Protein 8D8P (pdb70)

Structure (mmCIF, N/CA/C/O backbone):
data_8D8P
#
_entry.id   8D8P
#
_cell.length_a   57.545
_cell.length_b   203.380
_cell.length_c   316.351
_cell.angle_alpha   90.000
_cell.angle_beta   90.000
_cell.angle_gamma   90.000
#
_symmetry.space_group_name_H-M   'F 2 2 2'
#
loop_
_entity.id
_entity.type
_entity.pdbx_description
1 polymer Decarboxylase
2 non-polymer 'PROTOPORPHYRIN IX CONTAINING FE'
3 non-polymer 'PALMITIC ACID'
4 non-polymer 'SULFATE ION'
5 water water
#
loop_
_atom_site.group_PDB
_atom_site.id
_atom_site.type_symbol
_atom_site.label_atom_id
_atom_site.label_alt_id
_atom_site.label_comp_id
_atom_site.label_asym_id
_atom_site.label_entity_id
_atom_site.label_seq_id
_atom_site.pdbx_PDB_ins_code
_atom_site.Cartn_x
_atom_site.Cartn_y
_atom_site.Cartn_z
_atom_site.occupancy
_atom_site.B_iso_or_equiv
_atom_site.auth_seq_id
_atom_site.auth_comp_id
_atom_site.auth_asym_id
_atom_site.auth_atom_id
_atom_site.pdbx_PDB_model_num
ATOM 1 N N . LEU A 1 10 ? 22.49617 -5.25612 -0.96179 1.000 94.44230 10 LEU A N 1
ATOM 2 C CA . LEU A 1 10 ? 21.62398 -6.02976 -1.83728 1.000 93.02526 10 LEU A CA 1
ATOM 3 C C . LEU A 1 10 ? 20.76907 -7.00598 -1.03335 1.000 93.75866 10 LEU A C 1
ATOM 4 O O . LEU A 1 10 ? 21.15673 -8.15423 -0.81604 1.000 94.10506 10 LEU A O 1
ATOM 9 N N . ASN A 1 11 ? 19.60446 -6.53622 -0.59204 1.000 92.59470 11 ASN A N 1
ATOM 10 C CA . ASN A 1 11 ? 18.69928 -7.35209 0.20298 1.000 86.57457 11 ASN A CA 1
ATOM 11 C C . ASN A 1 11 ? 17.99960 -8.38001 -0.68429 1.000 81.77379 11 ASN A C 1
ATOM 12 O O . ASN A 1 11 ? 18.20880 -8.44430 -1.89947 1.000 82.70163 11 ASN A O 1
ATOM 17 N N . ASP A 1 12 ? 17.15656 -9.20093 -0.06240 1.000 77.67414 12 ASP A N 1
ATOM 18 C CA . ASP A 1 12 ? 16.37967 -10.17315 -0.81727 1.000 75.72161 12 ASP A CA 1
ATOM 19 C C . ASP A 1 12 ? 15.38409 -9.44902 -1.71398 1.000 75.15715 12 ASP A C 1
ATOM 20 O O . ASP A 1 12 ? 14.76003 -8.46472 -1.30857 1.000 75.93799 12 ASP A O 1
ATOM 25 N N . GLN A 1 13 ? 15.23778 -9.94031 -2.94216 1.000 75.66520 13 GLN A N 1
ATOM 26 C CA . GLN A 1 13 ? 14.44508 -9.26375 -3.95876 1.000 75.06566 13 GLN A CA 1
ATOM 27 C C . GLN A 1 13 ? 13.01732 -9.78606 -4.05968 1.000 72.14118 13 GLN A C 1
ATOM 28 O O . GLN A 1 13 ? 12.32573 -9.47133 -5.03346 1.000 70.68861 13 GLN A O 1
ATOM 34 N N . LEU A 1 14 ? 12.55981 -10.57593 -3.08773 1.000 71.60949 14 LEU A N 1
ATOM 35 C CA . LEU A 1 14 ? 11.15268 -10.97278 -3.07580 1.000 69.77714 14 LEU A CA 1
ATOM 36 C C . LEU A 1 14 ? 10.20849 -9.78298 -2.95252 1.000 67.54484 14 LEU A C 1
ATOM 37 O O . LEU A 1 14 ? 9.21098 -9.74055 -3.69388 1.000 65.39485 14 LEU A O 1
ATOM 42 N N . PRO A 1 15 ? 10.43360 -8.80429 -2.06311 1.000 67.65510 15 PRO A N 1
ATOM 43 C CA . PRO A 1 15 ? 9.54725 -7.62721 -2.06668 1.000 65.70379 15 PRO A CA 1
ATOM 44 C C . PRO A 1 15 ? 9.52762 -6.90034 -3.39820 1.000 67.39915 15 PRO A C 1
ATOM 45 O O . PRO A 1 15 ? 8.47957 -6.37985 -3.80030 1.000 69.24671 15 PRO A O 1
ATOM 49 N N . ASN A 1 16 ? 10.66225 -6.85437 -4.09973 1.000 68.84990 16 ASN A N 1
ATOM 50 C CA . ASN A 1 16 ? 10.70452 -6.15935 -5.38123 1.000 68.23826 16 ASN A CA 1
ATOM 51 C C . ASN A 1 16 ? 9.87967 -6.88534 -6.43724 1.000 65.56767 16 ASN A C 1
ATOM 52 O O . ASN A 1 16 ? 9.25092 -6.24344 -7.28462 1.000 67.16829 16 ASN A O 1
ATOM 57 N N . PHE A 1 17 ? 9.85914 -8.22048 -6.40273 1.000 67.80760 17 PHE A N 1
ATOM 58 C CA . PHE A 1 17 ? 9.07137 -8.96011 -7.38530 1.000 67.40927 17 PHE A CA 1
ATOM 59 C C . PHE A 1 17 ? 7.58324 -8.68109 -7.22129 1.000 67.32843 17 PHE A C 1
ATOM 60 O O . PHE A 1 17 ? 6.87248 -8.46061 -8.20926 1.000 67.65002 17 PHE A O 1
ATOM 68 N N . ILE A 1 18 ? 7.09314 -8.69390 -5.97996 1.000 65.61004 18 ILE A N 1
ATOM 69 C CA . ILE A 1 18 ? 5.68877 -8.38466 -5.73023 1.000 63.75079 18 ILE A CA 1
ATOM 70 C C . ILE A 1 18 ? 5.38170 -6.95293 -6.14806 1.000 64.63550 18 ILE A C 1
ATOM 71 O O . ILE A 1 18 ? 4.29693 -6.65725 -6.66428 1.000 65.72668 18 ILE A O 1
ATOM 76 N N . LYS A 1 19 ? 6.33670 -6.04439 -5.93982 1.000 65.08633 19 LYS A N 1
ATOM 77 C CA . LYS A 1 19 ? 6.11930 -4.63984 -6.27001 1.000 66.13999 19 LYS A CA 1
ATOM 78 C C . LYS A 1 19 ? 6.18232 -4.39999 -7.77553 1.000 67.42560 19 LYS A C 1
ATOM 79 O O . LYS A 1 19 ? 5.34411 -3.67795 -8.32861 1.000 66.85454 19 LYS A O 1
ATOM 85 N N . GLN A 1 20 ? 7.16310 -4.99704 -8.45646 1.000 65.86731 20 GLN A N 1
ATOM 86 C CA . GLN A 1 20 ? 7.40692 -4.69224 -9.86239 1.000 65.89085 20 GLN A CA 1
ATOM 87 C C . GLN A 1 20 ? 6.58446 -5.54077 -10.82231 1.000 66.62949 20 GLN A C 1
ATOM 88 O O . GLN A 1 20 ? 6.20676 -5.05274 -11.89370 1.000 67.14709 20 GLN A O 1
ATOM 94 N N . GLY A 1 21 ? 6.30585 -6.79233 -10.47741 1.000 67.01399 21 GLY A N 1
ATOM 95 C CA . GLY A 1 21 ? 5.55459 -7.64512 -11.38773 1.000 65.62063 21 GLY A CA 1
ATOM 96 C C . GLY A 1 21 ? 6.36379 -7.96776 -12.63009 1.000 62.87152 21 GLY A C 1
ATOM 97 O O . GLY A 1 21 ? 7.48776 -8.47343 -12.54870 1.000 62.60069 21 GLY A O 1
ATOM 98 N N . TYR A 1 22 ? 5.79314 -7.67433 -13.80141 1.000 64.68659 22 TYR A N 1
ATOM 99 C CA . TYR A 1 22 ? 6.47672 -7.94205 -15.06287 1.000 64.81867 22 TYR A CA 1
ATOM 100 C C . TYR A 1 22 ? 7.61543 -6.96948 -15.34830 1.000 64.70783 22 TYR A C 1
ATOM 101 O O . TYR A 1 22 ? 8.39346 -7.21406 -16.27682 1.000 61.92409 22 TYR A O 1
ATOM 110 N N . LEU A 1 23 ? 7.72582 -5.87609 -14.59572 1.000 65.46715 23 LEU A N 1
ATOM 111 C CA . LEU A 1 23 ? 8.88021 -4.99067 -14.69548 1.000 68.45396 23 LEU A CA 1
ATOM 112 C C . LEU A 1 23 ? 10.05339 -5.46036 -13.84614 1.000 68.30344 23 LEU A C 1
ATOM 113 O O . LEU A 1 23 ? 11.09401 -4.79312 -13.83203 1.000 67.26623 23 LEU A O 1
ATOM 118 N N . PHE A 1 24 ? 9.90487 -6.58386 -13.13952 1.000 66.64494 24 PHE A N 1
ATOM 119 C CA . PHE A 1 24 ? 10.95086 -7.04697 -12.23305 1.000 67.30525 24 PHE A CA 1
ATOM 120 C C . PHE A 1 24 ? 12.22083 -7.41216 -12.99056 1.000 67.49527 24 PHE A C 1
ATOM 121 O O . PHE A 1 24 ? 13.33215 -7.12613 -12.52801 1.000 68.95198 24 PHE A O 1
ATOM 129 N N . MET A 1 25 ? 12.07654 -8.04578 -14.15654 1.000 66.63155 25 MET A N 1
ATOM 130 C CA . MET A 1 25 ? 13.24435 -8.43688 -14.94021 1.000 68.76261 25 MET A CA 1
ATOM 131 C C . MET A 1 25 ? 14.04627 -7.21549 -15.36722 1.000 69.74366 25 MET A C 1
ATOM 132 O O . MET A 1 25 ? 15.27035 -7.16925 -15.19661 1.000 70.59194 25 MET A O 1
ATOM 137 N N . SER A 1 26 ? 13.36932 -6.21513 -15.93616 1.000 70.16052 26 SER A N 1
ATOM 138 C CA . SER A 1 26 ? 14.05325 -4.97568 -16.28232 1.000 70.34581 26 SER A CA 1
ATOM 139 C C . SER A 1 26 ? 14.58823 -4.27637 -15.04137 1.000 68.72021 26 SER A C 1
ATOM 140 O O . SER A 1 26 ? 15.65191 -3.65062 -15.09391 1.000 69.83785 26 SER A O 1
ATOM 143 N N . HIS A 1 27 ? 13.87049 -4.37346 -13.91944 1.000 69.71606 27 HIS A N 1
ATOM 144 C CA . HIS A 1 27 ? 14.32098 -3.72860 -12.69019 1.000 70.60158 27 HIS A CA 1
ATOM 145 C C . HIS A 1 27 ? 15.62795 -4.34019 -12.19908 1.000 69.70516 27 HIS A C 1
ATOM 146 O O . HIS A 1 27 ? 16.58356 -3.62147 -11.88634 1.000 72.03107 27 HIS A O 1
ATOM 153 N N . GLN A 1 28 ? 15.68586 -5.67254 -12.11855 1.000 67.08793 28 GLN A N 1
ATOM 154 C CA . GLN A 1 28 ? 16.92909 -6.33416 -11.73360 1.000 68.55919 28 GLN A CA 1
ATOM 155 C C . GLN A 1 28 ? 18.02159 -6.08841 -12.76465 1.000 68.35320 28 GLN A C 1
ATOM 156 O O . GLN A 1 28 ? 19.19823 -5.93990 -12.41388 1.000 66.34273 28 GLN A O 1
ATOM 162 N N . ARG A 1 29 ? 17.65066 -6.05935 -14.04510 1.000 69.19770 29 ARG A N 1
ATOM 163 C CA . ARG A 1 29 ? 18.59609 -5.68269 -15.08926 1.000 67.27855 29 ARG A CA 1
ATOM 164 C C . ARG A 1 29 ? 19.09441 -4.25802 -14.88046 1.000 68.94407 29 ARG A C 1
ATOM 165 O O . ARG A 1 29 ? 20.29815 -3.98708 -14.95987 1.000 66.65271 29 ARG A O 1
ATOM 173 N N . ARG A 1 30 ? 18.17298 -3.33383 -14.59856 1.000 70.09006 30 ARG A N 1
ATOM 174 C CA . ARG A 1 30 ? 18.53513 -1.92814 -14.45008 1.000 67.57766 30 ARG A CA 1
ATOM 175 C C . ARG A 1 30 ? 19.33500 -1.68638 -13.17592 1.000 72.27798 30 ARG A C 1
ATOM 176 O O . ARG A 1 30 ? 20.34426 -0.97213 -13.19700 1.000 75.37782 30 ARG A O 1
ATOM 184 N N . LYS A 1 31 ? 18.90385 -2.27263 -12.05767 1.000 74.32143 31 LYS A N 1
ATOM 185 C CA . LYS A 1 31 ? 19.57487 -2.06666 -10.77851 1.000 70.46659 31 LYS A CA 1
ATOM 186 C C . LYS A 1 31 ? 20.93012 -2.75284 -10.69892 1.000 68.83762 31 LYS A C 1
ATOM 187 O O . LYS A 1 31 ? 21.61801 -2.60292 -9.68333 1.000 70.32346 31 LYS A O 1
ATOM 193 N N . ALA A 1 32 ? 21.32887 -3.49550 -11.72795 1.000 70.76143 32 ALA A N 1
ATOM 194 C CA . ALA A 1 32 ? 22.62963 -4.14540 -11.76691 1.000 71.53219 32 ALA A CA 1
ATOM 195 C C . ALA A 1 32 ? 23.61634 -3.44304 -12.68807 1.000 72.09677 32 ALA A C 1
ATOM 196 O O . ALA A 1 32 ? 24.73647 -3.93360 -12.86054 1.000 74.55098 32 ALA A O 1
ATOM 198 N N . GLY A 1 33 ? 23.23185 -2.31651 -13.28575 1.000 71.93338 33 GLY A N 1
ATOM 199 C CA . GLY A 1 33 ? 24.09774 -1.61272 -14.20632 1.000 74.48197 33 GLY A CA 1
ATOM 200 C C . GLY A 1 33 ? 24.12441 -2.17094 -15.61101 1.000 72.96841 33 GLY A C 1
ATOM 201 O O . GLY A 1 33 ? 24.90517 -1.68395 -16.43863 1.000 74.78253 33 GLY A O 1
ATOM 202 N N . VAL A 1 34 ? 23.30916 -3.17480 -15.90384 1.000 71.21208 34 VAL A N 1
ATOM 203 C CA . VAL A 1 34 ? 23.29427 -3.78518 -17.23791 1.000 70.40327 34 VAL A CA 1
ATOM 204 C C . VAL A 1 34 ? 22.63039 -2.82781 -18.22043 1.000 71.12612 34 VAL A C 1
ATOM 205 O O . VAL A 1 34 ? 21.62940 -2.17875 -17.86436 1.000 70.97180 34 VAL A O 1
ATOM 209 N N . PRO A 1 35 ? 23.15551 -2.67828 -19.43742 1.000 71.25984 35 PRO A N 1
ATOM 210 C CA . PRO A 1 35 ? 22.49555 -1.82081 -20.42795 1.000 70.64486 35 PRO A CA 1
ATOM 211 C C . PRO A 1 35 ? 21.09505 -2.31738 -20.75695 1.000 75.60285 35 PRO A C 1
ATOM 212 O O . PRO A 1 35 ? 20.73294 -3.46830 -20.50226 1.000 80.06921 35 PRO A O 1
ATOM 216 N N . ALA A 1 36 ? 20.30054 -1.42285 -21.33625 1.000 72.10710 36 ALA A N 1
ATOM 217 C CA . ALA A 1 36 ? 18.95187 -1.78236 -21.74292 1.000 72.51747 36 ALA A CA 1
ATOM 218 C C . ALA A 1 36 ? 18.98715 -2.69056 -22.96711 1.000 75.04193 36 ALA A C 1
ATOM 219 O O . ALA A 1 36 ? 19.90661 -2.62733 -23.78852 1.000 74.19604 36 ALA A O 1
ATOM 221 N N . ASP A 1 37 ? 17.97492 -3.55818 -23.06715 1.000 76.62682 37 ASP A N 1
ATOM 222 C CA . ASP A 1 37 ? 17.82946 -4.52034 -24.15842 1.000 76.69311 37 ASP A CA 1
ATOM 223 C C . ASP A 1 37 ? 18.96081 -5.54350 -24.18179 1.000 76.62309 37 ASP A C 1
ATOM 224 O O . ASP A 1 37 ? 19.01479 -6.39216 -25.07839 1.000 73.76272 37 ASP A O 1
ATOM 229 N N . SER A 1 38 ? 19.86198 -5.47819 -23.20554 1.000 76.28429 38 SER A N 1
ATOM 230 C CA . SER A 1 38 ? 20.99282 -6.38901 -23.15699 1.000 78.34130 38 SER A CA 1
ATOM 231 C C . SER A 1 38 ? 20.57574 -7.74024 -22.58389 1.000 78.42625 38 SER A C 1
ATOM 232 O O . SER A 1 38 ? 19.53526 -7.88058 -21.93508 1.000 76.11169 38 SER A O 1
ATOM 235 N N . ASN A 1 39 ? 21.41698 -8.74298 -22.83081 1.000 76.16856 39 ASN A N 1
ATOM 236 C CA . ASN A 1 39 ? 21.16269 -10.11257 -22.40699 1.000 74.39547 39 ASN A CA 1
ATOM 237 C C . ASN A 1 39 ? 22.04603 -10.53869 -21.24180 1.000 76.31587 39 ASN A C 1
ATOM 238 O O . ASN A 1 39 ? 22.10967 -11.73314 -20.93091 1.000 77.04580 39 ASN A O 1
ATOM 243 N N . CYS A 1 40 ? 22.72158 -9.59912 -20.59108 1.000 79.21590 40 CYS A N 1
ATOM 244 C CA . CYS A 1 40 ? 23.69482 -9.95732 -19.56535 1.000 77.88929 40 CYS A CA 1
ATOM 245 C C . CYS A 1 40 ? 22.99321 -10.56795 -18.35674 1.000 75.20887 40 CYS A C 1
ATOM 246 O O . CYS A 1 40 ? 22.00969 -10.00118 -17.86435 1.000 75.88058 40 CYS A O 1
ATOM 249 N N . PRO A 1 41 ? 23.45706 -11.71394 -17.85778 1.000 74.12656 41 PRO A N 1
ATOM 250 C CA . PRO A 1 41 ? 22.84572 -12.29829 -16.65876 1.000 75.92457 41 PRO A CA 1
ATOM 251 C C . PRO A 1 41 ? 23.05259 -11.41233 -15.43933 1.000 75.16292 41 PRO A C 1
ATOM 252 O O . PRO A 1 41 ? 24.08210 -10.75068 -15.28928 1.000 76.25029 41 PRO A O 1
ATOM 256 N N . VAL A 1 42 ? 22.05528 -11.41115 -14.55802 1.000 73.80828 42 VAL A N 1
ATOM 257 C CA . VAL A 1 42 ? 22.07849 -10.61522 -13.33693 1.000 74.92236 42 VAL A CA 1
ATOM 258 C C . VAL A 1 42 ? 21.83099 -11.53890 -12.15300 1.000 72.59573 42 VAL A C 1
ATOM 259 O O . VAL A 1 42 ? 20.86526 -12.31032 -12.15184 1.000 73.21693 42 VAL A O 1
ATOM 263 N N . THR A 1 43 ? 22.70739 -11.46982 -11.15561 1.000 72.80074 43 THR A N 1
ATOM 264 C CA . THR A 1 43 ? 22.62001 -12.30773 -9.96743 1.000 74.23611 43 THR A CA 1
ATOM 265 C C . THR A 1 43 ? 22.12315 -11.47750 -8.79166 1.000 73.27340 43 THR A C 1
ATOM 266 O O . THR A 1 43 ? 22.62241 -10.37341 -8.54918 1.000 73.32199 43 THR A O 1
ATOM 270 N N . PHE A 1 44 ? 21.14214 -12.01168 -8.06637 1.000 71.13527 44 PHE A N 1
ATOM 271 C CA . PHE A 1 44 ? 20.53096 -11.30869 -6.94741 1.000 72.55707 44 PHE A CA 1
ATOM 272 C C . PHE A 1 44 ? 19.90700 -12.33729 -6.01981 1.000 73.66944 44 PHE A C 1
ATOM 273 O O . PHE A 1 44 ? 19.52972 -13.42345 -6.47422 1.000 72.77565 44 PHE A O 1
ATOM 281 N N . PRO A 1 45 ? 19.77887 -12.03377 -4.72927 1.000 71.93898 45 PRO A N 1
ATOM 282 C CA . PRO A 1 45 ? 19.09508 -12.96119 -3.82345 1.000 69.91978 45 PRO A CA 1
ATOM 283 C C . PRO A 1 45 ? 17.58675 -12.77163 -3.86270 1.000 73.92380 45 PRO A C 1
ATOM 284 O O . PRO A 1 45 ? 17.07780 -11.64773 -3.87260 1.000 75.51027 45 PRO A O 1
ATOM 288 N N . VAL A 1 46 ? 16.87214 -13.89319 -3.88736 1.000 73.46702 46 VAL A N 1
ATOM 289 C CA . VAL A 1 46 ? 15.41367 -13.89447 -3.83700 1.000 71.85816 46 VAL A CA 1
ATOM 290 C C . VAL A 1 46 ? 14.96543 -15.21754 -3.23237 1.000 69.71305 46 VAL A C 1
ATOM 291 O O . VAL A 1 46 ? 15.59075 -16.25935 -3.45374 1.000 70.83806 46 VAL A O 1
ATOM 295 N N . LEU A 1 47 ? 13.88861 -15.16377 -2.44501 1.000 68.26002 47 LEU A N 1
ATOM 296 C CA . LEU A 1 47 ? 13.39859 -16.31962 -1.69062 1.000 70.24710 47 LEU A CA 1
ATOM 297 C C . LEU A 1 47 ? 14.49421 -16.89487 -0.79591 1.000 74.41220 47 LEU A C 1
ATOM 298 O O . LEU A 1 47 ? 14.60364 -18.10967 -0.61872 1.000 77.92278 47 LEU A O 1
ATOM 303 N N . GLY A 1 48 ? 15.30960 -16.01323 -0.22568 1.000 74.61777 48 GLY A N 1
ATOM 304 C CA . GLY A 1 48 ? 16.37446 -16.44465 0.66690 1.000 72.48533 48 GLY A CA 1
ATOM 305 C C . GLY A 1 48 ? 17.41762 -17.31689 0.00374 1.000 75.22567 48 GLY A C 1
ATOM 306 O O . GLY A 1 48 ? 17.89473 -18.28233 0.61334 1.000 81.99772 48 GLY A O 1
ATOM 307 N N . GLY A 1 49 ? 17.78326 -17.00161 -1.23381 1.000 73.75696 49 GLY A N 1
ATOM 308 C CA . GLY A 1 49 ? 18.76815 -17.79381 -1.94309 1.000 72.93859 49 GLY A CA 1
ATOM 309 C C . GLY A 1 49 ? 19.27261 -17.07172 -3.17016 1.000 74.26674 49 GLY A C 1
ATOM 310 O O . GLY A 1 49 ? 18.64289 -16.13249 -3.66843 1.000 72.80836 49 GLY A O 1
ATOM 311 N N . ARG A 1 50 ? 20.42394 -17.53179 -3.65303 1.000 75.57139 50 ARG A N 1
ATOM 312 C CA . ARG A 1 50 ? 21.04099 -16.94841 -4.83598 1.000 72.88476 50 ARG A CA 1
ATOM 313 C C . ARG A 1 50 ? 20.22258 -17.26946 -6.08130 1.000 72.67840 50 ARG A C 1
ATOM 314 O O . ARG A 1 50 ? 19.72918 -18.38820 -6.24975 1.000 72.59756 50 ARG A O 1
ATOM 322 N N . ALA A 1 51 ? 20.07077 -16.27444 -6.95352 1.000 72.34644 51 ALA A N 1
ATOM 323 C CA . ALA A 1 51 ? 19.31406 -16.43585 -8.18535 1.000 71.42014 51 ALA A CA 1
ATOM 324 C C . ALA A 1 51 ? 19.95700 -15.61693 -9.29514 1.000 74.20689 51 ALA A C 1
ATOM 325 O O . ALA A 1 51 ? 20.52264 -14.54826 -9.05033 1.000 73.50957 51 ALA A O 1
ATOM 327 N N . THR A 1 52 ? 19.86451 -16.13023 -10.52206 1.000 70.13140 52 THR A N 1
ATOM 328 C CA . THR A 1 52 ? 20.44422 -15.48027 -11.69279 1.000 69.24695 52 THR A CA 1
ATOM 329 C C . THR A 1 52 ? 19.41381 -15.44604 -12.81089 1.000 70.03307 52 THR A C 1
ATOM 330 O O . THR A 1 52 ? 18.98072 -16.49793 -13.29307 1.000 69.06442 52 THR A O 1
ATOM 334 N N . LEU A 1 53 ? 19.03260 -14.23974 -13.22285 1.000 70.30378 53 LEU A N 1
ATOM 335 C CA . LEU A 1 53 ? 18.08152 -14.05536 -14.31060 1.000 68.82158 53 LEU A CA 1
ATOM 336 C C . LEU A 1 53 ? 18.80252 -14.09220 -15.65327 1.000 70.44684 53 LEU A C 1
ATOM 337 O O . LEU A 1 53 ? 19.76633 -13.35096 -15.87132 1.000 69.49855 53 LEU A O 1
ATOM 342 N N . ILE A 1 54 ? 18.33642 -14.95725 -16.55139 1.000 69.84320 54 ILE A N 1
ATOM 343 C CA . ILE A 1 54 ? 18.95844 -15.13824 -17.85596 1.000 68.52039 54 ILE A CA 1
ATOM 344 C C . ILE A 1 54 ? 17.96562 -14.74509 -18.94059 1.000 67.21715 54 ILE A C 1
ATOM 345 O O . ILE A 1 54 ? 16.74594 -14.80005 -18.74972 1.000 65.51916 54 ILE A O 1
ATOM 350 N N . ARG A 1 55 ? 18.50474 -14.35056 -20.09299 1.000 66.62985 55 ARG A N 1
ATOM 351 C CA . ARG A 1 55 ? 17.69785 -13.82646 -21.18776 1.000 65.97154 55 ARG A CA 1
ATOM 352 C C . ARG A 1 55 ? 18.50989 -13.92361 -22.4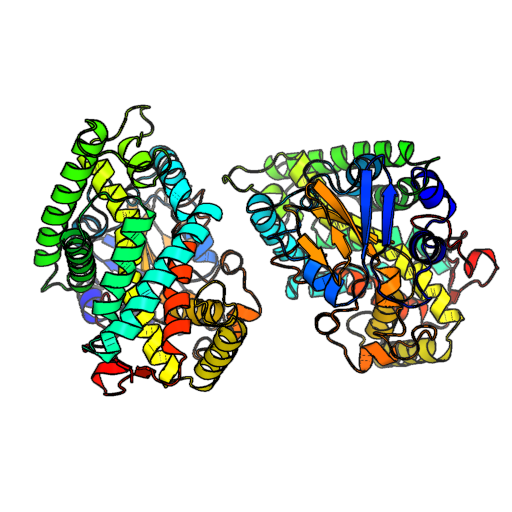6897 1.000 72.45060 55 ARG A C 1
ATOM 353 O O . ARG A 1 55 ? 19.65546 -13.47008 -22.51364 1.000 76.19253 55 ARG A O 1
ATOM 361 N N . GLY A 1 56 ? 17.92184 -14.52424 -23.49908 1.000 71.45406 56 GLY A N 1
ATOM 362 C CA . GLY A 1 56 ? 18.55509 -14.66893 -24.79303 1.000 73.94424 56 GLY A CA 1
ATOM 363 C C . GLY A 1 56 ? 18.52337 -16.10731 -25.27403 1.000 76.10974 56 GLY A C 1
ATOM 364 O O . GLY A 1 56 ? 18.19011 -17.03509 -24.54065 1.000 74.64309 56 GLY A O 1
ATOM 365 N N . GLU A 1 57 ? 18.90771 -16.27284 -26.54303 1.000 76.10599 57 GLU A N 1
ATOM 366 C CA . GLU A 1 57 ? 18.90353 -17.60380 -27.14589 1.000 75.17428 57 GLU A CA 1
ATOM 367 C C . GLU A 1 57 ? 19.88393 -18.53453 -26.44708 1.000 73.76943 57 GLU A C 1
ATOM 368 O O . GLU A 1 57 ? 19.58222 -19.71384 -26.22860 1.000 73.85562 57 GLU A O 1
ATOM 374 N N . GLU A 1 58 ? 21.06734 -18.02598 -26.09617 1.000 74.13502 58 GLU A N 1
ATOM 375 C CA . GLU A 1 58 ? 22.01315 -18.83063 -25.33185 1.000 76.52849 58 GLU A CA 1
ATOM 376 C C . GLU A 1 58 ? 21.42283 -19.25320 -23.99415 1.000 74.34982 58 GLU A C 1
ATOM 377 O O . GLU A 1 58 ? 21.75337 -20.32771 -23.47922 1.000 73.75831 58 GLU A O 1
ATOM 383 N N . ALA A 1 59 ? 20.54545 -18.42575 -23.42137 1.000 73.17599 59 ALA A N 1
ATOM 384 C CA . ALA A 1 59 ? 19.88660 -18.78930 -22.17316 1.000 70.85053 59 ALA A CA 1
ATOM 385 C C . ALA A 1 59 ? 18.82125 -19.85815 -22.38509 1.000 73.74684 59 ALA A C 1
ATOM 386 O O . ALA A 1 59 ? 18.61712 -20.70528 -21.50801 1.000 71.83085 59 ALA A O 1
ATOM 388 N N . VAL A 1 60 ? 18.13231 -19.83589 -23.53000 1.000 73.68920 60 VAL A N 1
ATOM 389 C CA . VAL A 1 60 ? 17.08958 -20.82689 -23.78836 1.000 71.68667 60 VAL A CA 1
ATOM 390 C C . VAL A 1 60 ? 17.70041 -22.21145 -23.96861 1.000 73.09584 60 VAL A C 1
ATOM 391 O O . VAL A 1 60 ? 17.20940 -23.19920 -23.40973 1.000 74.63307 60 VAL A O 1
ATOM 395 N N . ASP A 1 61 ? 18.77430 -22.30735 -24.75872 1.000 73.69687 61 ASP A N 1
ATOM 396 C CA . ASP A 1 61 ? 19.47287 -23.58208 -24.89915 1.000 71.16279 61 ASP A CA 1
ATOM 397 C C . ASP A 1 61 ? 19.99109 -24.06640 -23.55322 1.000 73.48449 61 ASP A C 1
ATOM 398 O O . ASP A 1 61 ? 19.94903 -25.26550 -23.25290 1.000 75.03231 61 ASP A O 1
ATOM 403 N N . PHE A 1 62 ? 20.48972 -23.14254 -22.73336 1.000 72.05542 62 PHE A N 1
ATOM 404 C CA . PHE A 1 62 ? 20.95404 -23.48836 -21.39618 1.000 73.34853 62 PHE A CA 1
ATOM 405 C C . PHE A 1 62 ? 19.80069 -23.96451 -20.52464 1.000 73.31373 62 PHE A C 1
ATOM 406 O O . PHE A 1 62 ? 19.82497 -25.08466 -20.00332 1.000 75.85356 62 PHE A O 1
ATOM 414 N N . PHE A 1 63 ? 18.75412 -23.13736 -20.40497 1.000 71.27882 63 PHE A N 1
ATOM 415 C CA . PHE A 1 63 ? 17.64090 -23.41899 -19.50051 1.000 71.89284 63 PHE A CA 1
ATOM 416 C C . PHE A 1 63 ? 17.05448 -24.80848 -19.70572 1.000 71.45154 63 PHE A C 1
ATOM 417 O O . PHE A 1 63 ? 16.50084 -25.39366 -18.76769 1.000 70.55408 63 PHE A O 1
ATOM 425 N N . TYR A 1 64 ? 17.16760 -25.35550 -20.91315 1.000 72.06959 64 TYR A N 1
ATOM 426 C CA . TYR A 1 64 ? 16.59380 -26.65429 -21.22999 1.000 73.43471 64 TYR A CA 1
ATOM 427 C C . TYR A 1 64 ? 17.65921 -27.72608 -21.39410 1.000 75.70528 64 TYR A C 1
ATOM 428 O O . TYR A 1 64 ? 17.34025 -28.85126 -21.79435 1.000 76.58799 64 TYR A O 1
ATOM 437 N N . ASP A 1 65 ? 18.91608 -27.40584 -21.08859 1.000 74.87008 65 ASP A N 1
ATOM 438 C CA . ASP A 1 65 ? 19.94856 -28.42801 -21.03672 1.000 76.40599 65 ASP A CA 1
ATOM 439 C C . ASP A 1 65 ? 19.71536 -29.21709 -19.75772 1.000 75.97194 65 ASP A C 1
ATOM 440 O O . ASP A 1 65 ? 20.21953 -28.85151 -18.69036 1.000 77.18926 65 ASP A O 1
ATOM 445 N N . GLU A 1 66 ? 18.95006 -30.30490 -19.86153 1.000 74.94608 66 GLU A N 1
ATOM 446 C CA . GLU A 1 66 ? 18.55731 -31.09135 -18.69875 1.000 75.19048 66 GLU A CA 1
ATOM 447 C C . GLU A 1 66 ? 19.73526 -31.77311 -18.01970 1.000 78.79396 66 GLU A C 1
ATOM 448 O O . GLU A 1 66 ? 19.54621 -32.40194 -16.97164 1.000 76.72150 66 GLU A O 1
ATOM 454 N N . SER A 1 67 ? 20.93737 -31.65719 -18.58401 1.000 76.65299 67 SER A N 1
ATOM 455 C CA . SER A 1 67 ? 22.14304 -32.14193 -17.93004 1.000 76.27130 67 SER A CA 1
ATOM 456 C C . SER A 1 67 ? 22.60662 -31.21994 -16.81168 1.000 75.73337 67 SER A C 1
ATOM 457 O O . SER A 1 67 ? 23.35751 -31.65934 -15.93473 1.000 78.06730 67 SER A O 1
ATOM 460 N N . LYS A 1 68 ? 22.17824 -29.95708 -16.82183 1.000 74.30849 68 LYS A N 1
ATOM 461 C CA . LYS A 1 68 ? 22.60326 -28.98806 -15.82664 1.000 75.28592 68 LYS A CA 1
ATOM 462 C C . LYS A 1 68 ? 21.45695 -28.36158 -15.04718 1.000 76.93986 68 LYS A C 1
ATOM 463 O O . LYS A 1 68 ? 21.71899 -27.62745 -14.08721 1.000 75.94970 68 LYS A O 1
ATOM 469 N N . ILE A 1 69 ? 20.20634 -28.61374 -15.42705 1.000 76.99138 69 ILE A N 1
ATOM 470 C CA . ILE A 1 69 ? 19.05425 -27.92918 -14.84968 1.000 73.89368 69 ILE A CA 1
ATOM 471 C C . ILE A 1 69 ? 17.97988 -28.94480 -14.48340 1.000 73.46912 69 ILE A C 1
ATOM 472 O O . ILE A 1 69 ? 17.41953 -29.61241 -15.36309 1.000 71.62755 69 ILE A O 1
ATOM 477 N N . SER A 1 70 ? 17.70993 -29.07456 -13.18801 1.000 73.47071 70 SER A N 1
ATOM 478 C CA . SER A 1 70 ? 16.53646 -29.76783 -12.67990 1.000 71.70246 70 SER A CA 1
ATOM 479 C C . SER A 1 70 ? 15.46067 -28.74080 -12.33506 1.000 70.04498 70 SER A C 1
ATOM 480 O O . SER A 1 70 ? 15.71911 -27.53753 -12.26573 1.000 72.12544 70 SER A O 1
ATOM 483 N N . ARG A 1 71 ? 14.23432 -29.22360 -12.11901 1.000 66.11271 71 ARG A N 1
ATOM 484 C CA . ARG A 1 71 ? 13.10891 -28.32171 -11.91526 1.000 63.93077 71 ARG A CA 1
ATOM 485 C C . ARG A 1 71 ? 12.32282 -28.52806 -10.62758 1.000 65.65339 71 ARG A C 1
ATOM 486 O O . ARG A 1 71 ? 11.66416 -27.58095 -10.18477 1.000 68.30789 71 ARG A O 1
ATOM 494 N N . ASN A 1 72 ? 12.34285 -29.71916 -10.03074 1.000 65.10077 72 ASN A N 1
ATOM 495 C CA . ASN A 1 72 ? 11.56791 -29.94942 -8.81516 1.000 67.28305 72 ASN A CA 1
ATOM 496 C C . ASN A 1 72 ? 11.98835 -28.98230 -7.71478 1.000 70.05769 72 ASN A C 1
ATOM 497 O O . ASN A 1 72 ? 13.17218 -28.87604 -7.38230 1.000 70.66516 72 ASN A O 1
ATOM 502 N N . GLY A 1 73 ? 11.00966 -28.27844 -7.14855 1.000 68.21330 73 GLY A N 1
ATOM 503 C CA . GLY A 1 73 ? 11.26456 -27.30394 -6.11051 1.000 68.53232 73 GLY A CA 1
ATOM 504 C C . GLY A 1 73 ? 11.59273 -25.91238 -6.60402 1.000 71.02332 73 GLY A C 1
ATOM 505 O O . GLY A 1 73 ? 11.76987 -25.00658 -5.77863 1.000 69.32228 73 GLY A O 1
ATOM 506 N N . ALA A 1 74 ? 11.68128 -25.71095 -7.92093 1.000 73.17713 74 ALA A N 1
ATOM 507 C CA . ALA A 1 74 ? 12.00256 -24.38908 -8.44731 1.000 72.60148 74 ALA A CA 1
ATOM 508 C C . ALA A 1 74 ? 10.81928 -23.44347 -8.31130 1.000 71.58467 74 ALA A C 1
ATOM 509 O O . ALA A 1 74 ? 10.99018 -22.27053 -7.95670 1.000 70.53285 74 ALA A O 1
ATOM 511 N N . MET A 1 75 ? 9.61918 -23.92932 -8.59968 1.000 71.60926 75 MET A N 1
ATOM 512 C CA . MET A 1 75 ? 8.42211 -23.13480 -8.38431 1.000 70.20011 75 MET A CA 1
ATOM 513 C C . MET A 1 75 ? 8.03881 -23.18760 -6.91323 1.000 69.10940 75 MET A C 1
ATOM 514 O O . MET A 1 75 ? 7.83504 -24.28331 -6.37773 1.000 70.80330 75 MET A O 1
ATOM 519 N N . PRO A 1 76 ? 7.95249 -22.05210 -6.22551 1.000 67.44709 76 PRO A N 1
ATOM 520 C CA . PRO A 1 76 ? 7.53407 -22.07681 -4.82116 1.000 66.57355 76 PRO A CA 1
ATOM 521 C C . PRO A 1 76 ? 6.16274 -22.71911 -4.67891 1.000 68.51553 76 PRO A C 1
ATOM 522 O O . PRO A 1 76 ? 5.29424 -22.56899 -5.54129 1.000 67.20522 76 PRO A O 1
ATOM 526 N N . THR A 1 77 ? 5.97901 -23.45130 -3.57751 1.000 70.18630 77 THR A N 1
ATOM 527 C CA . THR A 1 77 ? 4.73243 -24.17787 -3.36230 1.000 69.27820 77 THR A CA 1
ATOM 528 C C . THR A 1 77 ? 3.52290 -23.25179 -3.32356 1.000 69.21546 77 THR A C 1
ATOM 529 O O . THR A 1 77 ? 2.40526 -23.69722 -3.60716 1.000 68.42195 77 THR A O 1
ATOM 533 N N . ALA A 1 78 ? 3.72008 -21.97465 -2.98609 1.000 70.07667 78 ALA A N 1
ATOM 534 C CA . ALA A 1 78 ? 2.61807 -21.02015 -2.99521 1.000 67.73176 78 ALA A CA 1
ATOM 535 C C . ALA A 1 78 ? 2.02585 -20.82806 -4.38631 1.000 65.06430 78 ALA A C 1
ATOM 536 O O . ALA A 1 78 ? 0.87703 -20.38760 -4.50179 1.000 65.07061 78 ALA A O 1
ATOM 538 N N . ILE A 1 79 ? 2.77780 -21.13771 -5.43930 1.000 66.17535 79 ILE A N 1
ATOM 539 C CA . ILE A 1 79 ? 2.29654 -21.05317 -6.81335 1.000 67.68655 79 ILE A CA 1
ATOM 540 C C . ILE A 1 79 ? 2.04473 -22.43837 -7.40044 1.000 70.01357 79 ILE A C 1
ATOM 541 O O . ILE A 1 79 ? 0.95771 -22.71839 -7.90652 1.000 69.29010 79 ILE A O 1
ATOM 546 N N . GLN A 1 80 ? 3.04860 -23.31881 -7.34382 1.000 68.15018 80 GLN A N 1
ATOM 547 C CA . GLN A 1 80 ? 2.89804 -24.65713 -7.90790 1.000 65.87584 80 GLN A CA 1
ATOM 548 C C . GLN A 1 80 ? 1.77440 -25.42328 -7.22168 1.000 67.44307 80 GLN A C 1
ATOM 549 O O . GLN A 1 80 ? 1.03420 -26.17079 -7.87257 1.000 68.72844 80 GLN A O 1
ATOM 555 N N . GLY A 1 81 ? 1.63450 -25.24920 -5.90928 1.000 68.69670 81 GLY A N 1
ATOM 556 C CA . GLY A 1 81 ? 0.59912 -25.89974 -5.14164 1.000 67.10170 81 GLY A CA 1
ATOM 557 C C . GLY A 1 81 ? -0.79352 -25.68762 -5.70126 1.000 67.64541 81 GLY A C 1
ATOM 558 O O . GLY A 1 81 ? -1.45199 -26.63093 -6.14679 1.000 66.12299 81 GLY A O 1
ATOM 559 N N . PRO A 1 82 ? -1.27242 -24.43932 -5.69330 1.000 69.42624 82 PRO A N 1
ATOM 560 C CA . PRO A 1 82 ? -2.63891 -24.19083 -6.17759 1.000 67.23364 82 PRO A CA 1
ATOM 561 C C . PRO A 1 82 ? -2.76929 -24.25164 -7.68863 1.000 67.52784 82 PRO A C 1
ATOM 562 O O . PRO A 1 82 ? -3.82309 -24.66326 -8.18675 1.000 68.28210 82 PRO A O 1
ATOM 566 N N . LEU A 1 83 ? -1.73879 -23.85930 -8.43766 1.000 67.89610 83 LEU A N 1
ATOM 567 C CA . LEU A 1 83 ? -1.86871 -23.78897 -9.88965 1.000 69.96697 83 LEU A CA 1
ATOM 568 C C . LEU A 1 83 ? -1.74872 -25.16815 -10.53148 1.000 71.13735 83 LEU A C 1
ATOM 569 O O . LEU A 1 83 ? -2.69509 -25.65752 -11.15808 1.000 70.43945 83 LEU A O 1
ATOM 574 N N . PHE A 1 84 ? -0.59142 -25.81166 -10.38389 1.000 71.66815 84 PHE A N 1
ATOM 575 C CA . PHE A 1 84 ? -0.34403 -27.07565 -11.06439 1.000 73.26381 84 PHE A CA 1
ATOM 576 C C . PHE A 1 84 ? -0.84104 -28.28412 -10.28629 1.000 71.81600 84 PHE A C 1
ATOM 577 O O . PHE A 1 84 ? -1.08535 -29.33343 -10.89229 1.000 72.65581 84 PHE A O 1
ATOM 585 N N . GLY A 1 85 ? -1.00247 -28.16429 -8.97483 1.000 71.13556 85 GLY A N 1
ATOM 586 C CA . GLY A 1 85 ? -1.36452 -29.29361 -8.14721 1.000 70.09002 85 GLY A CA 1
ATOM 587 C C . GLY A 1 85 ? -0.14552 -30.05577 -7.65702 1.000 69.07337 85 GLY A C 1
ATOM 588 O O . GLY A 1 85 ? 0.95981 -29.93207 -8.18195 1.000 68.29948 85 GLY A O 1
ATOM 589 N N . ASP A 1 86 ? -0.36217 -30.86353 -6.62413 1.000 71.86932 86 ASP A N 1
ATOM 590 C CA . ASP A 1 86 ? 0.73005 -31.61384 -6.02305 1.000 75.16741 86 ASP A CA 1
ATOM 591 C C . ASP A 1 86 ? 1.08437 -32.82173 -6.88056 1.000 72.20381 86 ASP A C 1
ATOM 592 O O . ASP A 1 86 ? 0.20511 -33.50661 -7.41197 1.000 69.14018 86 ASP A O 1
ATOM 597 N N . GLY A 1 87 ? 2.38432 -33.07880 -7.01082 1.000 69.97502 87 GLY A N 1
ATOM 598 C CA . GLY A 1 87 ? 2.84934 -34.20718 -7.79210 1.000 74.73512 87 GLY A CA 1
ATOM 599 C C . GLY A 1 87 ? 2.57267 -34.11698 -9.27472 1.000 76.90524 87 GLY A C 1
ATOM 600 O O . GLY A 1 87 ? 2.55109 -35.14698 -9.95413 1.000 76.91049 87 GLY A O 1
ATOM 601 N N . ALA A 1 88 ? 2.36643 -32.91284 -9.80108 1.000 72.56399 88 ALA A N 1
ATOM 602 C CA . ALA A 1 88 ? 2.05192 -32.74701 -11.20916 1.000 71.75505 88 ALA A CA 1
ATOM 603 C C . ALA A 1 88 ? 3.30070 -32.94926 -12.06410 1.000 72.74971 88 ALA A C 1
ATOM 604 O O . ALA A 1 88 ? 4.42760 -33.01269 -11.56616 1.000 73.57316 88 ALA A O 1
ATOM 606 N N . VAL A 1 89 ? 3.08356 -33.04781 -13.37901 1.000 72.62813 89 VAL A N 1
ATOM 607 C CA . VAL A 1 89 ? 4.18066 -33.22874 -14.32332 1.000 70.98163 89 VAL A CA 1
ATOM 608 C C . VAL A 1 89 ? 5.17210 -32.07297 -14.25937 1.000 71.64333 89 VAL A C 1
ATOM 609 O O . VAL A 1 89 ? 6.34288 -32.23881 -14.61853 1.000 74.05016 89 VAL A O 1
ATOM 613 N N . HIS A 1 90 ? 4.73584 -30.90318 -13.78496 1.000 71.31500 90 HIS A N 1
ATOM 614 C CA . HIS A 1 90 ? 5.62540 -29.74943 -13.71086 1.000 71.46209 90 HIS A CA 1
ATOM 615 C C . HIS A 1 90 ? 6.74957 -29.96762 -12.70537 1.000 71.02942 90 HIS A C 1
ATOM 616 O O . HIS A 1 90 ? 7.85045 -29.43350 -12.88254 1.000 68.89872 90 HIS A O 1
ATOM 623 N N . THR A 1 91 ? 6.49455 -30.74272 -11.65117 1.000 68.95381 91 THR A N 1
ATOM 624 C CA . THR A 1 91 ? 7.45246 -30.96554 -10.57793 1.000 66.71030 91 THR A CA 1
ATOM 625 C C . THR A 1 91 ? 8.28263 -32.22742 -10.77604 1.000 69.32588 91 THR A C 1
ATOM 626 O O . THR A 1 91 ? 8.91233 -32.69815 -9.82184 1.000 72.95494 91 THR A O 1
ATOM 630 N N . LEU A 1 92 ? 8.30056 -32.78348 -11.98261 1.000 69.30714 92 LEU A N 1
ATOM 631 C CA . LEU A 1 92 ? 8.96090 -34.05217 -12.25028 1.000 69.10666 92 LEU A CA 1
ATOM 632 C C . LEU A 1 92 ? 10.23554 -33.82872 -13.05301 1.000 69.20700 92 LEU A C 1
ATOM 633 O O . LEU A 1 92 ? 10.26271 -33.01699 -13.98339 1.000 71.88851 92 LEU A O 1
ATOM 638 N N . ASP A 1 93 ? 11.28670 -34.55260 -12.68585 1.000 69.75326 93 ASP A N 1
ATOM 639 C CA . ASP A 1 93 ? 12.55086 -34.57368 -13.40897 1.000 70.21515 93 ASP A CA 1
ATOM 640 C C . ASP A 1 93 ? 12.88289 -36.00789 -13.81200 1.000 72.87294 93 ASP A C 1
ATOM 641 O O . ASP A 1 93 ? 12.18214 -36.95797 -13.45346 1.000 75.24613 93 ASP A O 1
ATOM 646 N N . GLY A 1 94 ? 13.97019 -36.15353 -14.56476 1.000 70.76558 94 GLY A N 1
ATOM 647 C CA . GLY A 1 94 ? 14.50466 -37.45479 -14.91293 1.000 72.32440 94 GLY A CA 1
ATOM 648 C C . GLY A 1 94 ? 13.52000 -38.31584 -15.68216 1.000 74.01590 94 GLY A C 1
ATOM 649 O O . GLY A 1 94 ? 12.71750 -37.83765 -16.49141 1.000 74.92905 94 GLY A O 1
ATOM 650 N N . GLN A 1 95 ? 13.59116 -39.62313 -15.42022 1.000 76.67617 95 GLN A N 1
ATOM 651 C CA . GLN A 1 95 ? 12.75785 -40.58116 -16.14036 1.000 75.74269 95 GLN A CA 1
ATOM 652 C C . GLN A 1 95 ? 11.27901 -40.35984 -15.84927 1.000 77.19014 95 GLN A C 1
ATOM 653 O O . GLN A 1 95 ? 10.44898 -40.36688 -16.76528 1.000 78.61237 95 GLN A O 1
ATOM 659 N N . ALA A 1 96 ? 10.93321 -40.16353 -14.57148 1.000 79.15827 96 ALA A N 1
ATOM 660 C CA . ALA A 1 96 ? 9.53386 -40.03722 -14.16988 1.000 78.68152 96 ALA A CA 1
ATOM 661 C C . ALA A 1 96 ? 8.80210 -38.95196 -14.94889 1.000 77.98173 96 ALA A C 1
ATOM 662 O O . ALA A 1 96 ? 7.59440 -39.06634 -15.18702 1.000 78.12642 96 ALA A O 1
ATOM 664 N N . HIS A 1 97 ? 9.50694 -37.89226 -15.34857 1.000 76.29031 97 HIS A N 1
ATOM 665 C CA . HIS A 1 97 ? 8.88576 -36.86789 -16.18102 1.000 73.25087 97 HIS A CA 1
ATOM 666 C C . HIS A 1 97 ? 8.63987 -37.38978 -17.59084 1.000 73.14593 97 HIS A C 1
ATOM 667 O O . HIS A 1 97 ? 7.53745 -37.24694 -18.13303 1.000 74.10429 97 HIS A O 1
ATOM 674 N N . LYS A 1 98 ? 9.66813 -37.98381 -18.20486 1.000 76.09566 98 LYS A N 1
ATOM 675 C CA . LYS A 1 98 ? 9.55059 -38.47778 -19.57395 1.000 77.74604 98 LYS A CA 1
ATOM 676 C C . LYS A 1 98 ? 8.38752 -39.45146 -19.72193 1.000 76.27993 98 LYS A C 1
ATOM 677 O O . LYS A 1 98 ? 7.69740 -39.45410 -20.74779 1.000 78.70830 98 LYS A O 1
ATOM 683 N N . VAL A 1 99 ? 8.15617 -40.29064 -18.70930 1.000 72.23002 99 VAL A N 1
ATOM 684 C CA . VAL A 1 99 ? 7.02508 -41.21016 -18.77033 1.000 76.15956 99 VAL A CA 1
ATOM 685 C C . VAL A 1 99 ? 5.70506 -40.45686 -18.66913 1.000 77.26704 99 VAL A C 1
ATOM 686 O O . VAL A 1 99 ? 4.70542 -40.86027 -19.27653 1.000 79.34370 99 VAL A O 1
ATOM 690 N N . ARG A 1 100 ? 5.67272 -39.35619 -17.91407 1.000 77.31872 100 ARG A N 1
ATOM 691 C CA . ARG A 1 100 ? 4.42812 -38.61491 -17.73627 1.000 74.48134 100 ARG A CA 1
ATOM 692 C C . ARG A 1 100 ? 4.12763 -37.69942 -18.91796 1.000 75.45353 100 ARG A C 1
ATOM 693 O O . ARG A 1 100 ? 2.98178 -37.63584 -19.37845 1.000 76.74552 100 ARG A O 1
ATOM 701 N N . LYS A 1 101 ? 5.13650 -36.97878 -19.41358 1.000 73.83833 101 LYS A N 1
ATOM 702 C CA . LYS A 1 101 ? 4.93373 -36.10831 -20.56890 1.000 72.94482 101 LYS A CA 1
ATOM 703 C C . LYS A 1 101 ? 4.45831 -36.89981 -21.78016 1.000 75.66118 101 LYS A C 1
ATOM 704 O O . LYS A 1 101 ? 3.53177 -36.47969 -22.48427 1.000 75.85406 101 LYS A O 1
ATOM 710 N N . SER A 1 102 ? 5.10841 -38.03479 -22.05439 1.000 76.19777 102 SER A N 1
ATOM 711 C CA . SER A 1 102 ? 4.70348 -38.89521 -23.16293 1.000 77.20142 102 SER A CA 1
ATOM 712 C C . SER A 1 102 ? 3.20239 -39.16047 -23.14240 1.000 77.09922 102 SER A C 1
ATOM 713 O O . SER A 1 102 ? 2.51767 -39.01391 -24.16105 1.000 77.28927 102 SER A O 1
ATOM 716 N N . ALA A 1 103 ? 2.67307 -39.55091 -21.98085 1.000 76.05509 103 ALA A N 1
ATOM 717 C CA . ALA A 1 103 ? 1.24970 -39.84458 -21.86754 1.000 76.97277 103 ALA A CA 1
ATOM 718 C C . ALA A 1 103 ? 0.38829 -38.59109 -21.93885 1.000 77.65114 103 ALA A C 1
ATOM 719 O O . ALA A 1 103 ? -0.79568 -38.68557 -22.28031 1.000 77.61411 103 ALA A O 1
ATOM 721 N N . MET A 1 104 ? 0.95096 -37.42609 -21.62563 1.000 77.33249 104 MET A N 1
ATOM 722 C CA . MET A 1 104 ? 0.20973 -36.17177 -21.61851 1.000 74.58145 104 MET A CA 1
ATOM 723 C C . MET A 1 104 ? 0.34162 -35.39266 -22.91765 1.000 73.21896 104 MET A C 1
ATOM 724 O O . MET A 1 104 ? -0.64682 -34.83046 -23.39907 1.000 73.46342 104 MET A O 1
ATOM 729 N N . ALA A 1 105 ? 1.54292 -35.34087 -23.49514 1.000 73.65335 105 ALA A N 1
ATOM 730 C CA . ALA A 1 105 ? 1.70184 -34.76477 -24.82331 1.000 75.80292 105 ALA A CA 1
ATOM 731 C C . ALA A 1 105 ? 0.99373 -35.58757 -25.89107 1.000 77.71971 105 ALA A C 1
ATOM 732 O O . ALA A 1 105 ? 0.72566 -35.06948 -26.97935 1.000 79.32382 105 ALA A O 1
ATOM 734 N N . ALA A 1 106 ? 0.67873 -36.85291 -25.60380 1.000 78.73434 106 ALA A N 1
ATOM 735 C CA . ALA A 1 106 ? -0.08717 -37.67480 -26.53275 1.000 78.32033 106 ALA A CA 1
ATOM 736 C C . ALA A 1 106 ? -1.51019 -37.17299 -26.72506 1.000 79.26558 106 ALA A C 1
ATOM 737 O O . ALA A 1 106 ? -2.18361 -37.61844 -27.66039 1.000 82.82827 106 ALA A O 1
ATOM 739 N N . MET A 1 107 ? -1.97747 -36.26256 -25.87501 1.000 77.47950 107 MET A N 1
ATOM 740 C CA . MET A 1 107 ? -3.32222 -35.70925 -25.96150 1.000 76.24629 107 MET A CA 1
ATOM 741 C C . MET A 1 107 ? -3.34478 -34.26415 -26.42924 1.000 79.57827 107 MET A C 1
ATOM 742 O O . MET A 1 107 ? -4.22608 -33.88637 -27.20380 1.000 79.54872 107 MET A O 1
ATOM 747 N N . ALA A 1 108 ? -2.39284 -33.44472 -25.98505 1.000 77.67309 108 ALA A N 1
ATOM 748 C CA . ALA A 1 108 ? -2.37196 -32.03638 -26.35700 1.000 76.24311 108 ALA A CA 1
ATOM 749 C C . ALA A 1 108 ? -1.51351 -31.75333 -27.58133 1.000 76.14141 108 ALA A C 1
ATOM 750 O O . ALA A 1 108 ? -1.75634 -30.76255 -28.28065 1.000 77.51868 108 ALA A O 1
ATOM 752 N N . TYR A 1 109 ? -0.51977 -32.59510 -27.86259 1.000 76.28403 109 TYR A N 1
ATOM 753 C CA . TYR A 1 109 ? 0.39683 -32.35600 -28.96867 1.000 76.12066 109 TYR A CA 1
ATOM 754 C C . TYR A 1 109 ? 0.08494 -33.18201 -30.21041 1.000 76.23078 109 TYR A C 1
ATOM 755 O O . TYR A 1 109 ? 0.75058 -32.99923 -31.23481 1.000 75.77715 109 TYR A O 1
ATOM 764 N N . ASP A 1 110 ? -0.88605 -34.08976 -30.14946 1.000 77.77774 110 ASP A N 1
ATOM 765 C CA . ASP A 1 110 ? -1.26877 -34.85999 -31.32664 1.000 79.61934 110 ASP A CA 1
ATOM 766 C C . ASP A 1 110 ? -2.10544 -33.98249 -32.25053 1.000 78.74081 110 ASP A C 1
ATOM 767 O O . ASP A 1 110 ? -3.14902 -33.46084 -31.84281 1.000 77.66425 110 ASP A O 1
ATOM 772 N N . ASP A 1 111 ? -1.64827 -33.82460 -33.49593 1.000 78.51727 111 ASP A N 1
ATOM 773 C CA . ASP A 1 111 ? -2.32367 -32.92862 -34.42995 1.000 77.42995 111 ASP A CA 1
ATOM 774 C C . ASP A 1 111 ? -3.76239 -33.35572 -34.69021 1.000 78.58493 111 ASP A C 1
ATOM 775 O O . ASP A 1 111 ? -4.62446 -32.50451 -34.93756 1.000 79.51054 111 ASP A O 1
ATOM 780 N N . GLU A 1 112 ? -4.04152 -34.66067 -34.64558 1.000 78.99913 112 GLU A N 1
ATOM 781 C CA . GLU A 1 112 ? -5.40619 -35.13332 -34.85929 1.000 77.19661 112 GLU A CA 1
ATOM 782 C C . GLU A 1 112 ? -6.32856 -34.66604 -33.74024 1.000 77.60838 112 GLU A C 1
ATOM 783 O O . GLU A 1 112 ? -7.42385 -34.15249 -33.99745 1.000 76.40158 112 GLU A O 1
ATOM 789 N N . ARG A 1 113 ? -5.90099 -34.84049 -32.48662 1.000 76.57316 113 ARG A N 1
ATOM 790 C CA . ARG A 1 113 ? -6.72646 -34.42690 -31.35723 1.000 73.53602 113 ARG A CA 1
ATOM 791 C C . ARG A 1 113 ? -6.85134 -32.91148 -31.27839 1.000 74.55507 113 ARG A C 1
ATOM 792 O O . ARG A 1 113 ? -7.86809 -32.40033 -30.79535 1.000 73.93931 113 ARG A O 1
ATOM 800 N N . VAL A 1 114 ? -5.83358 -32.17998 -31.73880 1.000 75.30950 114 VAL A N 1
ATOM 801 C CA . VAL A 1 114 ? -5.92828 -30.72342 -31.77940 1.000 74.40409 114 VAL A CA 1
ATOM 802 C C . VAL A 1 114 ? -7.01880 -30.29393 -32.75159 1.000 77.56696 114 VAL A C 1
ATOM 803 O O . VAL A 1 114 ? -7.82475 -29.40470 -32.45094 1.000 78.43766 114 VAL A O 1
ATOM 807 N N . GLU A 1 115 ? -7.06461 -30.92186 -33.93090 1.000 77.99704 115 GLU A N 1
ATOM 808 C CA . GLU A 1 115 ? -8.12158 -30.62301 -34.89190 1.000 77.11722 115 GLU A CA 1
ATOM 809 C C . GLU A 1 115 ? -9.49727 -30.96131 -34.33289 1.000 78.28506 115 GLU A C 1
ATOM 810 O O . GLU A 1 115 ? -10.47808 -30.27190 -34.63700 1.000 78.71261 115 GLU A O 1
ATOM 816 N N . ALA A 1 116 ? -9.59201 -32.01570 -33.51871 1.000 79.25154 116 ALA A N 1
ATOM 817 C CA . ALA A 1 116 ? -10.85675 -32.32195 -32.85976 1.000 76.75064 116 ALA A CA 1
ATOM 818 C C . ALA A 1 116 ? -11.24494 -31.21988 -31.88300 1.000 77.24679 116 ALA A C 1
ATOM 819 O O . ALA A 1 116 ? -12.40861 -30.80460 -31.83561 1.000 80.06209 116 ALA A O 1
ATOM 821 N N . PHE A 1 117 ? -10.28082 -30.72715 -31.09931 1.000 75.19538 117 PHE A N 1
ATOM 822 C CA . PHE A 1 117 ? -10.55621 -29.60063 -30.21330 1.000 76.55492 117 PHE A CA 1
ATOM 823 C C . PHE A 1 117 ? -10.90029 -28.34323 -30.99929 1.000 77.11861 117 PHE A C 1
ATOM 824 O O . PHE A 1 117 ? -11.69110 -27.51600 -30.53007 1.000 76.10681 117 PHE A O 1
ATOM 832 N N . ARG A 1 118 ? -10.30937 -28.17731 -32.18685 1.000 78.17944 118 ARG A N 1
ATOM 833 C CA . ARG A 1 118 ? -10.57847 -26.99149 -32.99456 1.000 75.49780 118 ARG A CA 1
ATOM 834 C C . ARG A 1 118 ? -12.05831 -26.88176 -33.33859 1.000 77.03541 118 ARG A C 1
ATOM 835 O O . ARG A 1 118 ? -12.61504 -25.77859 -33.37471 1.000 77.18265 118 ARG A O 1
ATOM 843 N N . GLY A 1 119 ? -12.71715 -28.01628 -33.57738 1.000 75.36988 119 GLY A N 1
ATOM 844 C CA . GLY A 1 119 ? -14.14413 -27.98162 -33.84713 1.000 74.91221 119 GLY A CA 1
ATOM 845 C C . GLY A 1 119 ? -14.96078 -27.65246 -32.61268 1.000 76.30148 119 GLY A C 1
ATOM 846 O O . GLY A 1 119 ? -15.97414 -26.95280 -32.69616 1.000 76.12585 119 GLY A O 1
ATOM 847 N N . PHE A 1 120 ? -14.53256 -28.15095 -31.45084 1.000 79.23667 120 PHE A N 1
ATOM 848 C CA . PHE A 1 120 ? -15.25027 -27.87342 -30.21060 1.000 76.13881 120 PHE A CA 1
ATOM 849 C C . PHE A 1 120 ? -15.14671 -26.40081 -29.83027 1.000 76.10626 120 PHE A C 1
ATOM 850 O O . PHE A 1 120 ? -16.14560 -25.77612 -29.45350 1.000 77.65862 120 PHE A O 1
ATOM 858 N N . VAL A 1 121 ? -13.94297 -25.82710 -29.91832 1.000 74.96674 121 VAL A N 1
ATOM 859 C CA . VAL A 1 121 ? -13.77514 -24.42727 -29.53753 1.000 75.92376 121 VAL A CA 1
ATOM 860 C C . VAL A 1 121 ? -14.47779 -23.50970 -30.53037 1.000 76.21041 121 VAL A C 1
ATOM 861 O O . VAL A 1 121 ? -14.95154 -22.42956 -30.15716 1.000 74.48778 121 VAL A O 1
ATOM 865 N N . GLU A 1 122 ? -14.56997 -23.91778 -31.79794 1.000 76.84910 122 GLU A N 1
ATOM 866 C CA . GLU A 1 122 ? -15.34133 -23.14526 -32.76367 1.000 76.06474 122 GLU A CA 1
ATOM 867 C C . GLU A 1 122 ? -16.81832 -23.16626 -32.39694 1.000 79.06832 122 GLU A C 1
ATOM 868 O O . GLU A 1 122 ? -17.47995 -22.12168 -32.37068 1.000 80.37763 122 GLU A O 1
ATOM 874 N N . GLU A 1 123 ? -17.35522 -24.36162 -32.13755 1.000 80.10423 123 GLU A N 1
ATOM 875 C CA . GLU A 1 123 ? -18.75882 -24.49307 -31.76522 1.000 80.39874 123 GLU A CA 1
ATOM 876 C C . GLU A 1 123 ? -19.06946 -23.70901 -30.49419 1.000 79.66122 123 GLU A C 1
ATOM 877 O O . GLU A 1 123 ? -20.09314 -23.01980 -30.41649 1.000 79.38819 123 GLU A O 1
ATOM 883 N N . GLU A 1 124 ? -18.20104 -23.80897 -29.48214 1.000 79.37087 124 GLU A N 1
ATOM 884 C CA . GLU A 1 124 ? -18.44445 -23.10775 -28.22486 1.000 79.26935 124 GLU A CA 1
ATOM 885 C C . GLU A 1 124 ? -18.33559 -21.59663 -28.39589 1.000 79.62590 124 GLU A C 1
ATOM 886 O O . GLU A 1 124 ? -19.12818 -20.84535 -27.81700 1.000 81.07421 124 GLU A O 1
ATOM 892 N N . MET A 1 125 ? -17.34788 -21.13056 -29.16607 1.000 79.73914 125 MET A N 1
ATOM 893 C CA . MET A 1 125 ? -17.21366 -19.69700 -29.40227 1.000 80.48955 125 MET A CA 1
ATOM 894 C C . MET A 1 125 ? -18.37782 -19.16031 -30.22851 1.000 81.32324 125 MET A C 1
ATOM 895 O O . MET A 1 125 ? -18.90344 -18.07990 -29.93717 1.000 80.11788 125 MET A O 1
ATOM 900 N N . LYS A 1 126 ? -18.75276 -19.87144 -31.29721 1.000 80.77084 126 LYS A N 1
ATOM 901 C CA . LYS A 1 126 ? -19.88244 -19.45674 -32.12638 1.000 81.85422 126 LYS A CA 1
ATOM 902 C C . LYS A 1 126 ? -21.15636 -19.25412 -31.30793 1.000 83.35861 126 LYS A C 1
ATOM 903 O O . LYS A 1 126 ? -22.01477 -18.45141 -31.68850 1.000 84.33547 126 LYS A O 1
ATOM 909 N N . ALA A 1 127 ? -21.32074 -19.99629 -30.21063 1.000 84.05105 127 ALA A N 1
ATOM 910 C CA . ALA A 1 127 ? -22.47838 -19.80581 -29.34207 1.000 84.26981 127 ALA A CA 1
ATOM 911 C C . ALA A 1 127 ? -22.37026 -18.51178 -28.54156 1.000 84.15546 127 ALA A C 1
ATOM 912 O O . ALA A 1 127 ? -23.33867 -17.74760 -28.45453 1.000 82.53890 127 ALA A O 1
ATOM 914 N N . LEU A 1 128 ? -21.20791 -18.27630 -27.92061 1.000 81.56719 128 LEU A N 1
ATOM 915 C CA . LEU A 1 128 ? -21.01894 -17.10645 -27.06726 1.000 80.29994 128 LEU A CA 1
ATOM 916 C C . LEU A 1 128 ? -21.38546 -15.81864 -27.79589 1.000 80.80793 128 LEU A C 1
ATOM 917 O O . LEU A 1 128 ? -22.11797 -14.98071 -27.25913 1.000 81.35023 128 LEU A O 1
ATOM 922 N N . ILE A 1 129 ? -20.84385 -15.62078 -29.00360 1.000 79.53201 129 ILE A N 1
ATOM 923 C CA . ILE A 1 129 ? -21.15159 -14.41578 -29.77360 1.000 80.69763 129 ILE A CA 1
ATOM 924 C C . ILE A 1 129 ? -22.65421 -14.25283 -29.95765 1.000 81.23523 129 ILE A C 1
ATOM 925 O O . ILE A 1 129 ? -23.14581 -13.13441 -30.13894 1.000 82.10509 129 ILE A O 1
ATOM 930 N N . GLU A 1 130 ? -23.41323 -15.34701 -29.87618 1.000 80.58939 130 GLU A N 1
ATOM 931 C CA . GLU A 1 130 ? -24.86057 -15.24722 -30.02985 1.000 80.45783 130 GLU A CA 1
ATOM 932 C C . GLU A 1 130 ? -25.51289 -14.95162 -28.68966 1.000 80.15892 130 GLU A C 1
ATOM 933 O O . GLU A 1 130 ? -26.48093 -14.18643 -28.61855 1.000 79.61093 130 GLU A O 1
ATOM 939 N N . ARG A 1 131 ? -24.99475 -15.56110 -27.62225 1.000 80.38144 131 ARG A N 1
ATOM 940 C CA . ARG A 1 131 ? -25.46448 -15.24122 -26.27994 1.000 80.15718 131 ARG A CA 1
ATOM 941 C C . ARG A 1 131 ? -25.18381 -13.78360 -25.94535 1.000 78.71839 131 ARG A C 1
ATOM 942 O O . ARG A 1 131 ? -26.02426 -13.10129 -25.34684 1.000 80.94452 131 ARG A O 1
ATOM 950 N N . TRP A 1 132 ? -23.99117 -13.29781 -26.30985 1.000 76.72935 132 TRP A N 1
ATOM 951 C CA . TRP A 1 132 ? -23.62276 -11.91708 -26.02072 1.000 75.43226 132 TRP A CA 1
ATOM 952 C C . TRP A 1 132 ? -24.65470 -10.95334 -26.59123 1.000 77.02223 132 TRP A C 1
ATOM 953 O O . TRP A 1 132 ? -24.88917 -9.88227 -26.02009 1.000 81.53332 132 TRP A O 1
ATOM 964 N N . LYS A 1 133 ? -25.23534 -11.29443 -27.74549 1.000 78.62105 133 LYS A N 1
ATOM 965 C CA . LYS A 1 133 ? -26.30062 -10.48477 -28.32772 1.000 82.14963 133 LYS A CA 1
ATOM 966 C C . LYS A 1 133 ? -27.43331 -10.25648 -27.33417 1.000 85.36042 133 LYS A C 1
ATOM 967 O O . LYS A 1 133 ? -28.00197 -9.16053 -27.26947 1.000 83.40690 133 LYS A O 1
ATOM 973 N N . THR A 1 134 ? -27.76371 -11.27533 -26.53876 1.000 86.70292 134 THR A N 1
ATOM 974 C CA . THR A 1 134 ? -28.85103 -11.17288 -25.57361 1.000 83.51843 134 THR A CA 1
ATOM 975 C C . THR A 1 134 ? -28.36152 -10.68869 -24.21272 1.000 82.47207 134 THR A C 1
ATOM 976 O O . THR A 1 134 ? -28.93708 -9.75924 -23.63951 1.000 87.80224 134 THR A O 1
ATOM 980 N N . ASN A 1 135 ? -27.31559 -11.31506 -23.67884 1.000 78.77635 135 ASN A N 1
ATOM 981 C CA . ASN A 1 135 ? -26.70147 -10.89653 -22.41960 1.000 76.63553 135 ASN A CA 1
ATOM 982 C C . ASN A 1 135 ? -25.20552 -10.69508 -22.62453 1.000 79.50747 135 ASN A C 1
ATOM 983 O O . ASN A 1 135 ? -24.43431 -11.66946 -22.58583 1.000 80.47727 135 ASN A O 1
ATOM 988 N N . PRO A 1 136 ? -24.76034 -9.46920 -22.87264 1.000 77.83597 136 PRO A N 1
ATOM 989 C CA . PRO A 1 136 ? -23.33008 -9.23146 -23.07503 1.000 76.00574 136 PRO A CA 1
ATOM 990 C C . PRO A 1 136 ? -22.56135 -9.26009 -21.76130 1.000 79.65916 136 PRO A C 1
ATOM 991 O O . PRO A 1 136 ? -23.11595 -9.09443 -20.67260 1.000 79.26232 136 PRO A O 1
ATOM 995 N N . GLY A 1 137 ? -21.25372 -9.47592 -21.88757 1.000 76.42348 137 GLY A N 1
ATOM 996 C CA . GLY A 1 137 ? -20.37558 -9.51384 -20.73484 1.000 72.61117 137 GLY A CA 1
ATOM 997 C C . GLY A 1 137 ? -18.96840 -9.05172 -21.05326 1.000 73.26253 137 GLY A C 1
ATOM 998 O O . GLY A 1 137 ? -18.78399 -8.00888 -21.68749 1.000 73.89181 137 GLY A O 1
ATOM 999 N N . ASN A 1 138 ? -17.96620 -9.81480 -20.62157 1.000 72.93275 138 ASN A N 1
ATOM 1000 C CA . ASN A 1 138 ? -16.57165 -9.47369 -20.85675 1.000 69.71838 138 ASN A CA 1
ATOM 1001 C C . ASN A 1 138 ? -15.84333 -10.66467 -21.46545 1.000 71.27973 138 ASN A C 1
ATOM 1002 O O . ASN A 1 138 ? -16.29852 -11.80894 -21.38312 1.000 67.65927 138 ASN A O 1
ATOM 1007 N N . ILE A 1 139 ? -14.69353 -10.37569 -22.08017 1.000 70.82755 139 ILE A N 1
ATOM 1008 C CA . ILE A 1 139 ? -13.93394 -11.41434 -22.77095 1.000 69.33685 139 ILE A CA 1
ATOM 1009 C C . ILE A 1 139 ? -13.34281 -12.40407 -21.77477 1.000 68.19810 139 ILE A C 1
ATOM 1010 O O . ILE A 1 139 ? -13.47487 -13.62091 -21.93820 1.000 69.41856 139 ILE A O 1
ATOM 1015 N N . TYR A 1 140 ? -12.68091 -11.90122 -20.72989 1.000 68.51649 140 TYR A N 1
ATOM 1016 C CA . TYR A 1 140 ? -11.94169 -12.78569 -19.83213 1.000 68.72479 140 TYR A CA 1
ATOM 1017 C C . TYR A 1 140 ? -12.84864 -13.84271 -19.21254 1.000 69.00477 140 TYR A C 1
ATOM 1018 O O . TYR A 1 140 ? -12.54565 -15.03937 -19.25889 1.000 69.89679 140 TYR A O 1
ATOM 1027 N N . ASP A 1 141 ? -13.97027 -13.42130 -18.63014 1.000 67.44094 141 ASP A N 1
ATOM 1028 C CA . ASP A 1 141 ? -14.81502 -14.36405 -17.90584 1.000 68.64949 141 ASP A CA 1
ATOM 1029 C C . ASP A 1 141 ? -15.60853 -15.25954 -18.85165 1.000 70.00444 141 ASP A C 1
ATOM 1030 O O . ASP A 1 141 ? -15.61594 -16.48420 -18.69211 1.000 70.68130 141 ASP A O 1
ATOM 1035 N N . ASP A 1 142 ? -16.27090 -14.67030 -19.85049 1.000 71.40731 142 ASP A N 1
ATOM 1036 C CA . ASP A 1 142 ? -17.17360 -15.44862 -20.69542 1.000 70.36882 142 ASP A CA 1
ATOM 1037 C C . ASP A 1 142 ? -16.41326 -16.38106 -21.63287 1.000 71.56827 142 ASP A C 1
ATOM 1038 O O . ASP A 1 142 ? -16.83737 -17.52122 -21.85708 1.000 71.07712 142 ASP A O 1
ATOM 1043 N N . VAL A 1 143 ? -15.29097 -15.92188 -22.19131 1.000 70.43210 143 VAL A N 1
ATOM 1044 C CA . VAL A 1 143 ? -14.51275 -16.78927 -23.07070 1.000 68.25662 143 VAL A CA 1
ATOM 1045 C C . VAL A 1 143 ? -13.82465 -17.88322 -22.26220 1.000 69.55964 143 VAL A C 1
ATOM 1046 O O . VAL A 1 143 ? -13.54593 -18.97066 -22.78340 1.000 71.25290 143 VAL A O 1
ATOM 1050 N N . ALA A 1 144 ? -13.55594 -17.62838 -20.97875 1.000 70.42791 144 ALA A N 1
ATOM 1051 C CA . ALA A 1 144 ? -13.01067 -18.67267 -20.11683 1.000 68.25766 144 ALA A CA 1
ATOM 1052 C C . ALA A 1 144 ? -13.97873 -19.84099 -19.98649 1.000 68.88758 144 ALA A C 1
ATOM 1053 O O . ALA A 1 144 ? -13.56608 -21.00591 -20.03410 1.000 71.16997 144 ALA A O 1
ATOM 1055 N N . VAL A 1 145 ? -15.27059 -19.55039 -19.81262 1.000 69.09296 145 VAL A N 1
ATOM 1056 C CA . VAL A 1 145 ? -16.27109 -20.61432 -19.77450 1.000 70.51389 145 VAL A CA 1
ATOM 1057 C C . VAL A 1 145 ? -16.32663 -21.33118 -21.11668 1.000 72.93611 145 VAL A C 1
ATOM 1058 O O . VAL A 1 145 ? -16.32291 -22.56582 -21.18201 1.000 74.04586 145 VAL A O 1
ATOM 1062 N N . ALA A 1 146 ? -16.37492 -20.56276 -22.20902 1.000 73.47489 146 ALA A N 1
ATOM 1063 C CA . ALA A 1 146 ? -16.38526 -21.16025 -23.54093 1.000 70.67616 146 ALA A CA 1
ATOM 1064 C C . ALA A 1 146 ? -15.15518 -22.03077 -23.76306 1.000 71.84146 146 ALA A C 1
ATOM 1065 O O . ALA A 1 146 ? -15.26077 -23.14571 -24.28787 1.000 74.40010 146 ALA A O 1
ATOM 1067 N N . TYR A 1 147 ? -13.97807 -21.53703 -23.36967 1.000 69.35684 147 TYR A N 1
ATOM 1068 C CA . TYR A 1 147 ? -12.76770 -22.34639 -23.46271 1.000 69.44515 147 TYR A CA 1
ATOM 1069 C C . TYR A 1 147 ? -12.87556 -23.59362 -22.59512 1.000 73.17072 147 TYR A C 1
ATOM 1070 O O . TYR A 1 147 ? -12.46536 -24.68488 -23.00824 1.000 73.77416 147 TYR A O 1
ATOM 1079 N N . GLY A 1 148 ? -13.41789 -23.44886 -21.38420 1.000 71.28071 148 GLY A N 1
ATOM 1080 C CA . GLY A 1 148 ? -13.59663 -24.60456 -20.52157 1.000 69.83708 148 GLY A CA 1
ATOM 1081 C C . GLY A 1 148 ? -14.60994 -25.59155 -21.06828 1.000 73.78983 148 GLY A C 1
ATOM 1082 O O . GLY A 1 148 ? -14.38385 -26.80436 -21.04052 1.000 75.90869 148 GLY A O 1
ATOM 1083 N N . ARG A 1 149 ? -15.74015 -25.08759 -21.57235 1.000 71.85138 149 ARG A N 1
ATOM 1084 C CA . ARG A 1 149 ? -16.73681 -25.96288 -22.18196 1.000 70.84908 149 ARG A CA 1
ATOM 1085 C C . ARG A 1 149 ? -16.14223 -26.75459 -23.33859 1.000 74.36799 149 ARG A C 1
ATOM 1086 O O . ARG A 1 149 ? -16.42508 -27.94813 -23.49639 1.000 76.49314 149 ARG A O 1
ATOM 1094 N N . ALA A 1 150 ? -15.31532 -26.10490 -24.15843 1.000 74.84117 150 ALA A N 1
ATOM 1095 C CA . ALA A 1 150 ? -14.68405 -26.79186 -25.27952 1.000 73.53200 150 ALA A CA 1
ATOM 1096 C C . ALA A 1 150 ? -13.67393 -27.82527 -24.79574 1.000 72.29679 150 ALA A C 1
ATOM 1097 O O . ALA A 1 150 ? -13.68095 -28.97525 -25.25006 1.000 72.19023 150 ALA A O 1
ATOM 1099 N N . ALA A 1 151 ? -12.79100 -27.42825 -23.87541 1.000 72.40449 151 ALA A N 1
ATOM 1100 C CA . ALA A 1 151 ? -11.74124 -28.32973 -23.40944 1.000 75.22086 151 ALA A CA 1
ATOM 1101 C C . ALA A 1 151 ? -12.31913 -29.54665 -22.69611 1.000 76.24336 151 ALA A C 1
ATOM 1102 O O . ALA A 1 151 ? -11.78393 -30.65542 -22.81430 1.000 76.60465 151 ALA A O 1
ATOM 1104 N N . PHE A 1 152 ? -13.41021 -29.36258 -21.95044 1.000 74.75700 152 PHE A N 1
ATOM 1105 C CA . PHE A 1 152 ? -14.00823 -30.48293 -21.23085 1.000 74.11718 152 PHE A CA 1
ATOM 1106 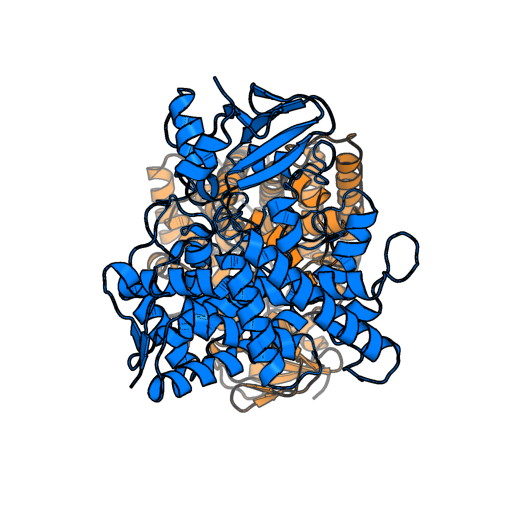C C . PHE A 1 152 ? -14.67261 -31.46344 -22.18920 1.000 73.65893 152 PHE A C 1
ATOM 1107 O O . PHE A 1 152 ? -14.49276 -32.68124 -22.07092 1.000 74.92075 152 PHE A O 1
ATOM 1115 N N . ARG A 1 153 ? -15.45152 -30.95066 -23.14386 1.000 71.66898 153 ARG A N 1
ATOM 1116 C CA . ARG A 1 153 ? -16.08111 -31.82530 -24.12753 1.000 73.93748 153 ARG A CA 1
ATOM 1117 C C . ARG A 1 153 ? -15.04250 -32.49740 -25.01754 1.000 74.02961 153 ARG A C 1
ATOM 1118 O O . ARG A 1 153 ? -15.21616 -33.65477 -25.41787 1.000 71.82818 153 ARG A O 1
ATOM 1126 N N . TRP A 1 154 ? -13.95749 -31.78823 -25.33892 1.000 76.09106 154 TRP A N 1
ATOM 1127 C CA . TRP A 1 154 ? -12.88208 -32.39530 -26.11678 1.000 74.01548 154 TRP A CA 1
ATOM 1128 C C . TRP A 1 154 ? -12.21498 -33.52705 -25.34563 1.000 75.10533 154 TRP A C 1
ATOM 1129 O O . TRP A 1 154 ? -11.80886 -34.53642 -25.93390 1.000 74.28269 154 TRP A O 1
ATOM 1140 N N . ALA A 1 155 ? -12.09621 -33.37834 -24.02653 1.000 75.29912 155 ALA A N 1
ATOM 1141 C CA . ALA A 1 155 ? -11.47922 -34.39840 -23.19045 1.000 76.17778 155 ALA A CA 1
ATOM 1142 C C . ALA A 1 155 ? -12.41067 -35.56415 -22.88971 1.000 78.56422 155 ALA A C 1
ATOM 1143 O O . ALA A 1 155 ? -11.94164 -36.60011 -22.40575 1.000 80.59460 155 ALA A O 1
ATOM 1145 N N . GLY A 1 156 ? -13.70570 -35.42538 -23.16012 1.000 76.96512 156 GLY A N 1
ATOM 1146 C CA . GLY A 1 156 ? -14.65204 -36.46409 -22.80804 1.000 79.50561 156 GLY A CA 1
ATOM 1147 C C . GLY A 1 156 ? -15.09391 -36.44042 -21.36443 1.000 81.47852 156 GLY A C 1
ATOM 1148 O O . GLY A 1 156 ? -15.39472 -37.49634 -20.79874 1.000 85.10721 156 GLY A O 1
ATOM 1149 N N . VAL A 1 157 ? -15.13937 -35.26287 -20.74901 1.000 80.72792 157 VAL A N 1
ATOM 1150 C CA . VAL A 1 157 ? -15.55570 -35.11633 -19.35696 1.000 82.37460 157 VAL A CA 1
ATOM 1151 C C . VAL A 1 157 ? -17.04889 -35.40281 -19.25187 1.000 85.64615 157 VAL A C 1
ATOM 1152 O O . VAL A 1 157 ? -17.86013 -34.69976 -19.87256 1.000 83.64613 157 VAL A O 1
ATOM 1156 N N . PRO A 1 158 ? -17.45840 -36.42058 -18.49243 1.000 89.48416 158 PRO A N 1
ATOM 1157 C CA . PRO A 1 158 ? -18.89320 -36.74709 -18.36421 1.000 91.48129 158 PRO A CA 1
ATOM 1158 C C . PRO A 1 158 ? -19.57462 -35.97365 -17.23480 1.000 94.22498 158 PRO A C 1
ATOM 1159 O O . PRO A 1 158 ? -19.86031 -36.48294 -16.14799 1.000 99.48437 158 PRO A O 1
ATOM 1163 N N . ALA A 1 159 ? -19.84504 -34.69640 -17.49229 1.000 89.99028 159 ALA A N 1
ATOM 1164 C CA . ALA A 1 159 ? -20.50885 -33.85031 -16.51556 1.000 86.89532 159 ALA A CA 1
ATOM 1165 C C . ALA A 1 159 ? -21.58501 -33.03384 -17.21342 1.000 84.82134 159 ALA A C 1
ATOM 1166 O O . ALA A 1 159 ? -21.59002 -32.88446 -18.43839 1.000 85.24669 159 ALA A O 1
ATOM 1168 N N . SER A 1 160 ? -22.49769 -32.50017 -16.40878 1.000 86.94720 160 SER A N 1
ATOM 1169 C CA . SER A 1 160 ? -23.57528 -31.67343 -16.92191 1.000 86.36061 160 SER A CA 1
ATOM 1170 C C . SER A 1 160 ? -23.04315 -30.31087 -17.35822 1.000 88.74533 160 SER A C 1
ATOM 1171 O O . SER A 1 160 ? -21.86282 -29.98704 -17.19960 1.000 88.01215 160 SER A O 1
ATOM 1174 N N . ASP A 1 161 ? -23.94187 -29.50814 -17.93063 1.000 88.29350 161 ASP A N 1
ATOM 1175 C CA . ASP A 1 161 ? -23.56042 -28.16728 -18.35599 1.000 88.14958 161 ASP A CA 1
ATOM 1176 C C . ASP A 1 161 ? -23.16057 -27.31968 -17.15762 1.000 86.85975 161 ASP A C 1
ATOM 1177 O O . ASP A 1 161 ? -22.22783 -26.51155 -17.24014 1.000 84.61816 161 ASP A O 1
ATOM 1182 N N . ARG A 1 162 ? -23.85832 -27.48893 -16.03142 1.000 87.39030 162 ARG A N 1
ATOM 1183 C CA . ARG A 1 162 ? -23.56577 -26.67408 -14.85580 1.000 85.93018 162 ARG A CA 1
ATOM 1184 C C . ARG A 1 162 ? -22.14916 -26.93120 -14.34809 1.000 83.94350 162 ARG A C 1
ATOM 1185 O O . ARG A 1 162 ? -21.39551 -25.98776 -14.08470 1.000 82.70245 162 ARG A O 1
ATOM 1193 N N . GLU A 1 163 ? -21.75884 -28.20428 -14.22579 1.000 81.67632 163 GLU A N 1
ATOM 1194 C CA . GLU A 1 163 ? -20.41975 -28.51760 -13.73773 1.000 81.73095 163 GLU A CA 1
ATOM 1195 C C . GLU A 1 163 ? -19.36291 -28.01306 -14.70982 1.000 79.12923 163 GLU A C 1
ATOM 1196 O O . GLU A 1 163 ? -18.31420 -27.50555 -14.29613 1.000 77.72922 163 GLU A O 1
ATOM 1202 N N . LEU A 1 164 ? -19.61990 -28.15749 -16.01168 1.000 78.57765 164 LEU A N 1
ATOM 1203 C CA . LEU A 1 164 ? -18.66683 -27.69610 -17.01600 1.000 77.86715 164 LEU A CA 1
ATOM 1204 C C . LEU A 1 164 ? -18.47388 -26.19845 -16.88807 1.000 77.14232 164 LEU A C 1
ATOM 1205 O O . LEU A 1 164 ? -17.34391 -25.69429 -16.84160 1.000 75.02506 164 LEU A O 1
ATOM 1210 N N . ASN A 1 165 ? -19.58476 -25.47224 -16.81747 1.000 79.56671 165 ASN A N 1
ATOM 1211 C CA . ASN A 1 165 ? -19.49280 -24.04851 -16.59551 1.000 78.09586 165 ASN A CA 1
ATOM 1212 C C . ASN A 1 165 ? -18.93990 -23.79313 -15.20266 1.000 79.89300 165 ASN A C 1
ATOM 1213 O O . ASN A 1 165 ? -18.23045 -22.80553 -14.98830 1.000 80.66753 165 ASN A O 1
ATOM 1218 N N . LYS A 1 166 ? -19.29552 -24.62950 -14.21581 1.000 79.36928 166 LYS A N 1
ATOM 1219 C CA . LYS A 1 166 ? -18.81500 -24.30665 -12.87534 1.000 77.58851 166 LYS A CA 1
ATOM 1220 C C . LYS A 1 166 ? -17.29323 -24.48762 -12.79336 1.000 75.79514 166 LYS A C 1
ATOM 1221 O O . LYS A 1 166 ? -16.57042 -23.53455 -12.49554 1.000 74.43605 166 LYS A O 1
ATOM 1227 N N . ARG A 1 167 ? -16.78127 -25.70391 -13.03132 1.000 76.06396 167 ARG A N 1
ATOM 1228 C CA . ARG A 1 167 ? -15.33676 -25.94867 -12.91353 1.000 74.87385 167 ARG A CA 1
ATOM 1229 C C . ARG A 1 167 ? -14.51147 -24.96703 -13.75310 1.000 73.99793 167 ARG A C 1
ATOM 1230 O O . ARG A 1 167 ? -13.39964 -24.58040 -13.36855 1.000 74.81674 167 ARG A O 1
ATOM 1238 N N . ALA A 1 168 ? -15.04150 -24.55703 -14.90691 1.000 72.37298 168 ALA A N 1
ATOM 1239 C CA . ALA A 1 168 ? -14.33238 -23.61093 -15.76537 1.000 73.67032 168 ALA A CA 1
ATOM 1240 C C . ALA A 1 168 ? -14.10636 -22.28012 -15.05813 1.000 73.45942 168 ALA A C 1
ATOM 1241 O O . ALA A 1 168 ? -12.98233 -21.76432 -15.02360 1.000 72.55800 168 ALA A O 1
ATOM 1243 N N . THR A 1 169 ? -15.16639 -21.70972 -14.48081 1.000 74.66930 169 THR A N 1
ATOM 1244 C CA . THR A 1 169 ? -15.01999 -20.43108 -13.79251 1.000 73.31253 169 THR A CA 1
ATOM 1245 C C . THR A 1 169 ? -14.19641 -20.57657 -12.51629 1.000 73.14844 169 THR A C 1
ATOM 1246 O O . THR A 1 169 ? -13.53248 -19.61928 -12.09578 1.000 71.60778 169 THR A O 1
ATOM 1250 N N . GLN A 1 170 ? -14.22989 -21.75577 -11.88418 1.000 72.33180 170 GLN A N 1
ATOM 1251 C CA . GLN A 1 170 ? -13.36297 -21.99398 -10.73482 1.000 70.99023 170 GLN A CA 1
ATOM 1252 C C . GLN A 1 170 ? -11.90381 -22.04313 -11.16437 1.000 71.46356 170 GLN A C 1
ATOM 1253 O O . GLN A 1 170 ? -11.00606 -21.69408 -10.38399 1.000 71.66544 170 GLN A O 1
ATOM 1259 N N . MET A 1 171 ? -11.65615 -22.48360 -12.40282 1.000 70.95558 171 MET A N 1
ATOM 1260 C CA . MET A 1 171 ? -10.30605 -22.54298 -12.94230 1.000 70.06483 171 MET A CA 1
ATOM 1261 C C . MET A 1 171 ? -9.81826 -21.15898 -13.34389 1.000 70.88345 171 MET A C 1
ATOM 1262 O O . MET A 1 171 ? -8.65021 -20.82119 -13.12464 1.000 70.20749 171 MET A O 1
ATOM 1267 N N . SER A 1 172 ? -10.69964 -20.34974 -13.93505 1.000 69.77664 172 SER A N 1
ATOM 1268 C CA . SER A 1 172 ? -10.34551 -18.96950 -14.24312 1.000 69.90309 172 SER A CA 1
ATOM 1269 C C . SER A 1 172 ? -10.15065 -18.16205 -12.96649 1.000 70.35746 172 SER A C 1
ATOM 1270 O O . SER A 1 172 ? -9.27287 -17.29280 -12.90101 1.000 70.70827 172 SER A O 1
ATOM 1273 N N . HIS A 1 173 ? -10.96706 -18.43452 -11.94421 1.000 68.91973 173 HIS A N 1
ATOM 1274 C CA . HIS A 1 173 ? -10.80089 -17.77064 -10.65550 1.000 69.05998 173 HIS A CA 1
ATOM 1275 C C . HIS A 1 173 ? -9.42348 -18.04457 -10.06654 1.000 70.84770 173 HIS A C 1
ATOM 1276 O O . HIS A 1 173 ? -8.81926 -17.15916 -9.45093 1.000 75.21510 173 HIS A O 1
ATOM 1283 N N . LEU A 1 174 ? -8.91455 -19.26782 -10.23690 1.000 70.12977 174 LEU A N 1
ATOM 1284 C CA . LEU A 1 174 ? -7.58546 -19.59748 -9.72999 1.000 71.14481 174 LEU A CA 1
ATOM 1285 C C . LEU A 1 174 ? -6.52149 -18.70707 -10.35936 1.000 71.59466 174 LEU A C 1
ATOM 1286 O O . LEU A 1 174 ? -5.68524 -18.12488 -9.65803 1.000 70.08576 174 LEU A O 1
ATOM 1291 N N . LEU A 1 175 ? -6.54007 -18.59098 -11.68826 1.000 69.06037 175 LEU A N 1
ATOM 1292 C CA . LEU A 1 175 ? -5.51537 -17.81929 -12.38123 1.000 68.93057 175 LEU A CA 1
ATOM 1293 C C . LEU A 1 175 ? -5.55769 -16.35059 -11.99272 1.000 71.40085 175 LEU A C 1
ATOM 1294 O O . LEU A 1 175 ? -4.51595 -15.68477 -11.96139 1.000 70.80899 175 LEU A O 1
ATOM 1299 N N . ASP A 1 176 ? -6.74471 -15.82944 -11.69013 1.000 71.02244 176 ASP A N 1
ATOM 1300 C CA . ASP A 1 176 ? -6.85555 -14.45078 -11.24227 1.000 71.75450 176 ASP A CA 1
ATOM 1301 C C . ASP A 1 176 ? -6.45956 -14.27930 -9.78245 1.000 73.68970 176 ASP A C 1
ATOM 1302 O O . ASP A 1 176 ? -6.07834 -13.17265 -9.38763 1.000 76.79292 176 ASP A O 1
ATOM 1307 N N . THR A 1 177 ? -6.52970 -15.33969 -8.97540 1.000 72.19184 177 THR A N 1
ATOM 1308 C CA . THR A 1 177 ? -6.29400 -15.22136 -7.54078 1.000 72.10416 177 THR A CA 1
ATOM 1309 C C . THR A 1 177 ? -4.85315 -15.54553 -7.16777 1.000 71.17744 177 THR A C 1
ATOM 1310 O O . THR A 1 177 ? -4.24443 -14.81558 -6.38001 1.000 73.15992 177 THR A O 1
ATOM 1314 N N . PHE A 1 178 ? -4.29326 -16.62724 -7.70875 1.000 70.56288 178 PHE A N 1
ATOM 1315 C CA . PHE A 1 178 ? -2.88780 -16.91307 -7.46618 1.000 67.34861 178 PHE A CA 1
ATOM 1316 C C . PHE A 1 178 ? -2.04173 -15.78570 -8.05158 1.000 72.03859 178 PHE A C 1
ATOM 1317 O O . PHE A 1 178 ? -2.47925 -15.03704 -8.93041 1.000 78.81829 178 PHE A O 1
ATOM 1325 N N . GLY A 1 179 ? -0.81162 -15.66713 -7.56308 1.000 68.11883 179 GLY A N 1
ATOM 1326 C CA . GLY A 1 179 ? 0.02397 -14.55359 -7.94902 1.000 71.89719 179 GLY A CA 1
ATOM 1327 C C . GLY A 1 179 ? -0.35177 -13.24407 -7.29669 1.000 72.18903 179 GLY A C 1
ATOM 1328 O O . GLY A 1 179 ? 0.43923 -12.29315 -7.34881 1.000 74.14721 179 GLY A O 1
ATOM 1329 N N . GLU A 1 180 ? -1.53359 -13.15931 -6.69272 1.000 67.71705 180 GLU A N 1
ATOM 1330 C CA . GLU A 1 180 ? -1.95160 -11.99700 -5.92599 1.000 68.69881 180 GLU A CA 1
ATOM 1331 C C . GLU A 1 180 ? -1.81036 -12.36952 -4.45740 1.000 68.01248 180 GLU A C 1
ATOM 1332 O O . GLU A 1 180 ? -2.45958 -13.31167 -3.98970 1.000 66.64877 180 GLU A O 1
ATOM 1338 N N . VAL A 1 181 ? -0.96188 -11.63404 -3.73559 1.000 70.10935 181 VAL A N 1
ATOM 1339 C CA . VAL A 1 181 ? -0.66473 -11.99449 -2.35239 1.000 67.14245 181 VAL A CA 1
ATOM 1340 C C . VAL A 1 181 ? -1.91244 -11.91945 -1.48495 1.000 67.87364 181 VAL A C 1
ATOM 1341 O O . VAL A 1 181 ? -2.05843 -12.68585 -0.52465 1.000 67.15455 181 VAL A O 1
ATOM 1345 N N . LYS A 1 182 ? -2.83259 -11.01546 -1.80912 1.000 69.21181 182 LYS A N 1
ATOM 1346 C CA . LYS A 1 182 ? -4.06369 -10.84057 -1.05309 1.000 68.11666 182 LYS A CA 1
ATOM 1347 C C . LYS A 1 182 ? -5.18542 -11.75240 -1.53559 1.000 67.61498 182 LYS A C 1
ATOM 1348 O O . LYS A 1 182 ? -6.33370 -11.57963 -1.11452 1.000 67.41804 182 LYS A O 1
ATOM 1354 N N . GLN A 1 183 ? -4.87855 -12.71540 -2.40578 1.000 67.73505 183 GLN A N 1
ATOM 1355 C CA . GLN A 1 183 ? -5.88491 -13.62692 -2.93487 1.000 67.28852 183 GLN A CA 1
ATOM 1356 C C . GLN A 1 183 ? -5.39260 -15.05493 -3.10131 1.000 65.78529 183 GLN A C 1
ATOM 1357 O O . GLN A 1 183 ? -6.21454 -15.93133 -3.38580 1.000 65.34601 183 GLN A O 1
ATOM 1363 N N . ASN A 1 184 ? -4.09301 -15.32239 -2.93457 1.000 65.35183 184 ASN A N 1
ATOM 1364 C CA . ASN A 1 184 ? -3.56501 -16.67336 -3.10607 1.000 64.35997 184 ASN A CA 1
ATOM 1365 C C . ASN A 1 184 ? -4.26550 -17.67811 -2.19991 1.000 66.04574 184 ASN A C 1
ATOM 1366 O O . ASN A 1 184 ? -4.35290 -18.86398 -2.53925 1.000 64.96346 184 ASN A O 1
ATOM 1371 N N . VAL A 1 185 ? -4.76949 -17.22499 -1.04924 1.000 66.25721 185 VAL A N 1
ATOM 1372 C CA . VAL A 1 185 ? -5.51034 -18.10554 -0.15140 1.000 64.99693 185 VAL A CA 1
ATOM 1373 C C . VAL A 1 185 ? -6.75137 -18.66403 -0.83778 1.000 66.14694 185 VAL A C 1
ATOM 1374 O O . VAL A 1 185 ? -7.15187 -19.80738 -0.58279 1.000 67.36807 185 VAL A O 1
ATOM 1378 N N . LEU A 1 186 ? -7.36999 -17.88310 -1.72725 1.000 65.80552 186 LEU A N 1
ATOM 1379 C CA . LEU A 1 186 ? -8.55345 -18.36282 -2.43472 1.000 66.71369 186 LEU A CA 1
ATOM 1380 C C . LEU A 1 186 ? -8.19824 -19.44404 -3.44813 1.000 65.88939 186 LEU A C 1
ATOM 1381 O O . LEU A 1 186 ? -8.92667 -20.43395 -3.58700 1.000 66.51511 186 LEU A O 1
ATOM 1386 N N . SER A 1 187 ? -7.08383 -19.27307 -4.16552 1.000 65.39525 187 SER A N 1
ATOM 1387 C CA . SER A 1 187 ? -6.68415 -20.26372 -5.16016 1.000 66.53553 187 SER A CA 1
ATOM 1388 C C . SER A 1 187 ? -6.38050 -21.61051 -4.51822 1.000 68.47419 187 SER A C 1
ATOM 1389 O O . SER A 1 187 ? -6.50750 -22.65301 -5.17154 1.000 68.17233 187 SER A O 1
ATOM 1392 N N . TRP A 1 188 ? -5.97856 -21.61027 -3.24551 1.000 66.08547 188 TRP A N 1
ATOM 1393 C CA . TRP A 1 188 ? -5.82909 -22.86602 -2.51999 1.000 65.16624 188 TRP A CA 1
ATOM 1394 C C . TRP A 1 188 ? -7.18187 -23.52908 -2.29544 1.000 70.55413 188 TRP A C 1
ATOM 1395 O O . TRP A 1 188 ? -7.29838 -24.75838 -2.36602 1.000 72.12844 188 TRP A O 1
ATOM 1406 N N . MET A 1 189 ? -8.21507 -22.72947 -2.01937 1.000 69.97564 189 MET A N 1
ATOM 1407 C CA . MET A 1 189 ? -9.55804 -23.27864 -1.86920 1.000 68.48779 189 MET A CA 1
ATOM 1408 C C . MET A 1 189 ? -10.10407 -23.77025 -3.20318 1.000 71.33051 189 MET A C 1
ATOM 1409 O O . MET A 1 189 ? -10.79784 -24.79256 -3.25816 1.000 73.65335 189 MET A O 1
ATOM 1414 N N . ASP A 1 190 ? -9.80627 -23.05006 -4.28730 1.000 71.86407 190 ASP A N 1
ATOM 1415 C CA . ASP A 1 190 ? -10.24949 -23.47229 -5.61285 1.000 70.65398 190 ASP A CA 1
ATOM 1416 C C . ASP A 1 190 ? -9.64884 -24.81933 -5.99345 1.000 71.02847 190 ASP A C 1
ATOM 1417 O O . ASP A 1 190 ? -10.35966 -25.71891 -6.45750 1.000 70.02414 190 ASP A O 1
ATOM 1422 N N . ARG A 1 191 ? -8.33288 -24.97241 -5.81328 1.000 71.61388 191 ARG A N 1
ATOM 1423 C CA . ARG A 1 191 ? -7.68612 -26.23851 -6.14462 1.000 70.16073 191 ARG A CA 1
ATOM 1424 C C . ARG A 1 191 ? -8.25776 -27.38370 -5.32000 1.000 72.48585 191 ARG A C 1
ATOM 1425 O O . ARG A 1 191 ? -8.49128 -28.47825 -5.84571 1.000 73.70945 191 ARG A O 1
ATOM 1433 N N . ARG A 1 192 ? -8.48226 -27.15266 -4.02350 1.000 70.05212 192 ARG A N 1
ATOM 1434 C CA . ARG A 1 192 ? -9.06596 -28.18780 -3.17593 1.000 70.49299 192 ARG A CA 1
ATOM 1435 C C . ARG A 1 192 ? -10.41243 -28.65053 -3.71931 1.000 72.06995 192 ARG A C 1
ATOM 1436 O O . ARG A 1 192 ? -10.71113 -29.85071 -3.72002 1.000 70.18907 192 ARG A O 1
ATOM 1444 N N . LYS A 1 193 ? -11.23479 -27.71264 -4.19519 1.000 73.55111 193 LYS A N 1
ATOM 1445 C CA . LYS A 1 193 ? -12.51293 -28.08173 -4.79487 1.000 72.87496 193 LYS A CA 1
ATOM 1446 C C . LYS A 1 193 ? -12.31114 -28.82013 -6.11251 1.000 71.91724 193 LYS A C 1
ATOM 1447 O O . LYS A 1 193 ? -12.91015 -29.87765 -6.34126 1.000 71.59088 193 LYS A O 1
ATOM 1453 N N . LEU A 1 194 ? -11.47197 -28.27283 -6.99548 1.000 72.05709 194 LEU A N 1
ATOM 1454 C CA . LEU A 1 194 ? -11.26855 -28.88629 -8.30478 1.000 73.12434 194 LEU A CA 1
ATOM 1455 C C . LEU A 1 194 ? -10.59205 -30.24662 -8.18573 1.000 73.09184 194 LEU A C 1
ATOM 1456 O O . LEU A 1 194 ? -10.97086 -31.19422 -8.88450 1.000 74.66312 194 LEU A O 1
ATOM 1461 N N . ASP A 1 195 ? -9.57951 -30.35808 -7.31974 1.000 72.43099 195 ASP A N 1
ATOM 1462 C CA . ASP A 1 195 ? -8.93529 -31.64824 -7.09013 1.000 71.09135 195 ASP A CA 1
ATOM 1463 C C . ASP A 1 195 ? -9.95124 -32.70287 -6.67503 1.000 71.87104 195 ASP A C 1
ATOM 1464 O O . ASP A 1 195 ? -9.86593 -33.86110 -7.09759 1.000 71.45559 195 ASP A O 1
ATOM 1469 N N . ALA A 1 196 ? -10.92412 -32.31581 -5.84663 1.000 73.42677 196 ALA A N 1
ATOM 1470 C CA . ALA A 1 196 ? -11.91670 -33.27098 -5.36680 1.000 73.43018 196 ALA A CA 1
ATOM 1471 C C . ALA A 1 196 ? -12.89565 -33.66384 -6.46665 1.000 74.89988 196 ALA A C 1
ATOM 1472 O O . ALA A 1 196 ? -13.25519 -34.84055 -6.59053 1.000 77.51145 196 ALA A O 1
ATOM 1474 N N . TRP A 1 197 ? -13.34572 -32.69602 -7.27002 1.000 74.73465 197 TRP A N 1
ATOM 1475 C CA . TRP A 1 197 ? -14.26950 -33.01837 -8.35358 1.000 74.95537 197 TRP A CA 1
ATOM 1476 C C . TRP A 1 197 ? -13.60033 -33.88443 -9.41150 1.000 77.23157 197 TRP A C 1
ATOM 1477 O O . TRP A 1 197 ? -14.21541 -34.82036 -9.93627 1.000 79.77531 197 TRP A O 1
ATOM 1488 N N . ALA A 1 198 ? -12.34051 -33.58920 -9.73667 1.000 75.30241 198 ALA A N 1
ATOM 1489 C CA . ALA A 1 198 ? -11.62771 -34.39680 -10.71883 1.000 76.01776 198 ALA A CA 1
ATOM 1490 C C . ALA A 1 198 ? -11.34785 -35.79307 -10.17963 1.000 77.09718 198 ALA A C 1
ATOM 1491 O O . ALA A 1 198 ? -11.53553 -36.78616 -10.89106 1.000 77.35915 198 ALA A O 1
ATOM 1493 N N . GLU A 1 199 ? -10.91349 -35.88874 -8.91981 1.000 78.10033 199 GLU A N 1
ATOM 1494 C CA . GLU A 1 199 ? -10.63831 -37.19246 -8.32239 1.000 80.29629 199 GLU A CA 1
ATOM 1495 C C . GLU A 1 199 ? -11.89097 -38.05802 -8.30446 1.000 80.61046 199 GLU A C 1
ATOM 1496 O O . GLU A 1 199 ? -11.84636 -39.24359 -8.65365 1.000 81.19505 199 GLU A O 1
ATOM 1502 N N . ASP A 1 200 ? -13.02032 -37.48184 -7.88543 1.000 80.61820 200 ASP A N 1
ATOM 1503 C CA . ASP A 1 200 ? -14.27630 -38.22302 -7.90797 1.000 80.93442 200 ASP A CA 1
ATOM 1504 C C . ASP A 1 200 ? -14.62130 -38.67124 -9.32163 1.000 82.10250 200 ASP A C 1
ATOM 1505 O O . ASP A 1 200 ? -15.07079 -39.80310 -9.52876 1.000 83.95147 200 ASP A O 1
ATOM 1510 N N . LEU A 1 201 ? -14.39253 -37.80435 -10.31052 1.000 81.38884 201 LEU A N 1
ATOM 1511 C CA . LEU A 1 201 ? -14.67964 -38.16148 -11.69651 1.000 81.05378 201 LEU A CA 1
ATOM 1512 C C . LEU A 1 201 ? -13.82199 -39.33547 -12.15287 1.000 82.14158 201 LEU A C 1
ATOM 1513 O O . LEU A 1 201 ? -14.33013 -40.29931 -12.73682 1.000 81.64820 201 LEU A O 1
ATOM 1518 N N . ILE A 1 202 ? -12.51353 -39.27191 -11.89318 1.000 82.50858 202 ILE A N 1
ATOM 1519 C CA . ILE A 1 202 ? -11.61971 -40.34538 -12.32061 1.000 81.46453 202 ILE A CA 1
ATOM 1520 C C . ILE A 1 202 ? -11.95638 -41.64394 -11.59877 1.000 79.92807 202 ILE A C 1
ATOM 1521 O O . ILE A 1 202 ? -11.87077 -42.73315 -12.17901 1.000 79.46575 202 ILE A O 1
ATOM 1526 N N . LYS A 1 203 ? -12.34768 -41.55168 -10.32499 1.000 83.16841 203 LYS A N 1
ATOM 1527 C CA . LYS A 1 203 ? -12.68637 -42.75305 -9.56698 1.000 83.42580 203 LYS A CA 1
ATOM 1528 C C . LYS A 1 203 ? -13.92878 -43.43857 -10.12549 1.000 84.59465 203 LYS A C 1
ATOM 1529 O O . LYS A 1 203 ? -13.99537 -44.67305 -10.16549 1.000 83.72878 203 LYS A O 1
ATOM 1535 N N . LYS A 1 204 ? -14.92251 -42.66110 -10.56223 1.000 83.58681 204 LYS A N 1
ATOM 1536 C CA . LYS A 1 204 ? -16.12495 -43.24871 -11.14185 1.000 84.48615 204 LYS A CA 1
ATOM 1537 C C . LYS A 1 204 ? -15.90723 -43.73295 -12.56839 1.000 85.46952 204 LYS A C 1
ATOM 1538 O O . LYS A 1 204 ? -16.65061 -44.60427 -13.03274 1.000 85.07641 204 LYS A O 1
ATOM 1544 N N . VAL A 1 205 ? -14.91066 -43.19049 -13.27049 1.000 84.83757 205 VAL A N 1
ATOM 1545 C CA . VAL A 1 205 ? -14.55882 -43.71974 -14.58358 1.000 83.93642 205 VAL A CA 1
ATOM 1546 C C . VAL A 1 205 ? -13.89113 -45.08142 -14.44119 1.000 85.92484 205 VAL A C 1
ATOM 1547 O O . VAL A 1 205 ? -14.15230 -46.00308 -15.22451 1.000 86.69233 205 VAL A O 1
ATOM 1551 N N . ARG A 1 206 ? -13.02450 -45.23227 -13.43579 1.000 84.86800 206 ARG A N 1
ATOM 1552 C CA . ARG A 1 206 ? -12.36103 -46.51143 -13.20816 1.000 84.93313 206 ARG A CA 1
ATOM 1553 C C . ARG A 1 206 ? -13.33971 -47.58243 -12.74209 1.000 88.74612 206 ARG A C 1
ATOM 1554 O O . ARG A 1 206 ? -13.12557 -48.77183 -13.00393 1.000 87.60082 206 ARG A O 1
ATOM 1562 N N . SER A 1 207 ? -14.41012 -47.18788 -12.05490 1.000 88.78385 207 SER A N 1
ATOM 1563 C CA . SER A 1 207 ? -15.40072 -48.13291 -11.55851 1.000 86.90498 207 SER A CA 1
ATOM 1564 C C . SER A 1 207 ? -16.47521 -48.47021 -12.58234 1.000 87.20095 207 SER A C 1
ATOM 1565 O O . SER A 1 207 ? -17.28652 -49.36762 -12.33099 1.000 86.96794 207 SER A O 1
ATOM 1568 N N . GLY A 1 208 ? -16.49824 -47.78799 -13.72615 1.000 87.85887 208 GLY A N 1
ATOM 1569 C CA . GLY A 1 208 ? -17.55592 -47.96550 -14.69486 1.000 86.10021 208 GLY A CA 1
ATOM 1570 C C . GLY A 1 208 ? -18.83460 -47.22119 -14.38391 1.000 87.77474 208 GLY A C 1
ATOM 1571 O O . GLY A 1 208 ? -19.75152 -47.22710 -15.21591 1.000 90.73159 208 GLY A O 1
ATOM 1572 N N . GLU A 1 209 ? -18.93394 -46.58751 -13.21098 1.000 86.27972 209 GLU A N 1
ATOM 1573 C CA . GLU A 1 209 ? -20.10073 -45.76727 -12.90309 1.000 86.85662 209 GLU A CA 1
ATOM 1574 C C . GLU A 1 209 ? -20.26862 -44.64349 -13.91630 1.000 85.97653 209 GLU A C 1
ATOM 1575 O O . GLU A 1 209 ? -21.39893 -44.27121 -14.25165 1.000 88.60350 209 GLU A O 1
ATOM 1581 N N . LEU A 1 210 ? -19.15991 -44.09971 -14.41616 1.000 86.13691 210 LEU A N 1
ATOM 1582 C CA . LEU A 1 210 ? -19.15693 -43.05981 -15.44057 1.000 88.06599 210 LEU A CA 1
ATOM 1583 C C . LEU A 1 210 ? -18.34847 -43.58808 -16.61797 1.000 89.41188 210 LEU A C 1
ATOM 1584 O O . LEU A 1 210 ? -17.12039 -43.69371 -16.53445 1.000 91.63046 210 LEU A O 1
ATOM 1589 N N . THR A 1 211 ? -19.03053 -43.91784 -17.70981 1.000 89.04771 211 THR A N 1
ATOM 1590 C CA . THR A 1 211 ? -18.37779 -44.46936 -18.88903 1.000 90.78857 211 THR A CA 1
ATOM 1591 C C . THR A 1 211 ? -18.05736 -43.35414 -19.87529 1.000 89.72838 211 THR A C 1
ATOM 1592 O O . THR A 1 211 ? -18.90964 -42.50915 -20.16744 1.000 88.03588 211 THR A O 1
ATOM 1596 N N . VAL A 1 212 ? -16.82447 -43.35362 -20.37858 1.000 91.28350 212 VAL A N 1
ATOM 1597 C CA . VAL A 1 212 ? -16.34693 -42.33601 -21.30204 1.000 89.82533 212 VAL A CA 1
ATOM 1598 C C . VAL A 1 212 ? -15.85083 -43.02496 -22.56808 1.000 89.37500 212 VAL A C 1
ATOM 1599 O O . VAL A 1 212 ? -15.70455 -44.24672 -22.62252 1.000 92.55753 212 VAL A O 1
ATOM 1603 N N . ASP A 1 213 ? -15.60742 -42.21747 -23.59633 1.000 87.27602 213 ASP A N 1
ATOM 1604 C CA . ASP A 1 213 ? -15.09433 -42.74849 -24.84914 1.000 84.95942 213 ASP A CA 1
ATOM 1605 C C . ASP A 1 213 ? -13.76391 -43.45413 -24.59733 1.000 87.68539 213 ASP A C 1
ATOM 1606 O O . ASP A 1 213 ? -12.91750 -42.93596 -23.85814 1.000 87.69298 213 ASP A O 1
ATOM 1611 N N . PRO A 1 214 ? -13.55119 -44.63761 -25.17887 1.000 85.77350 214 PRO A N 1
ATOM 1612 C CA . PRO A 1 214 ? -12.32275 -45.39129 -24.87389 1.000 84.18300 214 PRO A CA 1
ATOM 1613 C C . PRO A 1 214 ? -11.04091 -44.65741 -25.22965 1.000 84.59390 214 PRO A C 1
ATOM 1614 O O . PRO A 1 214 ? -10.00968 -44.89334 -24.58785 1.000 85.81966 214 PRO A O 1
ATOM 1618 N N . ASP A 1 215 ? -11.06581 -43.77283 -26.22591 1.000 82.67453 215 ASP A N 1
ATOM 1619 C CA . ASP A 1 215 ? -9.87853 -43.03466 -26.63365 1.000 84.05223 215 ASP A CA 1
ATOM 1620 C C . ASP A 1 215 ? -9.89732 -41.58322 -26.16550 1.000 83.11434 215 ASP A C 1
ATOM 1621 O O . ASP A 1 215 ? -9.11079 -40.76919 -26.66156 1.000 82.50962 215 ASP A O 1
ATOM 1626 N N . SER A 1 216 ? -10.77155 -41.24267 -25.22393 1.000 82.34185 216 SER A N 1
ATOM 1627 C CA . SER A 1 216 ? -10.87379 -39.86553 -24.77305 1.000 81.71892 216 SER A CA 1
ATOM 1628 C C . SER A 1 216 ? -9.70831 -39.51748 -23.85237 1.000 80.37348 216 SER A C 1
ATOM 1629 O O . SER A 1 216 ? -9.04508 -40.39042 -23.28646 1.000 80.60441 216 SER A O 1
ATOM 1632 N N . VAL A 1 217 ? -9.46905 -38.21204 -23.70197 1.000 82.19950 217 VAL A N 1
ATOM 1633 C CA . VAL A 1 217 ? -8.40847 -37.74673 -22.81190 1.000 81.05725 217 VAL A CA 1
ATOM 1634 C C . VAL A 1 217 ? -8.71226 -38.12889 -21.37046 1.000 80.69830 217 VAL A C 1
ATOM 1635 O O . VAL A 1 217 ? -7.79894 -38.43848 -20.59436 1.000 77.90451 217 VAL A O 1
ATOM 1639 N N . VAL A 1 218 ? -9.99330 -38.13015 -20.99279 1.000 81.86322 218 VAL A N 1
ATOM 1640 C CA . VAL A 1 218 ? -10.37915 -38.54725 -19.64732 1.000 81.76240 218 VAL A CA 1
ATOM 1641 C C . VAL A 1 218 ? -9.98241 -39.99876 -19.40531 1.000 83.55796 218 VAL A C 1
ATOM 1642 O O . VAL A 1 218 ? -9.50722 -40.35661 -18.31987 1.000 82.60101 218 VAL A O 1
ATOM 1646 N N . ARG A 1 219 ? -10.14944 -40.85319 -20.41710 1.000 82.88520 219 ARG A N 1
ATOM 1647 C CA . ARG A 1 219 ? -9.80488 -42.26188 -20.25620 1.000 80.29967 219 ARG A CA 1
ATOM 1648 C C . ARG A 1 219 ? -8.29678 -42.44718 -20.14140 1.000 80.73367 219 ARG A C 1
ATOM 1649 O O . ARG A 1 219 ? -7.81666 -43.17683 -19.26627 1.000 81.26162 219 ARG A O 1
ATOM 1657 N N . HIS A 1 220 ? -7.53084 -41.79165 -21.01836 1.000 81.44878 220 HIS A N 1
ATOM 1658 C CA . HIS A 1 220 ? -6.07688 -41.88490 -20.94762 1.000 80.56406 220 HIS A CA 1
ATOM 1659 C C . HIS A 1 220 ? -5.53192 -41.31241 -19.64741 1.000 80.60941 220 HIS A C 1
ATOM 1660 O O . HIS A 1 220 ? -4.42523 -41.67732 -19.23567 1.000 82.21451 220 HIS A O 1
ATOM 1667 N N . MET A 1 221 ? -6.27849 -40.41842 -18.99780 1.000 78.04406 221 MET A N 1
ATOM 1668 C CA . MET A 1 221 ? -5.87375 -39.92337 -17.68818 1.000 75.61688 221 MET A CA 1
ATOM 1669 C C . MET A 1 221 ? -6.21050 -40.91814 -16.58393 1.000 74.30374 221 MET A C 1
ATOM 1670 O O . MET A 1 221 ? -5.41572 -41.10810 -15.65715 1.000 75.16329 221 MET A O 1
ATOM 1675 N N . ALA A 1 222 ? -7.38370 -41.55419 -16.65815 1.000 76.25406 222 ALA A N 1
ATOM 1676 C CA . ALA A 1 222 ? -7.74307 -42.55243 -15.65553 1.000 79.67082 222 ALA A CA 1
ATOM 1677 C C . ALA A 1 222 ? -6.82512 -43.76585 -15.72319 1.000 79.03367 222 ALA A C 1
ATOM 1678 O O . ALA A 1 222 ? -6.57132 -44.41017 -14.69851 1.000 76.50206 222 ALA A O 1
ATOM 1680 N N . ASP A 1 223 ? -6.30871 -44.08150 -16.91125 1.000 78.30078 223 ASP A N 1
ATOM 1681 C CA . ASP A 1 223 ? -5.37431 -45.18252 -17.10164 1.000 80.73918 223 ASP A CA 1
ATOM 1682 C C . ASP A 1 223 ? -3.93286 -44.69786 -17.12192 1.000 81.79469 223 ASP A C 1
ATOM 1683 O O . ASP A 1 223 ? -3.07570 -45.31323 -17.76200 1.000 83.36748 223 ASP A O 1
ATOM 1688 N N . LEU A 1 224 ? -3.64944 -43.60568 -16.42264 1.000 82.32120 224 LEU A N 1
ATOM 1689 C CA . LEU A 1 224 ? -2.30139 -43.06842 -16.41048 1.000 80.77466 224 LEU A CA 1
ATOM 1690 C C . LEU A 1 224 ? -1.40214 -43.93666 -15.54876 1.000 81.31675 224 LEU A C 1
ATOM 1691 O O . LEU A 1 224 ? -1.77559 -44.35845 -14.45368 1.000 81.18946 224 LEU A O 1
ATOM 1696 N N . ARG A 1 225 ? -0.19909 -44.18248 -16.04423 1.000 84.76695 225 ARG A N 1
ATOM 1697 C CA . ARG A 1 225 ? 0.81260 -44.92930 -15.31797 1.000 84.40700 225 ARG A CA 1
ATOM 1698 C C . ARG A 1 225 ? 2.08909 -44.10238 -15.31276 1.000 83.73658 225 ARG A C 1
ATOM 1699 O O . ARG A 1 225 ? 2.24850 -43.16325 -16.09829 1.000 86.33484 225 ARG A O 1
ATOM 1707 N N . ASP A 1 226 ? 2.98499 -44.46081 -14.39895 1.000 84.16723 226 ASP A N 1
ATOM 1708 C CA . ASP A 1 226 ? 4.20385 -43.76201 -14.09731 1.000 88.64210 226 ASP A CA 1
ATOM 1709 C C . ASP A 1 226 ? 5.40603 -44.55437 -14.61491 1.000 88.10978 226 ASP A C 1
ATOM 1710 O O . ASP A 1 226 ? 5.28388 -45.35752 -15.56573 1.000 93.13629 226 ASP A O 1
ATOM 1715 N N . GLU A 1 227 ? 6.55397 -44.32971 -13.98447 1.000 86.08896 227 GLU A N 1
ATOM 1716 C CA . GLU A 1 227 ? 7.78754 -45.03830 -14.26958 1.000 88.64033 227 GLU A CA 1
ATOM 1717 C C . GLU A 1 227 ? 7.78705 -46.37908 -13.55626 1.000 89.34640 227 GLU A C 1
ATOM 1718 O O . GLU A 1 227 ? 8.57541 -47.27544 -13.90334 1.000 86.02925 227 GLU A O 1
ATOM 1724 N N . LYS A 1 228 ? 6.86263 -46.54468 -12.59758 1.000 91.47069 228 LYS A N 1
ATOM 1725 C CA . LYS A 1 228 ? 6.83389 -47.70947 -11.75023 1.000 92.98567 228 LYS A CA 1
ATOM 1726 C C . LYS A 1 228 ? 6.11435 -48.83286 -12.47515 1.000 94.04408 228 LYS A C 1
ATOM 1727 O O . LYS A 1 228 ? 6.16466 -49.98472 -12.04217 1.000 94.06744 228 LYS A O 1
ATOM 1733 N N . GLY A 1 229 ? 5.47903 -48.52780 -13.60505 1.000 91.89153 229 GLY A N 1
ATOM 1734 C CA . GLY A 1 229 ? 4.57349 -49.44960 -14.24222 1.000 93.68171 229 GLY A CA 1
ATOM 1735 C C . GLY A 1 229 ? 3.26853 -49.54315 -13.49962 1.000 93.81805 229 GLY A C 1
ATOM 1736 O O . GLY A 1 229 ? 2.41274 -50.34231 -13.87386 1.000 92.86579 229 GLY A O 1
ATOM 1737 N N . GLU A 1 230 ? 3.06480 -48.71165 -12.48424 1.000 92.15824 230 GLU A N 1
ATOM 1738 C CA . GLU A 1 230 ? 1.81595 -48.70760 -11.73943 1.000 94.24175 230 GLU A CA 1
ATOM 1739 C C . GLU A 1 230 ? 0.97731 -47.47886 -12.05861 1.000 90.14866 230 GLU A C 1
ATOM 1740 O O . GLU A 1 230 ? 1.49717 -46.38341 -12.28154 1.000 91.66043 230 GLU A O 1
ATOM 1746 N N . LEU A 1 231 ? -0.33619 -47.67385 -12.04034 1.000 87.37034 231 LEU A N 1
ATOM 1747 C CA . LEU A 1 231 ? -1.24580 -46.58278 -12.34429 1.000 88.16909 231 LEU A CA 1
ATOM 1748 C C . LEU A 1 231 ? -1.26241 -45.56593 -11.20810 1.000 86.45604 231 LEU A C 1
ATOM 1749 O O . LEU A 1 231 ? -1.19705 -45.92011 -10.02779 1.000 88.71866 231 LEU A O 1
ATOM 1754 N N . VAL A 1 232 ? -1.33894 -44.28535 -11.57563 1.000 83.47615 232 VAL A N 1
ATOM 1755 C CA . VAL A 1 232 ? -1.26132 -43.23074 -10.57219 1.000 83.43363 232 VAL A CA 1
ATOM 1756 C C . VAL A 1 232 ? -2.52496 -43.23026 -9.71643 1.000 83.71407 232 VAL A C 1
ATOM 1757 O O . VAL A 1 232 ? -3.55735 -43.81274 -10.07084 1.000 83.20500 232 VAL A O 1
ATOM 1761 N N . THR A 1 233 ? -2.43228 -42.57956 -8.55774 1.000 81.24907 233 THR A N 1
ATOM 1762 C CA . THR A 1 233 ? -3.59997 -42.44780 -7.69862 1.000 77.63463 233 THR A CA 1
ATOM 1763 C C . THR A 1 233 ? -4.68417 -41.64817 -8.41153 1.000 79.97538 233 THR A C 1
ATOM 1764 O O . THR A 1 233 ? -4.40149 -40.75006 -9.20937 1.000 80.48664 233 THR A O 1
ATOM 1768 N N . ALA A 1 234 ? -5.94175 -41.99784 -8.12234 1.000 81.04324 234 ALA A N 1
ATOM 1769 C CA . ALA A 1 234 ? -7.07182 -41.35646 -8.78890 1.000 77.41990 234 ALA A CA 1
ATOM 1770 C C . ALA A 1 234 ? -7.05600 -39.84343 -8.61981 1.000 76.86750 234 ALA A C 1
ATOM 1771 O O . ALA A 1 234 ? -7.50732 -39.11723 -9.51291 1.000 76.66597 234 ALA A O 1
ATOM 1773 N N . LYS A 1 235 ? -6.55410 -39.34896 -7.48648 1.000 78.14256 235 LYS A N 1
ATOM 1774 C CA . LYS A 1 235 ? -6.38798 -37.90840 -7.32212 1.000 77.02484 235 LYS A CA 1
ATOM 1775 C C . LYS A 1 235 ? -5.41145 -37.34766 -8.34852 1.000 78.22719 235 LYS A C 1
ATOM 1776 O O . LYS A 1 235 ? -5.73741 -36.40658 -9.08061 1.000 80.03167 235 LYS A O 1
ATOM 1782 N N . LEU A 1 236 ? -4.20664 -37.92353 -8.42007 1.000 77.41323 236 LEU A N 1
ATOM 1783 C CA . LEU A 1 236 ? -3.18917 -37.42261 -9.34155 1.000 76.0689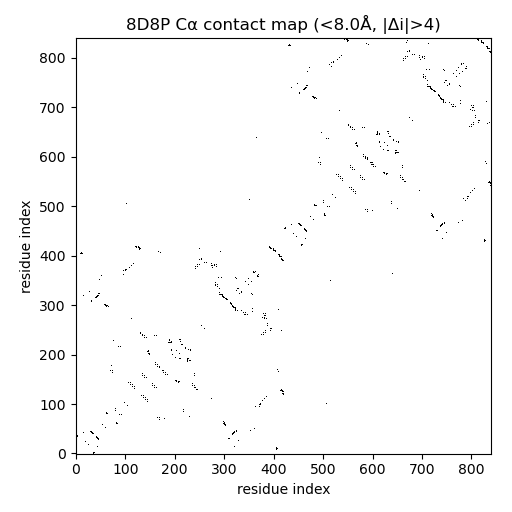6 236 LEU A CA 1
ATOM 1784 C C . LEU A 1 236 ? -3.67264 -37.47411 -10.78457 1.000 77.82449 236 LEU A C 1
ATOM 1785 O O . LEU A 1 236 ? -3.39406 -36.56264 -11.57247 1.000 77.65965 236 LEU A O 1
ATOM 1790 N N . ALA A 1 237 ? -4.39336 -38.53596 -11.15198 1.000 79.45115 237 ALA A N 1
ATOM 1791 C CA . ALA A 1 237 ? -5.01965 -38.58032 -12.46852 1.000 77.40446 237 ALA A CA 1
ATOM 1792 C C . ALA A 1 237 ? -5.97651 -37.41240 -12.67131 1.000 74.85816 237 ALA A C 1
ATOM 1793 O O . ALA A 1 237 ? -6.20289 -36.98646 -13.80952 1.000 76.93191 237 ALA A O 1
ATOM 1795 N N . GLY A 1 238 ? -6.54001 -36.88054 -11.58829 1.000 74.75971 238 GLY A N 1
ATOM 1796 C CA . GLY A 1 238 ? -7.42169 -35.73375 -11.67803 1.000 78.49127 238 GLY A CA 1
ATOM 1797 C C . GLY A 1 238 ? -6.68178 -34.41167 -11.71881 1.000 78.84024 238 GLY A C 1
ATOM 1798 O O . GLY A 1 238 ? -7.11285 -33.48255 -12.40859 1.000 77.19250 238 GLY A O 1
ATOM 1799 N N . ILE A 1 239 ? -5.57394 -34.30504 -10.97823 1.000 79.40025 239 ILE A N 1
ATOM 1800 C CA . ILE A 1 239 ? -4.71908 -33.12698 -11.10349 1.000 76.77741 239 ILE A CA 1
ATOM 1801 C C . ILE A 1 239 ? -4.21324 -33.00494 -12.53289 1.000 77.00189 239 ILE A C 1
ATOM 1802 O O . ILE A 1 239 ? -4.20601 -31.91483 -13.11877 1.000 76.36697 239 ILE A O 1
ATOM 1807 N N . GLU A 1 240 ? -3.79720 -34.12776 -13.12053 1.000 77.82401 240 GLU A N 1
ATOM 1808 C CA . GLU A 1 240 ? -3.25204 -34.11769 -14.47034 1.000 73.98842 240 GLU A CA 1
ATOM 1809 C C . GLU A 1 240 ? -4.34097 -33.96130 -15.52423 1.000 74.39801 240 GLU A C 1
ATOM 1810 O O . GLU A 1 240 ? -4.06614 -33.46571 -16.62271 1.000 73.98236 240 GLU A O 1
ATOM 1816 N N . LEU A 1 241 ? -5.57301 -34.37369 -15.21707 1.000 74.18983 241 LEU A N 1
ATOM 1817 C CA . LEU A 1 241 ? -6.68946 -34.05657 -16.10140 1.000 73.25718 241 LEU A CA 1
ATOM 1818 C C . LEU A 1 241 ? -6.93746 -32.55385 -16.14574 1.000 71.88778 241 LEU A C 1
ATOM 1819 O O . LEU A 1 241 ? -7.24759 -31.99967 -17.20703 1.000 72.23496 241 LEU A O 1
ATOM 1824 N N . GLN A 1 242 ? -6.80442 -31.87992 -14.99972 1.000 72.44372 242 GLN A N 1
ATOM 1825 C CA . GLN A 1 242 ? -6.92704 -30.42572 -14.96965 1.000 73.86001 242 GLN A CA 1
ATOM 1826 C C . GLN A 1 242 ? -5.82779 -29.75667 -15.78384 1.000 73.58920 242 GLN A C 1
ATOM 1827 O O . GLN A 1 242 ? -6.07850 -28.76475 -16.47738 1.000 73.10968 242 GLN A O 1
ATOM 1833 N N . ASN A 1 243 ? -4.60287 -30.29289 -15.72752 1.000 71.26763 243 ASN A N 1
ATOM 1834 C CA . ASN A 1 243 ? -3.47625 -29.70296 -16.45577 1.000 69.73693 243 ASN A CA 1
ATOM 1835 C C . ASN A 1 243 ? -3.57780 -29.89819 -17.95808 1.000 69.99650 243 ASN A C 1
ATOM 1836 O O . ASN A 1 243 ? -2.61052 -29.64011 -18.68723 1.000 73.41995 243 ASN A O 1
ATOM 1841 N N . LEU A 1 244 ? -4.75010 -30.33771 -18.41327 1.000 68.31748 244 LEU A N 1
ATOM 1842 C CA . LEU A 1 244 ? -5.05118 -30.49826 -19.82728 1.000 69.02277 244 LEU A CA 1
ATOM 1843 C C . LEU A 1 244 ? -6.38553 -29.84978 -20.16787 1.000 71.02004 244 LEU A C 1
ATOM 1844 O O . LEU A 1 244 ? -6.85766 -29.97725 -21.30447 1.000 70.72531 244 LEU A O 1
ATOM 1849 N N . THR A 1 245 ? -7.00032 -29.16249 -19.20554 1.000 72.40786 245 THR A N 1
ATOM 1850 C CA . THR A 1 245 ? -8.25747 -28.45553 -19.40077 1.000 72.44960 245 THR A CA 1
ATOM 1851 C C . THR A 1 245 ? -8.16222 -27.05767 -18.80132 1.000 72.44873 245 THR A C 1
ATOM 1852 O O . THR A 1 245 ? -8.57294 -26.07802 -19.43204 1.000 72.58244 245 THR A O 1
ATOM 1856 N N . ARG A 1 246 ? -7.63514 -26.95886 -17.57767 1.000 70.12853 246 ARG A N 1
ATOM 1857 C CA . ARG A 1 246 ? -7.45177 -25.64824 -16.95489 1.000 72.06633 246 ARG A CA 1
ATOM 1858 C C . ARG A 1 246 ? -6.55148 -24.72382 -17.76347 1.000 73.35329 246 ARG A C 1
ATOM 1859 O O . ARG A 1 246 ? -6.91360 -23.54670 -17.93511 1.000 72.16065 246 ARG A O 1
ATOM 1867 N N . PRO A 1 247 ? -5.39287 -25.15654 -18.27714 1.000 72.96594 247 PRO A N 1
ATOM 1868 C CA . PRO A 1 247 ? -4.55570 -24.22865 -19.05220 1.000 70.68556 247 PRO A CA 1
ATOM 1869 C C . PRO A 1 247 ? -5.22645 -23.72649 -20.32176 1.000 71.68147 247 PRO A C 1
ATOM 1870 O O . PRO A 1 247 ? -4.73269 -22.76212 -20.92121 1.000 71.04505 247 PRO A O 1
ATOM 1874 N N . THR A 1 248 ? -6.33115 -24.34667 -20.74427 1.000 72.92028 248 THR A N 1
ATOM 1875 C CA . THR A 1 248 ? -7.10913 -23.83915 -21.86890 1.000 72.25961 248 THR A CA 1
ATOM 1876 C C . THR A 1 248 ? -7.98127 -22.66815 -21.43231 1.000 73.53561 248 THR A C 1
ATOM 1877 O O . THR A 1 248 ? -8.08177 -21.65912 -22.13833 1.000 74.81128 248 THR A O 1
ATOM 1881 N N . VAL A 1 249 ? -8.64476 -22.80372 -20.28053 1.000 72.62723 249 VAL A N 1
ATOM 1882 C CA . VAL A 1 249 ? -9.37628 -21.68950 -19.68286 1.000 70.63064 249 VAL A CA 1
ATOM 1883 C C . VAL A 1 249 ? -8.46516 -20.48032 -19.50847 1.000 71.99227 249 VAL A C 1
ATOM 1884 O O . VAL A 1 249 ? -8.93000 -19.33341 -19.50006 1.000 70.70465 249 VAL A O 1
ATOM 1888 N N . ALA A 1 250 ? -7.15463 -20.71600 -19.37646 1.000 72.53709 250 ALA A N 1
ATOM 1889 C CA . ALA A 1 250 ? -6.19697 -19.62808 -19.20169 1.000 69.25236 250 ALA A CA 1
ATOM 1890 C C . ALA A 1 250 ? -6.12893 -18.70768 -20.41133 1.000 71.78402 250 ALA A C 1
ATOM 1891 O O . ALA A 1 250 ? -5.85217 -17.51154 -20.26138 1.000 70.99685 250 ALA A O 1
ATOM 1893 N N . VAL A 1 251 ? -6.37716 -19.23731 -21.61203 1.000 72.09855 251 VAL A N 1
ATOM 1894 C CA . VAL A 1 251 ? -6.19129 -18.45493 -22.82954 1.000 70.48070 251 VAL A CA 1
ATOM 1895 C C . VAL A 1 251 ? -7.14534 -17.26941 -22.90929 1.000 67.58910 251 VAL A C 1
ATOM 1896 O O . VAL A 1 251 ? -6.90866 -16.34279 -23.69160 1.000 69.08713 251 VAL A O 1
ATOM 1900 N N . SER A 1 252 ? -8.22105 -17.26602 -22.11594 1.000 66.94837 252 SER A N 1
ATOM 1901 C CA . SER A 1 252 ? -9.11711 -16.11396 -22.10528 1.000 67.16687 252 SER A CA 1
ATOM 1902 C C . SER A 1 252 ? -8.39258 -14.83378 -21.70916 1.000 66.61065 252 SER A C 1
ATOM 1903 O O . SER A 1 252 ? -8.83607 -13.74086 -22.07941 1.000 64.86005 252 SER A O 1
ATOM 1906 N N . ARG A 1 253 ? -7.28886 -14.94602 -20.96625 1.000 67.09801 253 ARG A N 1
ATOM 1907 C CA . ARG A 1 253 ? -6.44062 -13.78590 -20.71965 1.000 67.06989 253 ARG A CA 1
ATOM 1908 C C . ARG A 1 253 ? -5.73369 -13.34995 -21.99707 1.000 69.08716 253 ARG A C 1
ATOM 1909 O O . ARG A 1 253 ? -5.62514 -12.14968 -22.27648 1.000 66.99391 253 ARG A O 1
ATOM 1917 N N . PHE A 1 254 ? -5.23969 -14.31352 -22.78083 1.000 67.36465 254 PHE A N 1
ATOM 1918 C CA . PHE A 1 254 ? -4.69071 -13.99273 -24.09444 1.000 66.19091 254 PHE A CA 1
ATOM 1919 C C . PHE A 1 254 ? -5.77018 -13.44352 -25.01804 1.000 67.23850 254 PHE A C 1
ATOM 1920 O O . PHE A 1 254 ? -5.51567 -12.52560 -25.80705 1.000 69.20890 254 PHE A O 1
ATOM 1928 N N . ALA A 1 255 ? -6.98266 -14.00062 -24.93806 1.000 65.27760 255 ALA A N 1
ATOM 1929 C CA . ALA A 1 255 ? -8.09683 -13.47404 -25.72009 1.000 65.52824 255 ALA A CA 1
ATOM 1930 C C . ALA A 1 255 ? -8.42165 -12.04348 -25.31628 1.000 67.82046 255 ALA A C 1
ATOM 1931 O O . ALA A 1 255 ? -8.74838 -11.20813 -26.16780 1.000 65.93868 255 ALA A O 1
ATOM 1933 N N . ALA A 1 256 ? -8.33836 -11.74411 -24.01814 1.000 68.95668 256 ALA A N 1
ATOM 1934 C CA . ALA A 1 256 ? -8.51400 -10.37085 -23.55955 1.000 66.05402 256 ALA A CA 1
ATOM 1935 C C . ALA A 1 256 ? -7.45409 -9.46164 -24.16543 1.000 67.86525 256 ALA A C 1
ATOM 1936 O O . ALA A 1 256 ? -7.77091 -8.40660 -24.72587 1.000 68.32532 256 ALA A O 1
ATOM 1938 N N . PHE A 1 257 ? -6.18258 -9.85627 -24.05222 1.000 68.76507 257 PHE A N 1
ATOM 1939 C CA . PHE A 1 257 ? -5.10507 -9.10376 -24.68773 1.000 68.10710 257 PHE A CA 1
ATOM 1940 C C . PHE A 1 257 ? -5.32665 -8.98333 -26.19059 1.000 67.58377 257 PHE A C 1
ATOM 1941 O O . PHE A 1 257 ? -5.09508 -7.91958 -26.77733 1.000 67.72865 257 PHE A O 1
ATOM 1949 N N . ALA A 1 258 ? -5.77005 -10.06830 -26.83166 1.000 68.53110 258 ALA A N 1
ATOM 1950 C CA . ALA A 1 258 ? -6.02175 -10.03230 -28.26839 1.000 68.68064 258 ALA A CA 1
ATOM 1951 C C . ALA A 1 258 ? -7.16318 -9.08727 -28.62018 1.000 66.47929 258 ALA A C 1
ATOM 1952 O O . ALA A 1 258 ? -7.14752 -8.47112 -29.69215 1.000 65.86402 258 ALA A O 1
ATOM 1954 N N . ALA A 1 259 ? -8.15531 -8.95774 -27.73738 1.000 64.42060 259 ALA A N 1
ATOM 1955 C CA . ALA A 1 259 ? -9.27415 -8.06208 -28.01108 1.000 65.99950 259 ALA A CA 1
ATOM 1956 C C . ALA A 1 259 ? -8.83119 -6.60393 -28.00808 1.000 68.11525 259 ALA A C 1
ATOM 1957 O O . ALA A 1 259 ? -9.31439 -5.80191 -28.81637 1.000 67.57799 259 ALA A O 1
ATOM 1959 N N . VAL A 1 260 ? -7.92468 -6.23843 -27.09788 1.000 69.60877 260 VAL A N 1
ATOM 1960 C CA . VAL A 1 260 ? -7.39122 -4.87832 -27.08479 1.000 66.66386 260 VAL A CA 1
ATOM 1961 C C . VAL A 1 260 ? -6.60571 -4.60150 -28.35788 1.000 67.35778 260 VAL A C 1
ATOM 1962 O O . VAL A 1 260 ? -6.73962 -3.53410 -28.96823 1.000 69.20650 260 VAL A O 1
ATOM 1966 N N . ALA A 1 261 ? -5.77124 -5.55665 -28.77641 1.000 67.24015 261 ALA A N 1
ATOM 1967 C CA . ALA A 1 261 ? -4.93596 -5.35284 -29.95526 1.000 67.43304 261 ALA A CA 1
ATOM 1968 C C . ALA A 1 261 ? -5.76749 -5.11849 -31.20985 1.000 67.13663 261 ALA A C 1
ATOM 1969 O O . ALA A 1 261 ? -5.29378 -4.47868 -32.15546 1.000 67.50371 261 ALA A O 1
ATOM 1971 N N . MET A 1 262 ? -7.00195 -5.62223 -31.24290 1.000 67.29566 262 MET A N 1
ATOM 1972 C CA . MET A 1 262 ? -7.83926 -5.42467 -32.42118 1.000 67.97507 262 MET A CA 1
ATOM 1973 C C . MET A 1 262 ? -8.31434 -3.98169 -32.52186 1.000 69.49469 262 MET A C 1
ATOM 1974 O O . MET A 1 262 ? -8.20835 -3.35669 -33.58316 1.000 73.39117 262 MET A O 1
ATOM 1979 N N . VAL A 1 263 ? -8.84865 -3.43384 -31.42692 1.000 70.83959 263 VAL A N 1
ATOM 1980 C CA . VAL A 1 263 ? -9.22648 -2.02634 -31.42676 1.000 72.50931 263 VAL A CA 1
ATOM 1981 C C . VAL A 1 263 ? -8.00143 -1.12916 -31.53609 1.000 72.76429 263 VAL A C 1
ATOM 1982 O O . VAL A 1 263 ? -8.12920 0.05053 -31.88438 1.000 75.06012 263 VAL A O 1
ATOM 1986 N N . GLU A 1 264 ? -6.81227 -1.66004 -31.24961 1.000 68.53752 264 GLU A N 1
ATOM 1987 C CA . GLU A 1 264 ? -5.57629 -0.91012 -31.42220 1.000 70.72604 264 GLU A CA 1
ATOM 1988 C C . GLU A 1 264 ? -5.00026 -1.05986 -32.82315 1.000 72.93529 264 GLU A C 1
ATOM 1989 O O . GLU A 1 264 ? -4.27970 -0.16900 -33.28873 1.000 70.90008 264 GLU A O 1
ATOM 1995 N N . ASN A 1 265 ? -5.30270 -2.16525 -33.50342 1.000 72.80252 265 ASN A N 1
ATOM 1996 C CA . ASN A 1 265 ? -4.83117 -2.42756 -34.86263 1.000 70.34975 265 ASN A CA 1
ATOM 1997 C C . ASN A 1 265 ? -6.03580 -2.77322 -35.72777 1.000 74.84410 265 ASN A C 1
ATOM 1998 O O . ASN A 1 265 ? -6.29110 -3.95013 -36.01925 1.000 77.26254 265 ASN A O 1
ATOM 2003 N N . PRO A 1 266 ? -6.80460 -1.76680 -36.15572 1.000 74.84691 266 PRO A N 1
ATOM 2004 C CA . PRO A 1 266 ? -8.01517 -2.05187 -36.94237 1.000 73.99152 266 PRO A CA 1
ATOM 2005 C C . PRO A 1 266 ? -7.72755 -2.61317 -38.32219 1.000 79.48519 266 PRO A C 1
ATOM 2006 O O . PRO A 1 266 ? -8.62289 -3.22200 -38.92144 1.000 82.60932 266 PRO A O 1
ATOM 2010 N N . GLU A 1 267 ? -6.51518 -2.42930 -38.84676 1.000 79.55483 267 GLU A N 1
ATOM 2011 C CA . GLU A 1 267 ? -6.18849 -2.97848 -40.15773 1.000 82.48461 267 GLU A CA 1
ATOM 2012 C C . GLU A 1 267 ? -6.13986 -4.50019 -40.10709 1.000 82.22339 267 GLU A C 1
ATOM 2013 O O . GLU A 1 267 ? -6.77329 -5.17947 -40.92320 1.000 82.80907 267 GLU A O 1
ATOM 2019 N N . TRP A 1 268 ? -5.37745 -5.05440 -39.16100 1.000 80.76149 268 TRP A N 1
ATOM 2020 C CA . TRP A 1 268 ? -5.32239 -6.50471 -39.01339 1.000 81.24595 268 TRP A CA 1
ATOM 2021 C C . TRP A 1 268 ? -6.66238 -7.07568 -38.57623 1.000 81.31010 268 TRP A C 1
ATOM 2022 O O . TRP A 1 268 ? -6.99065 -8.21813 -38.91957 1.000 81.71416 268 TRP A O 1
ATOM 2033 N N . ALA A 1 269 ? -7.45179 -6.30207 -37.83183 1.000 79.31544 269 ALA A N 1
ATOM 2034 C CA . ALA A 1 269 ? -8.78831 -6.76231 -37.47558 1.000 78.82977 269 ALA A CA 1
ATOM 2035 C C . ALA A 1 269 ? -9.64526 -6.97110 -38.72526 1.000 81.45856 269 ALA A C 1
ATOM 2036 O O . ALA A 1 269 ? -10.38605 -7.95764 -38.82108 1.000 81.91998 269 ALA A O 1
ATOM 2038 N N . ALA A 1 270 ? -9.55082 -6.05020 -39.70019 1.000 82.45486 270 ALA A N 1
ATOM 2039 C CA . ALA A 1 270 ? -10.33938 -6.15197 -40.93699 1.000 81.51521 270 ALA A CA 1
ATOM 2040 C C . ALA A 1 270 ? -9.80233 -7.22675 -41.87757 1.000 83.44625 270 ALA A C 1
ATOM 2041 O O . ALA A 1 270 ? -10.59087 -7.93824 -42.52026 1.000 87.27212 270 ALA A O 1
ATOM 2043 N N . LYS A 1 271 ? -8.46782 -7.35905 -41.91549 1.000 82.79465 271 LYS A N 1
ATOM 2044 C CA . LYS A 1 271 ? -7.77757 -8.50578 -42.50200 1.000 83.54843 271 LYS A CA 1
ATOM 2045 C C . LYS A 1 271 ? -8.28453 -9.83863 -41.98249 1.000 84.39799 271 LYS A C 1
ATOM 2046 O O . LYS A 1 271 ? -8.45931 -10.76375 -42.78215 1.000 84.13667 271 LYS A O 1
ATOM 2052 N N . VAL A 1 272 ? -8.45576 -10.00204 -40.66146 1.000 84.72214 272 VAL A N 1
ATOM 2053 C CA . VAL A 1 272 ? -9.06691 -11.24124 -40.18426 1.000 84.99541 272 VAL A CA 1
ATOM 2054 C C . VAL A 1 272 ? -10.51521 -11.33149 -40.66630 1.000 85.91908 272 VAL A C 1
ATOM 2055 O O . VAL A 1 272 ? -10.96959 -12.40248 -41.07534 1.000 85.32241 272 VAL A O 1
ATOM 2059 N N . LYS A 1 273 ? -11.27723 -10.22849 -40.56969 1.000 84.31667 273 LYS A N 1
ATOM 2060 C CA . LYS A 1 273 ? -12.67837 -10.21123 -41.00379 1.000 85.33445 273 LYS A CA 1
ATOM 2061 C C . LYS A 1 273 ? -12.83613 -10.71436 -42.43665 1.000 90.37951 273 LYS A C 1
ATOM 2062 O O . LYS A 1 273 ? -13.68662 -11.56776 -42.72128 1.000 93.43803 273 LYS A O 1
ATOM 2068 N N . ASN A 1 274 ? -12.06029 -10.14825 -43.36406 1.000 88.94146 274 ASN A N 1
ATOM 2069 C CA . ASN A 1 274 ? -12.05517 -10.64882 -44.73474 1.000 86.87616 274 ASN A CA 1
ATOM 2070 C C . ASN A 1 274 ? -11.77470 -12.14805 -44.76441 1.000 89.76603 274 ASN A C 1
ATOM 2071 O O . ASN A 1 274 ? -12.44435 -12.89877 -45.48226 1.000 90.28973 274 ASN A O 1
ATOM 2076 N N . ALA A 1 275 ? -10.75851 -12.58958 -44.01596 1.000 90.71257 275 ALA A N 1
ATOM 2077 C CA . ALA A 1 275 ? -10.37806 -13.99662 -43.99347 1.000 90.63307 275 ALA A CA 1
ATOM 2078 C C . ALA A 1 275 ? -11.55666 -14.89188 -43.62255 1.000 91.96922 275 ALA A C 1
ATOM 2079 O O . ALA A 1 275 ? -11.82006 -15.88748 -44.30793 1.000 93.84432 275 ALA A O 1
ATOM 2081 N N . VAL A 1 276 ? -12.24276 -14.59079 -42.51199 1.000 91.69413 276 VAL A N 1
ATOM 2082 C CA . VAL A 1 276 ? -13.34450 -15.44312 -42.06688 1.000 91.20430 276 VAL A CA 1
ATOM 2083 C C . VAL A 1 276 ? -14.48895 -15.42377 -43.07903 1.000 91.41064 276 VAL A C 1
ATOM 2084 O O . VAL A 1 276 ? -15.12092 -16.45501 -43.33535 1.000 90.15798 276 VAL A O 1
ATOM 2088 N N . GLU A 1 277 ? -14.77668 -14.25535 -43.66331 1.000 93.25287 277 GLU A N 1
ATOM 2089 C CA . GLU A 1 277 ? -15.83532 -14.15371 -44.66179 1.000 96.32059 277 GLU A CA 1
ATOM 2090 C C . GLU A 1 277 ? -15.57034 -15.09553 -45.83044 1.000 96.94799 277 GLU A C 1
ATOM 2091 O O . GLU A 1 277 ? -16.50054 -15.69994 -46.37619 1.000 98.83295 277 GLU A O 1
ATOM 2097 N N . ASP A 1 278 ? -14.30680 -15.20435 -46.25177 1.000 95.49940 278 ASP A N 1
ATOM 2098 C CA . ASP A 1 278 ? -13.95281 -16.14851 -47.30561 1.000 99.26116 278 ASP A CA 1
ATOM 2099 C C . ASP A 1 278 ? -14.07906 -17.58926 -46.82698 1.000 98.45380 278 ASP A C 1
ATOM 2100 O O . ASP A 1 278 ? -14.42993 -18.47581 -47.61636 1.000 101.38569 278 ASP A O 1
ATOM 2105 N N . ALA A 1 279 ? -13.81640 -17.84544 -45.54451 1.000 95.51313 279 ALA A N 1
ATOM 2106 C CA . ALA A 1 279 ? -13.92136 -19.20025 -45.02099 1.000 95.15613 279 ALA A CA 1
ATOM 2107 C C . ALA A 1 279 ? -15.35514 -19.59300 -44.72324 1.000 96.34277 279 ALA A C 1
ATOM 2108 O O . ALA A 1 279 ? -15.57958 -20.66414 -44.15685 1.000 98.12369 279 ALA A O 1
ATOM 2110 N N . ASP A 1 280 ? -16.31093 -18.76122 -45.11997 1.000 96.18053 280 ASP A N 1
ATOM 2111 C CA . ASP A 1 280 ? -17.73551 -18.98362 -44.90589 1.000 96.23847 280 ASP A CA 1
ATOM 2112 C C . ASP A 1 280 ? -18.01886 -19.31393 -43.43831 1.000 96.31155 280 ASP A C 1
ATOM 2113 O O . ASP A 1 280 ? -18.47983 -20.40132 -43.08616 1.000 98.73607 280 ASP A O 1
ATOM 2118 N N . GLY A 1 281 ? -17.72236 -18.33991 -42.58404 1.000 94.44448 281 GLY A N 1
ATOM 2119 C CA . GLY A 1 281 ? -18.05269 -18.37199 -41.16377 1.000 89.95762 281 GLY A CA 1
ATOM 2120 C C . GLY A 1 281 ? -17.12761 -19.11318 -40.21934 1.000 83.48304 281 GLY A C 1
ATOM 2121 O O . GLY A 1 281 ? -17.01083 -18.73769 -39.04998 1.000 81.17579 281 GLY A O 1
ATOM 2122 N N . ARG A 1 282 ? -16.44412 -20.14363 -40.72009 1.000 84.84461 282 ARG A N 1
ATOM 2123 C CA . ARG A 1 282 ? -15.52243 -20.94940 -39.92448 1.000 84.67660 282 ARG A CA 1
ATOM 2124 C C . ARG A 1 282 ? -14.48554 -20.08527 -39.22404 1.000 84.68027 282 ARG A C 1
ATOM 2125 O O . ARG A 1 282 ? -13.81836 -19.26767 -39.85721 1.000 87.28479 282 ARG A O 1
ATOM 2133 N N . LEU A 1 283 ? -14.34808 -20.27911 -37.91171 1.000 82.53403 283 LEU A N 1
ATOM 2134 C CA . LEU A 1 283 ? -13.44760 -19.46764 -37.10397 1.000 79.68409 283 LEU A CA 1
ATOM 2135 C C . LEU A 1 283 ? -12.08543 -20.11068 -36.86134 1.000 80.60314 283 LEU A C 1
ATOM 2136 O O . LEU A 1 283 ? -11.20667 -19.45548 -36.28828 1.000 79.39393 283 LEU A O 1
ATOM 2141 N N . VAL A 1 284 ? -11.87963 -21.35824 -37.27495 1.000 83.36762 284 VAL A N 1
ATOM 2142 C CA . VAL A 1 284 ? -10.63721 -22.06681 -36.99546 1.000 84.06524 284 VAL A CA 1
ATOM 2143 C C . VAL A 1 284 ? -9.82407 -22.22675 -38.27192 1.000 83.76422 284 VAL A C 1
ATOM 2144 O O . VAL A 1 284 ? -10.32893 -22.09338 -39.39255 1.000 83.71729 284 VAL A O 1
ATOM 2148 N N . ASN A 1 285 ? -8.53159 -22.50982 -38.08063 1.000 83.79259 285 ASN A N 1
ATOM 2149 C CA . ASN A 1 285 ? -7.58625 -22.74851 -39.17211 1.000 81.90293 285 ASN A CA 1
ATOM 2150 C C . ASN A 1 285 ? -7.54733 -21.58745 -40.16169 1.000 81.79077 285 ASN A C 1
ATOM 2151 O O . ASN A 1 285 ? -7.31877 -21.78134 -41.35857 1.000 81.72444 285 ASN A O 1
ATOM 2156 N N . ILE A 1 286 ? -7.77118 -20.37540 -39.66442 1.000 82.07244 286 ILE A N 1
ATOM 2157 C CA . ILE A 1 286 ? -7.68467 -19.16349 -40.47235 1.000 79.80888 286 ILE A CA 1
ATOM 2158 C C . ILE A 1 286 ? -6.26516 -18.60515 -40.31749 1.000 77.81870 286 ILE A C 1
ATOM 2159 O O . ILE A 1 286 ? -5.94334 -18.07960 -39.23946 1.000 77.76890 286 ILE A O 1
ATOM 2164 N N . PRO A 1 287 ? -5.40696 -18.72456 -41.33352 1.000 76.14075 287 PRO A N 1
ATOM 2165 C CA . PRO A 1 287 ? -4.00389 -18.29534 -41.17100 1.000 76.62431 287 PRO A CA 1
ATOM 2166 C C . PRO A 1 287 ? -3.83822 -16.88005 -40.63847 1.000 76.68136 287 PRO A C 1
ATOM 2167 O O . PRO A 1 287 ? -2.91643 -16.62653 -39.85207 1.000 73.39127 287 PRO A O 1
ATOM 2171 N N . GLU A 1 288 ? -4.70945 -15.95071 -41.03966 1.000 77.65267 288 GLU A N 1
ATOM 2172 C CA . GLU A 1 288 ? -4.60513 -14.57827 -40.55449 1.000 75.71034 288 GLU A CA 1
ATOM 2173 C C . GLU A 1 288 ? -4.89173 -14.50349 -39.06067 1.000 77.13218 288 GLU A C 1
ATOM 2174 O O . GLU A 1 288 ? -4.15111 -13.86071 -38.30740 1.000 77.36769 288 GLU A O 1
ATOM 2180 N N . ALA A 1 289 ? -5.97572 -15.14468 -38.61603 1.000 78.64249 289 ALA A N 1
ATOM 2181 C CA . ALA A 1 289 ? -6.30292 -15.14549 -37.19450 1.000 76.34099 289 ALA A CA 1
ATOM 2182 C C . ALA A 1 289 ? -5.27019 -15.91186 -36.37796 1.000 73.82388 289 ALA A C 1
ATOM 2183 O O . ALA A 1 289 ? -5.01588 -15.56151 -35.21986 1.000 74.94849 289 ALA A O 1
ATOM 2185 N N . VAL A 1 290 ? -4.67490 -16.95819 -36.95456 1.000 72.76896 290 VAL A N 1
ATOM 2186 C CA . VAL A 1 290 ? -3.62004 -17.69153 -36.26069 1.000 71.63722 290 VAL A CA 1
ATOM 2187 C C . VAL A 1 290 ? -2.40099 -16.80070 -36.04981 1.000 72.48446 290 VAL A C 1
ATOM 2188 O O . VAL A 1 290 ? -1.82079 -16.76312 -34.95831 1.000 72.21255 290 VAL A O 1
ATOM 2192 N N . ALA A 1 291 ? -2.00013 -16.06367 -37.08949 1.000 71.34643 291 ALA A N 1
ATOM 2193 C CA . ALA A 1 291 ? -0.86701 -15.15150 -36.96015 1.000 73.63700 291 ALA A CA 1
ATOM 2194 C C . ALA A 1 291 ? -1.15100 -14.06145 -35.93582 1.000 74.61730 291 ALA A C 1
ATOM 2195 O O . ALA A 1 291 ? -0.27461 -13.70039 -35.14102 1.000 73.57301 291 ALA A O 1
ATOM 2197 N N . PHE A 1 292 ? -2.37167 -13.52119 -35.94722 1.000 74.25516 292 PHE A N 1
ATOM 2198 C CA . PHE A 1 292 ? -2.76894 -12.54191 -34.94102 1.000 74.96414 292 PHE A CA 1
ATOM 2199 C C . PHE A 1 292 ? -2.66047 -13.11971 -33.53541 1.000 71.42047 292 PHE A C 1
ATOM 2200 O O . PHE A 1 292 ? -2.24851 -12.42436 -32.59905 1.000 70.75664 292 PHE A O 1
ATOM 2208 N N . ALA A 1 293 ? -3.02582 -14.39281 -33.37127 1.000 69.17368 293 ALA A N 1
ATOM 2209 C CA . ALA A 1 293 ? -2.98388 -15.02217 -32.05560 1.000 70.19548 293 ALA A CA 1
ATOM 2210 C C . ALA A 1 293 ? -1.55499 -15.18156 -31.54602 1.000 72.44573 293 ALA A C 1
ATOM 2211 O O . ALA A 1 293 ? -1.29563 -15.00087 -30.35004 1.000 71.13077 293 ALA A O 1
ATOM 2213 N N . GLN A 1 294 ? -0.61536 -15.52510 -32.43154 1.000 72.09827 294 GLN A N 1
ATOM 2214 C CA . GLN A 1 294 ? 0.76525 -15.72590 -31.99787 1.000 69.82779 294 GLN A CA 1
ATOM 2215 C C . GLN A 1 294 ? 1.41243 -14.42030 -31.55180 1.000 69.60429 294 GLN A C 1
ATOM 2216 O O . GLN A 1 294 ? 2.14930 -14.39814 -30.55873 1.000 71.22782 294 GLN A O 1
ATOM 2222 N N . GLU A 1 295 ? 1.16023 -13.32403 -32.27237 1.000 69.02041 295 GLU A N 1
ATOM 2223 C CA . GLU A 1 295 ? 1.72911 -12.04312 -31.86608 1.000 68.02351 295 GLU A CA 1
ATOM 2224 C C . GLU A 1 295 ? 1.18218 -11.60298 -30.51495 1.000 69.53588 295 GLU A C 1
ATOM 2225 O O . GLU A 1 295 ? 1.90027 -10.97319 -29.72919 1.000 70.80232 295 GLU A O 1
ATOM 2231 N N . THR A 1 296 ? -0.08121 -11.92590 -30.22624 1.000 69.55515 296 THR A N 1
ATOM 2232 C CA . THR A 1 296 ? -0.63137 -11.64330 -28.90484 1.000 66.28757 296 THR A CA 1
ATOM 2233 C C . THR A 1 296 ? 0.12355 -12.41240 -27.82819 1.000 68.50110 296 THR A C 1
ATOM 2234 O O . THR A 1 296 ? 0.45482 -11.85791 -26.77326 1.000 69.44747 296 THR A O 1
ATOM 2238 N N . ARG A 1 297 ? 0.40635 -13.69419 -28.08037 1.000 69.87560 297 ARG A N 1
ATOM 2239 C CA . ARG A 1 297 ? 1.18490 -14.48949 -27.13615 1.000 67.78424 297 ARG A CA 1
ATOM 2240 C C . ARG A 1 297 ? 2.59364 -13.93645 -26.96492 1.000 68.34789 297 ARG A C 1
ATOM 2241 O O . ARG A 1 297 ? 3.19239 -14.08145 -25.89272 1.000 70.09162 297 ARG A O 1
ATOM 2249 N N . ARG A 1 298 ? 3.13880 -13.30674 -28.00735 1.000 66.17842 298 ARG A N 1
ATOM 2250 C CA . ARG A 1 298 ? 4.51512 -12.82622 -27.96386 1.000 69.27870 298 ARG A CA 1
ATOM 2251 C C . ARG A 1 298 ? 4.62401 -11.49601 -27.22760 1.000 69.85361 298 ARG A C 1
ATOM 2252 O O . ARG A 1 298 ? 5.51542 -11.31088 -26.39165 1.000 70.60653 298 ARG A O 1
ATOM 2260 N N . LYS A 1 299 ? 3.72268 -10.55992 -27.52391 1.000 69.03385 299 LYS A N 1
ATOM 2261 C CA . LYS A 1 299 ? 3.87141 -9.19638 -27.02647 1.000 70.59576 299 LYS A CA 1
ATOM 2262 C C . LYS A 1 299 ? 3.33455 -9.03568 -25.60813 1.000 69.05256 299 LYS A C 1
ATOM 2263 O O . LYS A 1 299 ? 3.91012 -8.29064 -24.80675 1.000 66.23655 299 LYS A O 1
ATOM 2269 N N . TYR A 1 300 ? 2.23519 -9.72675 -25.27638 1.000 66.97205 300 TYR A N 1
ATOM 2270 C CA . TYR A 1 300 ? 1.55077 -9.38598 -24.03843 1.000 63.92743 300 TYR A CA 1
ATOM 2271 C C . TYR A 1 300 ? 2.05929 -10.22471 -22.86898 1.000 64.29898 300 TYR A C 1
ATOM 2272 O O . TYR A 1 300 ? 2.52707 -11.35230 -23.05945 1.000 63.47472 300 TYR A O 1
ATOM 2281 N N . PRO A 1 301 ? 1.97041 -9.69390 -21.63980 1.000 62.97894 301 PRO A N 1
ATOM 2282 C CA . PRO A 1 301 ? 2.54530 -10.40528 -20.49230 1.000 61.07887 301 PRO A CA 1
ATOM 2283 C C . PRO A 1 301 ? 1.60032 -11.42463 -19.87845 1.000 62.07836 301 PRO A C 1
ATOM 2284 O O . PRO A 1 301 ? 0.46338 -11.10919 -19.51238 1.000 68.14437 301 PRO A O 1
ATOM 2288 N N . PHE A 1 302 ? 2.08234 -12.65805 -19.75559 1.000 59.10718 302 PHE A N 1
ATOM 2289 C CA . PHE A 1 302 ? 1.34237 -13.73067 -19.10634 1.000 61.32062 302 PHE A CA 1
ATOM 2290 C C . PHE A 1 302 ? 2.29452 -14.45657 -18.16483 1.000 64.02889 302 PHE A C 1
ATOM 2291 O O . PHE A 1 302 ? 2.23796 -14.27002 -16.94636 1.000 65.73484 302 PHE A O 1
ATOM 2299 N N . VAL A 1 303 ? 3.17421 -15.27342 -18.72996 1.000 62.87838 303 VAL A N 1
ATOM 2300 C CA . VAL A 1 303 ? 4.23089 -15.93679 -17.95630 1.000 65.86356 303 VAL A CA 1
ATOM 2301 C C . VAL A 1 303 ? 5.40463 -14.98477 -17.87919 1.000 66.21577 303 VAL A C 1
ATOM 2302 O O . VAL A 1 303 ? 6.01706 -14.66744 -18.91326 1.000 65.36228 303 VAL A O 1
ATOM 2306 N N . PRO A 1 304 ? 5.76350 -14.48448 -16.68595 1.000 67.30285 304 PRO A N 1
ATOM 2307 C CA . PRO A 1 304 ? 6.87551 -13.53033 -16.58197 1.000 65.31038 304 PRO A CA 1
ATOM 2308 C C . PRO A 1 304 ? 8.23597 -14.15713 -16.84415 1.000 66.55608 304 PRO A C 1
ATOM 2309 O O . PRO A 1 304 ? 8.95811 -13.74359 -17.75645 1.000 66.71572 304 PRO A O 1
ATOM 2313 N N . MET A 1 305 ? 8.58791 -15.16043 -16.04658 1.000 68.96052 305 MET A N 1
ATOM 2314 C CA . MET A 1 305 ? 9.86668 -15.84067 -16.16489 1.000 65.03162 305 MET A CA 1
ATOM 2315 C C . MET A 1 305 ? 9.68512 -17.27278 -15.68845 1.000 70.21026 305 MET A C 1
ATOM 2316 O O . MET A 1 305 ? 8.66678 -17.62415 -15.08805 1.000 73.11296 305 MET A O 1
ATOM 2321 N N . LEU A 1 306 ? 10.68571 -18.10417 -15.96032 1.000 70.32651 306 LEU A N 1
ATOM 2322 C CA . LEU A 1 306 ? 10.63528 -19.50542 -15.56773 1.000 67.97604 306 LEU A CA 1
ATOM 2323 C C . LEU A 1 306 ? 11.76323 -19.80449 -14.59125 1.000 70.76586 306 LEU A C 1
ATOM 2324 O O . LEU A 1 306 ? 12.94000 -19.59542 -14.93141 1.000 71.03363 306 LEU A O 1
ATOM 2329 N N . PRO A 1 307 ? 11.46772 -20.27389 -13.38194 1.000 71.84697 307 PRO A N 1
ATOM 2330 C CA . PRO A 1 307 ? 12.52483 -20.68739 -12.45640 1.000 71.05763 307 PRO A CA 1
ATOM 2331 C C . PRO A 1 307 ? 12.88070 -22.15585 -12.61485 1.000 70.86564 307 PRO A C 1
ATOM 2332 O O . PRO A 1 307 ? 12.04709 -23.00287 -12.94013 1.000 70.57325 307 PRO A O 1
ATOM 2336 N N . ALA A 1 308 ? 14.15360 -22.44825 -12.36381 1.000 70.15040 308 ALA A N 1
ATOM 2337 C CA . ALA A 1 308 ? 14.66702 -23.80183 -12.49185 1.000 69.80977 308 ALA A CA 1
ATOM 2338 C C . ALA A 1 308 ? 15.84042 -23.97932 -11.54295 1.000 73.11435 308 ALA A C 1
ATOM 2339 O O . ALA A 1 308 ? 16.56115 -23.02572 -11.23778 1.000 71.61074 308 ALA A O 1
ATOM 2341 N N . MET A 1 309 ? 16.02398 -25.21025 -11.08079 1.000 73.34137 309 MET A N 1
ATOM 2342 C CA . MET A 1 309 ? 17.11618 -25.52775 -10.17721 1.000 72.47170 309 MET A CA 1
ATOM 2343 C C . MET A 1 309 ? 18.36911 -25.88187 -10.97017 1.000 74.70890 309 MET A C 1
ATOM 2344 O O . MET A 1 309 ? 18.30638 -26.29272 -12.13119 1.000 75.70885 309 MET A O 1
ATOM 2349 N N . VAL A 1 310 ? 19.51955 -25.71143 -10.32518 1.000 74.18400 310 VAL A N 1
ATOM 2350 C CA . VAL A 1 310 ? 20.81725 -25.96333 -10.93986 1.000 76.81477 310 VAL A CA 1
ATOM 2351 C C . VAL A 1 310 ? 21.40080 -27.23963 -10.35016 1.000 75.44106 310 VAL A C 1
ATOM 2352 O O . VAL A 1 310 ? 21.45867 -27.39658 -9.12420 1.000 73.69560 310 VAL A O 1
ATOM 2356 N N . LYS A 1 311 ? 21.83157 -28.15119 -11.22436 1.000 75.63819 311 LYS A N 1
ATOM 2357 C CA . LYS A 1 311 ? 22.34180 -29.43845 -10.76691 1.000 78.23673 311 LYS A CA 1
ATOM 2358 C C . LYS A 1 311 ? 23.80365 -29.34276 -10.34290 1.000 81.96680 311 LYS A C 1
ATOM 2359 O O . LYS A 1 311 ? 24.17714 -29.83019 -9.27076 1.000 84.53958 311 LYS A O 1
ATOM 2365 N N . GLU A 1 312 ? 24.64414 -28.71641 -11.16658 1.000 81.29736 312 GLU A N 1
ATOM 2366 C CA . GLU A 1 312 ? 26.06178 -28.57840 -10.86326 1.000 82.19865 312 GLU A CA 1
ATOM 2367 C C . GLU A 1 312 ? 26.51873 -27.16481 -11.19395 1.000 83.86736 312 GLU A C 1
ATOM 2368 O O . GLU A 1 312 ? 25.86529 -26.43676 -11.94421 1.000 84.35801 312 GLU A O 1
ATOM 2374 N N . ASP A 1 313 ? 27.66837 -26.79188 -10.63511 1.000 84.44069 313 ASP A N 1
ATOM 2375 C CA . ASP A 1 313 ? 28.26747 -25.49703 -10.93471 1.000 85.95483 313 ASP A CA 1
ATOM 2376 C C . ASP A 1 313 ? 28.61116 -25.38297 -12.41427 1.000 86.33811 313 ASP A C 1
ATOM 2377 O O . ASP A 1 313 ? 29.32471 -26.22634 -12.96483 1.000 87.97760 313 ASP A O 1
ATOM 2382 N N . THR A 1 314 ? 28.08664 -24.34804 -13.06372 1.000 84.52263 314 THR A N 1
ATOM 2383 C CA . THR A 1 314 ? 28.39532 -24.09561 -14.46637 1.000 84.91277 314 THR A CA 1
ATOM 2384 C C . THR A 1 314 ? 28.35659 -22.58984 -14.71334 1.000 84.57982 314 THR A C 1
ATOM 2385 O O . THR A 1 314 ? 28.35719 -21.78828 -13.77438 1.000 85.78442 314 THR A O 1
ATOM 2389 N N . GLU A 1 315 ? 28.33399 -22.20397 -15.98824 1.000 85.53454 315 GLU A N 1
ATOM 2390 C CA . GLU A 1 315 ? 28.56891 -20.82171 -16.37173 1.000 86.19097 315 GLU A CA 1
ATOM 2391 C C . GLU A 1 315 ? 27.74494 -20.46954 -17.60234 1.000 89.12095 315 GLU A C 1
ATOM 2392 O O . GLU A 1 315 ? 27.46772 -21.32315 -18.45008 1.000 89.39041 315 GLU A O 1
ATOM 2398 N N . LEU A 1 316 ? 27.35357 -19.19674 -17.68387 1.000 88.61621 316 LEU A N 1
ATOM 2399 C CA . LEU A 1 316 ? 26.62714 -18.65923 -18.83263 1.000 85.16046 316 LEU A CA 1
ATOM 2400 C C . LEU A 1 316 ? 27.17451 -17.27605 -19.14836 1.000 85.76455 316 LEU A C 1
ATOM 2401 O O . LEU A 1 316 ? 26.92059 -16.32410 -18.40275 1.000 83.38280 316 LEU A O 1
ATOM 2406 N N . SER A 1 317 ? 27.89981 -17.16472 -20.26029 1.000 90.15938 317 SER A N 1
ATOM 2407 C CA . SER A 1 317 ? 28.37164 -15.87936 -20.77561 1.000 92.40911 317 SER A CA 1
ATOM 2408 C C . SER A 1 317 ? 29.16736 -15.11074 -19.71999 1.000 89.56387 317 SER A C 1
ATOM 2409 O O . SER A 1 317 ? 28.91714 -13.93542 -19.44451 1.000 86.86819 317 SER A O 1
ATOM 2412 N N . GLY A 1 318 ? 30.13525 -15.79403 -19.11491 1.000 84.64860 318 GLY A N 1
ATOM 2413 C CA . GLY A 1 318 ? 31.01683 -15.19918 -18.13114 1.000 85.10461 318 GLY A CA 1
ATOM 2414 C C . GLY A 1 318 ? 30.50993 -15.19222 -16.71467 1.000 84.21288 318 GLY A C 1
ATOM 2415 O O . GLY A 1 318 ? 31.31674 -15.21889 -15.76532 1.000 83.18658 318 GLY A O 1
ATOM 2416 N N . CYS A 1 319 ? 29.20006 -15.12501 -16.55483 1.000 87.56376 319 CYS A N 1
ATOM 2417 C CA . CYS A 1 319 ? 28.60626 -15.09477 -15.20917 1.000 88.61424 319 CYS A CA 1
ATOM 2418 C C . CYS A 1 319 ? 28.53956 -16.49549 -14.61358 1.000 86.54394 319 CYS A C 1
ATOM 2419 O O . CYS A 1 319 ? 27.92027 -17.36489 -15.20886 1.000 83.88624 319 CYS A O 1
ATOM 2422 N N . PRO A 1 320 ? 29.16846 -16.76093 -13.45933 1.000 87.57313 320 PRO A N 1
ATOM 2423 C CA . PRO A 1 320 ? 29.12128 -18.08665 -12.85608 1.000 84.70296 320 PRO A CA 1
ATOM 2424 C C . PRO A 1 320 ? 27.84751 -18.28570 -12.04588 1.000 83.40090 320 PRO A C 1
ATOM 2425 O O . PRO A 1 320 ? 27.36034 -17.39461 -11.32418 1.000 83.54481 320 PRO A O 1
ATOM 2429 N N . ILE A 1 321 ? 27.30042 -19.50492 -12.15651 1.000 82.11528 321 ILE A N 1
ATOM 2430 C CA . ILE A 1 321 ? 26.12926 -19.89159 -11.37493 1.000 81.40434 321 ILE A CA 1
ATOM 2431 C C . ILE A 1 321 ? 26.47547 -21.18927 -10.65359 1.000 83.78152 321 ILE A C 1
ATOM 2432 O O . ILE A 1 321 ? 27.20663 -22.03482 -11.18526 1.000 84.48688 321 ILE A O 1
ATOM 2437 N N . GLN A 1 322 ? 26.00201 -21.32102 -9.42277 1.000 84.76501 322 GLN A N 1
ATOM 2438 C CA . GLN A 1 322 ? 26.43944 -22.38664 -8.53391 1.000 84.17974 322 GLN A CA 1
ATOM 2439 C C . GLN A 1 322 ? 25.36760 -23.46093 -8.40815 1.000 83.49493 322 GLN A C 1
ATOM 2440 O O . GLN A 1 322 ? 24.23999 -23.31197 -8.88375 1.000 84.62516 322 GLN A O 1
ATOM 2446 N N . LYS A 1 323 ? 25.74501 -24.55151 -7.74896 1.000 81.38652 323 LYS A N 1
ATOM 2447 C CA . LYS A 1 323 ? 24.82675 -25.65020 -7.50002 1.000 78.99756 323 LYS A CA 1
ATOM 2448 C C . LYS A 1 323 ? 23.69011 -25.21338 -6.58284 1.000 78.53202 323 LYS A C 1
ATOM 2449 O O . LYS A 1 323 ? 23.84156 -24.31518 -5.75188 1.000 82.09550 323 LYS A O 1
ATOM 2455 N N . GLY A 1 324 ? 22.53220 -25.85270 -6.75261 1.000 76.97431 324 GLY A N 1
ATOM 2456 C CA . GLY A 1 324 ? 21.37947 -25.56089 -5.92319 1.000 74.72896 324 GLY A CA 1
ATOM 2457 C C . GLY A 1 324 ? 20.81550 -24.17389 -6.09566 1.000 76.32066 324 GLY A C 1
ATOM 2458 O O . GLY A 1 324 ? 20.00383 -23.74065 -5.27280 1.000 81.00558 324 GLY A O 1
ATOM 2459 N N . GLN A 1 325 ? 21.22352 -23.46871 -7.14155 1.000 77.55076 325 GLN A N 1
ATOM 2460 C CA . GLN A 1 325 ? 20.77764 -22.11762 -7.42685 1.000 74.73025 325 GLN A CA 1
ATOM 2461 C C . GLN A 1 325 ? 19.51150 -22.15375 -8.27546 1.000 72.55372 325 GLN A C 1
ATOM 2462 O O . GLN A 1 325 ? 19.22957 -23.13053 -8.97347 1.000 74.81229 325 GLN A O 1
ATOM 2468 N N . ARG A 1 326 ? 18.74182 -21.07322 -8.20491 1.000 70.52490 326 ARG A N 1
ATOM 2469 C CA . ARG A 1 326 ? 17.53941 -20.91772 -9.01160 1.000 71.14316 326 ARG A CA 1
ATOM 2470 C C . ARG A 1 326 ? 17.83677 -19.92520 -10.12714 1.000 70.15792 326 ARG A C 1
ATOM 2471 O O . ARG A 1 326 ? 18.25695 -18.79547 -9.86034 1.000 70.72043 326 ARG A O 1
ATOM 2479 N N . VAL A 1 327 ? 17.62333 -20.34512 -11.36911 1.000 67.64129 327 VAL A N 1
ATOM 2480 C CA . VAL A 1 327 ? 17.79816 -19.47381 -12.52327 1.000 67.89918 327 VAL A CA 1
ATOM 2481 C C . VAL A 1 327 ? 16.42272 -19.11110 -13.05906 1.000 67.98010 327 VAL A C 1
ATOM 2482 O O . VAL A 1 327 ? 15.46566 -19.88356 -12.94411 1.000 65.73522 327 VAL A O 1
ATOM 2486 N N . PHE A 1 328 ? 16.32647 -17.92274 -13.64923 1.000 68.90508 328 PHE A N 1
ATOM 2487 C CA . PHE A 1 328 ? 15.06780 -17.41225 -14.17436 1.000 68.31015 328 PHE A CA 1
ATOM 2488 C C . PHE A 1 328 ? 15.25691 -17.02870 -15.63338 1.000 65.73665 328 PHE A C 1
ATOM 2489 O O . PHE A 1 328 ? 16.15616 -16.24879 -15.96136 1.000 68.57597 328 PHE A O 1
ATOM 2497 N N . LEU A 1 329 ? 14.41534 -17.58156 -16.50404 1.000 63.12817 329 LEU A N 1
ATOM 2498 C CA . LEU A 1 329 ? 14.46459 -17.30532 -17.93563 1.000 64.73742 329 LEU A CA 1
ATOM 2499 C C . LEU A 1 329 ? 13.40919 -16.25777 -18.26641 1.000 64.22395 329 LEU A C 1
ATOM 2500 O O . LEU A 1 329 ? 12.20805 -16.54031 -18.21659 1.000 65.59325 329 LEU A O 1
ATOM 2505 N N . ASP A 1 330 ? 13.85967 -15.04965 -18.59934 1.000 62.60364 330 ASP A N 1
ATOM 2506 C CA . ASP A 1 330 ? 12.95724 -13.98000 -19.00524 1.000 64.96468 330 ASP A CA 1
ATOM 2507 C C . ASP A 1 330 ? 12.22632 -14.35159 -20.28978 1.000 67.33546 330 ASP A C 1
ATOM 2508 O O . ASP A 1 330 ? 12.82589 -14.34675 -21.36940 1.000 66.76966 330 ASP A O 1
ATOM 2513 N N . VAL A 1 331 ? 10.93959 -14.67991 -20.19111 1.000 66.46596 331 VAL A N 1
ATOM 2514 C CA . VAL A 1 331 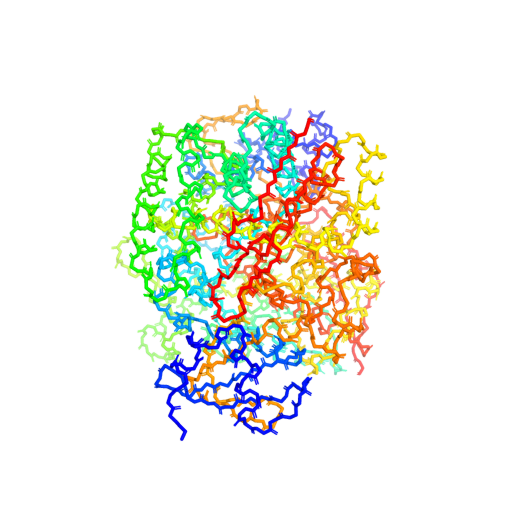? 10.16794 -15.00880 -21.38703 1.000 65.69326 331 VAL A CA 1
ATOM 2515 C C . VAL A 1 331 ? 9.59774 -13.75242 -22.03587 1.000 69.38885 331 VAL A C 1
ATOM 2516 O O . VAL A 1 331 ? 9.55115 -13.65084 -23.26391 1.000 70.64541 331 VAL A O 1
ATOM 2520 N N . LEU A 1 332 ? 9.17361 -12.77094 -21.23373 1.000 68.58843 332 LEU A N 1
ATOM 2521 C CA . LEU A 1 332 ? 8.70073 -11.51469 -21.80550 1.000 68.58181 332 LEU A CA 1
ATOM 2522 C C . LEU A 1 332 ? 9.84896 -10.69717 -22.38194 1.000 67.87696 332 LEU A C 1
ATOM 2523 O O . LEU A 1 332 ? 9.67098 -10.00223 -23.38952 1.000 69.86658 332 LEU A O 1
ATOM 2528 N N . GLY A 1 333 ? 11.02932 -10.77555 -21.76593 1.000 66.70296 333 GLY A N 1
ATOM 2529 C CA . GLY A 1 333 ? 12.16140 -10.00589 -22.25280 1.000 68.40021 333 GLY A CA 1
ATOM 2530 C C . GLY A 1 333 ? 12.73843 -10.57288 -23.53461 1.000 70.09678 333 GLY A C 1
ATOM 2531 O O . GLY A 1 333 ? 13.18443 -9.82535 -24.40881 1.000 71.62354 333 GLY A O 1
ATOM 2532 N N . THR A 1 334 ? 12.75286 -11.90170 -23.65792 1.000 69.47507 334 THR A N 1
ATOM 2533 C CA . THR A 1 334 ? 13.23978 -12.53601 -24.87772 1.000 68.88852 334 THR A CA 1
ATOM 2534 C C . THR A 1 334 ? 12.23688 -12.41074 -26.01717 1.000 69.78175 334 THR A C 1
ATOM 2535 O O . THR A 1 334 ? 12.62677 -12.18198 -27.16776 1.000 72.47118 334 THR A O 1
ATOM 2539 N N . ASN A 1 335 ? 10.94410 -12.55850 -25.71645 1.000 68.54597 335 ASN A N 1
ATOM 2540 C CA . ASN A 1 335 ? 9.91447 -12.44072 -26.74221 1.000 70.85952 335 ASN A CA 1
ATOM 2541 C C . ASN A 1 335 ? 9.82405 -11.03622 -27.32346 1.000 73.08001 335 ASN A C 1
ATOM 2542 O O . ASN A 1 335 ? 9.26265 -10.86582 -28.41101 1.000 72.83371 335 ASN A O 1
ATOM 2547 N N . ASN A 1 336 ? 10.36173 -10.02885 -26.63005 1.000 72.99519 336 ASN A N 1
ATOM 2548 C CA . ASN A 1 336 ? 10.31432 -8.65276 -27.11001 1.000 72.81841 336 ASN A CA 1
ATOM 2549 C C . ASN A 1 336 ? 11.69471 -8.00428 -27.13429 1.000 71.94302 336 ASN A C 1
ATOM 2550 O O . ASN A 1 336 ? 11.79339 -6.77404 -27.18810 1.000 70.36243 336 ASN A O 1
ATOM 2555 N N . SER A 1 337 ? 12.75600 -8.79794 -27.09655 1.000 70.93687 337 SER A N 1
ATOM 2556 C CA . SER A 1 337 ? 14.10529 -8.25306 -27.19297 1.000 73.77053 337 SER A CA 1
ATOM 2557 C C . SER A 1 337 ? 14.35536 -7.74750 -28.60740 1.000 77.85312 337 SER A C 1
ATOM 2558 O O . SER A 1 337 ? 14.19375 -8.51510 -29.56558 1.000 77.43679 337 SER A O 1
ATOM 2561 N N . PRO A 1 338 ? 14.74058 -6.48177 -28.79122 1.000 78.72629 338 PRO A N 1
ATOM 2562 C CA . PRO A 1 338 ? 15.03952 -5.99763 -30.14927 1.000 76.50735 338 PRO A CA 1
ATOM 2563 C C . PRO A 1 338 ? 16.21551 -6.70536 -30.78901 1.000 75.98891 338 PRO A C 1
ATOM 2564 O O . PRO A 1 338 ? 16.37039 -6.64379 -32.01506 1.000 76.14796 338 PRO A O 1
ATOM 2568 N N . GLN A 1 339 ? 17.04844 -7.37592 -29.99308 1.000 78.67482 339 GLN A N 1
ATOM 2569 C CA . GLN A 1 339 ? 18.13108 -8.17984 -30.54383 1.000 77.12659 339 GLN A CA 1
ATOM 2570 C C . GLN A 1 339 ? 17.59858 -9.33489 -31.38026 1.000 76.17487 339 GLN A C 1
ATOM 2571 O O . GLN A 1 339 ? 18.22173 -9.72166 -32.37556 1.000 78.89290 339 GLN A O 1
ATOM 2577 N N . LEU A 1 340 ? 16.45027 -9.89335 -30.99664 1.000 75.46116 340 LEU A N 1
ATOM 2578 C CA . LEU A 1 340 ? 15.92519 -11.10162 -31.61290 1.000 75.59942 340 LEU A CA 1
ATOM 2579 C C . LEU A 1 340 ? 14.71576 -10.87617 -32.50797 1.000 76.41234 340 LEU A C 1
ATOM 2580 O O . LEU A 1 340 ? 14.33744 -11.79464 -33.24407 1.000 74.74486 340 LEU A O 1
ATOM 2585 N N . TRP A 1 341 ? 14.09974 -9.69830 -32.47013 1.000 76.70663 341 TRP A N 1
ATOM 2586 C CA . TRP A 1 341 ? 12.88809 -9.43774 -33.23100 1.000 73.12896 341 TRP A CA 1
ATOM 2587 C C . TRP A 1 341 ? 13.01299 -8.12859 -33.99440 1.000 71.78282 341 TRP A C 1
ATOM 2588 O O . TRP A 1 341 ? 13.69270 -7.19572 -33.55814 1.000 73.66677 341 TRP A O 1
ATOM 2599 N N . ASN A 1 342 ? 12.35124 -8.07327 -35.14676 1.000 74.18018 342 ASN A N 1
ATOM 2600 C CA . ASN A 1 342 ? 12.32451 -6.87152 -35.97191 1.000 75.57407 342 ASN A CA 1
ATOM 2601 C C . ASN A 1 342 ? 11.20992 -5.96760 -35.46010 1.000 76.08686 342 ASN A C 1
ATOM 2602 O O . ASN A 1 342 ? 10.02556 -6.24853 -35.67533 1.000 76.47759 342 ASN A O 1
ATOM 2607 N N . ASN A 1 343 ? 11.59330 -4.88107 -34.78703 1.000 74.38690 343 ASN A N 1
ATOM 2608 C CA . ASN A 1 343 ? 10.66320 -3.94732 -34.16312 1.000 73.63538 343 ASN A CA 1
ATOM 2609 C C . ASN A 1 343 ? 9.70124 -4.69337 -33.24619 1.000 73.62766 343 ASN A C 1
ATOM 2610 O O . ASN A 1 343 ? 8.51090 -4.80980 -33.56384 1.000 77.28832 343 ASN A O 1
ATOM 2615 N N . PRO A 1 344 ? 10.16827 -5.21565 -32.10801 1.000 73.63432 344 PRO A N 1
ATOM 2616 C CA . PRO A 1 344 ? 9.24990 -5.93795 -31.21272 1.000 71.46111 344 PRO A CA 1
ATOM 2617 C C . PRO A 1 344 ? 8.24217 -5.03115 -30.53719 1.000 73.05449 344 PRO A C 1
ATOM 2618 O O . PRO A 1 344 ? 7.24497 -5.53237 -30.00355 1.000 76.34648 344 PRO A O 1
ATOM 2622 N N . GLY A 1 345 ? 8.47092 -3.71633 -30.53453 1.000 70.79225 345 GLY A N 1
ATOM 2623 C CA . GLY A 1 345 ? 7.48232 -2.80494 -29.98872 1.000 73.42898 345 GLY A CA 1
ATOM 2624 C C . GLY A 1 345 ? 6.21531 -2.75900 -30.81560 1.000 71.17970 345 GLY A C 1
ATOM 2625 O O . GLY A 1 345 ? 5.13847 -2.45721 -30.29312 1.000 69.72020 345 GLY A O 1
ATOM 2626 N N . GLU A 1 346 ? 6.32336 -3.05103 -32.10857 1.000 72.30987 346 GLU A N 1
ATOM 2627 C CA . GLU A 1 346 ? 5.17073 -3.05126 -32.99668 1.000 73.90086 346 GLU A CA 1
ATOM 2628 C C . GLU A 1 346 ? 4.40759 -4.36438 -32.88018 1.000 73.93300 346 GLU A C 1
ATOM 2629 O O . GLU A 1 346 ? 5.00140 -5.44605 -32.93939 1.000 72.42464 346 GLU A O 1
ATOM 2635 N N . PHE A 1 347 ? 3.09141 -4.26743 -32.70705 1.000 70.42854 347 PHE A N 1
ATOM 2636 C CA . PHE A 1 347 ? 2.21739 -5.42907 -32.82174 1.000 68.57410 347 PHE A CA 1
ATOM 2637 C C . PHE A 1 347 ? 2.05164 -5.73605 -34.30345 1.000 73.60041 347 PHE A C 1
ATOM 2638 O O . PHE A 1 347 ? 1.35381 -5.01129 -35.02031 1.000 75.06466 347 PHE A O 1
ATOM 2646 N N . ASN A 1 348 ? 2.69421 -6.80471 -34.76944 1.000 75.03067 348 ASN A N 1
ATOM 2647 C CA . ASN A 1 348 ? 2.74293 -7.11672 -36.19579 1.000 73.17253 348 ASN A CA 1
ATOM 2648 C C . ASN A 1 348 ? 2.57220 -8.61247 -36.39996 1.000 74.43310 348 ASN A C 1
ATOM 2649 O O . ASN A 1 348 ? 3.54660 -9.37633 -36.36429 1.000 74.91209 348 ASN A O 1
ATOM 2654 N N . PRO A 1 349 ? 1.33673 -9.07455 -36.61915 1.000 75.34971 349 PRO A N 1
ATOM 2655 C CA . PRO A 1 349 ? 1.12984 -10.49123 -36.95711 1.000 75.11402 349 PRO A CA 1
ATOM 2656 C C . PRO A 1 349 ? 1.72702 -10.88190 -38.29616 1.000 76.47912 349 PRO A C 1
ATOM 2657 O O . PRO A 1 349 ? 1.78171 -12.08061 -38.60168 1.000 77.06180 349 PRO A O 1
ATOM 2661 N N . GLN A 1 350 ? 2.16560 -9.90952 -39.10222 1.000 78.77261 350 GLN A N 1
ATOM 2662 C CA . GLN A 1 350 ? 2.83311 -10.22137 -40.36064 1.000 75.87170 350 GLN A CA 1
ATOM 2663 C C . GLN A 1 350 ? 4.13191 -10.97796 -40.12409 1.000 76.93984 350 GLN A C 1
ATOM 2664 O O . GLN A 1 350 ? 4.54267 -11.78690 -40.96467 1.000 76.41968 350 GLN A O 1
ATOM 2670 N N . ARG A 1 351 ? 4.78661 -10.73536 -38.98474 1.000 74.85836 351 ARG A N 1
ATOM 2671 C CA . ARG A 1 351 ? 6.00548 -11.46177 -38.65579 1.000 74.09815 351 ARG A CA 1
ATOM 2672 C C . ARG A 1 351 ? 5.74197 -12.94538 -38.44159 1.000 76.17212 351 ARG A C 1
ATOM 2673 O O . ARG A 1 351 ? 6.65729 -13.75710 -38.61727 1.000 77.93102 351 ARG A O 1
ATOM 2681 N N . PHE A 1 352 ? 4.51422 -13.31573 -38.08076 1.000 76.14040 352 PHE A N 1
ATOM 2682 C CA . PHE A 1 352 ? 4.13917 -14.70880 -37.89283 1.000 76.97591 352 PHE A CA 1
ATOM 2683 C C . PHE A 1 352 ? 3.41408 -15.27957 -39.10148 1.000 76.48983 352 PHE A C 1
ATOM 2684 O O . PHE A 1 352 ? 3.02588 -16.45184 -39.08254 1.000 78.97830 352 PHE A O 1
ATOM 2692 N N . LEU A 1 353 ? 3.21129 -14.47326 -40.14193 1.000 74.44633 353 LEU A N 1
ATOM 2693 C CA . LEU A 1 353 ? 2.89350 -14.99500 -41.46281 1.000 75.67934 353 LEU A CA 1
ATOM 2694 C C . LEU A 1 353 ? 4.15034 -15.26861 -42.27377 1.000 77.18064 353 LEU A C 1
ATOM 2695 O O . LEU A 1 353 ? 4.13682 -16.13283 -43.15809 1.000 75.96675 353 LEU A O 1
ATOM 2700 N N . ASP A 1 354 ? 5.23669 -14.54669 -41.98615 1.000 78.85480 354 ASP A N 1
ATOM 2701 C CA . ASP A 1 354 ? 6.50914 -14.82067 -42.64449 1.000 79.77105 354 ASP A CA 1
ATOM 2702 C C . ASP A 1 354 ? 7.11830 -16.12231 -42.13889 1.000 80.21541 354 ASP A C 1
ATOM 2703 O O . ASP A 1 354 ? 7.67316 -16.90099 -42.92297 1.000 83.39505 354 ASP A O 1
ATOM 2708 N N . THR A 1 355 ? 7.02885 -16.37351 -40.83288 1.000 80.82151 355 THR A N 1
ATOM 2709 C CA . THR A 1 355 ? 7.50030 -17.61843 -40.22837 1.000 83.77643 355 THR A CA 1
ATOM 2710 C C . THR A 1 355 ? 6.36048 -18.22796 -39.42432 1.000 84.89325 355 THR A C 1
ATOM 2711 O O . THR A 1 355 ? 6.21724 -17.96003 -38.22290 1.000 79.38179 355 THR A O 1
ATOM 2715 N N . PRO A 1 356 ? 5.52377 -19.05504 -40.05653 1.000 85.22686 356 PRO A N 1
ATOM 2716 C CA . PRO A 1 356 ? 4.43079 -19.69185 -39.30666 1.000 80.60056 356 PRO A CA 1
ATOM 2717 C C . PRO A 1 356 ? 4.92268 -20.72193 -38.30811 1.000 79.27149 356 PRO A C 1
ATOM 2718 O O . PRO A 1 356 ? 4.27711 -20.92094 -37.27189 1.000 80.14211 356 PRO A O 1
ATOM 2722 N N . ASP A 1 357 ? 6.04441 -21.38401 -38.58908 1.000 81.91183 357 ASP A N 1
ATOM 2723 C CA . ASP A 1 357 ? 6.60039 -22.37998 -37.68238 1.000 84.11245 357 ASP A CA 1
ATOM 2724 C C . ASP A 1 357 ? 7.21825 -21.69263 -36.47087 1.000 81.00019 357 ASP A C 1
ATOM 2725 O O . ASP A 1 357 ? 8.41696 -21.39353 -36.46196 1.000 80.70763 357 ASP A O 1
ATOM 2730 N N . TYR A 1 358 ? 6.40378 -21.43978 -35.44221 1.000 79.06372 358 TYR A N 1
ATOM 2731 C CA . TYR A 1 358 ? 6.88456 -20.72980 -34.26222 1.000 77.36165 358 TYR A CA 1
ATOM 2732 C C . TYR A 1 358 ? 7.90129 -21.53158 -33.45970 1.000 78.12380 358 TYR A C 1
ATOM 2733 O O . TYR A 1 358 ? 8.65825 -20.94040 -32.68197 1.000 77.17066 358 TYR A O 1
ATOM 2742 N N . GLU A 1 359 ? 7.93438 -22.85586 -33.61941 1.000 77.75202 359 GLU A N 1
ATOM 2743 C CA . GLU A 1 359 ? 8.89501 -23.66763 -32.88327 1.000 75.72583 359 GLU A CA 1
ATOM 2744 C C . GLU A 1 359 ? 10.30658 -23.55644 -33.44236 1.000 76.01106 359 GLU A C 1
ATOM 2745 O O . GLU A 1 359 ? 11.26518 -23.89792 -32.74054 1.000 76.70463 359 GLU A O 1
ATOM 2751 N N . SER A 1 360 ? 10.45646 -23.08441 -34.68130 1.000 74.37535 360 SER A N 1
ATOM 2752 C CA . SER A 1 360 ? 11.77876 -22.82397 -35.23366 1.000 74.68721 360 SER A CA 1
ATOM 2753 C C . SER A 1 360 ? 12.38811 -21.53767 -34.69378 1.000 74.85190 360 SER A C 1
ATOM 2754 O O . SER A 1 360 ? 13.60839 -21.36135 -34.77883 1.000 75.68870 360 SER A O 1
ATOM 2757 N N . ILE A 1 361 ? 11.57087 -20.64349 -34.13985 1.000 74.83677 361 ILE A N 1
ATOM 2758 C CA . ILE A 1 361 ? 12.05202 -19.39050 -33.56212 1.000 73.77650 361 ILE A CA 1
ATOM 2759 C C . ILE A 1 361 ? 12.53410 -19.70578 -32.14940 1.000 72.61654 361 ILE A C 1
ATOM 2760 O O . ILE A 1 361 ? 11.73158 -19.90699 -31.23647 1.000 72.92805 361 ILE A O 1
ATOM 2765 N N . LYS A 1 362 ? 13.85615 -19.75264 -31.96903 1.000 73.11549 362 LYS A N 1
ATOM 2766 C CA . LYS A 1 362 ? 14.41767 -20.08930 -30.66564 1.000 72.49080 362 LYS A CA 1
ATOM 2767 C C . LYS A 1 362 ? 14.04523 -19.05910 -29.60784 1.000 73.49993 362 LYS A C 1
ATOM 2768 O O . LYS A 1 362 ? 13.83954 -19.41447 -28.44163 1.000 74.15596 362 LYS A O 1
ATOM 2774 N N . GLY A 1 363 ? 13.94915 -17.78812 -29.98950 1.000 76.08317 363 GLY A N 1
ATOM 2775 C CA . GLY A 1 363 ? 13.62057 -16.73038 -29.05644 1.000 77.11726 363 GLY A CA 1
ATOM 2776 C C . GLY A 1 363 ? 12.14925 -16.50991 -28.78726 1.000 75.84964 363 GLY A C 1
ATOM 2777 O O . GLY A 1 363 ? 11.80225 -15.58316 -28.05004 1.000 76.04589 363 GLY A O 1
ATOM 2778 N N . PHE A 1 364 ? 11.26792 -17.33111 -29.35494 1.000 76.41336 364 PHE A N 1
ATOM 2779 C CA . PHE A 1 364 ? 9.82763 -17.23389 -29.11922 1.000 74.30288 364 PHE A CA 1
ATOM 2780 C C . PHE A 1 364 ? 9.46167 -18.27732 -28.07083 1.000 72.96337 364 PHE A C 1
ATOM 2781 O O . PHE A 1 364 ? 9.24756 -19.44879 -28.39329 1.000 73.93505 364 PHE A O 1
ATOM 2789 N N . ILE A 1 365 ? 9.39258 -17.85120 -26.81274 1.000 71.24850 365 ILE A N 1
ATOM 2790 C CA . ILE A 1 365 ? 9.22492 -18.78479 -25.70120 1.000 70.04647 365 ILE A CA 1
ATOM 2791 C C . ILE A 1 365 ? 8.08434 -18.36592 -24.77454 1.000 70.63893 365 ILE A C 1
ATOM 2792 O O . ILE A 1 365 ? 8.25282 -18.40376 -23.54616 1.000 66.56486 365 ILE A O 1
ATOM 2797 N N . PRO A 1 366 ? 6.90015 -18.00489 -25.28731 1.000 70.34178 366 PRO A N 1
ATOM 2798 C CA . PRO A 1 366 ? 5.83754 -17.54354 -24.38089 1.000 66.02609 366 PRO A CA 1
ATOM 2799 C C . PRO A 1 366 ? 5.28603 -18.64153 -23.49289 1.000 65.95810 366 PRO A C 1
ATOM 2800 O O . PRO A 1 366 ? 4.70585 -18.33753 -22.44348 1.000 63.98675 366 PRO A O 1
ATOM 2804 N N . GLN A 1 367 ? 5.44664 -19.90765 -23.88472 1.000 69.80526 367 GLN A N 1
ATOM 2805 C CA . GLN A 1 367 ? 4.98813 -21.05397 -23.11036 1.000 67.55310 367 GLN A CA 1
ATOM 2806 C C . GLN A 1 367 ? 6.05553 -22.14406 -23.08055 1.000 71.09877 367 GLN A C 1
ATOM 2807 O O . GLN A 1 367 ? 5.73316 -23.33616 -23.05675 1.000 71.54162 367 GLN A O 1
ATOM 2813 N N . GLY A 1 368 ? 7.32732 -21.75184 -23.07591 1.000 70.10846 368 GLY A N 1
ATOM 2814 C CA . GLY A 1 368 ? 8.43072 -22.69317 -23.07225 1.000 70.34064 368 GLY A CA 1
ATOM 2815 C C . GLY A 1 368 ? 9.31464 -22.52258 -24.29061 1.000 72.95396 368 GLY A C 1
ATOM 2816 O O . GLY A 1 368 ? 8.87980 -21.95273 -25.29538 1.000 72.47119 368 GLY A O 1
ATOM 2817 N N . GLY A 1 369 ? 10.54976 -23.01874 -24.22666 1.000 72.84873 369 GLY A N 1
ATOM 2818 C CA . GLY A 1 369 ? 11.48400 -22.80735 -25.31593 1.000 73.82181 369 GLY A CA 1
ATOM 2819 C C . GLY A 1 369 ? 12.17836 -24.02337 -25.89081 1.000 78.23407 369 GLY A C 1
ATOM 2820 O O . GLY A 1 369 ? 12.55293 -24.02376 -27.06786 1.000 75.93707 369 GLY A O 1
ATOM 2821 N N . GLY A 1 370 ? 12.37688 -25.05614 -25.07908 1.000 76.15747 370 GLY A N 1
ATOM 2822 C CA . GLY A 1 370 ? 13.04241 -26.25246 -25.55500 1.000 77.31836 370 GLY A CA 1
ATOM 2823 C C . GLY A 1 370 ? 12.15915 -27.08077 -26.46296 1.000 74.67091 370 GLY A C 1
ATOM 2824 O O . GLY A 1 370 ? 11.26184 -26.55081 -27.12495 1.000 72.94500 370 GLY A O 1
ATOM 2825 N N . ASP A 1 371 ? 12.40663 -28.38319 -26.51087 1.000 74.38260 371 ASP A N 1
ATOM 2826 C CA . ASP A 1 371 ? 11.53330 -29.28552 -27.23937 1.000 70.28239 371 ASP A CA 1
ATOM 2827 C C . ASP A 1 371 ? 10.38457 -29.68642 -26.32503 1.000 72.84365 371 ASP A C 1
ATOM 2828 O O . ASP A 1 371 ? 10.53857 -29.76900 -25.10347 1.000 74.20770 371 ASP A O 1
ATOM 2833 N N . VAL A 1 372 ? 9.22137 -29.92828 -26.92582 1.000 74.49797 372 VAL A N 1
ATOM 2834 C CA . VAL A 1 372 ? 8.04962 -30.22972 -26.11313 1.000 74.28716 372 VAL A CA 1
ATOM 2835 C C . VAL A 1 372 ? 8.01825 -31.70325 -25.72347 1.000 72.91095 372 VAL A C 1
ATOM 2836 O O . VAL A 1 372 ? 7.59030 -32.04405 -24.61504 1.000 75.41984 372 VAL A O 1
ATOM 2840 N N . LEU A 1 373 ? 8.49508 -32.59415 -26.59311 1.000 71.29540 373 LEU A N 1
ATOM 2841 C CA . LEU A 1 373 ? 8.44634 -34.01762 -26.28051 1.000 70.80143 373 LEU A CA 1
ATOM 2842 C C . LEU A 1 373 ? 9.57960 -34.43361 -25.34861 1.000 71.36193 373 LEU A C 1
ATOM 2843 O O . LEU A 1 373 ? 9.36564 -35.22966 -24.42805 1.000 72.16430 373 LEU A O 1
ATOM 2848 N N . THR A 1 374 ? 10.78340 -33.90572 -25.56222 1.000 72.56873 374 THR A N 1
ATOM 2849 C CA . THR A 1 374 ? 11.95251 -34.28647 -24.77974 1.000 74.11096 374 THR A CA 1
ATOM 2850 C C . THR A 1 374 ? 12.30809 -33.28095 -23.69095 1.000 75.34069 374 THR A C 1
ATOM 2851 O O . THR A 1 374 ? 13.31794 -33.46685 -23.00454 1.000 75.46495 374 THR A O 1
ATOM 2855 N N . GLY A 1 375 ? 11.51604 -32.22603 -23.51667 1.000 74.35725 375 GLY A N 1
ATOM 2856 C CA . GLY A 1 375 ? 11.75688 -31.22703 -22.50085 1.000 72.66874 375 GLY A CA 1
ATOM 2857 C C . GLY A 1 375 ? 10.51107 -30.98542 -21.66795 1.000 74.07183 375 GLY A C 1
ATOM 2858 O O . GLY A 1 375 ? 9.63604 -31.84533 -21.54906 1.000 74.08915 375 GLY A O 1
ATOM 2859 N N . HIS A 1 376 ? 10.44065 -29.78633 -21.09055 1.000 74.95958 376 HIS A N 1
ATOM 2860 C CA . HIS A 1 376 ? 9.31223 -29.38112 -20.26197 1.000 71.46219 376 HIS A CA 1
ATOM 2861 C C . HIS A 1 376 ? 8.40872 -28.37540 -20.96640 1.000 71.07951 376 HIS A C 1
ATOM 2862 O O . HIS A 1 376 ? 7.47579 -27.85343 -20.34691 1.000 69.06314 376 HIS A O 1
ATOM 2869 N N . ARG A 1 377 ? 8.66616 -28.09603 -22.24329 1.000 72.02396 377 ARG A N 1
ATOM 2870 C CA . ARG A 1 377 ? 7.88531 -27.12471 -22.99908 1.000 68.77249 377 ARG A CA 1
ATOM 2871 C C . ARG A 1 377 ? 6.41074 -27.51827 -23.05442 1.000 68.55624 377 ARG A C 1
ATOM 2872 O O . ARG A 1 377 ? 6.05448 -28.69803 -23.00206 1.000 71.53494 377 ARG A O 1
ATOM 2880 N N . CYS A 1 378 ? 5.55468 -26.50403 -23.15085 1.000 71.05679 378 CYS A N 1
ATOM 2881 C CA . CYS A 1 378 ? 4.11027 -26.70617 -23.15074 1.000 69.18135 378 CYS A CA 1
ATOM 2882 C C . CYS A 1 378 ? 3.67951 -27.58623 -24.32127 1.000 72.76822 378 CYS A C 1
ATOM 2883 O O . CYS A 1 378 ? 4.06711 -27.32095 -25.46711 1.000 75.08487 378 CYS A O 1
ATOM 2886 N N . PRO A 1 379 ? 2.88427 -28.63298 -24.08177 1.000 72.14329 379 PRO A N 1
ATOM 2887 C CA . PRO A 1 379 ? 2.32467 -29.41787 -25.18803 1.000 73.57978 379 PRO A CA 1
ATOM 2888 C C . PRO A 1 379 ? 1.01650 -28.87503 -25.74057 1.000 77.16006 379 PRO A C 1
ATOM 2889 O O . PRO A 1 379 ? 0.57018 -29.34844 -26.79603 1.000 80.39694 379 PRO A O 1
ATOM 2893 N N . GLY A 1 380 ? 0.39445 -27.90971 -25.06882 1.000 71.36034 380 GLY A N 1
ATOM 2894 C CA . GLY A 1 380 ? -0.86915 -27.34766 -25.49370 1.000 71.21089 380 GLY A CA 1
ATOM 2895 C C . GLY A 1 380 ? -0.76555 -26.04872 -26.26147 1.000 70.39264 380 GLY A C 1
ATOM 2896 O O . GLY A 1 380 ? -1.78380 -25.36603 -26.42618 1.000 69.69870 380 GLY A O 1
ATOM 2897 N N . GLU A 1 381 ? 0.43116 -25.67650 -26.72729 1.000 72.80009 381 GLU A N 1
ATOM 2898 C CA . GLU A 1 381 ? 0.56251 -24.51186 -27.59762 1.000 72.28679 381 GLU A CA 1
ATOM 2899 C C . GLU A 1 381 ? -0.32585 -24.62561 -28.83142 1.000 74.06217 381 GLU A C 1
ATOM 2900 O O . GLU A 1 381 ? -0.88725 -23.62602 -29.29181 1.000 73.01729 381 GLU A O 1
ATOM 2906 N N . LYS A 1 382 ? -0.47207 -25.83419 -29.37843 1.000 73.30151 382 LYS A N 1
ATOM 2907 C CA . LYS A 1 382 ? -1.41070 -26.03830 -30.47827 1.000 73.37499 382 LYS A CA 1
ATOM 2908 C C . LYS A 1 382 ? -2.84036 -25.73134 -30.04913 1.000 73.81052 382 LYS A C 1
ATOM 2909 O O . LYS A 1 382 ? -3.54030 -24.94038 -30.69227 1.000 74.59900 382 LYS A O 1
ATOM 2915 N N . ILE A 1 383 ? -3.28992 -26.35840 -28.96070 1.000 73.89418 383 ILE A N 1
ATOM 2916 C CA . ILE A 1 383 ? -4.64546 -26.14115 -28.46224 1.000 71.95298 383 ILE A CA 1
ATOM 2917 C C . ILE A 1 383 ? -4.85365 -24.67985 -28.07775 1.000 70.80751 383 ILE A C 1
ATOM 2918 O O . ILE A 1 383 ? -5.92728 -24.10859 -28.30874 1.000 70.00871 383 ILE A O 1
ATOM 2923 N N . ALA A 1 384 ? -3.82981 -24.05007 -27.49626 1.000 69.97890 384 ALA A N 1
ATOM 2924 C CA . ALA A 1 384 ? -3.93979 -22.65329 -27.08289 1.000 69.20172 384 ALA A CA 1
ATOM 2925 C C . ALA A 1 384 ? -4.23399 -21.73799 -28.26760 1.000 70.55997 384 ALA A C 1
ATOM 2926 O O . ALA A 1 384 ? -5.22119 -20.99291 -28.26240 1.000 69.48009 384 ALA A O 1
ATOM 2928 N N . VAL A 1 385 ? -3.38630 -21.78229 -29.29955 1.000 71.71917 385 VAL A N 1
ATOM 2929 C CA . VAL A 1 385 ? -3.60582 -20.93163 -30.46755 1.000 69.26944 385 VAL A CA 1
ATOM 2930 C C . VAL A 1 385 ? -4.89680 -21.31891 -31.17459 1.000 70.20606 385 VAL A C 1
ATOM 2931 O O . VAL A 1 385 ? -5.60645 -20.46068 -31.71252 1.000 74.38796 385 VAL A O 1
ATOM 2935 N N . ALA A 1 386 ? -5.21727 -22.61536 -31.19478 1.000 69.52846 386 ALA A N 1
ATOM 2936 C CA . ALA A 1 386 ? -6.49278 -23.05281 -31.75421 1.000 6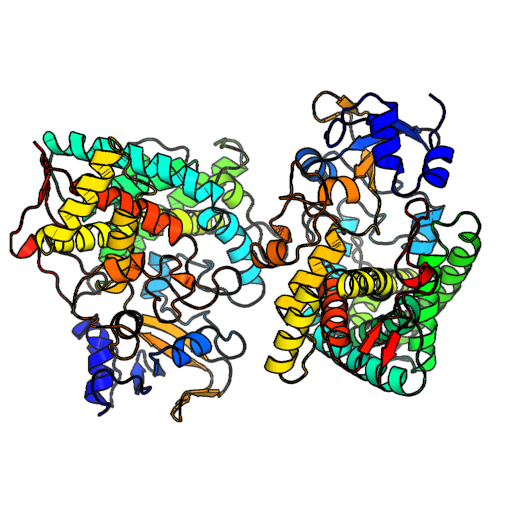9.09657 386 ALA A CA 1
ATOM 2937 C C . ALA A 1 386 ? -7.66045 -22.34412 -31.08033 1.000 72.27538 386 ALA A C 1
ATOM 2938 O O . ALA A 1 386 ? -8.60343 -21.90623 -31.74998 1.000 71.39946 386 ALA A O 1
ATOM 2940 N N . ALA A 1 387 ? -7.61231 -22.21860 -29.75325 1.000 72.32488 387 ALA A N 1
ATOM 2941 C CA . ALA A 1 387 ? -8.65717 -21.49509 -29.03808 1.000 70.09917 387 ALA A CA 1
ATOM 2942 C C . ALA A 1 387 ? -8.52071 -19.98977 -29.23304 1.000 70.24413 387 ALA A C 1
ATOM 2943 O O . ALA A 1 387 ? -9.50208 -19.30186 -29.53873 1.000 68.23169 387 ALA A O 1
ATOM 2945 N N . LEU A 1 388 ? -7.30678 -19.46066 -29.06053 1.000 70.93286 388 LEU A N 1
ATOM 2946 C CA . LEU A 1 388 ? -7.10994 -18.01454 -29.11003 1.000 69.94940 388 LEU A CA 1
ATOM 2947 C C . LEU A 1 388 ? -7.45225 -17.45637 -30.48620 1.000 71.52847 388 LEU A C 1
ATOM 2948 O O . LEU A 1 388 ? -8.14408 -16.43779 -30.60067 1.000 72.15978 388 LEU A O 1
ATOM 2953 N N . SER A 1 389 ? -6.97517 -18.11284 -31.54682 1.000 70.97068 389 SER A N 1
ATOM 2954 C CA . SER A 1 389 ? -7.24479 -17.62392 -32.89496 1.000 69.92442 389 SER A CA 1
ATOM 2955 C C . SER A 1 389 ? -8.72272 -17.73002 -33.24697 1.000 75.08919 389 SER A C 1
ATOM 2956 O O . SER A 1 389 ? -9.24349 -16.88001 -33.97840 1.000 78.58651 389 SER A O 1
ATOM 2959 N N . SER A 1 390 ? -9.40985 -18.76223 -32.74715 1.000 74.96496 390 SER A N 1
ATOM 2960 C CA . SER A 1 390 ? -10.84331 -18.88490 -32.99711 1.000 73.05462 390 SER A CA 1
ATOM 2961 C C . SER A 1 390 ? -11.59961 -17.70167 -32.40838 1.000 73.80324 390 SER A C 1
ATOM 2962 O O . SER A 1 390 ? -12.58679 -17.23242 -32.98736 1.000 75.60264 390 SER A O 1
ATOM 2965 N N . THR A 1 391 ? -11.14777 -17.20843 -31.25303 1.000 75.72920 391 THR A N 1
ATOM 2966 C CA . THR A 1 391 ? -11.72584 -15.99989 -30.67563 1.000 75.56513 391 THR A CA 1
ATOM 2967 C C . THR A 1 391 ? -11.36642 -14.77418 -31.50421 1.000 75.20475 391 THR A C 1
ATOM 2968 O O . THR A 1 391 ? -12.19912 -13.87931 -31.69700 1.000 74.61320 391 THR A O 1
ATOM 2972 N N . VAL A 1 392 ? -10.13300 -14.72621 -32.01328 1.000 74.72711 392 VAL A N 1
ATOM 2973 C CA . VAL A 1 392 ? -9.70522 -13.60155 -32.83961 1.000 74.36529 392 VAL A CA 1
ATOM 2974 C C . VAL A 1 392 ? -10.56751 -13.49746 -34.09091 1.000 75.55199 392 VAL A C 1
ATOM 2975 O O . VAL A 1 392 ? -10.95594 -12.39878 -34.50791 1.000 74.32921 392 VAL A O 1
ATOM 2979 N N . ALA A 1 393 ? -10.89849 -14.63737 -34.69795 1.000 75.72874 393 ALA A N 1
ATOM 2980 C CA . ALA A 1 393 ? -11.78264 -14.61963 -35.85652 1.000 75.90908 393 ALA A CA 1
ATOM 2981 C C . ALA A 1 393 ? -13.20718 -14.24141 -35.46832 1.000 78.28114 393 ALA A C 1
ATOM 2982 O O . ALA A 1 393 ? -13.90446 -13.57823 -36.24487 1.000 82.30271 393 ALA A O 1
ATOM 2984 N N . ALA A 1 394 ? -13.65446 -14.65149 -34.27805 1.000 77.92640 394 ALA A N 1
ATOM 2985 C CA . ALA A 1 394 ? -15.02702 -14.37893 -33.86232 1.000 76.60935 394 ALA A CA 1
ATOM 2986 C C . ALA A 1 394 ? -15.25388 -12.89294 -33.60951 1.000 76.60862 394 ALA A C 1
ATOM 2987 O O . ALA A 1 394 ? -16.31560 -12.35695 -33.94691 1.000 76.41764 394 ALA A O 1
ATOM 2989 N N . LEU A 1 395 ? -14.27602 -12.21082 -33.01338 1.000 76.82124 395 LEU A N 1
ATOM 2990 C CA . LEU A 1 395 ? -14.42558 -10.79185 -32.71929 1.000 76.41607 395 LEU A CA 1
ATOM 2991 C C . LEU A 1 395 ? -14.09677 -9.90031 -33.90695 1.000 77.72379 395 LEU A C 1
ATOM 2992 O O . LEU A 1 395 ? -14.32026 -8.68713 -33.82996 1.000 76.55077 395 LEU A O 1
ATOM 2997 N N . SER A 1 396 ? -13.58818 -10.46563 -35.00209 1.000 81.22054 396 SER A N 1
ATOM 2998 C CA . SER A 1 396 ? -13.27328 -9.65994 -36.17338 1.000 81.68679 396 SER A CA 1
ATOM 2999 C C . SER A 1 396 ? -14.51236 -9.22650 -36.94201 1.000 81.43974 396 SER A C 1
ATOM 3000 O O . SER A 1 396 ? -14.38693 -8.42353 -37.87059 1.000 83.08515 396 SER A O 1
ATOM 3003 N N . ALA A 1 397 ? -15.69752 -9.70115 -36.56490 1.000 82.39076 397 ALA A N 1
ATOM 3004 C CA . ALA A 1 397 ? -16.89973 -9.37882 -37.31635 1.000 82.39309 397 ALA A CA 1
ATOM 3005 C C . ALA A 1 397 ? -17.29221 -7.92067 -37.07910 1.000 84.12460 397 ALA A C 1
ATOM 3006 O O . ALA A 1 397 ? -16.66045 -7.19129 -36.30945 1.000 85.40450 397 ALA A O 1
ATOM 3008 N N . ASP A 1 398 ? -18.36989 -7.49553 -37.73729 1.000 86.25563 398 ASP A N 1
ATOM 3009 C CA . ASP A 1 398 ? -18.79422 -6.10424 -37.65841 1.000 83.41657 398 ASP A CA 1
ATOM 3010 C C . ASP A 1 398 ? -19.80840 -5.87660 -36.54751 1.000 82.52973 398 ASP A C 1
ATOM 3011 O O . ASP A 1 398 ? -19.74153 -4.85505 -35.85597 1.000 84.48505 398 ASP A O 1
ATOM 3016 N N . ASN A 1 399 ? -20.76815 -6.79073 -36.38383 1.000 84.95603 399 ASN A N 1
ATOM 3017 C CA . ASN A 1 399 ? -21.69094 -6.70988 -35.25668 1.000 84.55416 399 ASN A CA 1
ATOM 3018 C C . ASN A 1 399 ? -20.96043 -6.65761 -33.91762 1.000 84.41002 399 ASN A C 1
ATOM 3019 O O . ASN A 1 399 ? -21.52839 -6.17059 -32.93407 1.000 85.29931 399 ASN A O 1
ATOM 3024 N N . VAL A 1 400 ? -19.71715 -7.13095 -33.86025 1.000 79.93943 400 VAL A N 1
ATOM 3025 C CA . VAL A 1 400 ? -18.95175 -7.15650 -32.61729 1.000 80.41596 400 VAL A CA 1
ATOM 3026 C C . VAL A 1 400 ? -18.33857 -5.78237 -32.38118 1.000 80.65592 400 VAL A C 1
ATOM 3027 O O . VAL A 1 400 ? -17.61916 -5.25483 -33.23607 1.000 82.12836 400 VAL A O 1
ATOM 3031 N N . THR A 1 401 ? -18.61839 -5.20372 -31.21413 1.000 81.18226 401 THR A N 1
ATOM 3032 C CA . THR A 1 401 ? -18.03200 -3.93334 -30.79899 1.000 75.55171 401 THR A CA 1
ATOM 3033 C C . THR A 1 401 ? -17.37897 -4.12590 -29.43803 1.000 73.70391 401 THR A C 1
ATOM 3034 O O . THR A 1 401 ? -18.06916 -4.37794 -28.44477 1.000 73.46868 401 THR A O 1
ATOM 3038 N N . ILE A 1 402 ? -16.05752 -4.00944 -29.39179 1.000 71.75790 402 ILE A N 1
ATOM 3039 C CA . ILE A 1 402 ? -15.30817 -4.15801 -28.15079 1.000 72.70165 402 ILE A CA 1
ATOM 3040 C C . ILE A 1 402 ? -15.24760 -2.80334 -27.45773 1.000 72.85204 402 ILE A C 1
ATOM 3041 O O . ILE A 1 402 ? -14.84156 -1.80304 -28.06239 1.000 73.25930 402 ILE A O 1
ATOM 3046 N N . SER A 1 403 ? -15.66379 -2.76638 -26.19408 1.000 69.69299 403 SER A N 1
ATOM 3047 C CA . SER A 1 403 ? -15.62847 -1.52755 -25.42976 1.000 70.52172 403 SER A CA 1
ATOM 3048 C C . SER A 1 403 ? -14.18956 -1.06210 -25.23244 1.000 72.38399 403 SER A C 1
ATOM 3049 O O . SER A 1 403 ? -13.26474 -1.86779 -25.09666 1.000 72.68746 403 SER A O 1
ATOM 3052 N N . GLN A 1 404 ? -14.00238 0.25671 -25.22264 1.000 69.92636 404 GLN A N 1
ATOM 3053 C CA . GLN A 1 404 ? -12.67110 0.85268 -25.20714 1.000 66.77121 404 GLN A CA 1
ATOM 3054 C C . GLN A 1 404 ? -12.53268 1.87729 -24.09048 1.000 68.35036 404 GLN A C 1
ATOM 3055 O O . GLN A 1 404 ? -11.89381 2.92023 -24.25852 1.000 71.42964 404 GLN A O 1
ATOM 3061 N N . GLU A 1 405 ? -13.12503 1.60426 -22.93180 1.000 67.15234 405 GLU A N 1
ATOM 3062 C CA . GLU A 1 405 ? -12.85492 2.43756 -21.77190 1.000 66.96711 405 GLU A CA 1
ATOM 3063 C C . GLU A 1 405 ? -11.45297 2.14485 -21.24166 1.000 68.27089 405 GLU A C 1
ATOM 3064 O O . GLU A 1 405 ? -10.82726 1.14016 -21.59205 1.000 66.97011 405 GLU A O 1
ATOM 3070 N N . THR A 1 406 ? -10.95495 3.04622 -20.38937 1.000 71.47133 406 THR A N 1
ATOM 3071 C CA . THR A 1 406 ? -9.58889 2.90683 -19.88936 1.000 69.48779 406 THR A CA 1
ATOM 3072 C C . THR A 1 406 ? -9.39464 1.58583 -19.15480 1.000 67.65931 406 THR A C 1
ATOM 3073 O O . THR A 1 406 ? -8.32338 0.97617 -19.23478 1.000 67.26677 406 THR A O 1
ATOM 3077 N N . GLU A 1 407 ? -10.41854 1.12003 -18.44340 1.000 65.87193 407 GLU A N 1
ATOM 3078 C CA . GLU A 1 407 ? -10.32671 -0.17125 -17.77700 1.000 68.01804 407 GLU A CA 1
ATOM 3079 C C . GLU A 1 407 ? -10.52698 -1.34332 -18.73045 1.000 67.42233 407 GLU A C 1
ATOM 3080 O O . GLU A 1 407 ? -10.32108 -2.49270 -18.32450 1.000 65.65799 407 GLU A O 1
ATOM 3086 N N . ASP A 1 408 ? -10.92045 -1.08188 -19.97853 1.000 67.00494 408 ASP A N 1
ATOM 3087 C CA . ASP A 1 408 ? -11.04660 -2.12025 -20.99484 1.000 65.09428 408 ASP A CA 1
ATOM 3088 C C . ASP A 1 408 ? -9.76697 -2.28997 -21.80592 1.000 64.35521 408 ASP A C 1
ATOM 3089 O O . ASP A 1 408 ? -9.41543 -3.41270 -22.18039 1.000 68.77660 408 ASP A O 1
ATOM 3094 N N . THR A 1 409 ? -9.06029 -1.19523 -22.08546 1.000 62.25323 409 THR A N 1
ATOM 3095 C CA . THR A 1 409 ? -7.88066 -1.23290 -22.93974 1.000 63.13387 409 THR A CA 1
ATOM 3096 C C . THR A 1 409 ? -6.57310 -1.31696 -22.16644 1.000 66.63591 409 THR A C 1
ATOM 3097 O O . THR A 1 409 ? -5.56419 -1.74861 -22.73478 1.000 65.53082 409 THR A O 1
ATOM 3101 N N . THR A 1 410 ? -6.56281 -0.91144 -20.90142 1.000 65.23393 410 THR A N 1
ATOM 3102 C CA . THR A 1 410 ? -5.34743 -0.81588 -20.10831 1.000 59.94950 410 THR A CA 1
ATOM 3103 C C . THR A 1 410 ? -5.26661 -1.95668 -19.10174 1.000 62.63275 410 THR A C 1
ATOM 3104 O O . THR A 1 410 ? -6.28582 -2.38812 -18.55298 1.000 62.80425 410 THR A O 1
ATOM 3108 N N . PHE A 1 411 ? -4.04636 -2.43801 -18.86222 1.000 61.79258 411 PHE A N 1
ATOM 3109 C CA . PHE A 1 411 ? -3.78273 -3.42721 -17.82974 1.000 61.06751 411 PHE A CA 1
ATOM 3110 C C . PHE A 1 411 ? -2.52535 -3.01816 -17.07477 1.000 61.60331 411 PHE A C 1
ATOM 3111 O O . PHE A 1 411 ? -1.67457 -2.28915 -17.59122 1.000 56.93634 411 PHE A O 1
ATOM 3119 N N . SER A 1 412 ? -2.41893 -3.49518 -15.83736 1.000 66.12133 412 SER A N 1
ATOM 3120 C CA . SER A 1 412 ? -1.27936 -3.16833 -14.99086 1.000 63.45841 412 SER A CA 1
ATOM 3121 C C . SER A 1 412 ? -0.12126 -4.11479 -15.27440 1.000 65.00037 412 SER A C 1
ATOM 3122 O O . SER A 1 412 ? -0.30659 -5.33173 -15.34051 1.000 65.86680 412 SER A O 1
ATOM 3125 N N . MET A 1 413 ? 1.07475 -3.55899 -15.43784 1.000 64.22823 413 MET A N 1
ATOM 3126 C CA . MET A 1 413 ? 2.26131 -4.38156 -15.62372 1.000 64.41975 413 MET A CA 1
ATOM 3127 C C . MET A 1 413 ? 2.92016 -4.78751 -14.31205 1.000 64.22466 413 MET A C 1
ATOM 3128 O O . MET A 1 413 ? 3.78533 -5.66979 -14.32060 1.000 65.77934 413 MET A O 1
ATOM 3133 N N . THR A 1 414 ? 2.53669 -4.17353 -13.19467 1.000 65.53929 414 THR A N 1
ATOM 3134 C CA . THR A 1 414 ? 3.03294 -4.56202 -11.88087 1.000 65.54825 414 THR A CA 1
ATOM 3135 C C . THR A 1 414 ? 2.18984 -5.65806 -11.24373 1.000 64.68596 414 THR A C 1
ATOM 3136 O O . THR A 1 414 ? 2.54571 -6.15243 -10.16857 1.000 63.80225 414 THR A O 1
ATOM 3140 N N . GLN A 1 415 ? 1.08578 -6.03863 -11.87866 1.000 64.64677 415 GLN A N 1
ATOM 3141 C CA . GLN A 1 415 ? 0.18179 -7.06383 -11.37939 1.000 65.66095 415 GLN A CA 1
ATOM 3142 C C . GLN A 1 415 ? 0.49375 -8.40371 -12.03359 1.000 63.76391 415 GLN A C 1
ATOM 3143 O O . GLN A 1 415 ? 0.68489 -8.47982 -13.25013 1.000 65.63927 415 GLN A O 1
ATOM 3149 N N . LEU A 1 416 ? 0.54351 -9.45914 -11.22281 1.000 63.34614 416 LEU A N 1
ATOM 3150 C CA . LEU A 1 416 ? 0.81985 -10.79063 -11.74238 1.000 65.12883 416 LEU A CA 1
ATOM 3151 C C . LEU A 1 416 ? -0.45693 -11.43056 -12.26718 1.000 67.64018 416 LEU A C 1
ATOM 3152 O O . LEU A 1 416 ? -1.52744 -11.30270 -11.66419 1.000 66.88194 416 LEU A O 1
ATOM 3157 N N . LEU A 1 417 ? -0.32831 -12.13560 -13.39012 1.000 69.28147 417 LEU A N 1
ATOM 3158 C CA . LEU A 1 417 ? -1.46894 -12.59928 -14.17531 1.000 66.73531 417 LEU A CA 1
ATOM 3159 C C . LEU A 1 417 ? -2.44142 -11.44412 -14.39991 1.000 68.14049 417 LEU A C 1
ATOM 3160 O O . LEU A 1 417 ? -3.59250 -11.45188 -13.95954 1.000 73.26529 417 LEU A O 1
ATOM 3165 N N . THR A 1 418 ? -1.93428 -10.42996 -15.09084 1.000 66.13398 418 THR A N 1
ATOM 3166 C CA . THR A 1 418 ? -2.66366 -9.19284 -15.28992 1.000 64.74348 418 THR A CA 1
ATOM 3167 C C . THR A 1 418 ? -3.61878 -9.30473 -16.47473 1.000 64.36150 418 THR A C 1
ATOM 3168 O O . THR A 1 418 ? -3.53366 -10.21478 -17.30309 1.000 65.30068 418 THR A O 1
ATOM 3172 N N . ARG A 1 419 ? -4.52957 -8.34287 -16.54785 1.000 62.73163 419 ARG A N 1
ATOM 3173 C CA . ARG A 1 419 ? -5.56518 -8.26291 -17.56555 1.000 62.96785 419 ARG A CA 1
ATOM 3174 C C . ARG A 1 419 ? -6.31603 -6.95329 -17.37096 1.000 64.39263 419 ARG A C 1
ATOM 3175 O O . ARG A 1 419 ? -6.30226 -6.39902 -16.26366 1.000 63.92555 419 ARG A O 1
ATOM 3183 N N . PRO A 1 420 ? -6.93137 -6.39935 -18.41442 1.000 63.54035 420 PRO A N 1
ATOM 3184 C CA . PRO A 1 420 ? -7.82960 -5.25905 -18.20848 1.000 61.78516 420 PRO A CA 1
ATOM 3185 C C . PRO A 1 420 ? -8.86788 -5.59073 -17.14581 1.000 64.52566 420 PRO A C 1
ATOM 3186 O O . PRO A 1 420 ? -9.42597 -6.69022 -17.12422 1.000 65.44523 420 PRO A O 1
ATOM 3190 N N . ARG A 1 421 ? -9.10306 -4.63277 -16.24321 1.000 66.20106 421 ARG A N 1
ATOM 3191 C CA . ARG A 1 421 ? -9.96358 -4.87863 -15.08682 1.000 68.57250 421 ARG A CA 1
ATOM 3192 C C . ARG A 1 421 ? -11.32117 -5.42863 -15.50803 1.000 68.84991 421 ARG A C 1
ATOM 3193 O O . ARG A 1 421 ? -11.75892 -6.47733 -15.02099 1.000 68.17283 421 ARG A O 1
ATOM 3201 N N . THR A 1 422 ? -12.00696 -4.72379 -16.41119 1.000 69.78381 422 THR A N 1
ATOM 3202 C CA . THR A 1 422 ? -13.31369 -5.17385 -16.87676 1.000 70.18368 422 THR A CA 1
ATOM 3203 C C . THR A 1 422 ? -13.25672 -6.54775 -17.53233 1.000 72.81904 422 THR A C 1
ATOM 3204 O O . THR A 1 422 ? -14.29245 -7.21314 -17.63646 1.000 69.87029 422 THR A O 1
ATOM 3208 N N . GLY A 1 423 ? -12.07700 -6.98746 -17.96837 1.000 72.45113 423 GLY A N 1
ATOM 3209 C CA . GLY A 1 423 ? -11.97107 -8.18196 -18.78104 1.000 69.95070 423 GLY A CA 1
ATOM 3210 C C . GLY A 1 423 ? -12.19844 -7.94431 -20.25241 1.000 69.90647 423 GLY A C 1
ATOM 3211 O O . GLY A 1 423 ? -12.43645 -8.90333 -20.99348 1.000 70.19709 423 GLY A O 1
ATOM 3212 N N . VAL A 1 424 ? -12.11231 -6.68843 -20.69398 1.000 69.94983 424 VAL A N 1
ATOM 3213 C CA . VAL A 1 424 ? -12.50068 -6.24999 -22.03066 1.000 68.63838 424 VAL A CA 1
ATOM 3214 C C . VAL A 1 424 ? -13.97072 -6.58521 -22.24668 1.000 70.63368 424 VAL A C 1
ATOM 3215 O O . VAL A 1 424 ? -14.32265 -7.72057 -22.58873 1.000 70.01695 424 VAL A O 1
ATOM 3219 N N . ARG A 1 425 ? -14.84172 -5.60843 -22.02048 1.000 71.62620 425 ARG A N 1
ATOM 3220 C CA . ARG A 1 425 ? -16.25791 -5.80978 -22.26981 1.000 70.68790 425 ARG A CA 1
ATOM 3221 C C . ARG A 1 425 ? -16.52281 -5.77198 -23.76764 1.000 68.40704 425 ARG A C 1
ATOM 3222 O O . ARG A 1 425 ? -15.78662 -5.14637 -24.53550 1.000 68.73178 425 ARG A O 1
ATOM 3230 N N . VAL A 1 426 ? -17.58736 -6.44833 -24.18133 1.000 70.66485 426 VAL A N 1
ATOM 3231 C CA . VAL A 1 426 ? -17.90591 -6.56751 -25.59786 1.000 75.39933 426 VAL A CA 1
ATOM 3232 C C . VAL A 1 426 ? -19.41119 -6.73147 -25.73859 1.000 79.07766 426 VAL A C 1
ATOM 3233 O O . VAL A 1 426 ? -20.05965 -7.38817 -24.91827 1.000 78.69100 426 VAL A O 1
ATOM 3237 N N . THR A 1 427 ? -19.96254 -6.12519 -26.78654 1.000 77.53933 427 THR A N 1
ATOM 3238 C CA . THR A 1 427 ? -21.38153 -6.20607 -27.08946 1.000 80.95964 427 THR A CA 1
ATOM 3239 C C . THR A 1 427 ? -21.53462 -6.46050 -28.57912 1.000 83.16469 427 THR A C 1
ATOM 3240 O O . THR A 1 427 ? -20.76093 -5.93747 -29.38591 1.000 85.65892 427 THR A O 1
ATOM 3244 N N . VAL A 1 428 ? -22.52816 -7.26524 -28.94042 1.000 81.86137 428 VAL A N 1
ATOM 3245 C CA . VAL A 1 428 ? -22.75551 -7.65051 -30.32635 1.000 83.90196 428 VAL A CA 1
ATOM 3246 C C . VAL A 1 428 ? -24.22939 -7.44522 -30.65396 1.000 82.07882 428 VAL A C 1
ATOM 3247 O O . VAL A 1 428 ? -25.09979 -7.61256 -29.79137 1.000 80.30111 428 VAL A O 1
ATOM 3251 N N . SER A 1 429 ? -24.50201 -7.04074 -31.89103 1.000 83.27754 429 SER A N 1
ATOM 3252 C CA . SER A 1 429 ? -25.85920 -6.71249 -32.31849 1.000 85.78822 429 SER A CA 1
ATOM 3253 C C . SER A 1 429 ? -26.48531 -7.81535 -33.16538 1.000 84.74643 429 SER A C 1
ATOM 3254 O O . SER A 1 429 ? -25.84201 -8.38379 -34.04795 1.000 85.80955 429 SER A O 1
ATOM 3258 N N . LEU B 1 10 ? -8.45584 -49.99778 -73.44812 1.000 81.72897 10 LEU B N 1
ATOM 3259 C CA . LEU B 1 10 ? -7.52831 -49.05316 -72.83678 1.000 87.93962 10 LEU B CA 1
ATOM 3260 C C . LEU B 1 10 ? -6.54882 -49.77689 -71.91625 1.000 86.04869 10 LEU B C 1
ATOM 3261 O O . LEU B 1 10 ? -6.80397 -49.93747 -70.72203 1.000 84.06565 10 LEU B O 1
ATOM 3266 N N . ASN B 1 11 ? -5.42282 -50.20618 -72.48113 1.000 84.12160 11 ASN B N 1
ATOM 3267 C CA . ASN B 1 11 ? -4.42989 -50.95174 -71.72398 1.000 80.95099 11 ASN B CA 1
ATOM 3268 C C . ASN B 1 11 ? -3.67983 -50.02310 -70.76960 1.000 77.43137 11 ASN B C 1
ATOM 3269 O O . ASN B 1 11 ? -3.89805 -48.80858 -70.73085 1.000 76.53574 11 ASN B O 1
ATOM 3274 N N . ASP B 1 12 ? -2.77657 -50.61267 -69.99004 1.000 75.67425 12 ASP B N 1
ATOM 3275 C CA . ASP B 1 12 ? -1.96402 -49.83910 -69.06215 1.000 71.79602 12 ASP B CA 1
ATOM 3276 C C . ASP B 1 12 ? -1.00550 -48.92833 -69.81773 1.000 72.12896 12 ASP B C 1
ATOM 3277 O O . ASP B 1 12 ? -0.41556 -49.31998 -70.82853 1.000 73.07834 12 ASP B O 1
ATOM 3282 N N . GLN B 1 13 ? -0.85100 -47.70346 -69.31886 1.000 71.46885 13 GLN B N 1
ATOM 3283 C CA . GLN B 1 13 ? -0.06205 -46.68271 -69.99178 1.000 70.31899 13 GLN B CA 1
ATOM 3284 C C . GLN B 1 13 ? 1.36629 -46.60316 -69.47138 1.000 67.97434 13 GLN B C 1
ATOM 3285 O O . GLN B 1 13 ? 2.07459 -45.64094 -69.78487 1.000 68.78943 13 GLN B O 1
ATOM 3291 N N . LEU B 1 14 ? 1.80371 -47.58462 -68.68327 1.000 67.21370 14 LEU B N 1
ATOM 3292 C CA . LEU B 1 14 ? 3.20817 -47.62895 -68.28742 1.000 65.99892 14 LEU B CA 1
ATOM 3293 C C . LEU B 1 14 ? 4.14973 -47.77416 -69.47804 1.000 66.18085 14 LEU B C 1
ATOM 3294 O O . LEU B 1 14 ? 5.17292 -47.06756 -69.50382 1.000 67.87895 14 LEU B O 1
ATOM 3299 N N . PRO B 1 15 ? 3.89881 -48.64607 -70.46535 1.000 66.33182 15 PRO B N 1
ATOM 3300 C CA . PRO B 1 15 ? 4.77276 -48.64382 -71.65124 1.000 66.24336 15 PRO B CA 1
ATOM 3301 C C . PRO B 1 15 ? 4.80075 -47.30363 -72.36323 1.000 67.79831 15 PRO B C 1
ATOM 3302 O O . PRO B 1 15 ? 5.84986 -46.90230 -72.88179 1.000 69.15645 15 PRO B O 1
ATOM 3306 N N . ASN B 1 16 ? 3.66949 -46.59484 -72.39907 1.000 67.99634 16 ASN B N 1
ATOM 3307 C CA . ASN B 1 16 ? 3.63084 -45.29811 -73.06541 1.000 69.25965 16 ASN B CA 1
ATOM 3308 C C . ASN B 1 16 ? 4.44953 -44.25492 -72.31648 1.000 70.11695 16 ASN B C 1
ATOM 3309 O O . ASN B 1 16 ? 5.05524 -43.37952 -72.94451 1.000 71.99156 16 ASN B O 1
ATOM 3314 N N . PHE B 1 17 ? 4.47862 -44.32556 -70.98381 1.000 69.66069 17 PHE B N 1
ATOM 3315 C CA . PHE B 1 17 ? 5.25318 -43.35984 -70.20997 1.000 70.64174 17 PHE B CA 1
ATOM 3316 C C . PHE B 1 17 ? 6.74229 -43.49331 -70.50135 1.000 68.29566 17 PHE B C 1
ATOM 3317 O O . PHE B 1 17 ? 7.44265 -42.49231 -70.69316 1.000 68.97696 17 PHE B O 1
ATOM 3325 N N . ILE B 1 18 ? 7.24572 -44.72883 -70.52807 1.000 66.56995 18 ILE B N 1
ATOM 3326 C CA . ILE B 1 18 ? 8.65099 -44.95466 -70.85350 1.000 66.45819 18 ILE B CA 1
ATOM 3327 C C . ILE B 1 18 ? 8.94324 -44.51733 -72.28325 1.000 68.66450 18 ILE B C 1
ATOM 3328 O O . ILE B 1 18 ? 10.01859 -43.98127 -72.57873 1.000 70.79352 18 ILE B O 1
ATOM 3333 N N . LYS B 1 19 ? 7.98534 -44.72431 -73.18973 1.000 67.81862 19 LYS B N 1
ATOM 3334 C CA . LYS B 1 19 ? 8.20475 -44.38255 -74.59116 1.000 67.35879 19 LYS B CA 1
ATOM 3335 C C . LYS B 1 19 ? 8.16434 -42.87530 -74.81280 1.000 69.41622 19 LYS B C 1
ATOM 3336 O O . LYS B 1 19 ? 9.01780 -42.32411 -75.51769 1.000 70.30656 19 LYS B O 1
ATOM 3342 N N . GLN B 1 20 ? 7.18875 -42.19051 -74.21659 1.000 66.93266 20 GLN B N 1
ATOM 3343 C CA . GLN B 1 20 ? 6.97803 -40.77707 -74.50222 1.000 68.22180 20 GLN B CA 1
ATOM 3344 C C . GLN B 1 20 ? 7.81232 -39.85565 -73.62300 1.000 68.95889 20 GLN B C 1
ATOM 3345 O O . GLN B 1 20 ? 8.21663 -38.78110 -74.08160 1.000 68.39728 20 GLN B O 1
ATOM 3351 N N . GLY B 1 21 ? 8.07220 -40.23461 -72.37393 1.000 69.89281 21 GLY B N 1
ATOM 3352 C CA . GLY B 1 21 ? 8.84239 -39.37920 -71.49212 1.000 67.71410 21 GLY B CA 1
ATOM 3353 C C . GLY B 1 21 ? 8.10070 -38.10680 -71.14198 1.000 68.35322 21 GLY B C 1
ATOM 3354 O O . GLY B 1 21 ? 6.98338 -38.15665 -70.62128 1.000 68.76559 21 GLY B O 1
ATOM 3355 N N . TYR B 1 22 ? 8.70998 -36.95434 -71.42584 1.000 69.15921 22 TYR B N 1
ATOM 3356 C CA . TYR B 1 22 ? 8.05668 -35.68307 -71.14332 1.000 68.25420 22 TYR B CA 1
ATOM 3357 C C . TYR B 1 22 ? 6.89851 -35.40008 -72.09052 1.000 71.67607 22 TYR B C 1
ATOM 3358 O O . TYR B 1 22 ? 6.12089 -34.47505 -71.83098 1.000 72.12007 22 TYR B O 1
ATOM 3367 N N . LEU B 1 23 ? 6.76398 -36.16943 -73.17090 1.000 72.41264 23 LEU B N 1
ATOM 3368 C CA . LEU B 1 23 ? 5.60763 -36.07871 -74.05262 1.000 72.82009 23 LEU B CA 1
ATOM 3369 C C . LEU B 1 23 ? 4.42405 -36.89454 -73.55308 1.000 73.25111 23 LEU B C 1
ATOM 3370 O O . LEU B 1 23 ? 3.37196 -36.88950 -74.20082 1.000 74.43163 23 LEU B O 1
ATOM 3375 N N . PHE B 1 24 ? 4.57438 -37.59216 -72.42495 1.000 71.34970 24 PHE B N 1
ATOM 3376 C CA . PHE B 1 24 ? 3.51039 -38.45834 -71.92797 1.000 69.67041 24 PHE B CA 1
ATOM 3377 C C . PHE B 1 24 ? 2.28094 -37.65696 -71.52266 1.000 72.64352 24 PHE B C 1
ATOM 3378 O O . PHE B 1 24 ? 1.14652 -38.08958 -71.75799 1.000 74.37540 24 PHE B O 1
ATOM 3386 N N . MET B 1 25 ? 2.48630 -36.48990 -70.90911 1.000 72.16217 25 MET B N 1
ATOM 3387 C CA . MET B 1 25 ? 1.36123 -35.68185 -70.45083 1.000 72.41310 25 MET B CA 1
ATOM 3388 C C . MET B 1 25 ? 0.47880 -35.25507 -71.61767 1.000 73.27525 25 MET B C 1
ATOM 3389 O O . MET B 1 25 ? -0.74405 -35.43588 -71.58557 1.000 72.32449 25 MET B O 1
ATOM 3394 N N . SER B 1 26 ? 1.08403 -34.68220 -72.66070 1.000 74.55646 26 SER B N 1
ATOM 3395 C CA . SER B 1 26 ? 0.31900 -34.32360 -73.85028 1.000 73.88937 26 SER B CA 1
ATOM 3396 C C . SER B 1 26 ? -0.23772 -35.55162 -74.55838 1.000 74.45171 26 SER B C 1
ATOM 3397 O O . SER B 1 26 ? -1.33246 -35.49282 -75.12829 1.000 74.86302 26 SER B O 1
ATOM 3400 N N . HIS B 1 27 ? 0.49650 -36.66685 -74.53641 1.000 74.88901 27 HIS B N 1
ATOM 3401 C CA . HIS B 1 27 ? 0.04651 -37.86876 -75.23326 1.000 74.19428 27 HIS B CA 1
ATOM 3402 C C . HIS B 1 27 ? -1.25085 -38.40088 -74.63610 1.000 75.30052 27 HIS B C 1
ATOM 3403 O O . HIS B 1 27 ? -2.20755 -38.69203 -75.36279 1.000 77.00240 27 HIS B O 1
ATOM 3410 N N . GLN B 1 28 ? -1.30115 -38.54143 -73.30956 1.000 75.05072 28 GLN B N 1
ATOM 3411 C CA . GLN B 1 28 ? -2.54174 -38.96249 -72.66676 1.000 74.45300 28 GLN B CA 1
ATOM 3412 C C . GLN B 1 28 ? -3.63846 -37.92879 -72.87585 1.000 75.85605 28 GLN B C 1
ATOM 3413 O O . GLN B 1 28 ? -4.81162 -38.27976 -73.04709 1.000 75.56242 28 GLN B O 1
ATOM 3419 N N . ARG B 1 29 ? -3.27318 -36.64607 -72.85484 1.000 77.74464 29 ARG B N 1
ATOM 3420 C CA . ARG B 1 29 ? -4.22164 -35.59194 -73.19518 1.000 75.57854 29 ARG B CA 1
ATOM 3421 C C . ARG B 1 29 ? -4.71477 -35.75103 -74.62772 1.000 78.98379 29 ARG B C 1
ATOM 3422 O O . ARG B 1 29 ? -5.91729 -35.65879 -74.90015 1.000 80.24038 29 ARG B O 1
ATOM 3430 N N . ARG B 1 30 ? -3.79039 -35.99790 -75.55874 1.000 79.68355 30 ARG B N 1
ATOM 3431 C CA . ARG B 1 30 ? -4.15558 -36.11812 -76.96625 1.000 75.98706 30 ARG B CA 1
ATOM 3432 C C . ARG B 1 30 ? -4.93688 -37.39955 -77.23036 1.000 79.00822 30 ARG B C 1
ATOM 3433 O O . ARG B 1 30 ? -5.95279 -37.37899 -77.93512 1.000 80.41857 30 ARG B O 1
ATOM 3441 N N . LYS B 1 31 ? -4.48302 -38.52312 -76.67008 1.000 80.18969 31 LYS B N 1
ATOM 3442 C CA . LYS B 1 31 ? -5.13345 -39.81066 -76.89022 1.000 78.53358 31 LYS B CA 1
ATOM 3443 C C . LYS B 1 31 ? -6.47682 -39.93309 -76.18286 1.000 79.12808 31 LYS B C 1
ATOM 3444 O O . LYS B 1 31 ? -7.14864 -40.95691 -76.35159 1.000 75.27382 31 LYS B O 1
ATOM 3450 N N . ALA B 1 32 ? -6.88368 -38.93532 -75.40086 1.000 81.89707 32 ALA B N 1
ATOM 3451 C CA . ALA B 1 32 ? -8.18032 -38.94013 -74.73892 1.000 81.61260 32 ALA B CA 1
ATOM 3452 C C . ALA B 1 32 ? -9.18206 -38.00380 -75.39868 1.000 80.45260 32 ALA B C 1
ATOM 3453 O O . ALA B 1 32 ? -10.30858 -37.87823 -74.90887 1.000 81.05024 32 ALA B O 1
ATOM 3455 N N . GLY B 1 33 ? -8.80371 -37.35078 -76.49518 1.000 79.67496 33 GLY B N 1
ATOM 3456 C CA . GLY B 1 33 ? -9.67107 -36.41112 -77.17032 1.000 80.06409 33 GLY B CA 1
ATOM 3457 C C . GLY B 1 33 ? -9.71883 -35.02407 -76.56871 1.000 80.39059 33 GLY B C 1
ATOM 3458 O O . GLY B 1 33 ? -10.48856 -34.18566 -77.05489 1.000 87.57829 33 GLY B O 1
ATOM 3459 N N . VAL B 1 34 ? -8.92961 -34.75016 -75.53740 1.000 78.96496 34 VAL B N 1
ATOM 3460 C CA . VAL B 1 34 ? -8.94833 -33.41919 -74.91830 1.000 79.98716 34 VAL B CA 1
ATOM 3461 C C . VAL B 1 34 ? -8.26099 -32.42899 -75.85040 1.000 82.75597 34 VAL B C 1
ATOM 3462 O O . VAL B 1 34 ? -7.23174 -32.77312 -76.46090 1.000 82.70860 34 VAL B O 1
ATOM 3466 N N . PRO B 1 35 ? -8.78750 -31.21408 -76.01185 1.000 82.52876 35 PRO B N 1
ATOM 3467 C CA . PRO B 1 35 ? -8.12769 -30.22907 -76.87808 1.000 80.78286 35 PRO B CA 1
ATOM 3468 C C . PRO B 1 35 ? -6.71294 -29.91451 -76.41273 1.000 82.89378 35 PRO B C 1
ATOM 3469 O O . PRO B 1 35 ? -6.32498 -30.16983 -75.27071 1.000 85.04058 35 PRO B O 1
ATOM 3473 N N . ALA B 1 36 ? -5.93653 -29.34570 -77.32907 1.000 85.67422 36 ALA B N 1
ATOM 3474 C CA . ALA B 1 36 ? -4.57221 -28.95343 -77.01608 1.000 85.50074 36 ALA B CA 1
ATOM 3475 C C . ALA B 1 36 ? -4.55897 -27.72771 -76.11066 1.000 84.22949 36 ALA B C 1
ATOM 3476 O O . ALA B 1 36 ? -5.47258 -26.89803 -76.13763 1.000 79.80952 36 ALA B O 1
ATOM 3478 N N . ASP B 1 37 ? -3.51408 -27.63912 -75.28213 1.000 86.37335 37 ASP B N 1
ATOM 3479 C CA . ASP B 1 37 ? -3.31824 -26.54166 -74.33758 1.000 85.96610 37 ASP B CA 1
ATOM 3480 C C . ASP B 1 37 ? -4.41997 -26.48961 -73.28389 1.000 85.51968 37 ASP B C 1
ATOM 3481 O O . ASP B 1 37 ? -4.43540 -25.58596 -72.44092 1.000 83.51657 37 ASP B O 1
ATOM 3486 N N . SER B 1 38 ? -5.34041 -27.44920 -73.31891 1.000 83.85481 38 SER B N 1
ATOM 3487 C CA . SER B 1 38 ? -6.44503 -27.47001 -72.37652 1.000 82.46057 38 SER B CA 1
ATOM 3488 C C . SER B 1 38 ? -5.99884 -28.04662 -71.03573 1.000 81.51172 38 SER B C 1
ATOM 3489 O O . SER B 1 38 ? -4.97512 -28.72718 -70.92635 1.000 81.44748 38 SER B O 1
ATOM 3492 N N . ASN B 1 39 ? -6.79248 -27.76242 -70.00516 1.000 77.80839 39 ASN B N 1
ATOM 3493 C CA . ASN B 1 39 ? -6.50089 -28.18908 -68.64398 1.000 78.77516 39 ASN B CA 1
ATOM 3494 C C . ASN B 1 39 ? -7.42689 -29.30176 -68.16772 1.000 80.39154 39 ASN B C 1
ATOM 3495 O O . ASN B 1 39 ? -7.45808 -29.59865 -66.96817 1.000 77.09405 39 ASN B O 1
ATOM 3500 N N . CYS B 1 40 ? -8.17852 -29.91722 -69.07264 1.000 80.65607 40 CYS B N 1
ATOM 3501 C CA . CYS B 1 40 ? -9.17962 -30.90261 -68.67788 1.000 79.11758 40 CYS B CA 1
ATOM 3502 C C . CYS B 1 40 ? -8.50481 -32.15013 -68.11802 1.000 81.64145 40 CYS B C 1
ATOM 3503 O O . CYS B 1 40 ? -7.53463 -32.64149 -68.70757 1.000 82.51934 40 CYS B O 1
ATOM 3506 N N . PRO B 1 41 ? -8.97095 -32.67963 -66.98718 1.000 80.46946 41 PRO B N 1
ATOM 3507 C CA . PRO B 1 41 ? -8.37515 -33.90787 -66.44946 1.000 79.60435 41 PRO B CA 1
ATOM 3508 C C . PRO B 1 41 ? -8.57672 -35.08262 -67.39498 1.000 78.23853 41 PRO B C 1
ATOM 3509 O O . PRO B 1 41 ? -9.58931 -35.18558 -68.09103 1.000 80.10148 41 PRO B O 1
ATOM 3513 N N . VAL B 1 42 ? -7.58851 -35.97346 -67.41622 1.000 74.34999 42 VAL B N 1
ATOM 3514 C CA . VAL B 1 42 ? -7.60691 -37.15768 -68.26560 1.000 76.92966 42 VAL B CA 1
ATOM 3515 C C . VAL B 1 42 ? -7.39626 -38.37858 -67.38351 1.000 76.22121 42 VAL B C 1
ATOM 3516 O O . VAL B 1 42 ? -6.42403 -38.43780 -66.62335 1.000 74.70318 42 VAL B O 1
ATOM 3520 N N . THR B 1 43 ? -8.29535 -39.35279 -67.49300 1.000 77.07219 43 THR B N 1
ATOM 3521 C CA . THR B 1 43 ? -8.24353 -40.56961 -66.69378 1.000 76.89582 43 THR B CA 1
ATOM 3522 C C . THR B 1 43 ? -7.76102 -41.72228 -67.56327 1.000 77.44053 43 THR B C 1
ATOM 3523 O O . THR B 1 43 ? -8.26752 -41.92354 -68.67217 1.000 76.78630 43 THR B O 1
ATOM 3527 N N . PHE B 1 44 ? -6.78604 -42.47528 -67.05557 1.000 79.24404 44 PHE B N 1
ATOM 3528 C CA . PHE B 1 44 ? -6.17994 -43.57323 -67.79568 1.000 76.40554 44 PHE B CA 1
ATOM 3529 C C . PHE B 1 44 ? -5.55300 -44.53581 -66.80148 1.000 76.81846 44 PHE B C 1
ATOM 3530 O O . PHE B 1 44 ? -5.18142 -44.12188 -65.69737 1.000 78.02893 44 PHE B O 1
ATOM 3538 N N . PRO B 1 45 ? -5.42314 -45.81362 -67.15186 1.000 74.46538 45 PRO B N 1
ATOM 3539 C CA . PRO B 1 45 ? -4.72879 -46.75091 -66.26467 1.000 71.12123 45 PRO B CA 1
ATOM 3540 C C . PRO B 1 45 ? -3.22213 -46.70913 -66.46858 1.000 73.40066 45 PRO B C 1
ATOM 3541 O O . PRO B 1 45 ? -2.72481 -46.65335 -67.59626 1.000 74.95876 45 PRO B O 1
ATOM 3545 N N . VAL B 1 46 ? -2.49605 -46.73100 -65.35471 1.000 71.78223 46 VAL B N 1
ATOM 3546 C CA . VAL B 1 46 ? -1.03882 -46.80621 -65.36819 1.000 68.89819 46 VAL B CA 1
ATOM 3547 C C . VAL B 1 46 ? -0.59818 -47.46324 -64.06859 1.000 68.41702 46 VAL B C 1
ATOM 3548 O O . VAL B 1 46 ? -1.20609 -47.25133 -63.01465 1.000 70.09264 46 VAL B O 1
ATOM 3552 N N . LEU B 1 47 ? 0.45188 -48.28196 -64.15477 1.000 66.56050 47 LEU B N 1
ATOM 3553 C CA . LEU B 1 47 ? 0.92216 -49.08403 -63.02397 1.000 66.26751 47 LEU B CA 1
ATOM 3554 C C . LEU B 1 47 ? -0.19954 -49.95694 -62.46410 1.000 68.59916 47 LEU B C 1
ATOM 3555 O O . LEU B 1 47 ? -0.31819 -50.14739 -61.25259 1.000 70.02439 47 LEU B O 1
ATOM 3560 N N . GLY B 1 48 ? -1.03664 -50.47994 -63.35500 1.000 73.44720 48 GLY B N 1
ATOM 3561 C CA . GLY B 1 48 ? -2.11778 -51.36579 -62.94744 1.000 72.22708 48 GLY B CA 1
ATOM 3562 C C . GLY B 1 48 ? -3.14540 -50.72919 -62.03745 1.000 71.10869 48 GLY B C 1
ATOM 3563 O O . GLY B 1 48 ? -3.62404 -51.37646 -61.09757 1.000 73.97101 48 GLY B O 1
ATOM 3564 N N . GLY B 1 49 ? -3.50002 -49.47633 -62.29380 1.000 69.14002 49 GLY B N 1
ATOM 3565 C CA . GLY B 1 49 ? -4.46771 -48.79530 -61.45731 1.000 70.07978 49 GLY B CA 1
ATOM 3566 C C . GLY B 1 49 ? -4.97119 -47.53650 -62.12191 1.000 76.73263 49 GLY B C 1
ATOM 3567 O O . GLY B 1 49 ? -4.35219 -47.00910 -63.05253 1.000 76.42277 49 GLY B O 1
ATOM 3568 N N . ARG B 1 50 ? -6.10930 -47.05968 -61.62475 1.000 81.88053 50 ARG B N 1
ATOM 3569 C CA . ARG B 1 50 ? -6.71314 -45.85065 -62.16349 1.000 80.11800 50 ARG B CA 1
ATOM 3570 C C . ARG B 1 50 ? -5.86408 -44.63375 -61.81923 1.000 78.12873 50 ARG B C 1
ATOM 3571 O O . ARG B 1 50 ? -5.36897 -44.49651 -60.69689 1.000 76.48959 50 ARG B O 1
ATOM 3579 N N . ALA B 1 51 ? -5.69360 -43.74818 -62.79828 1.000 78.27677 51 ALA B N 1
ATOM 3580 C CA . ALA B 1 51 ? -4.90498 -42.53989 -62.61972 1.000 78.97433 51 ALA B CA 1
ATOM 3581 C C . ALA B 1 51 ? -5.52358 -41.40632 -63.42203 1.000 80.60616 51 ALA B C 1
ATOM 3582 O O . ALA B 1 51 ? -6.09337 -41.62366 -64.49409 1.000 81.57659 51 ALA B O 1
ATOM 3584 N N . THR B 1 52 ? -5.39884 -40.18978 -62.89484 1.000 77.77417 52 THR B N 1
ATOM 3585 C CA . THR B 1 52 ? -5.96014 -39.00152 -63.52580 1.000 75.62993 52 THR B CA 1
ATOM 3586 C C . THR B 1 52 ? -4.89836 -37.91470 -63.57094 1.000 75.41779 52 THR B C 1
ATOM 3587 O O . THR B 1 52 ? -4.43403 -37.45274 -62.52320 1.000 74.12488 52 THR B O 1
ATOM 3591 N N . LEU B 1 53 ? -4.51863 -37.50925 -64.77990 1.000 76.91723 53 LEU B N 1
ATOM 3592 C CA . LEU B 1 53 ? -3.54594 -36.44243 -64.97127 1.000 74.81016 53 LEU B CA 1
ATOM 3593 C C . LEU B 1 53 ? -4.27159 -35.10329 -64.92380 1.000 74.70706 53 LEU B C 1
ATOM 3594 O O . LEU B 1 53 ? -5.21169 -34.87216 -65.69258 1.000 73.18118 53 LEU B O 1
ATOM 3599 N N . ILE B 1 54 ? -3.83282 -34.22596 -64.02365 1.000 75.70138 54 ILE B N 1
ATOM 3600 C CA . ILE B 1 54 ? -4.45785 -32.92867 -63.81403 1.000 76.79246 54 ILE B CA 1
ATOM 3601 C C . ILE B 1 54 ? -3.44502 -31.83326 -64.12437 1.000 74.58278 54 ILE B C 1
ATOM 3602 O O . ILE B 1 54 ? -2.22941 -32.03302 -64.05351 1.000 75.07960 54 ILE B O 1
ATOM 3607 N N . ARG B 1 55 ? -3.96750 -30.66080 -64.48055 1.000 73.15877 55 ARG B N 1
ATOM 3608 C CA . ARG B 1 55 ? -3.13119 -29.56029 -64.94461 1.000 76.68534 55 ARG B CA 1
ATOM 3609 C C . ARG B 1 55 ? -3.91283 -28.26167 -64.82735 1.000 79.68425 55 ARG B C 1
ATOM 3610 O O . ARG B 1 55 ? -5.05569 -28.18346 -65.28240 1.000 79.38765 55 ARG B O 1
ATOM 3618 N N . GLY B 1 56 ? -3.30492 -27.25352 -64.20752 1.000 80.45554 56 GLY B N 1
ATOM 3619 C CA . GLY B 1 56 ? -3.92234 -25.95311 -64.05043 1.000 80.14034 56 GLY B CA 1
ATOM 3620 C C . GLY B 1 56 ? -3.87546 -25.47105 -62.61244 1.000 80.62103 56 GLY B C 1
ATOM 3621 O O . GLY B 1 56 ? -3.48791 -26.18840 -61.69280 1.000 80.75616 56 GLY B O 1
ATOM 3622 N N . GLU B 1 57 ? -4.27644 -24.20703 -62.44332 1.000 81.12784 57 GLU B N 1
ATOM 3623 C CA . GLU B 1 57 ? -4.27336 -23.60062 -61.11390 1.000 78.14863 57 GLU B CA 1
ATOM 3624 C C . GLU B 1 57 ? -5.24369 -24.31063 -60.17953 1.000 76.69309 57 GLU B C 1
ATOM 3625 O O . GLU B 1 57 ? -4.93436 -24.53110 -59.00254 1.000 78.71184 57 GLU B O 1
ATOM 3631 N N . GLU B 1 58 ? -6.42841 -24.66607 -60.68196 1.000 77.58921 58 GLU B N 1
ATOM 3632 C CA . GLU B 1 58 ? -7.35800 -25.46020 -59.88623 1.000 82.46744 58 GLU B CA 1
ATOM 3633 C C . GLU B 1 58 ? -6.75659 -26.80949 -59.51855 1.000 80.61431 58 GLU B C 1
ATOM 3634 O O . GLU B 1 58 ? -7.08289 -27.37258 -58.46704 1.000 79.20365 58 GLU B O 1
ATOM 3640 N N . ALA B 1 59 ? -5.87789 -27.34031 -60.37123 1.000 79.53176 59 ALA B N 1
ATOM 3641 C CA . ALA B 1 59 ? -5.21867 -28.60554 -60.07396 1.000 78.85034 59 ALA B CA 1
ATOM 3642 C C . ALA B 1 59 ? -4.17279 -28.45572 -58.97660 1.000 80.87406 59 ALA B C 1
ATOM 3643 O O . ALA B 1 59 ? -3.97256 -29.38395 -58.18458 1.000 80.25496 59 ALA B O 1
ATOM 3645 N N . VAL B 1 60 ? -3.49405 -27.30787 -58.91717 1.000 80.64821 60 VAL B N 1
ATOM 3646 C CA . VAL B 1 60 ? -2.47266 -27.09814 -57.89421 1.000 79.02269 60 VAL B CA 1
ATOM 3647 C C . VAL B 1 60 ? -3.11213 -26.99596 -56.51408 1.000 77.24524 60 VAL B C 1
ATOM 3648 O O . VAL B 1 60 ? -2.63357 -27.59723 -55.54557 1.000 78.34353 60 VAL B O 1
ATOM 3652 N N . ASP B 1 61 ? -4.19995 -26.22803 -56.40134 1.000 79.07567 61 ASP B N 1
ATOM 3653 C CA . ASP B 1 61 ? -4.91853 -26.15011 -55.13226 1.000 79.24201 61 ASP B CA 1
ATOM 3654 C C . ASP B 1 61 ? -5.41718 -27.52179 -54.70342 1.000 77.01170 61 ASP B C 1
ATOM 3655 O O . ASP B 1 61 ? -5.36967 -27.87010 -53.51742 1.000 78.61306 61 ASP B O 1
ATOM 3660 N N . PHE B 1 62 ? -5.89428 -28.31515 -55.66121 1.000 76.58778 62 PHE B N 1
ATOM 3661 C CA . PHE B 1 62 ? -6.33940 -29.66925 -55.35914 1.000 78.57112 62 PHE B CA 1
ATOM 3662 C C . PHE B 1 62 ? -5.17629 -30.53212 -54.88520 1.000 78.77423 62 PHE B C 1
ATOM 3663 O O . PHE B 1 62 ? -5.25059 -31.17353 -53.83016 1.000 78.60424 62 PHE B O 1
ATOM 3671 N N . PHE B 1 63 ? -4.09541 -30.56679 -55.67160 1.000 77.15910 63 PHE B N 1
ATOM 3672 C CA . PHE B 1 63 ? -2.95277 -31.43133 -55.38992 1.000 73.90084 63 PHE B CA 1
ATOM 3673 C C . PHE B 1 63 ? -2.40562 -31.26192 -53.97777 1.000 77.43409 63 PHE B C 1
ATOM 3674 O O . PHE B 1 63 ? -1.81289 -32.19735 -53.42810 1.000 81.63840 63 PHE B O 1
ATOM 3682 N N . TYR B 1 64 ? -2.58139 -30.08738 -53.37561 1.000 76.82766 64 TYR B N 1
ATOM 3683 C CA . TYR B 1 64 ? -2.00245 -29.79987 -52.06998 1.000 76.88622 64 TYR B CA 1
ATOM 3684 C C . TYR B 1 64 ? -3.04044 -29.73096 -50.95828 1.000 76.45000 64 TYR B C 1
ATOM 3685 O O . TYR B 1 64 ? -2.70137 -29.36335 -49.82810 1.000 77.39759 64 TYR B O 1
ATOM 3694 N N . ASP B 1 65 ? -4.29172 -30.07384 -51.24819 1.000 79.02579 65 ASP B N 1
ATOM 3695 C CA . ASP B 1 65 ? -5.32085 -30.20028 -50.21958 1.000 78.99551 65 ASP B CA 1
ATOM 3696 C C . ASP B 1 65 ? -5.09536 -31.51287 -49.47996 1.000 79.77452 65 ASP B C 1
ATOM 3697 O O . ASP B 1 65 ? -5.54961 -32.57314 -49.91793 1.000 79.97663 65 ASP B O 1
ATOM 3702 N N . GLU B 1 66 ? -4.37958 -31.44943 -48.35495 1.000 78.09232 66 GLU B N 1
ATOM 3703 C CA . GLU B 1 66 ? -4.05718 -32.65490 -47.59904 1.000 77.23378 66 GLU B CA 1
ATOM 3704 C C . GLU B 1 66 ? -5.28391 -33.32387 -46.99315 1.000 77.48074 66 GLU B C 1
ATOM 3705 O O . GLU B 1 66 ? -5.14773 -34.40080 -46.40190 1.000 77.78422 66 GLU B O 1
ATOM 3711 N N . SER B 1 67 ? -6.46832 -32.72371 -47.12371 1.000 77.78250 67 SER B N 1
ATOM 3712 C CA . SER B 1 67 ? -7.69656 -33.37592 -46.69352 1.000 77.90386 67 SER B CA 1
ATOM 3713 C C . SER B 1 67 ? -8.15429 -34.44943 -47.66856 1.000 78.06730 67 SER B C 1
ATOM 3714 O O . SER B 1 67 ? -8.89945 -35.35271 -47.27354 1.000 79.00289 67 SER B O 1
ATOM 3717 N N . LYS B 1 68 ? -7.73255 -34.36542 -48.92924 1.000 79.08619 68 LYS B N 1
ATOM 3718 C CA . LYS B 1 68 ? -8.11277 -35.33035 -49.94622 1.000 80.96828 68 LYS B CA 1
ATOM 3719 C C . LYS B 1 68 ? -6.92838 -35.98300 -50.64031 1.000 80.15016 68 LYS B C 1
ATOM 3720 O O . LYS B 1 68 ? -7.13305 -36.93481 -51.40238 1.000 81.38966 68 LYS B O 1
ATOM 3726 N N . ILE B 1 69 ? -5.70562 -35.51525 -50.39924 1.000 78.33111 69 ILE B N 1
ATOM 3727 C CA . ILE B 1 69 ? -4.53167 -35.96308 -51.13840 1.000 79.65934 69 ILE B CA 1
ATOM 3728 C C . ILE B 1 69 ? -3.43807 -36.31180 -50.13696 1.000 80.01629 69 ILE B C 1
ATOM 3729 O O . ILE B 1 69 ? -2.89597 -35.42371 -49.46621 1.000 78.46887 69 ILE B O 1
ATOM 3734 N N . SER B 1 70 ? -3.11990 -37.59840 -50.03195 1.000 81.28380 70 SER B N 1
ATOM 3735 C CA . SER B 1 70 ? -1.93597 -38.08171 -49.33749 1.000 78.18694 70 SER B CA 1
ATOM 3736 C C . SER B 1 70 ? -0.84682 -38.40968 -50.35453 1.000 75.14719 70 SER B C 1
ATOM 3737 O O . SER B 1 70 ? -1.08642 -38.46221 -51.56311 1.000 76.55169 70 SER B O 1
ATOM 3740 N N . ARG B 1 71 ? 0.36908 -38.63249 -49.85208 1.000 72.46440 71 ARG B N 1
ATOM 3741 C CA . ARG B 1 71 ? 1.51558 -38.85105 -50.72178 1.000 72.96225 71 ARG B CA 1
ATOM 3742 C C . ARG B 1 71 ? 2.25303 -40.16245 -50.49286 1.000 71.47311 71 ARG B C 1
ATOM 3743 O O . ARG B 1 71 ? 2.93009 -40.62709 -51.41717 1.000 70.00747 71 ARG B O 1
ATOM 3751 N N . ASN B 1 72 ? 2.16082 -40.76090 -49.30556 1.000 69.52599 72 ASN B N 1
ATOM 3752 C CA . ASN B 1 72 ? 2.88769 -41.99605 -49.03488 1.000 69.22337 72 ASN B CA 1
ATOM 3753 C C . ASN B 1 72 ? 2.49057 -43.08538 -50.02395 1.000 69.22373 72 ASN B C 1
ATOM 3754 O O . ASN B 1 72 ? 1.30736 -43.40365 -50.17674 1.000 69.32516 72 ASN B O 1
ATOM 3759 N N . GLY B 1 73 ? 3.48893 -43.65464 -50.69799 1.000 66.62335 73 GLY B N 1
ATOM 3760 C CA . GLY B 1 73 ? 3.26356 -44.69952 -51.67244 1.000 64.54436 73 GLY B CA 1
ATOM 3761 C C . GLY B 1 73 ? 2.94066 -44.22344 -53.07143 1.000 67.85259 73 GLY B C 1
ATOM 3762 O O . GLY B 1 73 ? 2.79497 -45.05986 -53.97200 1.000 68.30236 73 GLY B O 1
ATOM 3763 N N . ALA B 1 74 ? 2.82622 -42.91091 -53.28729 1.000 69.81133 74 ALA B N 1
ATOM 3764 C CA . ALA B 1 74 ? 2.46924 -42.40997 -54.61033 1.000 67.74728 74 ALA B CA 1
ATOM 3765 C C . ALA B 1 74 ? 3.63184 -42.52638 -55.58776 1.000 68.55161 74 ALA B C 1
ATOM 3766 O O . ALA B 1 74 ? 3.43888 -42.91797 -56.74516 1.000 67.64228 74 ALA B O 1
ATOM 3768 N N . MET B 1 75 ? 4.83851 -42.19139 -55.14815 1.000 68.85041 75 MET B N 1
ATOM 3769 C CA . MET B 1 75 ? 6.01606 -42.36020 -55.98936 1.000 66.51843 75 MET B CA 1
ATOM 3770 C C . MET B 1 75 ? 6.45629 -43.81833 -55.95247 1.000 66.96172 75 MET B C 1
ATOM 3771 O O . MET B 1 75 ? 6.73386 -44.34109 -54.86722 1.000 70.48441 75 MET B O 1
ATOM 3776 N N . PRO B 1 76 ? 6.51909 -44.50508 -57.09220 1.000 65.82658 76 PRO B N 1
ATOM 3777 C CA . PRO B 1 76 ? 6.95125 -45.90841 -57.08612 1.000 64.23123 76 PRO B CA 1
ATOM 3778 C C . PRO B 1 76 ? 8.33682 -46.07348 -56.47863 1.000 65.82778 76 PRO B C 1
ATOM 3779 O O . PRO B 1 76 ? 9.21213 -45.21895 -56.63383 1.000 65.20971 76 PRO B O 1
ATOM 3783 N N . THR B 1 77 ? 8.52077 -47.19329 -55.77140 1.000 67.53632 77 THR B N 1
ATOM 3784 C CA . THR B 1 77 ? 9.77664 -47.44723 -55.07067 1.000 67.17221 77 THR B CA 1
ATOM 3785 C C . THR B 1 77 ? 10.96395 -47.50371 -56.02407 1.000 68.87540 77 THR B C 1
ATOM 3786 O O . THR B 1 77 ? 12.10088 -47.24622 -55.61219 1.000 68.19152 77 THR B O 1
ATOM 3790 N N . ALA B 1 78 ? 10.72770 -47.83815 -57.29498 1.000 67.50805 78 ALA B N 1
ATOM 3791 C CA . ALA B 1 78 ? 11.81164 -47.84267 -58.26990 1.000 66.33875 78 ALA B CA 1
ATOM 3792 C C . ALA B 1 78 ? 12.41447 -46.45759 -58.46286 1.000 71.31875 78 ALA B C 1
ATOM 3793 O O . ALA B 1 78 ? 13.55674 -46.34937 -58.92283 1.000 73.78581 78 ALA B O 1
ATOM 3795 N N . ILE B 1 79 ? 11.67781 -45.40299 -58.12039 1.000 68.70868 79 ILE B N 1
ATOM 3796 C CA . ILE B 1 79 ? 12.15980 -44.03010 -58.20429 1.000 66.85658 79 ILE B CA 1
ATOM 3797 C C . ILE B 1 79 ? 12.47466 -43.46858 -56.82262 1.000 68.17094 79 ILE B C 1
ATOM 3798 O O . ILE B 1 79 ? 13.57842 -42.98026 -56.57820 1.000 67.93607 79 ILE B O 1
ATOM 3803 N N . GLN B 1 80 ? 11.50458 -43.52491 -55.90575 1.000 67.24786 80 GLN B N 1
ATOM 3804 C CA . GLN B 1 80 ? 11.71266 -42.98690 -54.56454 1.000 66.88348 80 GLN B CA 1
ATOM 3805 C C . GLN B 1 80 ? 12.84373 -43.71247 -53.84819 1.000 66.52061 80 GLN B C 1
ATOM 3806 O O . GLN B 1 80 ? 13.61886 -43.09408 -53.10835 1.000 67.83350 80 GLN B O 1
ATOM 3812 N N . GLY B 1 81 ? 12.95328 -45.02193 -54.05957 1.000 64.78173 81 GLY B N 1
ATOM 3813 C CA . GLY B 1 81 ? 13.98413 -45.82478 -53.44807 1.000 63.01096 81 GLY B CA 1
ATOM 3814 C C . GLY B 1 81 ? 15.38357 -45.28152 -53.65417 1.000 64.72342 81 GLY B C 1
ATOM 3815 O O . GLY B 1 81 ? 16.05374 -44.88029 -52.70020 1.000 63.45237 81 GLY B O 1
ATOM 3816 N N . PRO B 1 82 ? 15.85809 -45.25474 -54.90683 1.000 67.72834 82 PRO B N 1
ATOM 3817 C CA . PRO B 1 82 ? 17.23214 -44.79401 -55.15690 1.000 65.32156 82 PRO B CA 1
ATOM 3818 C C . PRO B 1 82 ? 17.40776 -43.28383 -55.07060 1.000 64.81177 82 PRO B C 1
ATOM 3819 O O . PRO B 1 82 ? 18.46812 -42.81032 -54.65010 1.000 64.26819 82 PRO B O 1
ATOM 3823 N N . LEU B 1 83 ? 16.38789 -42.51449 -55.45676 1.000 64.86155 83 LEU B N 1
ATOM 3824 C CA . LEU B 1 83 ? 16.54598 -41.06369 -55.52777 1.000 67.26810 83 LEU B CA 1
ATOM 3825 C C . LEU B 1 83 ? 16.44066 -40.41363 -54.15074 1.000 68.53163 83 LEU B C 1
ATOM 3826 O O . LEU B 1 83 ? 17.39637 -39.79484 -53.66988 1.000 69.34992 83 LEU B O 1
ATOM 3831 N N . PHE B 1 84 ? 15.28299 -40.54119 -53.50205 1.000 66.71648 84 PHE B N 1
ATOM 3832 C CA . PHE B 1 84 ? 15.03909 -39.85238 -52.24088 1.000 70.19042 84 PHE B CA 1
ATOM 3833 C C . PHE B 1 84 ? 15.51052 -40.63262 -51.02150 1.000 69.84646 84 PHE B C 1
ATOM 3834 O O . PHE B 1 84 ? 15.74632 -40.02616 -49.96973 1.000 69.83951 84 PHE B O 1
ATOM 3842 N N . GLY B 1 85 ? 15.65704 -41.94625 -51.13202 1.000 66.14637 85 GLY B N 1
ATOM 3843 C CA . GLY B 1 85 ? 16.01077 -42.76880 -49.99615 1.000 69.60149 85 GLY B CA 1
ATOM 3844 C C . GLY B 1 85 ? 14.79613 -43.26378 -49.22916 1.000 70.55101 85 GLY B C 1
ATOM 3845 O O . GLY B 1 85 ? 13.68617 -42.74719 -49.35088 1.000 68.19344 85 GLY B O 1
ATOM 3846 N N . ASP B 1 86 ? 15.02796 -44.29403 -48.41971 1.000 71.79037 86 ASP B N 1
ATOM 3847 C CA . ASP B 1 86 ? 13.95630 -44.92177 -47.66103 1.000 73.73387 86 ASP B CA 1
ATOM 3848 C C . ASP B 1 86 ? 13.59080 -44.08587 -46.44084 1.000 71.79226 86 ASP B C 1
ATOM 3849 O O . ASP B 1 86 ? 14.46166 -43.53882 -45.75734 1.000 69.34844 86 ASP B O 1
ATOM 3854 N N . GLY B 1 87 ? 12.29010 -43.99294 -46.17138 1.000 67.91550 87 GLY B N 1
ATOM 3855 C CA . GLY B 1 87 ? 11.81373 -43.24543 -45.02580 1.000 66.93593 87 GLY B CA 1
ATOM 3856 C C . GLY B 1 87 ? 12.06293 -41.75836 -45.08984 1.000 65.97242 87 GLY B C 1
ATOM 3857 O O . GLY B 1 87 ? 12.06914 -41.09602 -44.04908 1.000 67.37766 87 GLY B O 1
ATOM 3858 N N . ALA B 1 88 ? 12.25974 -41.20977 -46.28438 1.000 63.54101 88 ALA B N 1
ATOM 3859 C CA . ALA B 1 88 ? 12.55411 -39.79561 -46.42594 1.000 68.33178 88 ALA B CA 1
ATOM 3860 C C . ALA B 1 88 ? 11.29513 -38.95866 -46.20989 1.000 66.98866 88 ALA B C 1
ATOM 3861 O O . ALA B 1 88 ? 10.17391 -39.46960 -46.13983 1.000 66.16193 88 ALA B O 1
ATOM 3863 N N . VAL B 1 89 ? 11.50072 -37.64358 -46.09936 1.000 68.17713 89 VAL B N 1
ATOM 3864 C CA . VAL B 1 89 ? 10.40046 -36.70593 -45.90829 1.000 69.20761 89 VAL B CA 1
ATOM 3865 C C . VAL B 1 89 ? 9.40385 -36.76206 -47.06005 1.000 71.42182 89 VAL B C 1
ATOM 3866 O O . VAL B 1 89 ? 8.23289 -36.40805 -46.88515 1.000 73.03641 89 VAL B O 1
ATOM 3870 N N . HIS B 1 90 ? 9.83522 -37.22666 -48.23561 1.000 71.90674 90 HIS B N 1
ATOM 3871 C CA . HIS B 1 90 ? 8.94842 -37.26940 -49.39387 1.000 72.60633 90 HIS B CA 1
ATOM 3872 C C . HIS B 1 90 ? 7.80740 -38.26524 -49.21156 1.000 71.88417 90 HIS B C 1
ATOM 3873 O O . HIS B 1 90 ? 6.71034 -38.04659 -49.73761 1.000 72.85570 90 HIS B O 1
ATOM 3880 N N . THR B 1 91 ? 8.03747 -39.35514 -48.48041 1.000 69.22179 91 THR B N 1
ATOM 3881 C CA . THR B 1 91 ? 7.04224 -40.40592 -48.30842 1.000 67.24990 91 THR B CA 1
ATOM 3882 C C . THR B 1 91 ? 6.22804 -40.25753 -47.02899 1.000 68.58810 91 THR B C 1
ATOM 3883 O O . THR B 1 91 ? 5.55280 -41.20977 -46.62630 1.000 69.29597 91 THR B O 1
ATOM 3887 N N . LEU B 1 92 ? 6.26949 -39.09540 -46.38520 1.000 72.46134 92 LEU B N 1
ATOM 3888 C CA . LEU B 1 92 ? 5.62842 -38.88839 -45.09432 1.000 70.41852 92 LEU B CA 1
ATOM 3889 C C . LEU B 1 92 ? 4.40674 -37.99025 -45.23330 1.000 70.15426 92 LEU B C 1
ATOM 3890 O O . LEU B 1 92 ? 4.42685 -37.00904 -45.98211 1.000 69.46785 92 LEU B O 1
ATOM 3895 N N . ASP B 1 93 ? 3.34855 -38.33024 -44.50569 1.000 70.08561 93 ASP B N 1
ATOM 3896 C CA . ASP B 1 93 ? 2.14407 -37.51663 -44.40394 1.000 69.28589 93 ASP B CA 1
ATOM 3897 C C . ASP B 1 93 ? 1.89812 -37.16144 -42.94045 1.000 71.36178 93 ASP B C 1
ATOM 3898 O O . ASP B 1 93 ? 2.60838 -37.61292 -42.03853 1.000 72.89133 93 ASP B O 1
ATOM 3903 N N . GLY B 1 94 ? 0.87403 -36.34351 -42.71395 1.000 72.04981 94 GLY B N 1
ATOM 3904 C CA . GLY B 1 94 ? 0.42732 -36.01795 -41.37409 1.000 72.69614 94 GLY B CA 1
ATOM 3905 C C . GLY B 1 94 ? 1.49541 -35.34215 -40.53288 1.000 73.00023 94 GLY B C 1
ATOM 3906 O O . GLY B 1 94 ? 2.32198 -34.56179 -41.01863 1.000 71.26257 94 GLY B O 1
ATOM 3907 N N . GLN B 1 95 ? 1.47396 -35.65910 -39.23549 1.000 71.61113 95 GLN B N 1
ATOM 3908 C CA . GLN B 1 95 ? 2.37552 -35.01464 -38.28471 1.000 70.75399 95 GLN B CA 1
ATOM 3909 C C . GLN B 1 95 ? 3.83356 -35.33430 -38.58955 1.000 70.96301 95 GLN B C 1
ATOM 3910 O O . GLN B 1 95 ? 4.68881 -34.44139 -38.58116 1.000 73.08505 95 GLN B O 1
ATOM 3916 N N . ALA B 1 96 ? 4.13762 -36.61110 -38.84611 1.000 72.49707 96 ALA B N 1
ATOM 3917 C CA . ALA B 1 96 ? 5.52179 -37.02049 -39.06819 1.000 71.62106 96 ALA B CA 1
ATOM 3918 C C . ALA B 1 96 ? 6.17772 -36.22475 -40.18777 1.000 72.15918 96 ALA B C 1
ATOM 3919 O O . ALA B 1 96 ? 7.38232 -35.95363 -40.13245 1.000 75.69663 96 ALA B O 1
ATOM 3921 N N . HIS B 1 97 ? 5.40642 -35.83827 -41.20480 1.000 70.20897 97 HIS B N 1
ATOM 3922 C CA . HIS B 1 97 ? 5.94627 -34.99550 -42.26529 1.000 70.05569 97 HIS B CA 1
ATOM 3923 C C . HIS B 1 97 ? 6.16509 -33.57088 -41.77324 1.000 70.05352 97 HIS B C 1
ATOM 3924 O O . HIS B 1 97 ? 7.23953 -32.99214 -41.97560 1.000 70.83548 97 HIS B O 1
ATOM 3931 N N . LYS B 1 98 ? 5.14122 -32.98203 -41.14538 1.000 70.62668 98 LYS B N 1
ATOM 3932 C CA . LYS B 1 98 ? 5.23511 -31.59670 -40.69377 1.000 69.56012 98 LYS B CA 1
ATOM 3933 C C . LYS B 1 98 ? 6.42703 -31.38754 -39.76788 1.000 68.53452 98 LYS B C 1
ATOM 3934 O O . LYS B 1 98 ? 7.11682 -30.36603 -39.85835 1.000 69.29012 98 LYS B O 1
ATOM 3940 N N . VAL B 1 99 ? 6.69079 -32.34449 -38.87413 1.000 68.62965 99 VAL B N 1
ATOM 3941 C CA . VAL B 1 99 ? 7.85716 -32.22363 -38.00461 1.000 69.49960 99 VAL B CA 1
ATOM 3942 C C . VAL B 1 99 ? 9.14430 -32.40801 -38.79987 1.000 71.99583 99 VAL B C 1
ATOM 3943 O O . VAL B 1 99 ? 10.17361 -31.80434 -38.47303 1.000 73.33577 99 VAL B O 1
ATOM 3947 N N . ARG B 1 100 ? 9.11456 -33.22604 -39.85557 1.000 70.05118 100 ARG B N 1
ATOM 3948 C CA . ARG B 1 100 ? 10.32269 -33.46493 -40.63641 1.000 70.05774 100 ARG B CA 1
ATOM 3949 C C . ARG B 1 100 ? 10.60364 -32.30806 -41.58517 1.000 72.33081 100 ARG B C 1
ATOM 3950 O O . ARG B 1 100 ? 11.75533 -31.88107 -41.72404 1.000 75.92126 100 ARG B O 1
ATOM 3958 N N . LYS B 1 101 ? 9.56888 -31.80497 -42.25989 1.000 71.59800 101 LYS B N 1
ATOM 3959 C CA . LYS B 1 101 ? 9.73856 -30.63381 -43.11278 1.000 70.09504 101 LYS B CA 1
ATOM 3960 C C . LYS B 1 101 ? 10.21189 -29.43511 -42.29973 1.000 70.74111 101 LYS B C 1
ATOM 3961 O O . LYS B 1 101 ? 11.12772 -28.71286 -42.71211 1.000 75.44456 101 LYS B O 1
ATOM 3967 N N . SER B 1 102 ? 9.57431 -29.19900 -41.14769 1.000 72.04742 102 SER B N 1
ATOM 3968 C CA . SER B 1 102 ? 9.96342 -28.10442 -40.26030 1.000 77.50404 102 SER B CA 1
ATOM 3969 C C . SER B 1 102 ? 11.46520 -28.09111 -40.00309 1.000 77.45984 102 SER B C 1
ATOM 3970 O O . SER B 1 102 ? 12.12411 -27.05355 -40.13685 1.000 76.10090 102 SER B O 1
ATOM 3973 N N . ALA B 1 103 ? 12.02433 -29.24457 -39.63530 1.000 75.74512 103 ALA B N 1
ATOM 3974 C CA . ALA B 1 103 ? 13.44738 -29.32099 -39.33439 1.000 77.38756 103 ALA B CA 1
ATOM 3975 C C . ALA B 1 103 ? 14.30582 -29.17248 -40.57938 1.000 75.55861 103 ALA B C 1
ATOM 3976 O O . ALA B 1 103 ? 15.48041 -28.80333 -40.47206 1.000 77.30223 103 ALA B O 1
ATOM 3978 N N . MET B 1 104 ? 13.74677 -29.45321 -41.75139 1.000 74.89939 104 MET B N 1
ATOM 3979 C CA . MET B 1 104 ? 14.47416 -29.38966 -43.00949 1.000 74.77998 104 MET B CA 1
ATOM 3980 C C . MET B 1 104 ? 14.29843 -28.07385 -43.74483 1.000 77.45519 104 MET B C 1
ATOM 3981 O O . MET B 1 104 ? 15.26901 -27.54733 -44.29774 1.000 78.03842 104 MET B O 1
ATOM 3986 N N . ALA B 1 105 ? 13.07949 -27.53453 -43.77124 1.000 76.02684 105 ALA B N 1
ATOM 3987 C CA . ALA B 1 105 ? 12.88649 -26.19440 -44.30200 1.000 73.17284 105 ALA B CA 1
ATOM 3988 C C . ALA B 1 105 ? 13.59458 -25.15411 -43.44924 1.000 78.78234 105 ALA B C 1
ATOM 3989 O O . ALA B 1 105 ? 13.84571 -24.04185 -43.92353 1.000 83.13353 105 ALA B O 1
ATOM 3991 N N . ALA B 1 106 ? 13.92673 -25.49314 -42.20200 1.000 78.78811 106 ALA B N 1
ATOM 3992 C CA . ALA B 1 106 ? 14.70782 -24.60180 -41.35677 1.000 78.89090 106 ALA B CA 1
ATOM 3993 C C . ALA B 1 106 ? 16.13149 -24.41251 -41.85988 1.000 81.74864 106 ALA B C 1
ATOM 3994 O O . ALA B 1 106 ? 16.81913 -23.50181 -41.38621 1.000 85.83554 106 ALA B O 1
ATOM 3996 N N . MET B 1 107 ? 16.59240 -25.24726 -42.78904 1.000 81.69518 107 MET B N 1
ATOM 3997 C CA . MET B 1 107 ? 17.94386 -25.14971 -43.32600 1.000 84.40682 107 MET B CA 1
ATOM 3998 C C . MET B 1 107 ? 17.99821 -24.70539 -44.77861 1.000 86.65650 107 MET B C 1
ATOM 3999 O O . MET B 1 107 ? 18.88075 -23.92676 -45.14430 1.000 90.65741 107 MET B O 1
ATOM 4004 N N . ALA B 1 108 ? 17.07774 -25.17452 -45.62052 1.000 84.09735 108 ALA B N 1
ATOM 4005 C CA . ALA B 1 108 ? 17.09639 -24.81716 -47.03362 1.000 85.21647 108 ALA B CA 1
ATOM 4006 C C . ALA B 1 108 ? 16.23789 -23.60177 -47.35104 1.000 86.84583 108 ALA B C 1
ATOM 4007 O O . ALA B 1 108 ? 16.49928 -22.91341 -48.34397 1.000 89.24482 108 ALA B O 1
ATOM 4009 N N . TYR B 1 109 ? 15.22276 -23.32061 -46.53538 1.000 86.22873 109 TYR B N 1
ATOM 4010 C CA . TYR B 1 109 ? 14.30636 -22.21635 -46.78460 1.000 86.23828 109 TYR B CA 1
ATOM 4011 C C . TYR B 1 109 ? 14.60867 -20.98205 -45.94412 1.000 89.87872 109 TYR B C 1
ATOM 4012 O O . TYR B 1 109 ? 13.96531 -19.94578 -46.14314 1.000 89.22488 109 TYR B O 1
ATOM 4021 N N . ASP B 1 110 ? 15.56498 -21.06174 -45.02136 1.000 90.63941 110 ASP B N 1
ATOM 4022 C CA . ASP B 1 110 ? 15.94095 -19.91342 -44.20551 1.000 91.22508 110 ASP B CA 1
ATOM 4023 C C . ASP B 1 110 ? 16.77174 -18.94922 -45.04342 1.000 88.21548 110 ASP B C 1
ATOM 4024 O O . ASP B 1 110 ? 17.81248 -19.33139 -45.58816 1.000 90.23588 110 ASP B O 1
ATOM 4029 N N . ASP B 1 111 ? 16.31406 -17.69768 -45.13894 1.000 89.40033 111 ASP B N 1
ATOM 4030 C CA . ASP B 1 111 ? 16.97897 -16.72290 -45.99881 1.000 92.41793 111 ASP B CA 1
ATOM 4031 C C . ASP B 1 111 ? 18.42785 -16.49370 -45.58898 1.000 91.76977 111 ASP B C 1
ATOM 4032 O O . ASP B 1 111 ? 19.28021 -16.23453 -46.44669 1.000 93.54877 111 ASP B O 1
ATOM 4037 N N . GLU B 1 112 ? 18.72797 -16.58659 -44.29233 1.000 90.48969 112 GLU B N 1
ATOM 4038 C CA . GLU B 1 112 ? 20.09992 -16.39077 -43.83540 1.000 92.86936 112 GLU B CA 1
ATOM 4039 C C . GLU B 1 112 ? 21.01378 -17.49925 -44.34466 1.000 92.17320 112 GLU B C 1
ATOM 4040 O O . GLU B 1 112 ? 22.10468 -17.23011 -44.86173 1.000 92.38996 112 GLU B O 1
ATOM 4046 N N . ARG B 1 113 ? 20.58455 -18.75634 -44.20566 1.000 89.71267 113 ARG B N 1
ATOM 4047 C CA . ARG B 1 113 ? 21.41315 -19.87192 -44.65119 1.000 90.27852 113 ARG B CA 1
ATOM 4048 C C . ARG B 1 113 ? 21.54445 -19.91432 -46.16871 1.000 91.28652 113 ARG B C 1
ATOM 4049 O O . ARG B 1 113 ? 22.56967 -20.37381 -46.68506 1.000 89.11534 113 ARG B O 1
ATOM 4057 N N . VAL B 1 114 ? 20.52619 -19.45141 -46.89770 1.000 93.21172 114 VAL B N 1
ATOM 4058 C CA . VAL B 1 114 ? 20.63524 -19.38364 -48.35193 1.000 88.86850 114 VAL B CA 1
ATOM 4059 C C . VAL B 1 114 ? 21.70382 -18.37794 -48.76022 1.000 91.98772 114 VAL B C 1
ATOM 4060 O O . VAL B 1 114 ? 22.52357 -18.65013 -49.64534 1.000 94.94270 114 VAL B O 1
ATOM 4064 N N . GLU B 1 115 ? 21.71851 -17.20464 -48.11983 1.000 91.36275 115 GLU B N 1
ATOM 4065 C CA . GLU B 1 115 ? 22.74688 -16.21212 -48.41716 1.000 93.23791 115 GLU B CA 1
ATOM 4066 C C . GLU B 1 115 ? 24.14004 -16.74367 -48.10740 1.000 93.47292 115 GLU B C 1
ATOM 4067 O O . GLU B 1 115 ? 25.10261 -16.40966 -48.80850 1.000 93.56718 115 GLU B O 1
ATOM 4073 N N . ALA B 1 116 ? 24.26773 -17.57183 -47.06793 1.000 93.08061 116 ALA B N 1
ATOM 4074 C CA . ALA B 1 116 ? 25.54582 -18.21947 -46.79392 1.000 94.34662 116 ALA B CA 1
ATOM 4075 C C . ALA B 1 116 ? 25.92664 -19.17072 -47.92140 1.000 93.72590 116 ALA B C 1
ATOM 4076 O O . ALA B 1 116 ? 27.09250 -19.22714 -48.33132 1.000 92.61827 116 ALA B O 1
ATOM 4078 N N . PHE B 1 117 ? 24.95314 -19.92961 -48.43337 1.000 90.21574 117 PHE B N 1
ATOM 4079 C CA . PHE B 1 117 ? 25.21086 -20.80029 -49.57541 1.000 88.67429 117 PHE B CA 1
ATOM 4080 C C . PHE B 1 117 ? 25.59489 -20.00200 -50.81354 1.000 88.72282 117 PHE B C 1
ATOM 4081 O O . PHE B 1 117 ? 26.37956 -20.48217 -51.63937 1.000 89.91274 117 PHE B O 1
ATOM 4089 N N . ARG B 1 118 ? 25.05242 -18.78933 -50.96186 1.000 89.93364 118 ARG B N 1
ATOM 4090 C CA . ARG B 1 118 ? 25.37024 -17.96849 -52.12718 1.000 90.76053 118 ARG B CA 1
ATOM 4091 C C . ARG B 1 118 ? 26.86399 -17.67914 -52.21005 1.000 91.72433 118 ARG B C 1
ATOM 4092 O O . ARG B 1 118 ? 27.43324 -17.61983 -53.30664 1.000 90.42328 118 ARG B O 1
ATOM 4100 N N . GLY B 1 119 ? 27.51565 -17.49536 -51.06071 1.000 90.69514 119 GLY B N 1
ATOM 4101 C CA . GLY B 1 119 ? 28.95375 -17.28748 -51.06572 1.000 92.72647 119 GLY B CA 1
ATOM 4102 C C . GLY B 1 119 ? 29.72472 -18.55042 -51.39961 1.000 91.94738 119 GLY B C 1
ATOM 4103 O O . GLY B 1 119 ? 30.75476 -18.49877 -52.07752 1.000 92.07975 119 GLY B O 1
ATOM 4104 N N . PHE B 1 120 ? 29.24127 -19.70089 -50.92659 1.000 91.15900 120 PHE B N 1
ATOM 4105 C CA . PHE B 1 120 ? 29.91737 -20.96328 -51.20975 1.000 90.19862 120 PHE B CA 1
ATOM 4106 C C . PHE B 1 120 ? 29.82700 -21.31917 -52.68934 1.000 90.33626 120 PHE B C 1
ATOM 4107 O O . PHE B 1 120 ? 30.82500 -21.70924 -53.30717 1.000 90.63360 120 PHE B O 1
ATOM 4115 N N . VAL B 1 121 ? 28.63387 -21.19180 -53.27516 1.000 89.43916 121 VAL B N 1
ATOM 4116 C CA . VAL B 1 121 ? 28.45332 -21.55308 -54.67839 1.000 90.22481 121 VAL B CA 1
ATOM 4117 C C . VAL B 1 121 ? 29.16200 -20.56633 -55.60106 1.000 93.36429 121 VAL B C 1
ATOM 4118 O O . VAL B 1 121 ? 29.60145 -20.93829 -56.69639 1.000 93.00982 121 VAL B O 1
ATOM 4122 N N . GLU B 1 122 ? 29.30046 -19.30631 -55.18272 1.000 93.84074 122 GLU B N 1
ATOM 4123 C CA . GLU B 1 122 ? 30.02132 -18.33112 -55.99607 1.000 94.36732 122 GLU B CA 1
ATOM 4124 C C . GLU B 1 122 ? 31.49608 -18.69062 -56.12394 1.000 95.29973 122 GLU B C 1
ATOM 4125 O O . GLU B 1 122 ? 32.03696 -18.77785 -57.23139 1.000 96.22547 122 GLU B O 1
ATOM 4131 N N . GLU B 1 123 ? 32.16203 -18.90063 -54.98934 1.000 96.92220 123 GLU B N 1
ATOM 4132 C CA . GLU B 1 123 ? 33.59093 -19.20154 -54.99692 1.000 96.50464 123 GLU B CA 1
ATOM 4133 C C . GLU B 1 123 ? 33.88917 -20.46064 -55.79356 1.000 96.23031 123 GLU B C 1
ATOM 4134 O O . GLU B 1 123 ? 34.85396 -20.50592 -56.56634 1.000 97.00391 123 GLU B O 1
ATOM 4140 N N . GLU B 1 124 ? 33.06595 -21.49265 -55.62054 1.000 95.55607 124 GLU B N 1
ATOM 4141 C CA . GLU B 1 124 ? 33.30527 -22.75317 -56.31336 1.000 96.25642 124 GLU B CA 1
ATOM 4142 C C . GLU B 1 124 ? 33.17607 -22.57779 -57.81953 1.000 97.63739 124 GLU B C 1
ATOM 4143 O O . GLU B 1 124 ? 33.95563 -23.14607 -58.59243 1.000 98.64622 124 GLU B O 1
ATOM 4149 N N . MET B 1 125 ? 32.18909 -21.79490 -58.25498 1.000 96.86284 125 MET B N 1
ATOM 4150 C CA . MET B 1 125 ? 32.01141 -21.53751 -59.68160 1.000 96.47031 125 MET B CA 1
ATOM 4151 C C . MET B 1 125 ? 33.15066 -20.69837 -60.24485 1.000 97.24497 125 MET B C 1
ATOM 4152 O O . MET B 1 125 ? 33.75368 -21.05624 -61.26394 1.000 96.86007 125 MET B O 1
ATOM 4157 N N . LYS B 1 126 ? 33.48117 -19.59338 -59.56823 1.000 96.95152 126 LYS B N 1
ATOM 4158 C CA . LYS B 1 126 ? 34.57140 -18.72675 -60.00997 1.000 101.84818 126 LYS B CA 1
ATOM 4159 C C . LYS B 1 126 ? 35.86308 -19.48964 -60.22727 1.000 104.20946 126 LYS B C 1
ATOM 4160 O O . LYS B 1 126 ? 36.66404 -19.12291 -61.08962 1.000 102.25663 126 LYS B O 1
ATOM 4166 N N . ALA B 1 127 ? 36.08010 -20.55355 -59.46179 1.000 103.36933 127 ALA B N 1
ATOM 4167 C CA . ALA B 1 127 ? 37.24933 -21.39095 -59.68010 1.000 104.75530 127 ALA B CA 1
ATOM 4168 C C . ALA B 1 127 ? 37.11067 -22.14634 -60.98318 1.000 104.82895 127 ALA B C 1
ATOM 4169 O O . ALA B 1 127 ? 38.03410 -22.15171 -61.79775 1.000 108.09624 127 ALA B O 1
ATOM 4171 N N . LEU B 1 128 ? 35.94989 -22.77727 -61.19907 1.000 102.71613 128 LEU B N 1
ATOM 4172 C CA . LEU B 1 128 ? 35.74436 -23.59486 -62.39396 1.000 103.51163 128 LEU B CA 1
ATOM 4173 C C . LEU B 1 128 ? 36.00265 -22.80728 -63.67330 1.000 104.28643 128 LEU B C 1
ATOM 4174 O O . LEU B 1 128 ? 36.72347 -23.27489 -64.56393 1.000 106.17856 128 LEU B O 1
ATOM 4179 N N . ILE B 1 129 ? 35.41490 -21.61249 -63.78625 1.000 101.74741 129 ILE B N 1
ATOM 4180 C CA . ILE B 1 129 ? 35.53203 -20.78630 -64.98887 1.000 100.81565 129 ILE B CA 1
ATOM 4181 C C . ILE B 1 129 ? 36.99320 -20.56192 -65.39064 1.000 103.88120 129 ILE B C 1
ATOM 4182 O O . ILE B 1 129 ? 37.29886 -20.30646 -66.56026 1.000 107.96148 129 ILE B O 1
ATOM 4187 N N . GLU B 1 130 ? 37.89674 -20.62628 -64.41700 1.000 102.18534 130 GLU B N 1
ATOM 4188 C CA . GLU B 1 130 ? 39.33337 -20.52375 -64.59858 1.000 107.15505 130 GLU B CA 1
ATOM 4189 C C . GLU B 1 130 ? 39.97215 -21.88461 -64.72603 1.000 107.87462 130 GLU B C 1
ATOM 4190 O O . GLU B 1 130 ? 40.97213 -22.05576 -65.43003 1.000 110.55028 130 GLU B O 1
ATOM 4196 N N . ARG B 1 131 ? 39.40733 -22.79522 -63.95864 1.000 104.76859 131 ARG B N 1
ATOM 4197 C CA . ARG B 1 131 ? 39.82549 -24.16501 -63.81653 1.000 106.45457 131 ARG B CA 1
ATOM 4198 C C . ARG B 1 131 ? 39.65456 -24.89571 -65.13833 1.000 107.40554 131 ARG B C 1
ATOM 4199 O O . ARG B 1 131 ? 40.51335 -25.68668 -65.55431 1.000 109.71419 131 ARG B O 1
ATOM 4207 N N . TRP B 1 132 ? 38.53600 -24.62888 -65.79925 1.000 104.49984 132 TRP B N 1
ATOM 4208 C CA . TRP B 1 132 ? 38.22545 -25.15997 -67.12880 1.000 101.09640 132 TRP B CA 1
ATOM 4209 C C . TRP B 1 132 ? 39.26240 -24.77245 -68.18796 1.000 105.24485 132 TRP B C 1
ATOM 4210 O O . TRP B 1 132 ? 39.54031 -25.54892 -69.11879 1.000 108.49892 132 TRP B O 1
ATOM 4221 N N . LYS B 1 133 ? 39.81869 -23.56159 -68.08427 1.000 103.61938 133 LYS B N 1
ATOM 4222 C CA . LYS B 1 133 ? 40.77106 -23.04658 -69.06671 1.000 105.68590 133 LYS B CA 1
ATOM 4223 C C . LYS B 1 133 ? 41.89601 -24.03668 -69.33236 1.000 108.50456 133 LYS B C 1
ATOM 4224 O O . LYS B 1 133 ? 42.39495 -24.13053 -70.45864 1.000 108.23424 133 LYS B O 1
ATOM 4230 N N . THR B 1 134 ? 42.30544 -24.77058 -68.29950 1.000 110.19040 134 THR B N 1
ATOM 4231 C CA . THR B 1 134 ? 43.35112 -25.77484 -68.45268 1.000 110.86806 134 THR B CA 1
ATOM 4232 C C . THR B 1 134 ? 42.78246 -27.14003 -68.83518 1.000 106.23537 134 THR B C 1
ATOM 4233 O O . THR B 1 134 ? 43.25199 -27.75718 -69.79527 1.000 107.55182 134 THR B O 1
ATOM 4237 N N . ASN B 1 135 ? 41.76119 -27.61602 -68.12044 1.000 103.59232 135 ASN B N 1
ATOM 4238 C CA . ASN B 1 135 ? 41.09768 -28.87943 -68.44222 1.000 104.53030 135 ASN B CA 1
ATOM 4239 C C . ASN B 1 135 ? 39.61923 -28.58630 -68.65708 1.000 106.24644 135 ASN B C 1
ATOM 4240 O O . ASN B 1 135 ? 38.81951 -28.63010 -67.71062 1.000 105.68461 135 ASN B O 1
ATOM 4245 N N . PRO B 1 136 ? 39.21173 -28.30517 -69.88994 1.000 101.87220 136 PRO B N 1
ATOM 4246 C CA . PRO B 1 136 ? 37.80402 -28.00310 -70.15034 1.000 97.18241 136 PRO B CA 1
ATOM 4247 C C . PRO B 1 136 ? 36.96998 -29.26992 -70.16893 1.000 97.36602 136 PRO B C 1
ATOM 4248 O O . PRO B 1 136 ? 37.46773 -30.37875 -70.37180 1.000 96.65767 136 PRO B O 1
ATOM 4252 N N . GLY B 1 137 ? 35.67540 -29.08606 -69.95112 1.000 93.14485 137 GLY B N 1
ATOM 4253 C CA . GLY B 1 137 ? 34.76054 -30.20473 -69.95693 1.000 85.96892 137 GLY B CA 1
ATOM 4254 C C . GLY B 1 137 ? 33.36730 -29.80571 -70.38355 1.000 86.72015 137 GLY B C 1
ATOM 4255 O O . GLY B 1 137 ? 33.18173 -29.11830 -71.39252 1.000 86.86192 137 GLY B O 1
ATOM 4256 N N . ASN B 1 138 ? 32.37829 -30.23093 -69.60678 1.000 84.68228 138 ASN B N 1
ATOM 4257 C CA . ASN B 1 138 ? 30.98275 -29.93936 -69.87861 1.000 81.17075 138 ASN B CA 1
ATOM 4258 C C . ASN B 1 138 ? 30.34243 -29.34870 -68.63202 1.000 80.76654 138 ASN B C 1
ATOM 4259 O O . ASN B 1 138 ? 30.85395 -29.49551 -67.51888 1.000 79.89984 138 ASN B O 1
ATOM 4264 N N . ILE B 1 139 ? 29.20886 -28.67325 -68.83026 1.000 81.39913 139 ILE B N 1
ATOM 4265 C CA . ILE B 1 139 ? 28.53779 -28.02353 -67.70886 1.000 81.78713 139 ILE B CA 1
ATOM 4266 C C . ILE B 1 139 ? 27.95736 -29.06226 -66.75641 1.000 80.83546 139 ILE B C 1
ATOM 4267 O O . ILE B 1 139 ? 28.16601 -28.98779 -65.54228 1.000 80.62046 139 ILE B O 1
ATOM 4272 N N . TYR B 1 140 ? 27.24442 -30.06023 -67.28866 1.000 80.04544 140 TYR B N 1
ATOM 4273 C CA . TYR B 1 140 ? 26.50411 -30.97608 -66.42151 1.000 78.94732 140 TYR B CA 1
ATOM 4274 C C . TYR B 1 140 ? 27.41647 -31.64481 -65.39861 1.000 77.75601 140 TYR B C 1
ATOM 4275 O O . TYR B 1 140 ? 27.12759 -31.63636 -64.19742 1.000 75.96912 140 TYR B O 1
ATOM 4284 N N . ASP B 1 141 ? 28.52632 -32.22714 -65.85352 1.000 78.29505 141 ASP B N 1
ATOM 4285 C CA . ASP B 1 141 ? 29.38296 -32.98618 -64.94735 1.000 79.01168 141 ASP B CA 1
ATOM 4286 C C . ASP B 1 141 ? 30.19713 -32.06938 -64.04014 1.000 78.98439 141 ASP B C 1
ATOM 4287 O O . ASP B 1 141 ? 30.24434 -32.27326 -62.82177 1.000 76.22298 141 ASP B O 1
ATOM 4292 N N . ASP B 1 142 ? 30.84619 -31.05497 -64.61595 1.000 78.63699 142 ASP B N 1
ATOM 4293 C CA . ASP B 1 142 ? 31.74848 -30.21828 -63.83058 1.000 78.13860 142 ASP B CA 1
ATOM 4294 C C . ASP B 1 142 ? 30.98173 -29.30709 -62.87904 1.000 76.54861 142 ASP B C 1
ATOM 4295 O O . ASP B 1 142 ? 31.41391 -29.08614 -61.74200 1.000 79.33310 142 ASP B O 1
ATOM 4300 N N . VAL B 1 143 ? 29.84681 -28.76314 -63.32385 1.000 75.51825 143 VAL B N 1
ATOM 4301 C CA . VAL B 1 143 ? 29.05389 -27.90571 -62.44824 1.000 75.45845 143 VAL B CA 1
ATOM 4302 C C . VAL B 1 143 ? 28.37172 -28.73286 -61.36151 1.000 75.92671 143 VAL B C 1
ATOM 4303 O O . VAL B 1 143 ? 28.11492 -28.23217 -60.25869 1.000 78.15916 143 VAL B O 1
ATOM 4307 N N . ALA B 1 144 ? 28.10003 -30.01353 -61.63151 1.000 76.67015 144 ALA B N 1
ATOM 4308 C CA . ALA B 1 144 ? 27.56089 -30.88658 -60.59211 1.000 74.01103 144 ALA B CA 1
ATOM 4309 C C . ALA B 1 144 ? 28.53985 -31.03009 -59.43449 1.000 76.07036 144 ALA B C 1
ATOM 4310 O O . ALA B 1 144 ? 28.14008 -30.99470 -58.26499 1.000 78.88198 144 ALA B O 1
ATOM 4312 N N . VAL B 1 145 ? 29.82759 -31.20049 -59.74123 1.000 76.89870 145 VAL B N 1
ATOM 4313 C CA . VAL B 1 145 ? 30.84529 -31.24616 -58.69395 1.000 75.06794 145 VAL B CA 1
ATOM 4314 C C . VAL B 1 145 ? 30.91114 -29.90858 -57.96708 1.000 77.62576 145 VAL B C 1
ATOM 4315 O O . VAL B 1 145 ? 30.94679 -29.85215 -56.73156 1.000 77.17257 145 VAL B O 1
ATOM 4319 N N . ALA B 1 146 ? 30.93379 -28.81074 -58.72829 1.000 78.33174 146 ALA B N 1
ATOM 4320 C CA . ALA B 1 146 ? 30.95682 -27.48106 -58.12593 1.000 78.07342 146 ALA B CA 1
ATOM 4321 C C . ALA B 1 146 ? 29.74714 -27.26372 -57.22448 1.000 79.04711 146 ALA B C 1
ATOM 4322 O O . ALA B 1 146 ? 29.87579 -26.74822 -56.10780 1.000 80.04400 146 ALA B O 1
ATOM 4324 N N . TYR B 1 147 ? 28.55797 -27.64803 -57.69796 1.000 75.38661 147 TYR B N 1
ATOM 4325 C CA . TYR B 1 147 ? 27.36362 -27.55509 -56.86363 1.000 74.23586 147 TYR B CA 1
ATOM 4326 C C . TYR B 1 147 ? 27.47962 -28.44365 -55.63236 1.000 77.98007 147 TYR B C 1
ATOM 4327 O O . TYR B 1 147 ? 27.08444 -28.04534 -54.52998 1.000 80.70876 147 TYR B O 1
ATOM 4336 N N . GLY B 1 148 ? 28.01247 -29.65510 -55.80193 1.000 76.51770 148 GLY B N 1
ATOM 4337 C CA . GLY B 1 148 ? 28.18825 -30.53952 -54.66228 1.000 76.15481 148 GLY B CA 1
ATOM 4338 C C . GLY B 1 148 ? 29.19090 -30.00284 -53.65985 1.000 78.00622 148 GLY B C 1
ATOM 4339 O O . GLY B 1 148 ? 28.96609 -30.06958 -52.44825 1.000 79.59701 148 GLY B O 1
ATOM 4340 N N . ARG B 1 149 ? 30.31285 -29.46917 -54.14971 1.000 79.40361 149 ARG B N 1
ATOM 4341 C CA . ARG B 1 149 ? 31.29426 -28.85546 -53.26125 1.000 80.03256 149 ARG B CA 1
ATOM 4342 C C . ARG B 1 149 ? 30.67158 -27.72749 -52.44941 1.000 80.18752 149 ARG B C 1
ATOM 4343 O O . ARG B 1 149 ? 30.94676 -27.58805 -51.25195 1.000 81.05237 149 ARG B O 1
ATOM 4351 N N . ALA B 1 150 ? 29.82276 -26.91616 -53.08330 1.000 80.82342 150 ALA B N 1
ATOM 4352 C CA . ALA B 1 150 ? 29.17103 -25.82345 -52.37038 1.000 81.80481 150 ALA B CA 1
ATOM 4353 C C . ALA B 1 150 ? 28.19065 -26.35378 -51.33298 1.000 82.65496 150 ALA B C 1
ATOM 4354 O O . ALA B 1 150 ? 28.22467 -25.94315 -50.16783 1.000 84.82466 150 ALA B O 1
ATOM 4356 N N . ALA B 1 151 ? 27.31519 -27.27855 -51.73733 1.000 82.84097 151 ALA B N 1
ATOM 4357 C CA . ALA B 1 151 ? 26.30602 -27.79686 -50.81857 1.000 82.77123 151 ALA B CA 1
ATOM 4358 C C . ALA B 1 151 ? 26.94655 -28.53716 -49.65101 1.000 84.17386 151 ALA B C 1
ATOM 4359 O O . ALA B 1 151 ? 26.45709 -28.46524 -48.51748 1.000 86.66548 151 ALA B O 1
ATOM 4361 N N . PHE B 1 152 ? 28.04337 -29.25358 -49.90659 1.000 82.94378 152 PHE B N 1
ATOM 4362 C CA . PHE B 1 152 ? 28.71568 -29.98216 -48.83551 1.000 83.64283 152 PHE B CA 1
ATOM 4363 C C . PHE B 1 152 ? 29.41485 -29.02377 -47.87803 1.000 84.10398 152 PHE B C 1
ATOM 4364 O O . PHE B 1 152 ? 29.30881 -29.16593 -46.65396 1.000 83.75341 152 PHE B O 1
ATOM 4372 N N . ARG B 1 153 ? 30.14283 -28.04241 -48.41835 1.000 83.55706 153 ARG B N 1
ATOM 4373 C CA . ARG B 1 153 ? 30.77435 -27.04073 -47.56463 1.000 87.25030 153 ARG B CA 1
ATOM 4374 C C . ARG B 1 153 ? 29.72919 -26.18952 -46.85556 1.000 86.73976 153 ARG B C 1
ATOM 4375 O O . ARG B 1 153 ? 29.92689 -25.78250 -45.70442 1.000 82.76926 153 ARG B O 1
ATOM 4383 N N . TRP B 1 154 ? 28.61292 -25.90576 -47.53164 1.000 86.46433 154 TRP B N 1
ATOM 4384 C CA . TRP B 1 154 ? 27.52288 -25.17810 -46.89123 1.000 85.69846 154 TRP B CA 1
ATOM 4385 C C . TRP B 1 154 ? 26.92822 -25.98559 -45.74706 1.000 86.10006 154 TRP B C 1
ATOM 4386 O O . TRP B 1 154 ? 26.51882 -25.42387 -44.72393 1.000 86.96452 154 TRP B O 1
ATOM 4397 N N . ALA B 1 155 ? 26.87232 -27.30723 -45.90209 1.000 86.18583 155 ALA B N 1
ATOM 4398 C CA . ALA B 1 155 ? 26.33168 -28.16549 -44.86050 1.000 85.97198 155 ALA B CA 1
ATOM 4399 C C . ALA B 1 155 ? 27.31788 -28.41947 -43.73176 1.000 86.41448 155 ALA B C 1
ATOM 4400 O O . ALA B 1 155 ? 26.90238 -28.86571 -42.65731 1.000 85.89532 155 ALA B O 1
ATOM 4402 N N . GLY B 1 156 ? 28.59664 -28.11986 -43.93456 1.000 85.20814 156 GLY B N 1
ATOM 4403 C CA . GLY B 1 156 ? 29.59841 -28.44632 -42.94303 1.000 84.26177 156 GLY B CA 1
ATOM 4404 C C . GLY B 1 156 ? 30.04281 -29.88730 -42.99141 1.000 84.49941 156 GLY B C 1
ATOM 4405 O O . GLY B 1 156 ? 30.41304 -30.44959 -41.95632 1.000 86.30487 156 GLY B O 1
ATOM 4406 N N . VAL B 1 157 ? 30.00821 -30.50656 -44.16779 1.000 84.62494 157 VAL B N 1
ATOM 4407 C CA . VAL B 1 157 ? 30.42512 -31.89607 -44.33256 1.000 83.74048 157 VAL B CA 1
ATOM 4408 C C . VAL B 1 157 ? 31.93666 -31.96857 -44.15855 1.000 84.57582 157 VAL B C 1
ATOM 4409 O O . VAL B 1 157 ? 32.68326 -31.36196 -44.94009 1.000 86.27839 157 VAL B O 1
ATOM 4413 N N . PRO B 1 158 ? 32.42679 -32.68541 -43.15720 1.000 82.58427 158 PRO B N 1
ATOM 4414 C CA . PRO B 1 158 ? 33.87921 -32.78282 -42.89883 1.000 86.26247 158 PRO B CA 1
ATOM 4415 C C . PRO B 1 158 ? 34.55122 -33.92220 -43.66504 1.000 90.46972 158 PRO B C 1
ATOM 4416 O O . PRO B 1 158 ? 34.88071 -34.98551 -43.13949 1.000 92.71706 158 PRO B O 1
ATOM 4420 N N . ALA B 1 159 ? 34.77157 -33.68814 -44.95529 1.000 90.59157 159 ALA B N 1
ATOM 4421 C CA . ALA B 1 159 ? 35.39433 -34.67067 -45.82970 1.000 91.00792 159 ALA B CA 1
ATOM 4422 C C . ALA B 1 159 ? 36.43274 -33.97688 -46.70101 1.000 89.07930 159 ALA B C 1
ATOM 4423 O O . ALA B 1 159 ? 36.45726 -32.74982 -46.81724 1.000 86.35678 159 ALA B O 1
ATOM 4425 N N . SER B 1 160 ? 37.29881 -34.77630 -47.32091 1.000 89.12595 160 SER B N 1
ATOM 4426 C CA . SER B 1 160 ? 38.31333 -34.22162 -48.20038 1.000 88.36035 160 SER B CA 1
ATOM 4427 C C . SER B 1 160 ? 37.67355 -33.69433 -49.47829 1.000 90.55424 160 SER B C 1
ATOM 4428 O O . SER B 1 160 ? 36.48694 -33.90585 -49.74981 1.000 90.33673 160 SER B O 1
ATOM 4431 N N . ASP B 1 161 ? 38.48804 -33.00942 -50.28385 1.000 89.81813 161 ASP B N 1
ATOM 4432 C CA . ASP B 1 161 ? 37.96653 -32.45735 -51.52788 1.000 88.73755 161 ASP B CA 1
ATOM 4433 C C . ASP B 1 161 ? 37.57498 -33.56997 -52.49085 1.000 88.79981 161 ASP B C 1
ATOM 4434 O O . ASP B 1 161 ? 36.50514 -33.51766 -53.10711 1.000 90.27281 161 ASP B O 1
ATOM 4439 N N . ARG B 1 162 ? 38.40799 -34.60859 -52.59446 1.000 89.29275 162 ARG B N 1
ATOM 4440 C CA . ARG B 1 162 ? 38.10323 -35.71613 -53.49353 1.000 91.39405 162 ARG B CA 1
ATOM 4441 C C . ARG B 1 162 ? 36.85353 -36.45148 -53.02945 1.000 87.28950 162 ARG B C 1
ATOM 4442 O O . ARG B 1 162 ? 35.99114 -36.80965 -53.83985 1.000 84.13161 162 ARG B O 1
ATOM 4450 N N . GLU B 1 163 ? 36.74889 -36.70317 -51.72266 1.000 84.24436 163 GLU B N 1
ATOM 4451 C CA . GLU B 1 163 ? 35.55638 -37.35679 -51.19443 1.000 84.17470 163 GLU B CA 1
ATOM 4452 C C . GLU B 1 163 ? 34.32546 -36.52672 -51.51889 1.000 81.90705 163 GLU B C 1
ATOM 4453 O O . GLU B 1 163 ? 33.26228 -37.06658 -51.84193 1.000 80.76908 163 GLU B O 1
ATOM 4459 N N . LEU B 1 164 ? 34.46225 -35.20405 -51.43906 1.000 82.84836 164 LEU B N 1
ATOM 4460 C CA . LEU B 1 164 ? 33.36723 -34.30626 -51.77954 1.000 83.76154 164 LEU B CA 1
ATOM 4461 C C . LEU B 1 164 ? 32.98535 -34.47622 -53.24482 1.000 82.04468 164 LEU B C 1
ATOM 4462 O O . LEU B 1 164 ? 31.80201 -34.59041 -53.58728 1.000 80.90127 164 LEU B O 1
ATOM 4467 N N . ASN B 1 165 ? 33.98965 -34.49590 -54.12817 1.000 81.84812 165 ASN B N 1
ATOM 4468 C CA . ASN B 1 165 ? 33.73025 -34.64353 -55.55782 1.000 80.27384 165 ASN B CA 1
ATOM 4469 C C . ASN B 1 165 ? 33.17444 -36.02374 -55.87238 1.000 80.47129 165 ASN B C 1
ATOM 4470 O O . ASN B 1 165 ? 32.32064 -36.16550 -56.75590 1.000 81.55127 165 ASN B O 1
ATOM 4475 N N . LYS B 1 166 ? 33.64351 -37.04794 -55.15910 1.000 79.69081 166 LYS B N 1
ATOM 4476 C CA . LYS B 1 166 ? 33.15014 -38.40270 -55.35679 1.000 76.85559 166 LYS B CA 1
ATOM 4477 C C . LYS B 1 166 ? 31.65185 -38.41123 -55.11597 1.000 79.38148 166 LYS B C 1
ATOM 4478 O O . LYS B 1 166 ? 30.87059 -38.71917 -56.02157 1.000 79.82789 166 LYS B O 1
ATOM 4484 N N . ARG B 1 167 ? 31.25671 -38.08835 -53.88392 1.000 79.52394 167 ARG B N 1
ATOM 4485 C CA . ARG B 1 167 ? 29.84338 -38.05062 -53.53665 1.000 76.39926 167 ARG B CA 1
ATOM 4486 C C . ARG B 1 167 ? 29.06604 -37.14703 -54.48378 1.000 75.34149 167 ARG B C 1
ATOM 4487 O O . ARG B 1 167 ? 27.90593 -37.43054 -54.80247 1.000 75.87994 167 ARG B O 1
ATOM 4495 N N . ALA B 1 168 ? 29.69093 -36.06218 -54.95083 1.000 74.51456 168 ALA B N 1
ATOM 4496 C CA . ALA B 1 168 ? 29.02632 -35.17172 -55.89650 1.000 76.12466 168 ALA B CA 1
ATOM 4497 C C . ALA B 1 168 ? 28.71268 -35.89905 -57.19846 1.000 76.05114 168 ALA B C 1
ATOM 4498 O O . ALA B 1 168 ? 27.57655 -35.86290 -57.68532 1.000 77.45263 168 ALA B O 1
ATOM 4500 N N . THR B 1 169 ? 29.71219 -36.57066 -57.77955 1.000 74.05296 169 THR B N 1
ATOM 4501 C CA . THR B 1 169 ? 29.46800 -37.30774 -59.01531 1.000 75.38335 169 THR B CA 1
ATOM 4502 C C . THR B 1 169 ? 28.58845 -38.52342 -58.77142 1.000 74.92104 169 THR B C 1
ATOM 4503 O O . THR B 1 169 ? 27.83094 -38.92340 -59.66144 1.000 75.14428 169 THR B O 1
ATOM 4507 N N . GLN B 1 170 ? 28.65912 -39.10980 -57.57292 1.000 73.81438 170 GLN B N 1
ATOM 4508 C CA . GLN B 1 170 ? 27.78849 -40.23532 -57.25592 1.000 72.08176 170 GLN B CA 1
ATOM 4509 C C . GLN B 1 170 ? 26.33463 -39.79786 -57.18090 1.000 71.82972 170 GLN B C 1
ATOM 4510 O O . GLN B 1 170 ? 25.43373 -40.57837 -57.50910 1.000 70.85874 170 GLN B O 1
ATOM 4516 N N . MET B 1 171 ? 26.08864 -38.55581 -56.76326 1.000 73.31007 171 MET B N 1
ATOM 4517 C CA . MET B 1 171 ? 24.72718 -38.03961 -56.74544 1.000 71.03345 171 MET B CA 1
ATOM 4518 C C . MET B 1 171 ? 24.28410 -37.63706 -58.14552 1.000 70.12747 171 MET B C 1
ATOM 4519 O O . MET B 1 171 ? 23.13448 -37.87916 -58.53051 1.000 67.58882 171 MET B O 1
ATOM 4524 N N . SER B 1 172 ? 25.19011 -37.03977 -58.92515 1.000 70.08866 172 SER B N 1
ATOM 4525 C CA . SER B 1 172 ? 24.86823 -36.70721 -60.30849 1.000 71.47593 172 SER B CA 1
ATOM 4526 C C . SER B 1 172 ? 24.66787 -37.96518 -61.14445 1.000 70.95970 172 SER B C 1
ATOM 4527 O O . SER B 1 172 ? 23.78642 -38.00626 -62.01086 1.000 71.11753 172 SER B O 1
ATOM 4530 N N . HIS B 1 173 ? 25.48451 -38.99646 -60.90768 1.000 71.80447 173 HIS B N 1
ATOM 4531 C CA . HIS B 1 173 ? 25.29014 -40.27227 -61.59149 1.000 70.52234 173 HIS B CA 1
ATOM 4532 C C . HIS B 1 173 ? 23.93490 -40.87960 -61.24989 1.000 71.43693 173 HIS B C 1
ATOM 4533 O O . HIS B 1 173 ? 23.27990 -41.47995 -62.11022 1.000 69.45517 173 HIS B O 1
ATOM 4540 N N . LE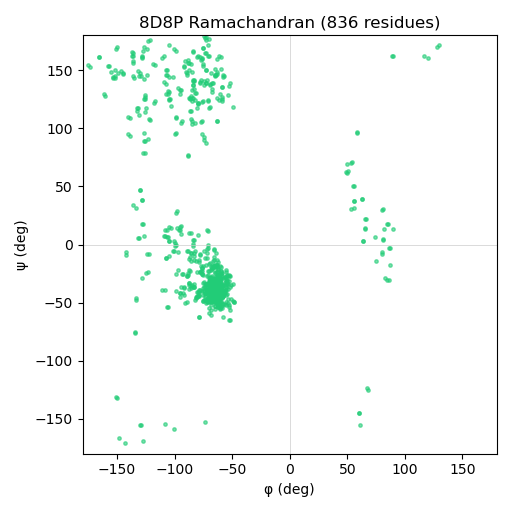U B 1 174 ? 23.50458 -40.74135 -59.99287 1.000 71.17876 174 LEU B N 1
ATOM 4541 C CA . LEU B 1 174 ? 22.20503 -41.26457 -59.58181 1.000 70.42883 174 LEU B CA 1
ATOM 4542 C C . LEU B 1 174 ? 21.08267 -40.63215 -60.39564 1.000 71.69103 174 LEU B C 1
ATOM 4543 O O . LEU B 1 174 ? 20.21276 -41.33160 -60.92853 1.000 69.81850 174 LEU B O 1
ATOM 4548 N N . LEU B 1 175 ? 21.08785 -39.30106 -60.49799 1.000 71.25055 175 LEU B N 1
ATOM 4549 C CA . LEU B 1 175 ? 20.03037 -38.60133 -61.21886 1.000 67.39410 175 LEU B CA 1
ATOM 4550 C C . LEU B 1 175 ? 20.01943 -38.96195 -62.69913 1.000 67.82055 175 LEU B C 1
ATOM 4551 O O . LEU B 1 175 ? 18.95857 -38.94660 -63.33366 1.000 68.85909 175 LEU B O 1
ATOM 4556 N N . ASP B 1 176 ? 21.18130 -39.29208 -63.26511 1.000 70.35411 176 ASP B N 1
ATOM 4557 C CA . ASP B 1 176 ? 21.24569 -39.66960 -64.67253 1.000 73.45020 176 ASP B CA 1
ATOM 4558 C C . ASP B 1 176 ? 20.72985 -41.08227 -64.92208 1.000 71.15255 176 ASP B C 1
ATOM 4559 O O . ASP B 1 176 ? 20.27253 -41.38204 -66.03000 1.000 73.41672 176 ASP B O 1
ATOM 4564 N N . THR B 1 177 ? 20.78673 -41.95271 -63.91650 1.000 68.83733 177 THR B N 1
ATOM 4565 C CA . THR B 1 177 ? 20.50029 -43.37458 -64.07730 1.000 69.31756 177 THR B CA 1
ATOM 4566 C C . THR B 1 177 ? 19.09346 -43.78570 -63.65847 1.000 70.22813 177 THR B C 1
ATOM 4567 O O . THR B 1 177 ? 18.48078 -44.62154 -64.33014 1.000 70.46586 177 THR B O 1
ATOM 4571 N N . PHE B 1 178 ? 18.56985 -43.23461 -62.55826 1.000 68.51183 178 PHE B N 1
ATOM 4572 C CA . PHE B 1 178 ? 17.26112 -43.65932 -62.06269 1.000 67.59012 178 PHE B CA 1
ATOM 4573 C C . PHE B 1 178 ? 16.15530 -43.47420 -63.09581 1.000 69.91037 178 PHE B C 1
ATOM 4574 O O . PHE B 1 178 ? 15.17086 -44.22194 -63.08417 1.000 74.19430 178 PHE B O 1
ATOM 4582 N N . GLY B 1 179 ? 16.28976 -42.49895 -63.99173 1.000 71.41970 179 GLY B N 1
ATOM 4583 C CA . GLY B 1 179 ? 15.22487 -42.22904 -64.94034 1.000 73.33562 179 GLY B CA 1
ATOM 4584 C C . GLY B 1 179 ? 15.22191 -43.10313 -66.17522 1.000 71.69161 179 GLY B C 1
ATOM 4585 O O . GLY B 1 179 ? 14.22487 -43.12113 -66.90363 1.000 72.40263 179 GLY B O 1
ATOM 4586 N N . GLU B 1 180 ? 16.30928 -43.82611 -66.42390 1.000 68.49515 180 GLU B N 1
ATOM 4587 C CA . GLU B 1 180 ? 16.42710 -44.72739 -67.56254 1.000 69.04229 180 GLU B CA 1
ATOM 4588 C C . GLU B 1 180 ? 16.27569 -46.17486 -67.11158 1.000 67.17063 180 GLU B C 1
ATOM 4589 O O . GLU B 1 180 ? 16.98253 -46.62423 -66.20294 1.000 68.19026 180 GLU B O 1
ATOM 4595 N N . VAL B 1 181 ? 15.33853 -46.89260 -67.74042 1.000 66.39918 181 VAL B N 1
ATOM 4596 C CA . VAL B 1 181 ? 15.02350 -48.26099 -67.33394 1.000 67.26381 181 VAL B CA 1
ATOM 4597 C C . VAL B 1 181 ? 16.24229 -49.16801 -67.44425 1.000 65.69459 181 VAL B C 1
ATOM 4598 O O . VAL B 1 181 ? 16.36948 -50.13972 -66.68934 1.000 67.53212 181 VAL B O 1
ATOM 4602 N N . LYS B 1 182 ? 17.15453 -48.87528 -68.36939 1.000 63.91568 182 LYS B N 1
ATOM 4603 C CA . LYS B 1 182 ? 18.34501 -49.69133 -68.56606 1.000 64.60980 182 LYS B CA 1
ATOM 4604 C C . LYS B 1 182 ? 19.48686 -49.29655 -67.63921 1.000 62.65379 182 LYS B C 1
ATOM 4605 O O . LYS B 1 182 ? 20.60963 -49.78075 -67.81482 1.000 63.84803 182 LYS B O 1
ATOM 4611 N N . GLN B 1 183 ? 19.22407 -48.43717 -66.65602 1.000 64.58484 183 GLN B N 1
ATOM 4612 C CA . GLN B 1 183 ? 20.25305 -47.98503 -65.72866 1.000 65.60225 183 GLN B CA 1
ATOM 4613 C C . GLN B 1 183 ? 19.76189 -47.82782 -64.29916 1.000 65.81996 183 GLN B C 1
ATOM 4614 O O . GLN B 1 183 ? 20.58510 -47.55253 -63.42133 1.000 67.12802 183 GLN B O 1
ATOM 4620 N N . ASN B 1 184 ? 18.45953 -47.97826 -64.03452 1.000 61.64341 184 ASN B N 1
ATOM 4621 C CA . ASN B 1 184 ? 17.93526 -47.82618 -62.67999 1.000 63.69644 184 ASN B CA 1
ATOM 4622 C C . ASN B 1 184 ? 18.63919 -48.74726 -61.69004 1.000 65.75454 184 ASN B C 1
ATOM 4623 O O . ASN B 1 184 ? 18.73893 -48.41814 -60.50258 1.000 65.70486 184 ASN B O 1
ATOM 4628 N N . VAL B 1 185 ? 19.13839 -49.89588 -62.15627 1.000 67.10353 185 VAL B N 1
ATOM 4629 C CA . VAL B 1 185 ? 19.89129 -50.79368 -61.28414 1.000 65.76929 185 VAL B CA 1
ATOM 4630 C C . VAL B 1 185 ? 21.13774 -50.10269 -60.74641 1.000 66.10194 185 VAL B C 1
ATOM 4631 O O . VAL B 1 185 ? 21.54422 -50.33676 -59.60088 1.000 66.74838 185 VAL B O 1
ATOM 4635 N N . LEU B 1 186 ? 21.74923 -49.22547 -61.54619 1.000 65.52526 186 LEU B N 1
ATOM 4636 C CA . LEU B 1 186 ? 22.93670 -48.51023 -61.09053 1.000 66.16755 186 LEU B CA 1
ATOM 4637 C C . LEU B 1 186 ? 22.58790 -47.48463 -60.01877 1.000 68.09365 186 LEU B C 1
ATOM 4638 O O . LEU B 1 186 ? 23.33795 -47.31282 -59.05058 1.000 66.88229 186 LEU B O 1
ATOM 4643 N N . SER B 1 187 ? 21.45765 -46.78798 -60.17823 1.000 67.62859 187 SER B N 1
ATOM 4644 C CA . SER B 1 187 ? 21.05947 -45.78421 -59.19573 1.000 66.13658 187 SER B CA 1
ATOM 4645 C C . SER B 1 187 ? 20.79011 -46.40671 -57.83174 1.000 65.31917 187 SER B C 1
ATOM 4646 O O . SER B 1 187 ? 20.92634 -45.73211 -56.80423 1.000 64.55161 187 SER B O 1
ATOM 4649 N N . TRP B 1 188 ? 20.40171 -47.68371 -57.79954 1.000 65.36720 188 TRP B N 1
ATOM 4650 C CA . TRP B 1 188 ? 20.28775 -48.38670 -56.52637 1.000 62.92336 188 TRP B CA 1
ATOM 4651 C C . TRP B 1 188 ? 21.65735 -48.59734 -55.89436 1.000 65.07828 188 TRP B C 1
ATOM 4652 O O . TRP B 1 188 ? 21.80509 -48.50467 -54.67015 1.000 67.22120 188 TRP B O 1
ATOM 4663 N N . MET B 1 189 ? 22.67025 -48.88558 -56.71404 1.000 65.11148 189 MET B N 1
ATOM 4664 C CA . MET B 1 189 ? 24.02570 -49.02215 -56.19350 1.000 66.64091 189 MET B CA 1
ATOM 4665 C C . MET B 1 189 ? 24.57202 -47.67778 -55.73040 1.000 67.09179 189 MET B C 1
ATOM 4666 O O . MET B 1 189 ? 25.30324 -47.60853 -54.73595 1.000 69.90199 189 MET B O 1
ATOM 4671 N N . ASP B 1 190 ? 24.23435 -46.59988 -56.44261 1.000 66.21715 190 ASP B N 1
ATOM 4672 C CA . ASP B 1 190 ? 24.67548 -45.27138 -56.02943 1.000 66.01409 190 ASP B CA 1
ATOM 4673 C C . ASP B 1 190 ? 24.12512 -44.91998 -54.65341 1.000 67.87173 190 ASP B C 1
ATOM 4674 O O . ASP B 1 190 ? 24.86971 -44.48686 -53.76623 1.000 69.47399 190 ASP B O 1
ATOM 4679 N N . ARG B 1 191 ? 22.81616 -45.10245 -54.45675 1.000 66.82466 191 ARG B N 1
ATOM 4680 C CA . ARG B 1 191 ? 22.22217 -44.81550 -53.15511 1.000 65.73092 191 ARG B CA 1
ATOM 4681 C C . ARG B 1 191 ? 22.80687 -45.70839 -52.06885 1.000 67.28970 191 ARG B C 1
ATOM 4682 O O . ARG B 1 191 ? 23.10268 -45.23810 -50.96431 1.000 67.87044 191 ARG B O 1
ATOM 4690 N N . ARG B 1 192 ? 22.97988 -47.00074 -52.36477 1.000 68.36973 192 ARG B N 1
ATOM 4691 C CA . ARG B 1 192 ? 23.54784 -47.92075 -51.38276 1.000 68.25657 192 ARG B CA 1
ATOM 4692 C C . ARG B 1 192 ? 24.91312 -47.44385 -50.90678 1.000 70.09729 192 ARG B C 1
ATOM 4693 O O . ARG B 1 192 ? 25.22474 -47.51980 -49.71240 1.000 70.06451 192 ARG B O 1
ATOM 4701 N N . LYS B 1 193 ? 25.74149 -46.95011 -51.82856 1.000 72.74120 193 LYS B N 1
ATOM 4702 C CA . LYS B 1 193 ? 27.02277 -46.36968 -51.44213 1.000 72.90690 193 LYS B CA 1
ATOM 4703 C C . LYS B 1 193 ? 26.82273 -45.05794 -50.69207 1.000 68.61253 193 LYS B C 1
ATOM 4704 O O . LYS B 1 193 ? 27.42612 -44.83571 -49.63615 1.000 70.63174 193 LYS B O 1
ATOM 4710 N N . LEU B 1 194 ? 25.97511 -44.17468 -51.22682 1.000 68.09468 194 LEU B N 1
ATOM 4711 C CA . LEU B 1 194 ? 25.77078 -42.86960 -50.60525 1.000 69.58999 194 LEU B CA 1
ATOM 4712 C C . LEU B 1 194 ? 25.13409 -43.00424 -49.22694 1.000 71.60585 194 LEU B C 1
ATOM 4713 O O . LEU B 1 194 ? 25.53066 -42.30911 -48.28366 1.000 72.70983 194 LEU B O 1
ATOM 4718 N N . ASP B 1 195 ? 24.13243 -43.88081 -49.09554 1.000 70.18698 195 ASP B N 1
ATOM 4719 C CA . ASP B 1 195 ? 23.52361 -44.12711 -47.79041 1.000 67.64404 195 ASP B CA 1
ATOM 4720 C C . ASP B 1 195 ? 24.56469 -44.56225 -46.76665 1.000 70.31509 195 ASP B C 1
ATOM 4721 O O . ASP B 1 195 ? 24.50941 -44.15202 -45.60138 1.000 71.93478 195 ASP B O 1
ATOM 4726 N N . ALA B 1 196 ? 25.52587 -45.38993 -47.18515 1.000 69.44148 196 ALA B N 1
ATOM 4727 C CA . ALA B 1 196 ? 26.53815 -45.87964 -46.25501 1.000 68.35882 196 ALA B CA 1
ATOM 4728 C C . ALA B 1 196 ? 27.50734 -44.77371 -45.86055 1.000 71.54555 196 ALA B C 1
ATOM 4729 O O . ALA B 1 196 ? 27.89426 -44.66786 -44.69053 1.000 74.42450 196 ALA B O 1
ATOM 4731 N N . TRP B 1 197 ? 27.91636 -43.94586 -46.82424 1.000 71.75128 197 TRP B N 1
ATOM 4732 C CA . TRP B 1 197 ? 28.80982 -42.83438 -46.51622 1.000 72.49451 197 TRP B CA 1
ATOM 4733 C C . TRP B 1 197 ? 28.12217 -41.81255 -45.62077 1.000 74.37732 197 TRP B C 1
ATOM 4734 O O . TRP B 1 197 ? 28.74788 -41.24832 -44.71536 1.000 74.92158 197 TRP B O 1
ATOM 4745 N N . ALA B 1 198 ? 26.83467 -41.55969 -45.86235 1.000 73.41489 198 ALA B N 1
ATOM 4746 C CA . ALA B 1 198 ? 26.09751 -40.61154 -45.03533 1.000 74.08864 198 ALA B CA 1
ATOM 4747 C C . ALA B 1 198 ? 25.89546 -41.14330 -43.62057 1.000 75.46176 198 ALA B C 1
ATOM 4748 O O . ALA B 1 198 ? 26.06297 -40.40195 -42.64482 1.000 76.74831 198 ALA B O 1
ATOM 4750 N N . GLU B 1 199 ? 25.52705 -42.42054 -43.48874 1.000 75.79338 199 GLU B N 1
ATOM 4751 C CA . GLU B 1 199 ? 25.31763 -43.00264 -42.16533 1.000 73.01919 199 GLU B CA 1
ATOM 4752 C C . GLU B 1 199 ? 26.59951 -42.98315 -41.34072 1.000 74.44705 199 GLU B C 1
ATOM 4753 O O . GLU B 1 199 ? 26.58729 -42.60804 -40.16241 1.000 76.79790 199 GLU B O 1
ATOM 4759 N N . ASP B 1 200 ? 27.71816 -43.39366 -41.94488 1.000 75.37539 200 ASP B N 1
ATOM 4760 C CA . ASP B 1 200 ? 28.99556 -43.37130 -41.23773 1.000 75.31857 200 ASP B CA 1
ATOM 4761 C C . ASP B 1 200 ? 29.34515 -41.96334 -40.77225 1.000 76.70846 200 ASP B C 1
ATOM 4762 O O . ASP B 1 200 ? 29.88294 -41.77992 -39.67374 1.000 79.01433 200 ASP B O 1
ATOM 4767 N N . LEU B 1 201 ? 29.05970 -40.95722 -41.60123 1.000 77.33410 201 LEU B N 1
ATOM 4768 C CA . LEU B 1 201 ? 29.32588 -39.57566 -41.21354 1.000 75.94391 201 LEU B CA 1
ATOM 4769 C C . LEU B 1 201 ? 28.49015 -39.17567 -40.00300 1.000 76.65965 201 LEU B C 1
ATOM 4770 O O . LEU B 1 201 ? 29.01141 -38.61975 -39.02897 1.000 76.79192 201 LEU B O 1
ATOM 4775 N N . ILE B 1 202 ? 27.18413 -39.44989 -40.04996 1.000 76.85593 202 ILE B N 1
ATOM 4776 C CA . ILE B 1 202 ? 26.30566 -39.09371 -38.93930 1.000 78.58095 202 ILE B CA 1
ATOM 4777 C C . ILE B 1 202 ? 26.66420 -39.89793 -37.69519 1.000 78.83026 202 ILE B C 1
ATOM 4778 O O . ILE B 1 202 ? 26.60674 -39.38662 -36.56969 1.000 80.73983 202 ILE B O 1
ATOM 4783 N N . LYS B 1 203 ? 27.05724 -41.16137 -37.87718 1.000 77.66084 203 LYS B N 1
ATOM 4784 C CA . LYS B 1 203 ? 27.42880 -41.99287 -36.73694 1.000 77.88876 203 LYS B CA 1
ATOM 4785 C C . LYS B 1 203 ? 28.66753 -41.44664 -36.03956 1.000 79.73898 203 LYS B C 1
ATOM 4786 O O . LYS B 1 203 ? 28.76361 -41.48204 -34.80705 1.000 81.12742 203 LYS B O 1
ATOM 4792 N N . LYS B 1 204 ? 29.62564 -40.93348 -36.81201 1.000 79.87798 204 LYS B N 1
ATOM 4793 C CA . LYS B 1 204 ? 30.83958 -40.37301 -36.23532 1.000 82.15387 204 LYS B CA 1
ATOM 4794 C C . LYS B 1 204 ? 30.63042 -38.97912 -35.65823 1.000 82.63929 204 LYS B C 1
ATOM 4795 O O . LYS B 1 204 ? 31.39693 -38.56691 -34.78101 1.000 85.87998 204 LYS B O 1
ATOM 4801 N N . VAL B 1 205 ? 29.61946 -38.24440 -36.12611 1.000 82.09557 205 VAL B N 1
ATOM 4802 C CA . VAL B 1 205 ? 29.29630 -36.96365 -35.50572 1.000 82.49778 205 VAL B CA 1
ATOM 4803 C C . VAL B 1 205 ? 28.64876 -37.18274 -34.14413 1.000 83.47608 205 VAL B C 1
ATOM 4804 O O . VAL B 1 205 ? 28.96402 -36.48737 -33.17024 1.000 84.08296 205 VAL B O 1
ATOM 4808 N N . ARG B 1 206 ? 27.74854 -38.16459 -34.04897 1.000 81.99923 206 ARG B N 1
ATOM 4809 C CA . ARG B 1 206 ? 27.10216 -38.46018 -32.77533 1.000 81.34760 206 ARG B CA 1
ATOM 4810 C C . ARG B 1 206 ? 28.08548 -39.03821 -31.76621 1.000 83.44570 206 ARG B C 1
ATOM 4811 O O . ARG B 1 206 ? 27.90301 -38.86475 -30.55576 1.000 86.56753 206 ARG B O 1
ATOM 4819 N N . SER B 1 207 ? 29.12568 -39.72270 -32.23873 1.000 84.27925 207 SER B N 1
ATOM 4820 C CA . SER B 1 207 ? 30.12209 -40.32474 -31.36379 1.000 83.65265 207 SER B CA 1
ATOM 4821 C C . SER B 1 207 ? 31.22961 -39.35979 -30.96161 1.000 84.37221 207 SER B C 1
ATOM 4822 O O . SER B 1 207 ? 32.06045 -39.71340 -30.11803 1.000 88.25320 207 SER B O 1
ATOM 4825 N N . GLY B 1 208 ? 31.26340 -38.15866 -31.53696 1.000 83.61206 208 GLY B N 1
ATOM 4826 C CA . GLY B 1 208 ? 32.33341 -37.21732 -31.29071 1.000 84.28936 208 GLY B CA 1
ATOM 4827 C C . GLY B 1 208 ? 33.60369 -37.47567 -32.06764 1.000 86.03129 208 GLY B C 1
ATOM 4828 O O . GLY B 1 208 ? 34.51468 -36.63751 -32.02834 1.000 87.52429 208 GLY B O 1
ATOM 4829 N N . GLU B 1 209 ? 33.69837 -38.60723 -32.77126 1.000 84.08104 209 GLU B N 1
ATOM 4830 C CA . GLU B 1 209 ? 34.84223 -38.85443 -33.64150 1.000 86.26573 209 GLU B CA 1
ATOM 4831 C C . GLU B 1 209 ? 34.95675 -37.77940 -34.71133 1.000 86.04564 209 GLU B C 1
ATOM 4832 O O . GLU B 1 209 ? 36.06634 -37.42126 -35.12361 1.000 90.07420 209 GLU B O 1
ATOM 4838 N N . LEU B 1 210 ? 33.82284 -37.24681 -35.15848 1.000 84.90574 210 LEU B N 1
ATOM 4839 C CA . LEU B 1 210 ? 33.76439 -36.20738 -36.17879 1.000 88.43943 210 LEU B CA 1
ATOM 4840 C C . LEU B 1 210 ? 33.05661 -35.00406 -35.56793 1.000 87.65360 210 LEU B C 1
ATOM 4841 O O . LEU B 1 210 ? 31.83903 -35.03731 -35.36093 1.000 91.26679 210 LEU B O 1
ATOM 4846 N N . THR B 1 211 ? 33.80782 -33.94847 -35.26640 1.000 85.53707 211 THR B N 1
ATOM 4847 C CA . THR B 1 211 ? 33.23831 -32.74482 -34.67338 1.000 88.37019 211 THR B CA 1
ATOM 4848 C C . THR B 1 211 ? 32.94262 -31.73040 -35.77031 1.000 90.37985 211 THR B C 1
ATOM 4849 O O . THR B 1 211 ? 33.80886 -31.43436 -36.60012 1.000 92.74493 211 THR B O 1
ATOM 4853 N N . VAL B 1 212 ? 31.71801 -31.20269 -35.76987 1.000 90.11292 212 VAL B N 1
ATOM 4854 C CA . VAL B 1 212 ? 31.26146 -30.24652 -36.76887 1.000 90.42632 212 VAL B CA 1
ATOM 4855 C C . VAL B 1 212 ? 30.72060 -29.00988 -36.06071 1.000 89.25044 212 VAL B C 1
ATOM 4856 O O . VAL B 1 212 ? 30.54299 -28.98847 -34.84212 1.000 91.15310 212 VAL B O 1
ATOM 4860 N N . ASP B 1 213 ? 30.47061 -27.97058 -36.85248 1.000 88.55161 213 ASP B N 1
ATOM 4861 C CA . ASP B 1 213 ? 29.92598 -26.72940 -36.32212 1.000 89.74921 213 ASP B CA 1
ATOM 4862 C C . ASP B 1 213 ? 28.58744 -26.99214 -35.63379 1.000 88.99082 213 ASP B C 1
ATOM 4863 O O . ASP B 1 213 ? 27.75098 -27.73328 -36.16434 1.000 87.60735 213 ASP B O 1
ATOM 4868 N N . PRO B 1 214 ? 28.35873 -26.41798 -34.44866 1.000 87.84297 214 PRO B N 1
ATOM 4869 C CA . PRO B 1 214 ? 27.10273 -26.69346 -33.72838 1.000 87.14840 214 PRO B CA 1
ATOM 4870 C C . PRO B 1 214 ? 25.85680 -26.26791 -34.48688 1.000 87.88475 214 PRO B C 1
ATOM 4871 O O . PRO B 1 214 ? 24.78390 -26.84450 -34.26981 1.000 85.86822 214 PRO B O 1
ATOM 4875 N N . ASP B 1 215 ? 25.95988 -25.27002 -35.36214 1.000 89.37237 215 ASP B N 1
ATOM 4876 C CA . ASP B 1 215 ? 24.82445 -24.78266 -36.13194 1.000 89.78341 215 ASP B CA 1
ATOM 4877 C C . ASP B 1 215 ? 24.84893 -25.26641 -37.57684 1.000 89.00625 215 ASP B C 1
ATOM 4878 O O . ASP B 1 215 ? 24.10210 -24.74207 -38.40941 1.000 85.99517 215 ASP B O 1
ATOM 4883 N N . SER B 1 216 ? 25.68277 -26.25577 -37.88690 1.000 90.25570 216 SER B N 1
ATOM 4884 C CA . SER B 1 216 ? 25.84192 -26.75854 -39.24212 1.000 86.98636 216 SER B CA 1
ATOM 4885 C C . SER B 1 216 ? 24.68375 -27.67351 -39.63152 1.000 83.25522 216 SER B C 1
ATOM 4886 O O . SER B 1 216 ? 23.93942 -28.17797 -38.78669 1.000 83.48319 216 SER B O 1
ATOM 4889 N N . VAL B 1 217 ? 24.53313 -27.87460 -40.94305 1.000 84.54723 217 VAL B N 1
ATOM 4890 C CA . VAL B 1 217 ? 23.50310 -28.78285 -41.43716 1.000 86.88110 217 VAL B CA 1
ATOM 4891 C C . VAL B 1 217 ? 23.78694 -30.21703 -41.01061 1.000 84.45848 217 VAL B C 1
ATOM 4892 O O . VAL B 1 217 ? 22.85502 -30.98798 -40.75074 1.000 80.94805 217 VAL B O 1
ATOM 4896 N N . VAL B 1 218 ? 25.06271 -30.60215 -40.93034 1.000 85.12631 218 VAL B N 1
ATOM 4897 C CA . VAL B 1 218 ? 25.40442 -31.94099 -40.45759 1.000 82.72208 218 VAL B CA 1
ATOM 4898 C C . VAL B 1 218 ? 24.93316 -32.13619 -39.02215 1.000 83.08858 218 VAL B C 1
ATOM 4899 O O . VAL B 1 218 ? 24.44256 -33.21104 -38.65491 1.000 83.90992 218 VAL B O 1
ATOM 4903 N N . ARG B 1 219 ? 25.06745 -31.10067 -38.18974 1.000 83.73661 219 ARG B N 1
ATOM 4904 C CA . ARG B 1 219 ? 24.66622 -31.21686 -36.79071 1.000 82.74583 219 ARG B CA 1
ATOM 4905 C C . ARG B 1 219 ? 23.15125 -31.30962 -36.65091 1.000 82.75895 219 ARG B C 1
ATOM 4906 O O . ARG B 1 219 ? 22.63863 -32.15584 -35.90874 1.000 83.03638 219 ARG B O 1
ATOM 4914 N N . HIS B 1 220 ? 22.41534 -30.44024 -37.34944 1.000 81.95086 220 HIS B N 1
ATOM 4915 C CA . HIS B 1 220 ? 20.95892 -30.49045 -37.28372 1.000 81.35518 220 HIS B CA 1
ATOM 4916 C C . HIS B 1 220 ? 20.40420 -31.79462 -37.83737 1.000 82.14788 220 HIS B C 1
ATOM 4917 O O . HIS B 1 220 ? 19.29324 -32.18983 -37.46701 1.000 82.29127 220 HIS B O 1
ATOM 4924 N N . MET B 1 221 ? 21.15042 -32.47243 -38.71108 1.000 81.51640 221 MET B N 1
ATOM 4925 C CA . MET B 1 221 ? 20.73280 -33.79183 -39.16800 1.000 78.77951 221 MET B CA 1
ATOM 4926 C C . MET B 1 221 ? 21.04250 -34.85707 -38.12461 1.000 79.00479 221 MET B C 1
ATOM 4927 O O . MET B 1 221 ? 20.22605 -35.75428 -37.88756 1.000 75.61382 221 MET B O 1
ATOM 4932 N N . ALA B 1 222 ? 22.21172 -34.76436 -37.48522 1.000 81.98602 222 ALA B N 1
ATOM 4933 C CA . ALA B 1 222 ? 22.57870 -35.73510 -36.46059 1.000 79.98559 222 ALA B CA 1
ATOM 4934 C C . ALA B 1 222 ? 21.66096 -35.65482 -35.24831 1.000 80.26275 222 ALA B C 1
ATOM 4935 O O . ALA B 1 222 ? 21.44099 -36.66731 -34.57353 1.000 79.83148 222 ALA B O 1
ATOM 4937 N N . ASP B 1 223 ? 21.12095 -34.47135 -34.95294 1.000 79.14093 223 ASP B N 1
ATOM 4938 C CA . ASP B 1 223 ? 20.19620 -34.28903 -33.84144 1.000 77.89858 223 ASP B CA 1
ATOM 4939 C C . ASP B 1 223 ? 18.74037 -34.27431 -34.29553 1.000 77.70629 223 ASP B C 1
ATOM 4940 O O . ASP B 1 223 ? 17.89077 -33.66019 -33.64151 1.000 81.20937 223 ASP B O 1
ATOM 4945 N N . LEU B 1 224 ? 18.43522 -34.94166 -35.40413 1.000 77.86286 224 LEU B N 1
ATOM 4946 C CA . LEU B 1 224 ? 17.07102 -34.99075 -35.90787 1.000 77.60831 224 LEU B CA 1
ATOM 4947 C C . LEU B 1 224 ? 16.23677 -35.97144 -35.09623 1.000 77.82027 224 LEU B C 1
ATOM 4948 O O . LEU B 1 224 ? 16.71426 -37.04014 -34.70736 1.000 78.45630 224 LEU B O 1
ATOM 4953 N N . ARG B 1 225 ? 14.98090 -35.60388 -34.85091 1.000 76.46682 225 ARG B N 1
ATOM 4954 C CA . ARG B 1 225 ? 14.04445 -36.43266 -34.10741 1.000 77.53711 225 ARG B CA 1
ATOM 4955 C C . ARG B 1 225 ? 12.76725 -36.59514 -34.91968 1.000 80.03891 225 ARG B C 1
ATOM 4956 O O . ARG B 1 225 ? 12.53031 -35.86962 -35.89007 1.000 79.24394 225 ARG B O 1
ATOM 4964 N N . ASP B 1 226 ? 11.93359 -37.54702 -34.50777 1.000 83.18797 226 ASP B N 1
ATOM 4965 C CA . ASP B 1 226 ? 10.75277 -37.88457 -35.28372 1.000 83.00378 226 ASP B CA 1
ATOM 4966 C C . ASP B 1 226 ? 9.51281 -37.22938 -34.66919 1.000 83.21572 226 ASP B C 1
ATOM 4967 O O . ASP B 1 226 ? 9.61785 -36.26178 -33.90722 1.000 83.18565 226 ASP B O 1
ATOM 4972 N N . GLU B 1 227 ? 8.33156 -37.76483 -34.97925 1.000 84.43905 227 GLU B N 1
ATOM 4973 C CA . GLU B 1 227 ? 7.09566 -37.18052 -34.47937 1.000 81.63720 227 GLU B CA 1
ATOM 4974 C C . GLU B 1 227 ? 6.80630 -37.59263 -33.04552 1.000 80.93888 227 GLU B C 1
ATOM 4975 O O . GLU B 1 227 ? 6.08299 -36.88040 -32.34157 1.000 78.87653 227 GLU B O 1
ATOM 4981 N N . LYS B 1 228 ? 7.35160 -38.72208 -32.60571 1.000 84.81795 228 LYS B N 1
ATOM 4982 C CA . LYS B 1 228 ? 7.20459 -39.20973 -31.24334 1.000 85.13068 228 LYS B CA 1
ATOM 4983 C C . LYS B 1 228 ? 8.36500 -38.79033 -30.34612 1.000 84.74335 228 LYS B C 1
ATOM 4984 O O . LYS B 1 228 ? 8.46560 -39.27640 -29.21374 1.000 82.30415 228 LYS B O 1
ATOM 4990 N N . GLY B 1 229 ? 9.24114 -37.90871 -30.82633 1.000 83.55545 229 GLY B N 1
ATOM 4991 C CA . GLY B 1 229 ? 10.32704 -37.40184 -30.01516 1.000 81.43166 229 GLY B CA 1
ATOM 4992 C C . GLY B 1 229 ? 11.55602 -38.27693 -29.90768 1.000 85.38627 229 GLY B C 1
ATOM 4993 O O . GLY B 1 229 ? 12.40196 -38.01444 -29.04438 1.000 84.48008 229 GLY B O 1
ATOM 4994 N N . GLU B 1 230 ? 11.69754 -39.29831 -30.74936 1.000 85.82925 230 GLU B N 1
ATOM 4995 C CA . GLU B 1 230 ? 12.89711 -40.12503 -30.75514 1.000 84.25248 230 GLU B CA 1
ATOM 4996 C C . GLU B 1 230 ? 13.79178 -39.70546 -31.91232 1.000 80.78561 230 GLU B C 1
ATOM 4997 O O . GLU B 1 230 ? 13.30527 -39.35869 -32.99208 1.000 81.37356 230 GLU B O 1
ATOM 5003 N N . LEU B 1 231 ? 15.10188 -39.75026 -31.68770 1.000 81.82740 231 LEU B N 1
ATOM 5004 C CA . LEU B 1 231 ? 16.03438 -39.34540 -32.72834 1.000 80.11595 231 LEU B CA 1
ATOM 5005 C C . LEU B 1 231 ? 16.10960 -40.41179 -33.81454 1.000 78.37758 231 LEU B C 1
ATOM 5006 O O . LEU B 1 231 ? 16.08319 -41.61402 -33.53495 1.000 79.46563 231 LEU B O 1
ATOM 5011 N N . VAL B 1 232 ? 16.18765 -39.96026 -35.06820 1.000 77.87588 232 VAL B N 1
ATOM 5012 C CA . VAL B 1 232 ? 16.14429 -40.89182 -36.18841 1.000 77.73141 232 VAL B CA 1
ATOM 5013 C C . VAL B 1 232 ? 17.43581 -41.69945 -36.25452 1.000 76.99027 232 VAL B C 1
ATOM 5014 O O . VAL B 1 232 ? 18.46845 -41.34096 -35.67531 1.000 77.66157 232 VAL B O 1
ATOM 5018 N N . THR B 1 233 ? 17.36724 -42.81458 -36.97557 1.000 77.49195 233 THR B N 1
ATOM 5019 C CA . THR B 1 233 ? 18.54890 -43.62904 -37.20774 1.000 78.95297 233 THR B CA 1
ATOM 5020 C C . THR B 1 233 ? 19.57991 -42.84204 -38.00652 1.000 78.50712 233 THR B C 1
ATOM 5021 O O . THR B 1 233 ? 19.24004 -41.97654 -38.81837 1.000 76.93910 233 THR B O 1
ATOM 5025 N N . ALA B 1 234 ? 20.85767 -43.13657 -37.74886 1.000 80.96663 234 ALA B N 1
ATOM 5026 C CA . ALA B 1 234 ? 21.93349 -42.44198 -38.44818 1.000 76.48126 234 ALA B CA 1
ATOM 5027 C C . ALA B 1 234 ? 21.78453 -42.56628 -39.95773 1.000 76.38585 234 ALA B C 1
ATOM 5028 O O . ALA B 1 234 ? 22.18075 -41.65875 -40.69834 1.000 75.98681 234 ALA B O 1
ATOM 5030 N N . LYS B 1 235 ? 21.21893 -43.67974 -40.42838 1.000 74.18969 235 LYS B N 1
ATOM 5031 C CA . LYS B 1 235 ? 20.90379 -43.82219 -41.84507 1.000 71.06298 235 LYS B CA 1
ATOM 5032 C C . LYS B 1 235 ? 19.91192 -42.75461 -42.29094 1.000 72.57540 235 LYS B C 1
ATOM 5033 O O . LYS B 1 235 ? 20.16066 -42.01909 -43.25291 1.000 73.16935 235 LYS B O 1
ATOM 5039 N N . LEU B 1 236 ? 18.76557 -42.66852 -41.60827 1.000 74.18852 236 LEU B N 1
ATOM 5040 C CA . LEU B 1 236 ? 17.76117 -41.67520 -41.97855 1.000 74.52645 236 LEU B CA 1
ATOM 5041 C C . LEU B 1 236 ? 18.30229 -40.25979 -41.82252 1.000 73.87871 236 LEU B C 1
ATOM 5042 O O . LEU B 1 236 ? 18.05808 -39.39739 -42.67403 1.000 74.44132 236 LEU B O 1
ATOM 5047 N N . ALA B 1 237 ? 19.04351 -40.00142 -40.74129 1.000 73.67657 237 ALA B N 1
ATOM 5048 C CA . ALA B 1 237 ? 19.72032 -38.71645 -40.60793 1.000 72.19453 237 ALA B CA 1
ATOM 5049 C C . ALA B 1 237 ? 20.69729 -38.48424 -41.75235 1.000 74.17836 237 ALA B C 1
ATOM 5050 O O . ALA B 1 237 ? 20.95157 -37.33466 -42.13073 1.000 75.91497 237 ALA B O 1
ATOM 5052 N N . GLY B 1 238 ? 21.24891 -39.55818 -42.31333 1.000 73.55929 238 GLY B N 1
ATOM 5053 C CA . GLY B 1 238 ? 22.13488 -39.46312 -43.45491 1.000 74.02954 238 GLY B CA 1
ATOM 5054 C C . GLY B 1 238 ? 21.39590 -39.43142 -44.77701 1.000 72.72799 238 GLY B C 1
ATOM 5055 O O . GLY B 1 238 ? 21.81622 -38.74416 -45.71252 1.000 74.17942 238 GLY B O 1
ATOM 5056 N N . ILE B 1 239 ? 20.29274 -40.18038 -44.86631 1.000 73.70297 239 ILE B N 1
ATOM 5057 C CA . ILE B 1 239 ? 19.43685 -40.10912 -46.04778 1.000 72.16189 239 ILE B CA 1
ATOM 5058 C C . ILE B 1 239 ? 18.93074 -38.69027 -46.24075 1.000 72.02635 239 ILE B C 1
ATOM 5059 O O . ILE B 1 239 ? 18.95048 -38.14714 -47.35202 1.000 72.70724 239 ILE B O 1
ATOM 5064 N N . GLU B 1 240 ? 18.49059 -38.06263 -45.15447 1.000 72.46623 240 GLU B N 1
ATOM 5065 C CA . GLU B 1 240 ? 17.91403 -36.73053 -45.22959 1.000 72.59392 240 GLU B CA 1
ATOM 5066 C C . GLU B 1 240 ? 18.97374 -35.64867 -45.40307 1.000 72.31001 240 GLU B C 1
ATOM 5067 O O . GLU B 1 240 ? 18.66947 -34.57365 -45.93161 1.000 72.87685 240 GLU B O 1
ATOM 5073 N N . LEU B 1 241 ? 20.21068 -35.90306 -44.96811 1.000 71.69523 241 LEU B N 1
ATOM 5074 C CA . LEU B 1 241 ? 21.30314 -34.99620 -45.30817 1.000 72.76909 241 LEU B CA 1
ATOM 5075 C C . LEU B 1 241 ? 21.55215 -34.99304 -46.81169 1.000 74.72392 241 LEU B C 1
ATOM 5076 O O . LEU B 1 241 ? 21.84948 -33.94532 -47.39912 1.000 75.85135 241 LEU B O 1
ATOM 5081 N N . GLN B 1 242 ? 21.43208 -36.16001 -47.45273 1.000 71.28623 242 GLN B N 1
ATOM 5082 C CA . GLN B 1 242 ? 21.53609 -36.21585 -48.90720 1.000 72.34339 242 GLN B CA 1
ATOM 5083 C C . GLN B 1 242 ? 20.42934 -35.40125 -49.56021 1.000 74.46195 242 GLN B C 1
ATOM 5084 O O . GLN B 1 242 ? 20.65791 -34.72136 -50.56683 1.000 74.17553 242 GLN B O 1
ATOM 5090 N N . ASN B 1 243 ? 19.22096 -35.44795 -48.99256 1.000 71.78724 243 ASN B N 1
ATOM 5091 C CA . ASN B 1 243 ? 18.06110 -34.72522 -49.50934 1.000 71.28087 243 ASN B CA 1
ATOM 5092 C C . ASN B 1 243 ? 18.15328 -33.22516 -49.27312 1.000 71.71866 243 ASN B C 1
ATOM 5093 O O . ASN B 1 243 ? 17.16830 -32.49444 -49.44246 1.000 72.20329 243 ASN B O 1
ATOM 5098 N N . LEU B 1 244 ? 19.35375 -32.79201 -48.88111 1.000 72.43461 244 LEU B N 1
ATOM 5099 C CA . LEU B 1 244 ? 19.67726 -31.38655 -48.69173 1.000 71.81190 244 LEU B CA 1
ATOM 5100 C C . LEU B 1 244 ? 20.98778 -31.03211 -49.38318 1.000 71.38734 244 LEU B C 1
ATOM 5101 O O . LEU B 1 244 ? 21.47568 -29.90611 -49.22853 1.000 73.25527 244 LEU B O 1
ATOM 5106 N N . THR B 1 245 ? 21.57309 -31.96995 -50.13096 1.000 74.59491 245 THR B N 1
ATOM 5107 C CA . THR B 1 245 ? 22.80154 -31.72543 -50.87547 1.000 75.18694 245 THR B CA 1
ATOM 5108 C C . THR B 1 245 ? 22.68252 -32.25910 -52.29897 1.000 75.23565 245 THR B C 1
ATOM 5109 O O . THR B 1 245 ? 23.02437 -31.55742 -53.25674 1.000 75.21136 245 THR B O 1
ATOM 5113 N N . ARG B 1 246 ? 22.20452 -33.49724 -52.44905 1.000 73.64956 246 ARG B N 1
ATOM 5114 C CA . ARG B 1 246 ? 22.00832 -34.04998 -53.78781 1.000 75.07990 246 ARG B CA 1
ATOM 5115 C C . ARG B 1 246 ? 21.04242 -33.23212 -54.63660 1.000 74.92977 246 ARG B C 1
ATOM 5116 O O . ARG B 1 246 ? 21.35648 -32.99821 -55.81698 1.000 74.40617 246 ARG B O 1
ATOM 5124 N N . PRO B 1 247 ? 19.88382 -32.77982 -54.13859 1.000 74.08493 247 PRO B N 1
ATOM 5125 C CA . PRO B 1 247 ? 18.99914 -31.97566 -54.99377 1.000 73.25701 247 PRO B CA 1
ATOM 5126 C C . PRO B 1 247 ? 19.64113 -30.67766 -55.45058 1.000 73.49665 247 PRO B C 1
ATOM 5127 O O . PRO B 1 247 ? 19.12887 -30.04771 -56.38502 1.000 72.32940 247 PRO B O 1
ATOM 5131 N N . THR B 1 248 ? 20.74618 -30.26601 -54.82313 1.000 72.08983 248 THR B N 1
ATOM 5132 C CA . THR B 1 248 ? 21.52290 -29.13058 -55.30464 1.000 72.50543 248 THR B CA 1
ATOM 5133 C C . THR B 1 248 ? 22.41905 -29.55367 -56.46254 1.000 75.02526 248 THR B C 1
ATOM 5134 O O . THR B 1 248 ? 22.55603 -28.82642 -57.45164 1.000 78.20359 248 THR B O 1
ATOM 5138 N N . VAL B 1 249 ? 23.08656 -30.70410 -56.32628 1.000 74.28333 249 VAL B N 1
ATOM 5139 C CA . VAL B 1 249 ? 23.84185 -31.27111 -57.44133 1.000 73.61412 249 VAL B CA 1
ATOM 5140 C C . VAL B 1 249 ? 22.94978 -31.46267 -58.66094 1.000 72.94818 249 VAL B C 1
ATOM 5141 O O . VAL B 1 249 ? 23.42371 -31.41459 -59.80279 1.000 70.97476 249 VAL B O 1
ATOM 5145 N N . ALA B 1 250 ? 21.64667 -31.67114 -58.44294 1.000 71.97689 250 ALA B N 1
ATOM 5146 C CA . ALA B 1 250 ? 20.71519 -31.83395 -59.55488 1.000 71.35381 250 ALA B CA 1
ATOM 5147 C C . ALA B 1 250 ? 20.60430 -30.56537 -60.39133 1.000 74.23445 250 ALA B C 1
ATOM 5148 O O . ALA B 1 250 ? 20.29687 -30.63768 -61.58706 1.000 73.41721 250 ALA B O 1
ATOM 5150 N N . VAL B 1 251 ? 20.83472 -29.39675 -59.78451 1.000 75.22915 251 VAL B N 1
ATOM 5151 C CA . VAL B 1 251 ? 20.65664 -28.13251 -60.49392 1.000 76.11113 251 VAL B CA 1
ATOM 5152 C C . VAL B 1 251 ? 21.61534 -27.99646 -61.67157 1.000 73.40813 251 VAL B C 1
ATOM 5153 O O . VAL B 1 251 ? 21.38598 -27.16861 -62.56016 1.000 73.85187 251 VAL B O 1
ATOM 5157 N N . SER B 1 252 ? 22.68708 -28.79458 -61.70823 1.000 73.68565 252 SER B N 1
ATOM 5158 C CA . SER B 1 252 ? 23.59291 -28.76890 -62.85273 1.000 73.08259 252 SER B CA 1
ATOM 5159 C C . SER B 1 252 ? 22.88905 -29.13147 -64.15413 1.000 72.34907 252 SER B C 1
ATOM 5160 O O . SER B 1 252 ? 23.34646 -28.72506 -65.22780 1.000 76.90702 252 SER B O 1
ATOM 5163 N N . ARG B 1 253 ? 21.79017 -29.88607 -64.08464 1.000 71.89267 253 ARG B N 1
ATOM 5164 C CA . ARG B 1 253 ? 20.98227 -30.12305 -65.27576 1.000 72.59790 253 ARG B CA 1
ATOM 5165 C C . ARG B 1 253 ? 20.28696 -28.84471 -65.72389 1.000 72.40087 253 ARG B C 1
ATOM 5166 O O . ARG B 1 253 ? 20.21489 -28.55714 -66.92457 1.000 72.60715 253 ARG B O 1
ATOM 5174 N N . PHE B 1 254 ? 19.76648 -28.06775 -64.77104 1.000 69.48710 254 PHE B N 1
ATOM 5175 C CA . PHE B 1 254 ? 19.22424 -26.75440 -65.10012 1.000 70.33269 254 PHE B CA 1
ATOM 5176 C C . PHE B 1 254 ? 20.31366 -25.83528 -65.63515 1.000 73.15067 254 PHE B C 1
ATOM 5177 O O . PHE B 1 254 ? 20.06405 -25.01867 -66.52958 1.000 73.48954 254 PHE B O 1
ATOM 5185 N N . ALA B 1 255 ? 21.52812 -25.94630 -65.08905 1.000 73.91626 255 ALA B N 1
ATOM 5186 C CA . ALA B 1 255 ? 22.64792 -25.16871 -65.60911 1.000 73.44720 255 ALA B CA 1
ATOM 5187 C C . ALA B 1 255 ? 22.93367 -25.52685 -67.06045 1.000 74.68352 255 ALA B C 1
ATOM 5188 O O . ALA B 1 255 ? 23.26925 -24.65393 -67.86973 1.000 76.17465 255 ALA B O 1
ATOM 5190 N N . ALA B 1 256 ? 22.81309 -26.81016 -67.40590 1.000 74.96084 256 ALA B N 1
ATOM 5191 C CA . ALA B 1 256 ? 22.94283 -27.22008 -68.79975 1.000 75.11324 256 ALA B CA 1
ATOM 5192 C C . ALA B 1 256 ? 21.85988 -26.57969 -69.65970 1.000 75.92676 256 ALA B C 1
ATOM 5193 O O . ALA B 1 256 ? 22.15252 -25.96843 -70.69399 1.000 78.34028 256 ALA B O 1
ATOM 5195 N N . PHE B 1 257 ? 20.59659 -26.71197 -69.24280 1.000 73.57216 257 PHE B N 1
ATOM 5196 C CA . PHE B 1 257 ? 19.50102 -26.06975 -69.96372 1.000 74.41183 257 PHE 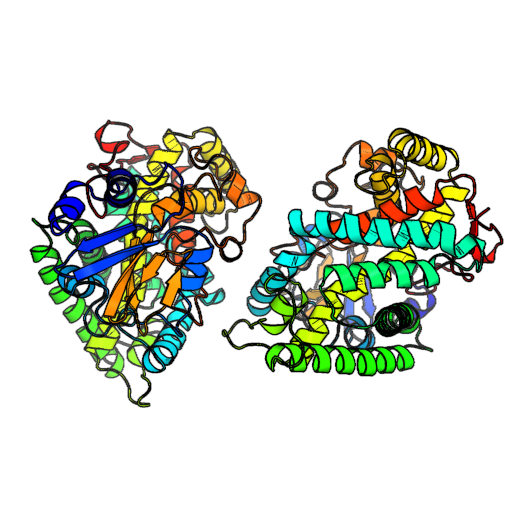B CA 1
ATOM 5197 C C . PHE B 1 257 ? 19.70763 -24.56430 -70.06276 1.000 77.10540 257 PHE B C 1
ATOM 5198 O O . PHE B 1 257 ? 19.46426 -23.96461 -71.11658 1.000 78.56559 257 PHE B O 1
ATOM 5206 N N . ALA B 1 258 ? 20.15524 -23.93515 -68.97405 1.000 79.30100 258 ALA B N 1
ATOM 5207 C CA . ALA B 1 258 ? 20.39539 -22.49749 -69.00423 1.000 76.69405 258 ALA B CA 1
ATOM 5208 C C . ALA B 1 258 ? 21.52218 -22.14151 -69.96236 1.000 77.04170 258 ALA B C 1
ATOM 5209 O O . ALA B 1 258 ? 21.49712 -21.06857 -70.57612 1.000 82.09545 258 ALA B O 1
ATOM 5211 N N . ALA B 1 259 ? 22.51314 -23.02417 -70.10425 1.000 77.21619 259 ALA B N 1
ATOM 5212 C CA . ALA B 1 259 ? 23.61606 -22.75540 -71.02006 1.000 82.22155 259 ALA B CA 1
ATOM 5213 C C . ALA B 1 259 ? 23.14986 -22.77932 -72.47028 1.000 83.00742 259 ALA B C 1
ATOM 5214 O O . ALA B 1 259 ? 23.60227 -21.96785 -73.28587 1.000 82.43711 259 ALA B O 1
ATOM 5216 N N . VAL B 1 260 ? 22.25065 -23.70516 -72.81139 1.000 82.12070 260 VAL B N 1
ATOM 5217 C CA . VAL B 1 260 ? 21.70768 -23.75355 -74.16718 1.000 81.56221 260 VAL B CA 1
ATOM 5218 C C . VAL B 1 260 ? 20.90434 -22.49385 -74.46270 1.000 83.71785 260 VAL B C 1
ATOM 5219 O O . VAL B 1 260 ? 21.02997 -21.89113 -75.53543 1.000 88.55351 260 VAL B O 1
ATOM 5223 N N . ALA B 1 261 ? 20.05795 -22.08360 -73.51532 1.000 82.81907 261 ALA B N 1
ATOM 5224 C CA . ALA B 1 261 ? 19.21893 -20.90906 -73.72539 1.000 84.42484 261 ALA B CA 1
ATOM 5225 C C . ALA B 1 261 ? 20.04899 -19.64631 -73.91339 1.000 83.05251 261 ALA B C 1
ATOM 5226 O O . ALA B 1 261 ? 19.59469 -18.69564 -74.56009 1.000 84.27243 261 ALA B O 1
ATOM 5228 N N . MET B 1 262 ? 21.26292 -19.61625 -73.36185 1.000 80.74094 262 MET B N 1
ATOM 5229 C CA . MET B 1 262 ? 22.10598 -18.43289 -73.49376 1.000 84.74201 262 MET B CA 1
ATOM 5230 C C . MET B 1 262 ? 22.64325 -18.29177 -74.91295 1.000 85.82999 262 MET B C 1
ATOM 5231 O O . MET B 1 262 ? 22.57466 -17.20949 -75.50732 1.000 88.10447 262 MET B O 1
ATOM 5236 N N . VAL B 1 263 ? 23.18635 -19.37553 -75.47489 1.000 87.43034 263 VAL B N 1
ATOM 5237 C CA . VAL B 1 263 ? 23.63808 -19.33502 -76.86120 1.000 89.50819 263 VAL B CA 1
ATOM 5238 C C . VAL B 1 263 ? 22.46967 -19.15052 -77.82046 1.000 90.54647 263 VAL B C 1
ATOM 5239 O O . VAL B 1 263 ? 22.67337 -18.75058 -78.97315 1.000 89.66670 263 VAL B O 1
ATOM 5243 N N . GLU B 1 264 ? 21.24525 -19.42316 -77.36864 1.000 89.60215 264 GLU B N 1
ATOM 5244 C CA . GLU B 1 264 ? 20.05185 -19.20197 -78.17120 1.000 90.13734 264 GLU B CA 1
ATOM 5245 C C . GLU B 1 264 ? 19.48141 -17.80018 -78.00998 1.000 90.65238 264 GLU B C 1
ATOM 5246 O O . GLU B 1 264 ? 18.79808 -17.31545 -78.91923 1.000 90.81143 264 GLU B O 1
ATOM 5252 N N . ASN B 1 265 ? 19.74906 -17.13953 -76.88470 1.000 89.71491 265 ASN B N 1
ATOM 5253 C CA . ASN B 1 265 ? 19.26618 -15.78569 -76.61437 1.000 89.21443 265 ASN B CA 1
ATOM 5254 C C . ASN B 1 265 ? 20.46655 -14.91792 -76.26459 1.000 92.09469 265 ASN B C 1
ATOM 5255 O O . ASN B 1 265 ? 20.72468 -14.63704 -75.08611 1.000 94.47208 265 ASN B O 1
ATOM 5260 N N . PRO B 1 266 ? 21.22844 -14.47469 -77.26890 1.000 92.81008 266 PRO B N 1
ATOM 5261 C CA . PRO B 1 266 ? 22.43400 -13.68386 -76.97695 1.000 95.99939 266 PRO B CA 1
ATOM 5262 C C . PRO B 1 266 ? 22.13269 -12.32117 -76.38201 1.000 101.33618 266 PRO B C 1
ATOM 5263 O O . PRO B 1 266 ? 23.02359 -11.72285 -75.76634 1.000 100.77353 266 PRO B O 1
ATOM 5267 N N . GLU B 1 267 ? 20.91255 -11.80895 -76.55060 1.000 102.79226 267 GLU B N 1
ATOM 5268 C CA . GLU B 1 267 ? 20.55987 -10.51085 -75.98428 1.000 101.22306 267 GLU B CA 1
ATOM 5269 C C . GLU B 1 267 ? 20.46461 -10.57859 -74.46519 1.000 98.99086 267 GLU B C 1
ATOM 5270 O O . GLU B 1 267 ? 21.13204 -9.81858 -73.75213 1.000 99.45402 267 GLU B O 1
ATOM 5276 N N . TRP B 1 268 ? 19.63945 -11.49638 -73.95095 1.000 96.47007 268 TRP B N 1
ATOM 5277 C CA . TRP B 1 268 ? 19.51250 -11.64457 -72.50569 1.000 97.76488 268 TRP B CA 1
ATOM 5278 C C . TRP B 1 268 ? 20.81029 -12.12434 -71.87768 1.000 98.93676 268 TRP B C 1
ATOM 5279 O O . TRP B 1 268 ? 21.08731 -11.81874 -70.71258 1.000 99.55696 268 TRP B O 1
ATOM 5290 N N . ALA B 1 269 ? 21.60295 -12.88943 -72.62332 1.000 96.47429 269 ALA B N 1
ATOM 5291 C CA . ALA B 1 269 ? 22.89935 -13.31399 -72.11653 1.000 98.17245 269 ALA B CA 1
ATOM 5292 C C . ALA B 1 269 ? 23.79788 -12.10687 -71.87069 1.000 97.43821 269 ALA B C 1
ATOM 5293 O O . ALA B 1 269 ? 24.51628 -12.04641 -70.86485 1.000 100.97662 269 ALA B O 1
ATOM 5295 N N . ALA B 1 270 ? 23.75507 -11.12020 -72.77295 1.000 98.66570 270 ALA B N 1
ATOM 5296 C CA . ALA B 1 270 ? 24.57966 -9.92876 -72.60649 1.000 103.28201 270 ALA B CA 1
ATOM 5297 C C . ALA B 1 270 ? 24.07037 -9.03592 -71.48073 1.000 102.54061 270 ALA B C 1
ATOM 5298 O O . ALA B 1 270 ? 24.86789 -8.39124 -70.79297 1.000 100.61119 270 ALA B O 1
ATOM 5300 N N . LYS B 1 271 ? 22.75255 -8.96745 -71.27911 1.000 102.39872 271 LYS B N 1
ATOM 5301 C CA . LYS B 1 271 ? 22.22961 -8.19739 -70.15123 1.000 102.07317 271 LYS B CA 1
ATOM 5302 C C . LYS B 1 271 ? 22.80443 -8.70773 -68.82979 1.000 105.36644 271 LYS B C 1
ATOM 5303 O O . LYS B 1 271 ? 23.22703 -7.91978 -67.97689 1.000 111.27883 271 LYS B O 1
ATOM 5309 N N . VAL B 1 272 ? 22.83992 -10.03120 -68.65461 1.000 101.92807 272 VAL B N 1
ATOM 5310 C CA . VAL B 1 272 ? 23.39159 -10.62347 -67.43656 1.000 104.25490 272 VAL B CA 1
ATOM 5311 C C . VAL B 1 272 ? 24.82835 -10.18896 -67.27703 1.000 110.45995 272 VAL B C 1
ATOM 5312 O O . VAL B 1 272 ? 25.31317 -9.86106 -66.18720 1.000 114.48170 272 VAL B O 1
ATOM 5316 N N . LYS B 1 273 ? 25.52508 -10.24282 -68.38966 1.000 109.65147 273 LYS B N 1
ATOM 5317 C CA . LYS B 1 273 ? 26.92603 -9.93205 -68.51590 1.000 111.75931 273 LYS B CA 1
ATOM 5318 C C . LYS B 1 273 ? 27.15989 -8.48858 -68.06514 1.000 111.79395 273 LYS B C 1
ATOM 5319 O O . LYS B 1 273 ? 27.95281 -8.20680 -67.16188 1.000 111.81155 273 LYS B O 1
ATOM 5325 N N . ASN B 1 274 ? 26.38837 -7.56662 -68.65742 1.000 112.00106 274 ASN B N 1
ATOM 5326 C CA . ASN B 1 274 ? 26.33823 -6.16112 -68.25124 1.000 114.57832 274 ASN B CA 1
ATOM 5327 C C . ASN B 1 274 ? 26.13335 -6.06732 -66.74724 1.000 115.76413 274 ASN B C 1
ATOM 5328 O O . ASN B 1 274 ? 26.86163 -5.37227 -66.03341 1.000 118.23552 274 ASN B O 1
ATOM 5333 N N . ALA B 1 275 ? 25.15542 -6.81733 -66.24975 1.000 111.64787 275 ALA B N 1
ATOM 5334 C CA . ALA B 1 275 ? 24.88248 -6.84800 -64.81885 1.000 113.46964 275 ALA B CA 1
ATOM 5335 C C . ALA B 1 275 ? 26.10553 -7.30521 -64.02558 1.000 115.60880 275 ALA B C 1
ATOM 5336 O O . ALA B 1 275 ? 26.57938 -6.59727 -63.13364 1.000 117.56272 275 ALA B O 1
ATOM 5338 N N . VAL B 1 276 ? 26.66553 -8.47109 -64.36551 1.000 114.45973 276 VAL B N 1
ATOM 5339 C CA . VAL B 1 276 ? 27.81910 -8.95967 -63.60229 1.000 113.22682 276 VAL B CA 1
ATOM 5340 C C . VAL B 1 276 ? 29.00428 -8.02762 -63.81250 1.000 114.28929 276 VAL B C 1
ATOM 5341 O O . VAL B 1 276 ? 29.78298 -7.76452 -62.88822 1.000 116.64703 276 VAL B O 1
ATOM 5345 N N . GLU B 1 277 ? 29.16818 -7.52009 -65.03520 1.000 116.60999 277 GLU B N 1
ATOM 5346 C CA . GLU B 1 277 ? 30.22341 -6.54128 -65.30755 1.000 119.17134 277 GLU B CA 1
ATOM 5347 C C . GLU B 1 277 ? 30.07543 -5.31200 -64.41720 1.000 118.01965 277 GLU B C 1
ATOM 5348 O O . GLU B 1 277 ? 31.04388 -4.84905 -63.80442 1.000 118.87708 277 GLU B O 1
ATOM 5354 N N . ASP B 1 278 ? 28.84583 -4.81267 -64.28633 1.000 117.40672 278 ASP B N 1
ATOM 5355 C CA . ASP B 1 278 ? 28.53473 -3.67174 -63.43022 1.000 119.85064 278 ASP B CA 1
ATOM 5356 C C . ASP B 1 278 ? 28.63312 -4.02609 -61.95124 1.000 117.75028 278 ASP B C 1
ATOM 5357 O O . ASP B 1 278 ? 28.32166 -3.19713 -61.08981 1.000 118.74641 278 ASP B O 1
ATOM 5362 N N . ALA B 1 279 ? 28.96949 -5.28259 -61.64893 1.000 115.30301 279 ALA B N 1
ATOM 5363 C CA . ALA B 1 279 ? 29.12841 -5.71397 -60.26611 1.000 111.58862 279 ALA B CA 1
ATOM 5364 C C . ALA B 1 279 ? 30.47860 -6.37831 -60.00440 1.000 112.81689 279 ALA B C 1
ATOM 5365 O O . ALA B 1 279 ? 30.67717 -6.92089 -58.90699 1.000 114.13502 279 ALA B O 1
ATOM 5367 N N . ASP B 1 280 ? 31.40099 -6.36149 -60.97709 1.000 113.94508 280 ASP B N 1
ATOM 5368 C CA . ASP B 1 280 ? 32.73747 -6.94722 -60.84335 1.000 115.18088 280 ASP B CA 1
ATOM 5369 C C . ASP B 1 280 ? 32.71804 -8.37203 -60.30928 1.000 117.82463 280 ASP B C 1
ATOM 5370 O O . ASP B 1 280 ? 33.11096 -8.61813 -59.16513 1.000 121.30524 280 ASP B O 1
ATOM 5375 N N . GLY B 1 281 ? 32.23752 -9.31829 -61.10313 1.000 113.75928 281 GLY B N 1
ATOM 5376 C CA . GLY B 1 281 ? 32.31801 -10.69241 -60.69762 1.000 112.00997 281 GLY B CA 1
ATOM 5377 C C . GLY B 1 281 ? 31.16969 -11.18392 -59.85750 1.000 110.66213 281 GLY B C 1
ATOM 5378 O O . GLY B 1 281 ? 31.02394 -12.40352 -59.70291 1.000 110.70215 281 GLY B O 1
ATOM 5379 N N . ARG B 1 282 ? 30.38675 -10.27939 -59.25454 1.000 110.68164 282 ARG B N 1
ATOM 5380 C CA . ARG B 1 282 ? 29.27393 -10.71962 -58.42093 1.000 109.97947 282 ARG B CA 1
ATOM 5381 C C . ARG B 1 282 ? 28.50681 -11.74022 -59.25692 1.000 106.82929 282 ARG B C 1
ATOM 5382 O O . ARG B 1 282 ? 28.06287 -11.39964 -60.35668 1.000 104.97380 282 ARG B O 1
ATOM 5390 N N . LEU B 1 283 ? 28.39234 -12.99637 -58.82371 1.000 106.20764 283 LEU B N 1
ATOM 5391 C CA . LEU B 1 283 ? 27.58513 -13.94056 -59.58536 1.000 102.07159 283 LEU B CA 1
ATOM 5392 C C . LEU B 1 283 ? 26.24854 -14.21676 -58.92219 1.000 99.34661 283 LEU B C 1
ATOM 5393 O O . LEU B 1 283 ? 25.38021 -14.83947 -59.54124 1.000 97.09914 283 LEU B O 1
ATOM 5398 N N . VAL B 1 284 ? 26.07213 -13.75135 -57.69144 1.000 100.89752 284 VAL B N 1
ATOM 5399 C CA . VAL B 1 284 ? 24.89317 -14.01671 -56.88991 1.000 98.90400 284 VAL B CA 1
ATOM 5400 C C . VAL B 1 284 ? 24.10356 -12.72475 -56.73981 1.000 99.30310 284 VAL B C 1
ATOM 5401 O O . VAL B 1 284 ? 24.62771 -11.62163 -56.91925 1.000 101.89514 284 VAL B O 1
ATOM 5405 N N . ASN B 1 285 ? 22.82194 -12.87311 -56.39464 1.000 98.39726 285 ASN B N 1
ATOM 5406 C CA . ASN B 1 285 ? 21.93144 -11.73804 -56.14378 1.000 99.23007 285 ASN B CA 1
ATOM 5407 C C . ASN B 1 285 ? 21.92073 -10.74311 -57.30182 1.000 102.25514 285 ASN B C 1
ATOM 5408 O O . ASN B 1 285 ? 21.75790 -9.53627 -57.09708 1.000 97.24869 285 ASN B O 1
ATOM 5413 N N . ILE B 1 286 ? 22.12815 -11.23732 -58.52036 1.000 102.61876 286 ILE B N 1
ATOM 5414 C CA . ILE B 1 286 ? 22.00669 -10.41753 -59.72574 1.000 99.42883 286 ILE B CA 1
ATOM 5415 C C . ILE B 1 286 ? 20.59888 -10.60516 -60.27249 1.000 96.21389 286 ILE B C 1
ATOM 5416 O O . ILE B 1 286 ? 20.31173 -11.65277 -60.86664 1.000 93.77675 286 ILE B O 1
ATOM 5421 N N . PRO B 1 287 ? 19.70324 -9.63178 -60.10563 1.000 95.84481 287 PRO B N 1
ATOM 5422 C CA . PRO B 1 287 ? 18.31274 -9.82485 -60.54890 1.000 96.37672 287 PRO B CA 1
ATOM 5423 C C . PRO B 1 287 ? 18.18655 -10.33936 -61.97295 1.000 95.90639 287 PRO B C 1
ATOM 5424 O O . PRO B 1 287 ? 17.26344 -11.11024 -62.26757 1.000 97.77646 287 PRO B O 1
ATOM 5428 N N . GLU B 1 288 ? 19.08789 -9.93249 -62.86884 1.000 95.46240 288 GLU B N 1
ATOM 5429 C CA . GLU B 1 288 ? 19.02540 -10.39428 -64.25303 1.000 94.59026 288 GLU B CA 1
ATOM 5430 C C . GLU B 1 288 ? 19.30103 -11.89087 -64.35473 1.000 96.01281 288 GLU B C 1
ATOM 5431 O O . GLU B 1 288 ? 18.54874 -12.62774 -65.00414 1.000 92.03739 288 GLU B O 1
ATOM 5437 N N . ALA B 1 289 ? 20.37677 -12.35988 -63.71536 1.000 94.56768 289 ALA B N 1
ATOM 5438 C CA . ALA B 1 289 ? 20.69763 -13.78328 -63.75547 1.000 92.50000 289 ALA B CA 1
ATOM 5439 C C . ALA B 1 289 ? 19.65044 -14.61668 -63.02901 1.000 92.99906 289 ALA B C 1
ATOM 5440 O O . ALA B 1 289 ? 19.39627 -15.76358 -63.41651 1.000 87.82126 289 ALA B O 1
ATOM 5442 N N . VAL B 1 290 ? 19.04071 -14.06270 -61.97743 1.000 94.68816 290 VAL B N 1
ATOM 5443 C CA . VAL B 1 290 ? 17.95364 -14.75675 -61.29269 1.000 90.75797 290 VAL B CA 1
ATOM 5444 C C . VAL B 1 290 ? 16.77196 -14.94502 -62.23360 1.000 89.11477 290 VAL B C 1
ATOM 5445 O O . VAL B 1 290 ? 16.16445 -16.02152 -62.28391 1.000 87.16523 290 VAL B O 1
ATOM 5449 N N . ALA B 1 291 ? 16.42639 -13.90209 -62.99278 1.000 90.04332 291 ALA B N 1
ATOM 5450 C CA . ALA B 1 291 ? 15.33941 -14.02028 -63.95906 1.000 89.76994 291 ALA B CA 1
ATOM 5451 C C . ALA B 1 291 ? 15.66079 -15.06156 -65.02392 1.000 90.08356 291 ALA B C 1
ATOM 5452 O O . ALA B 1 291 ? 14.79417 -15.85740 -65.40522 1.000 90.92265 291 ALA B O 1
ATOM 5454 N N . PHE B 1 292 ? 16.89943 -15.06354 -65.52564 1.000 87.86084 292 PHE B N 1
ATOM 5455 C CA . PHE B 1 292 ? 17.31918 -16.10987 -66.45311 1.000 85.94274 292 PHE B CA 1
ATOM 5456 C C . PHE B 1 292 ? 17.23207 -17.48422 -65.80140 1.000 85.33504 292 PHE B C 1
ATOM 5457 O O . PHE B 1 292 ? 16.81986 -18.45972 -66.44041 1.000 83.43485 292 PHE B O 1
ATOM 5465 N N . ALA B 1 293 ? 17.62051 -17.57955 -64.52663 1.000 86.41041 293 ALA B N 1
ATOM 5466 C CA . ALA B 1 293 ? 17.55575 -18.85627 -63.82356 1.000 83.32425 293 ALA B CA 1
ATOM 5467 C C . ALA B 1 293 ? 16.11191 -19.29157 -63.61256 1.000 83.75480 293 ALA B C 1
ATOM 5468 O O . ALA B 1 293 ? 15.78917 -20.47913 -63.73737 1.000 81.24774 293 ALA B O 1
ATOM 5470 N N . GLN B 1 294 ? 15.22895 -18.34172 -63.29450 1.000 86.82678 294 GLN B N 1
ATOM 5471 C CA . GLN B 1 294 ? 13.82227 -18.67416 -63.09888 1.000 84.65102 294 GLN B CA 1
ATOM 5472 C C . GLN B 1 294 ? 13.18336 -19.11199 -64.40932 1.000 82.96734 294 GLN B C 1
ATOM 5473 O O . GLN B 1 294 ? 12.38657 -20.05746 -64.43670 1.000 82.95752 294 GLN B O 1
ATOM 5479 N N . GLU B 1 295 ? 13.52455 -18.42989 -65.50510 1.000 83.03335 295 GLU B N 1
ATOM 5480 C CA . GLU B 1 295 ? 12.97190 -18.77628 -66.80950 1.000 81.85295 295 GLU B CA 1
ATOM 5481 C C . GLU B 1 295 ? 13.42164 -20.16137 -67.25745 1.000 81.17046 295 GLU B C 1
ATOM 5482 O O . GLU B 1 295 ? 12.65099 -20.90067 -67.88148 1.000 79.47573 295 GLU B O 1
ATOM 5488 N N . THR B 1 296 ? 14.66531 -20.53280 -66.94441 1.000 81.12800 296 THR B N 1
ATOM 5489 C CA . THR B 1 296 ? 15.13798 -21.87705 -67.26195 1.000 79.39484 296 THR B CA 1
ATOM 5490 C C . THR B 1 296 ? 14.35170 -22.93547 -66.49898 1.000 79.45967 296 THR B C 1
ATOM 5491 O O . THR B 1 296 ? 13.97576 -23.96899 -67.06514 1.000 77.65007 296 THR B O 1
ATOM 5495 N N . ARG B 1 297 ? 14.09315 -22.69400 -65.21059 1.000 79.28880 297 ARG B N 1
ATOM 5496 C CA . ARG B 1 297 ? 13.32383 -23.64504 -64.41549 1.000 74.77037 297 ARG B CA 1
ATOM 5497 C C . ARG B 1 297 ? 11.91481 -23.83031 -64.96108 1.000 78.94067 297 ARG B C 1
ATOM 5498 O O . ARG B 1 297 ? 11.34423 -24.92090 -64.84755 1.000 81.95598 297 ARG B O 1
ATOM 5506 N N . ARG B 1 298 ? 11.34474 -22.78981 -65.56833 1.000 80.13004 298 ARG B N 1
ATOM 5507 C CA . ARG B 1 298 ? 9.96507 -22.86425 -66.03522 1.000 80.07671 298 ARG B CA 1
ATOM 5508 C C . ARG B 1 298 ? 9.85956 -23.57450 -67.38032 1.000 78.04731 298 ARG B C 1
ATOM 5509 O O . ARG B 1 298 ? 8.98481 -24.42548 -67.57394 1.000 78.97608 298 ARG B O 1
ATOM 5517 N N . LYS B 1 299 ? 10.74404 -23.23851 -68.32032 1.000 76.98116 299 LYS B N 1
ATOM 5518 C CA . LYS B 1 299 ? 10.58363 -23.70052 -69.69521 1.000 76.59178 299 LYS B CA 1
ATOM 5519 C C . LYS B 1 299 ? 11.12915 -25.10913 -69.90305 1.000 77.19099 299 LYS B C 1
ATOM 5520 O O . LYS B 1 299 ? 10.54682 -25.89454 -70.65930 1.000 80.16843 299 LYS B O 1
ATOM 5526 N N . TYR B 1 300 ? 12.23399 -25.44916 -69.24500 1.000 75.57011 300 TYR B N 1
ATOM 5527 C CA . TYR B 1 300 ? 12.93175 -26.67264 -69.61093 1.000 69.30695 300 TYR B CA 1
ATOM 5528 C C . TYR B 1 300 ? 12.44386 -27.85984 -68.78396 1.000 70.87852 300 TYR B C 1
ATOM 5529 O O . TYR B 1 300 ? 11.95499 -27.68683 -67.66249 1.000 74.06190 300 TYR B O 1
ATOM 5538 N N . PRO B 1 301 ? 12.56247 -29.08457 -69.32253 1.000 71.09537 301 PRO B N 1
ATOM 5539 C CA . PRO B 1 301 ? 12.00246 -30.25153 -68.62872 1.000 68.26782 301 PRO B CA 1
ATOM 5540 C C . PRO B 1 301 ? 12.93919 -30.85672 -67.59428 1.000 67.18701 301 PRO B C 1
ATOM 5541 O O . PRO B 1 301 ? 14.10040 -31.16501 -67.88113 1.000 70.36409 301 PRO B O 1
ATOM 5545 N N . PHE B 1 302 ? 12.42854 -31.02401 -66.37713 1.000 64.93620 302 PHE B N 1
ATOM 5546 C CA . PHE B 1 302 ? 13.15905 -31.67498 -65.29791 1.000 66.23719 302 PHE B CA 1
ATOM 5547 C C . PHE B 1 302 ? 12.22695 -32.66234 -64.61097 1.000 67.77684 302 PHE B C 1
ATOM 5548 O O . PHE B 1 302 ? 12.33038 -33.87559 -64.81537 1.000 69.60294 302 PHE B O 1
ATOM 5556 N N . VAL B 1 303 ? 11.30921 -32.14744 -63.79587 1.000 69.01142 303 VAL B N 1
ATOM 5557 C CA . VAL B 1 303 ? 10.27557 -32.95477 -63.16967 1.000 70.17366 303 VAL B CA 1
ATOM 5558 C C . VAL B 1 303 ? 9.09579 -33.04229 -64.14050 1.000 70.17157 303 VAL B C 1
ATOM 5559 O O . VAL B 1 303 ? 8.48209 -32.00809 -64.43892 1.000 68.68067 303 VAL B O 1
ATOM 5563 N N . PRO B 1 304 ? 8.76643 -34.22817 -64.65662 1.000 68.17925 304 PRO B N 1
ATOM 5564 C CA . PRO B 1 304 ? 7.64513 -34.33249 -65.60323 1.000 69.07169 304 PRO B CA 1
ATOM 5565 C C . PRO B 1 304 ? 6.30140 -34.07143 -64.94148 1.000 72.98106 304 PRO B C 1
ATOM 5566 O O . PRO B 1 304 ? 5.55056 -33.18666 -65.36539 1.000 72.43441 304 PRO B O 1
ATOM 5570 N N . MET B 1 305 ? 5.99309 -34.84025 -63.89933 1.000 75.85478 305 MET B N 1
ATOM 5571 C CA . MET B 1 305 ? 4.72980 -34.71945 -63.18762 1.000 71.76121 305 MET B CA 1
ATOM 5572 C C . MET B 1 305 ? 4.95434 -35.11660 -61.73551 1.000 73.89965 305 MET B C 1
ATOM 5573 O O . MET B 1 305 ? 6.01987 -35.61281 -61.36339 1.000 76.78437 305 MET B O 1
ATOM 5578 N N . LEU B 1 306 ? 3.94571 -34.86234 -60.90643 1.000 74.07234 306 LEU B N 1
ATOM 5579 C CA . LEU B 1 306 ? 4.00696 -35.17180 -59.48259 1.000 72.05497 306 LEU B CA 1
ATOM 5580 C C . LEU B 1 306 ? 2.93802 -36.20048 -59.13977 1.000 74.83488 306 LEU B C 1
ATOM 5581 O O . LEU B 1 306 ? 1.74953 -35.96514 -59.41866 1.000 72.94118 306 LEU B O 1
ATOM 5586 N N . PRO B 1 307 ? 3.29320 -37.34435 -58.55923 1.000 73.45513 307 PRO B N 1
ATOM 5587 C CA . PRO B 1 307 ? 2.28030 -38.32037 -58.15180 1.000 71.60743 307 PRO B CA 1
ATOM 5588 C C . PRO B 1 307 ? 1.77580 -38.09655 -56.73507 1.000 72.10564 307 PRO B C 1
ATOM 5589 O O . PRO B 1 307 ? 2.50246 -37.66263 -55.83915 1.000 70.24815 307 PRO B O 1
ATOM 5593 N N . ALA B 1 308 ? 0.49284 -38.40180 -56.54668 1.000 72.65672 308 ALA B N 1
ATOM 5594 C CA . ALA B 1 308 ? -0.14423 -38.27082 -55.24534 1.000 72.28141 308 ALA B CA 1
ATOM 5595 C C . ALA B 1 308 ? -1.32788 -39.22203 -55.16461 1.000 72.69021 308 ALA B C 1
ATOM 5596 O O . ALA B 1 308 ? -1.98489 -39.50654 -56.16950 1.000 72.86523 308 ALA B O 1
ATOM 5598 N N . MET B 1 309 ? -1.59125 -39.70713 -53.95638 1.000 72.95049 309 MET B N 1
ATOM 5599 C CA . MET B 1 309 ? -2.71582 -40.59015 -53.69116 1.000 75.24691 309 MET B CA 1
ATOM 5600 C C . MET B 1 309 ? -3.94972 -39.77990 -53.30447 1.000 78.31817 309 MET B C 1
ATOM 5601 O O . MET B 1 309 ? -3.85629 -38.63689 -52.85200 1.000 77.60465 309 MET B O 1
ATOM 5606 N N . VAL B 1 310 ? -5.11703 -40.39412 -53.48031 1.000 78.69448 310 VAL B N 1
ATOM 5607 C CA . VAL B 1 310 ? -6.39852 -39.76702 -53.17743 1.000 81.78632 310 VAL B CA 1
ATOM 5608 C C . VAL B 1 310 ? -6.92912 -40.37980 -51.88825 1.000 84.14721 310 VAL B C 1
ATOM 5609 O O . VAL B 1 310 ? -6.98864 -41.60830 -51.75430 1.000 86.64332 310 VAL B O 1
ATOM 5613 N N . LYS B 1 311 ? -7.31961 -39.52157 -50.94319 1.000 82.62853 311 LYS B N 1
ATOM 5614 C CA . LYS B 1 311 ? -7.72337 -39.98607 -49.61952 1.000 86.47827 311 LYS B CA 1
ATOM 5615 C C . LYS B 1 311 ? -9.16255 -40.48542 -49.60560 1.000 92.83516 311 LYS B C 1
ATOM 5616 O O . LYS B 1 311 ? -9.45509 -41.53390 -49.02409 1.000 95.34841 311 LYS B O 1
ATOM 5622 N N . GLU B 1 312 ? -10.07859 -39.72781 -50.20054 1.000 95.06680 312 GLU B N 1
ATOM 5623 C CA . GLU B 1 312 ? -11.48468 -40.09563 -50.26257 1.000 95.10739 312 GLU B CA 1
ATOM 5624 C C . GLU B 1 312 ? -11.99217 -39.79571 -51.66257 1.000 94.72363 312 GLU B C 1
ATOM 5625 O O . GLU B 1 312 ? -11.33937 -39.10030 -52.44401 1.000 92.06391 312 GLU B O 1
ATOM 5631 N N . ASP B 1 313 ? -13.16273 -40.33551 -51.98521 1.000 96.06371 313 ASP B N 1
ATOM 5632 C CA . ASP B 1 313 ? -13.78196 -40.01396 -53.26179 1.000 97.08518 313 ASP B CA 1
ATOM 5633 C C . ASP B 1 313 ? -14.00801 -38.50825 -53.34061 1.000 97.96677 313 ASP B C 1
ATOM 5634 O O . ASP B 1 313 ? -14.67660 -37.92644 -52.47997 1.000 97.54868 313 ASP B O 1
ATOM 5639 N N . THR B 1 314 ? -13.45723 -37.87879 -54.37660 1.000 95.75980 314 THR B N 1
ATOM 5640 C CA . THR B 1 314 ? -13.59730 -36.44110 -54.57733 1.000 94.00298 314 THR B CA 1
ATOM 5641 C C . THR B 1 314 ? -13.72096 -36.17812 -56.07547 1.000 96.18412 314 THR B C 1
ATOM 5642 O O . THR B 1 314 ? -13.86165 -37.10384 -56.87985 1.000 95.76894 314 THR B O 1
ATOM 5646 N N . GLU B 1 315 ? -13.66878 -34.90594 -56.45959 1.000 100.12593 315 GLU B N 1
ATOM 5647 C CA . GLU B 1 315 ? -13.98834 -34.51905 -57.82548 1.000 98.90481 315 GLU B CA 1
ATOM 5648 C C . GLU B 1 315 ? -13.16784 -33.29264 -58.19278 1.000 97.93987 315 GLU B C 1
ATOM 5649 O O . GLU B 1 315 ? -12.87837 -32.44648 -57.34229 1.000 100.19011 315 GLU B O 1
ATOM 5655 N N . LEU B 1 316 ? -12.79760 -33.20083 -59.46918 1.000 96.30530 316 LEU B N 1
ATOM 5656 C CA . LEU B 1 316 ? -12.05608 -32.04952 -59.97801 1.000 92.72357 316 LEU B CA 1
ATOM 5657 C C . LEU B 1 316 ? -12.58179 -31.69955 -61.36335 1.000 94.66590 316 LEU B C 1
ATOM 5658 O O . LEU B 1 316 ? -12.35286 -32.44530 -62.32138 1.000 93.18753 316 LEU B O 1
ATOM 5663 N N . SER B 1 317 ? -13.27457 -30.56238 -61.46313 1.000 93.55034 317 SER B N 1
ATOM 5664 C CA . SER B 1 317 ? -13.72890 -30.00828 -62.74061 1.000 94.83768 317 SER B CA 1
ATOM 5665 C C . SER B 1 317 ? -14.57506 -31.01341 -63.52236 1.000 97.18248 317 SER B C 1
ATOM 5666 O O . SER B 1 317 ? -14.34297 -31.27408 -64.70504 1.000 97.56394 317 SER B O 1
ATOM 5669 N N . GLY B 1 318 ? -15.56571 -31.58518 -62.84426 1.000 95.39736 318 GLY B N 1
ATOM 5670 C CA . GLY B 1 318 ? -16.48997 -32.49873 -63.48493 1.000 96.62490 318 GLY B CA 1
ATOM 5671 C C . GLY B 1 318 ? -15.99094 -33.92603 -63.55715 1.000 95.76817 318 GLY B C 1
ATOM 5672 O O . GLY B 1 318 ? -16.78840 -34.86791 -63.52655 1.000 96.30503 318 GLY B O 1
ATOM 5673 N N . CYS B 1 319 ? -14.67780 -34.10181 -63.65191 1.000 96.66613 319 CYS B N 1
ATOM 5674 C CA . CYS B 1 319 ? -14.10548 -35.43862 -63.73113 1.000 97.78854 319 CYS B CA 1
ATOM 5675 C C . CYS B 1 319 ? -14.01828 -36.03213 -62.33336 1.000 97.43195 319 CYS B C 1
ATOM 5676 O O . CYS B 1 319 ? -13.30158 -35.48913 -61.48400 1.000 98.27721 319 CYS B O 1
ATOM 5679 N N . PRO B 1 320 ? -14.70820 -37.13110 -62.05214 1.000 94.06872 320 PRO B N 1
ATOM 5680 C CA . PRO B 1 320 ? -14.63367 -37.70571 -60.71253 1.000 92.98491 320 PRO B CA 1
ATOM 5681 C C . PRO B 1 320 ? -13.41326 -38.58293 -60.54413 1.000 94.09088 320 PRO B C 1
ATOM 5682 O O . PRO B 1 320 ? -13.01034 -39.32553 -61.44640 1.000 93.19501 320 PRO B O 1
ATOM 5686 N N . ILE B 1 321 ? -12.82656 -38.48854 -59.36086 1.000 95.27756 321 ILE B N 1
ATOM 5687 C CA . ILE B 1 321 ? -11.70456 -39.33382 -59.00059 1.000 91.45517 321 ILE B CA 1
ATOM 5688 C C . ILE B 1 321 ? -12.02694 -40.07602 -57.71476 1.000 92.11915 321 ILE B C 1
ATOM 5689 O O . ILE B 1 321 ? -12.66289 -39.53882 -56.79668 1.000 92.84013 321 ILE B O 1
ATOM 5694 N N . GLN B 1 322 ? -11.49369 -41.29554 -57.66958 1.000 94.59037 322 GLN B N 1
ATOM 5695 C CA . GLN B 1 322 ? -11.69933 -42.48410 -56.85514 1.000 95.21693 322 GLN B CA 1
ATOM 5696 C C . GLN B 1 322 ? -10.88467 -42.45650 -55.56420 1.000 94.02214 322 GLN B C 1
ATOM 5697 O O . GLN B 1 322 ? -9.84744 -41.79914 -55.47015 1.000 91.66780 322 GLN B O 1
ATOM 5703 N N . LYS B 1 323 ? -11.36273 -43.19057 -54.55565 1.000 94.31133 323 LYS B N 1
ATOM 5704 C CA . LYS B 1 323 ? -10.54088 -43.38415 -53.36611 1.000 90.95276 323 LYS B CA 1
ATOM 5705 C C . LYS B 1 323 ? -9.34373 -44.25602 -53.74711 1.000 90.13513 323 LYS B C 1
ATOM 5706 O O . LYS B 1 323 ? -9.43472 -45.12147 -54.62442 1.000 89.77195 323 LYS B O 1
ATOM 5712 N N . GLY B 1 324 ? -8.20131 -44.02359 -53.09969 1.000 89.71889 324 GLY B N 1
ATOM 5713 C CA . GLY B 1 324 ? -7.03992 -44.83950 -53.41132 1.000 87.53171 324 GLY B CA 1
ATOM 5714 C C . GLY B 1 324 ? -6.50026 -44.67352 -54.81143 1.000 85.68074 324 GLY B C 1
ATOM 5715 O O . GLY B 1 324 ? -5.70618 -45.50662 -55.25323 1.000 88.27920 324 GLY B O 1
ATOM 5716 N N . GLN B 1 325 ? -6.91093 -43.62912 -55.52114 1.000 83.83194 325 GLN B N 1
ATOM 5717 C CA . GLN B 1 325 ? -6.47331 -43.36001 -56.87998 1.000 79.62685 325 GLN B CA 1
ATOM 5718 C C . GLN B 1 325 ? -5.19583 -42.52353 -56.86117 1.000 76.77050 325 GLN B C 1
ATOM 5719 O O . GLN B 1 325 ? -4.86927 -41.86721 -55.87020 1.000 77.56506 325 GLN B O 1
ATOM 5725 N N . ARG B 1 326 ? -4.45472 -42.57951 -57.96313 1.000 74.52519 326 ARG B N 1
ATOM 5726 C CA . ARG B 1 326 ? -3.24111 -41.79372 -58.13734 1.000 72.12425 326 ARG B CA 1
ATOM 5727 C C . ARG B 1 326 ? -3.50970 -40.63949 -59.09270 1.000 74.81499 326 ARG B C 1
ATOM 5728 O O . ARG B 1 326 ? -3.98132 -40.85437 -60.21281 1.000 74.44526 326 ARG B O 1
ATOM 5736 N N . VAL B 1 327 ? -3.21908 -39.42017 -58.64819 1.000 72.72519 327 VAL B N 1
ATOM 5737 C CA . VAL B 1 327 ? -3.34173 -38.23681 -59.48992 1.000 73.91879 327 VAL B CA 1
ATOM 5738 C C . VAL B 1 327 ? -1.94475 -37.76173 -59.86032 1.000 76.57752 327 VAL B C 1
ATOM 5739 O O . VAL B 1 327 ? -0.98152 -37.94356 -59.10614 1.000 75.32961 327 VAL B O 1
ATOM 5743 N N . PHE B 1 328 ? -1.83736 -37.15115 -61.03821 1.000 76.47693 328 PHE B N 1
ATOM 5744 C CA . PHE B 1 328 ? -0.56735 -36.65874 -61.55264 1.000 72.16616 328 PHE B CA 1
ATOM 5745 C C . PHE B 1 328 ? -0.71705 -35.19295 -61.92349 1.000 74.36162 328 PHE B C 1
ATOM 5746 O O . PHE B 1 328 ? -1.60569 -34.83448 -62.70274 1.000 76.57920 328 PHE B O 1
ATOM 5754 N N . LEU B 1 329 ? 0.14920 -34.35106 -61.36650 1.000 75.13208 329 LEU B N 1
ATOM 5755 C CA . LEU B 1 329 ? 0.13724 -32.91895 -61.63876 1.000 74.09716 329 LEU B CA 1
ATOM 5756 C C . LEU B 1 329 ? 1.20094 -32.62010 -62.68794 1.000 76.61033 329 LEU B C 1
ATOM 5757 O O . LEU B 1 329 ? 2.40101 -32.67865 -62.40060 1.000 77.02650 329 LEU B O 1
ATOM 5762 N N . ASP B 1 330 ? 0.75688 -32.30027 -63.90154 1.000 73.89588 330 ASP B N 1
ATOM 5763 C CA . ASP B 1 330 ? 1.66060 -31.91403 -64.97583 1.000 72.67429 330 ASP B CA 1
ATOM 5764 C C . ASP B 1 330 ? 2.38474 -30.62601 -64.60543 1.000 74.71197 330 ASP B C 1
ATOM 5765 O O . ASP B 1 330 ? 1.78273 -29.55095 -64.62824 1.000 73.77936 330 ASP B O 1
ATOM 5770 N N . VAL B 1 331 ? 3.66893 -30.71077 -64.26774 1.000 74.03106 331 VAL B N 1
ATOM 5771 C CA . VAL B 1 331 ? 4.41963 -29.50519 -63.92289 1.000 75.18230 331 VAL B CA 1
ATOM 5772 C C . VAL B 1 331 ? 4.96425 -28.82541 -65.17314 1.000 75.80670 331 VAL B C 1
ATOM 5773 O O . VAL B 1 331 ? 5.02256 -27.59598 -65.24173 1.000 77.93893 331 VAL B O 1
ATOM 5777 N N . LEU B 1 332 ? 5.35478 -29.60677 -66.18234 1.000 72.42788 332 LEU B N 1
ATOM 5778 C CA . LEU B 1 332 ? 5.79859 -29.01719 -67.43919 1.000 71.02360 332 LEU B CA 1
ATOM 5779 C C . LEU B 1 332 ? 4.63984 -28.37909 -68.19506 1.000 74.46431 332 LEU B C 1
ATOM 5780 O O . LEU B 1 332 ? 4.83195 -27.37154 -68.88606 1.000 75.05584 332 LEU B O 1
ATOM 5785 N N . GLY B 1 333 ? 3.43501 -28.94026 -68.06942 1.000 74.76648 333 GLY B N 1
ATOM 5786 C CA . GLY B 1 333 ? 2.30448 -28.41435 -68.81684 1.000 73.84592 333 GLY B CA 1
ATOM 5787 C C . GLY B 1 333 ? 1.76641 -27.10350 -68.27348 1.000 77.96497 333 GLY B C 1
ATOM 5788 O O . GLY B 1 333 ? 1.42231 -26.20540 -69.04417 1.000 79.56700 333 GLY B O 1
ATOM 5789 N N . THR B 1 334 ? 1.69592 -26.96344 -66.94565 1.000 78.63385 334 THR B N 1
ATOM 5790 C CA . THR B 1 334 ? 1.23041 -25.69819 -66.37977 1.000 78.80996 334 THR B CA 1
ATOM 5791 C C . THR B 1 334 ? 2.29445 -24.61426 -66.48063 1.000 80.43919 334 THR B C 1
ATOM 5792 O O . THR B 1 334 ? 1.96914 -23.44413 -66.71307 1.000 80.69089 334 THR B O 1
ATOM 5796 N N . ASN B 1 335 ? 3.56608 -24.97832 -66.29940 1.000 78.66271 335 ASN B N 1
ATOM 5797 C CA . ASN B 1 335 ? 4.63446 -23.99463 -66.42065 1.000 81.61807 335 ASN B CA 1
ATOM 5798 C C . ASN B 1 335 ? 4.72328 -23.42552 -67.83002 1.000 82.73403 335 ASN B C 1
ATOM 5799 O O . ASN B 1 335 ? 5.29954 -22.34903 -68.01874 1.000 82.28840 335 ASN B O 1
ATOM 5804 N N . ASN B 1 336 ? 4.15446 -24.11720 -68.82143 1.000 82.81645 336 ASN B N 1
ATOM 5805 C CA . ASN B 1 336 ? 4.16805 -23.65125 -70.20249 1.000 81.53113 336 ASN B CA 1
ATOM 5806 C C . ASN B 1 336 ? 2.77116 -23.63953 -70.81428 1.000 82.05425 336 ASN B C 1
ATOM 5807 O O . ASN B 1 336 ? 2.64039 -23.60806 -72.04231 1.000 83.81973 336 ASN B O 1
ATOM 5812 N N . SER B 1 337 ? 1.73003 -23.67687 -69.99295 1.000 81.00508 337 SER B N 1
ATOM 5813 C CA . SER B 1 337 ? 0.36916 -23.58427 -70.50883 1.000 84.00364 337 SER B CA 1
ATOM 5814 C C . SER B 1 337 ? 0.10754 -22.16824 -71.00046 1.000 86.87525 337 SER B C 1
ATOM 5815 O O . SER B 1 337 ? 0.27201 -21.21471 -70.22745 1.000 84.92703 337 SER B O 1
ATOM 5818 N N . PRO B 1 338 ? -0.28862 -21.97743 -72.26038 1.000 86.21421 338 PRO B N 1
ATOM 5819 C CA . PRO B 1 338 ? -0.61338 -20.61993 -72.72483 1.000 89.72193 338 PRO B CA 1
ATOM 5820 C C . PRO B 1 338 ? -1.80215 -20.01544 -72.00435 1.000 90.44155 338 PRO B C 1
ATOM 5821 O O . PRO B 1 338 ? -1.98601 -18.79266 -72.05372 1.000 90.26550 338 PRO B O 1
ATOM 5825 N N . GLN B 1 339 ? -2.61681 -20.83864 -71.34115 1.000 89.40375 339 GLN B N 1
ATOM 5826 C CA . GLN B 1 339 ? -3.71614 -20.32012 -70.53570 1.000 87.52767 339 GLN B CA 1
ATOM 5827 C C . GLN B 1 339 ? -3.20013 -19.48906 -69.36688 1.000 85.94337 339 GLN B C 1
ATOM 5828 O O . GLN B 1 339 ? -3.81886 -18.48903 -68.98333 1.000 85.98036 339 GLN B O 1
ATOM 5834 N N . LEU B 1 340 ? -2.05765 -19.87766 -68.79873 1.000 86.93127 340 LEU B N 1
ATOM 5835 C CA . LEU B 1 340 ? -1.53723 -19.25666 -67.58975 1.000 87.01789 340 LEU B CA 1
ATOM 5836 C C . LEU B 1 340 ? -0.32121 -18.37379 -67.82622 1.000 85.44080 340 LEU B C 1
ATOM 5837 O O . LEU B 1 340 ? 0.07079 -17.63674 -66.91462 1.000 82.03952 340 LEU B O 1
ATOM 5842 N N . TRP B 1 341 ? 0.28529 -18.42573 -69.00900 1.000 85.92450 341 TRP B N 1
ATOM 5843 C CA . TRP B 1 341 ? 1.48348 -17.65582 -69.29945 1.000 86.60888 341 TRP B CA 1
ATOM 5844 C C . TRP B 1 341 ? 1.30171 -16.90892 -70.61173 1.000 91.42174 341 TRP B C 1
ATOM 5845 O O . TRP B 1 341 ? 0.63265 -17.38684 -71.53245 1.000 89.43402 341 TRP B O 1
ATOM 5856 N N . ASN B 1 342 ? 1.91138 -15.72947 -70.68739 1.000 90.76692 342 ASN B N 1
ATOM 5857 C CA . ASN B 1 342 ? 1.86717 -14.90065 -71.88633 1.000 92.26665 342 ASN B CA 1
ATOM 5858 C C . ASN B 1 342 ? 2.98368 -15.34877 -72.82319 1.000 93.89464 342 ASN B C 1
ATOM 5859 O O . ASN B 1 342 ? 4.16524 -15.11202 -72.54885 1.000 92.06235 342 ASN B O 1
ATOM 5864 N N . ASN B 1 343 ? 2.60546 -16.00327 -73.92605 1.000 95.39936 343 ASN B N 1
ATOM 5865 C CA . ASN B 1 343 ? 3.53655 -16.56445 -74.89977 1.000 94.74647 343 ASN B CA 1
ATOM 5866 C C . ASN B 1 343 ? 4.52857 -17.49518 -74.21218 1.000 94.81788 343 ASN B C 1
ATOM 5867 O O . ASN B 1 343 ? 5.71186 -17.15595 -74.08073 1.000 94.91466 343 ASN B O 1
ATOM 5872 N N . PRO B 1 344 ? 4.08811 -18.67271 -73.75899 1.000 93.96179 344 PRO B N 1
ATOM 5873 C CA . PRO B 1 344 ? 5.01631 -19.58458 -73.07365 1.000 93.85937 344 PRO B CA 1
ATOM 5874 C C . PRO B 1 344 ? 6.05794 -20.19793 -73.99018 1.000 91.73669 344 PRO B C 1
ATOM 5875 O O . PRO B 1 344 ? 7.06372 -20.71772 -73.49096 1.000 92.19841 344 PRO B O 1
ATOM 5879 N N . GLY B 1 345 ? 5.85328 -20.15943 -75.30839 1.000 90.80424 345 GLY B N 1
ATOM 5880 C CA . GLY B 1 345 ? 6.85731 -20.67911 -76.21957 1.000 92.00169 345 GLY B CA 1
ATOM 5881 C C . GLY B 1 345 ? 8.13040 -19.85880 -76.25004 1.000 91.78428 345 GLY B C 1
ATOM 5882 O O . GLY B 1 345 ? 9.20877 -20.39234 -76.52740 1.000 89.69821 345 GLY B O 1
ATOM 5883 N N . GLU B 1 346 ? 8.03261 -18.56391 -75.96254 1.000 93.81833 346 GLU B N 1
ATOM 5884 C CA . GLU B 1 346 ? 9.20234 -17.69752 -75.97215 1.000 92.80138 346 GLU B CA 1
ATOM 5885 C C . GLU B 1 346 ? 9.96826 -17.82512 -74.66236 1.000 92.00848 346 GLU B C 1
ATOM 5886 O O . GLU B 1 346 ? 9.38323 -17.73558 -73.57814 1.000 93.30013 346 GLU B O 1
ATOM 5892 N N . PHE B 1 347 ? 11.27798 -18.03745 -74.76552 1.000 88.78107 347 PHE B N 1
ATOM 5893 C CA . PHE B 1 347 ? 12.16165 -17.95712 -73.60823 1.000 85.66743 347 PHE B CA 1
ATOM 5894 C C . PHE B 1 347 ? 12.38859 -16.48398 -73.29218 1.000 93.46085 347 PHE B C 1
ATOM 5895 O O . PHE B 1 347 ? 13.12917 -15.79616 -74.00270 1.000 93.45322 347 PHE B O 1
ATOM 5903 N N . ASN B 1 348 ? 11.75074 -15.99496 -72.22978 1.000 96.20172 348 ASN B N 1
ATOM 5904 C CA . ASN B 1 348 ? 11.77110 -14.57232 -71.89416 1.000 94.11321 348 ASN B CA 1
ATOM 5905 C C . ASN B 1 348 ? 11.88667 -14.40436 -70.38662 1.000 95.21484 348 ASN B C 1
ATOM 5906 O O . ASN B 1 348 ? 10.88156 -14.42389 -69.66442 1.000 95.44203 348 ASN B O 1
ATOM 5911 N N . PRO B 1 349 ? 13.10787 -14.23425 -69.87149 1.000 93.46193 349 PRO B N 1
ATOM 5912 C CA . PRO B 1 349 ? 13.27297 -13.95817 -68.43341 1.000 93.19841 349 PRO B CA 1
ATOM 5913 C C . PRO B 1 349 ? 12.66435 -12.63572 -67.98578 1.000 95.41882 349 PRO B C 1
ATOM 5914 O O . PRO B 1 349 ? 12.63573 -12.37040 -66.77683 1.000 91.61861 349 PRO B O 1
ATOM 5918 N N . GLN B 1 350 ? 12.19271 -11.79899 -68.91537 1.000 96.27786 350 GLN B N 1
ATOM 5919 C CA . GLN B 1 350 ? 11.54203 -10.54731 -68.53931 1.000 97.14300 350 GLN B CA 1
ATOM 5920 C C . GLN B 1 350 ? 10.29216 -10.79095 -67.70561 1.000 97.18665 350 GLN B C 1
ATOM 5921 O O . GLN B 1 350 ? 9.91813 -9.94388 -66.88550 1.000 94.65796 350 GLN B O 1
ATOM 5927 N N . ARG B 1 351 ? 9.63441 -11.93649 -67.89817 1.000 94.93135 351 ARG B N 1
ATOM 5928 C CA . ARG B 1 351 ? 8.45298 -12.25672 -67.10708 1.000 92.60108 351 ARG B CA 1
ATOM 5929 C C . ARG B 1 351 ? 8.77681 -12.43778 -65.63018 1.000 89.22152 351 ARG B C 1
ATOM 5930 O O . ARG B 1 351 ? 7.88919 -12.26300 -64.78841 1.000 87.97733 351 ARG B O 1
ATOM 5938 N N . PHE B 1 352 ? 10.02014 -12.77472 -65.29268 1.000 90.26872 352 PHE B N 1
ATOM 5939 C CA . PHE B 1 352 ? 10.41959 -12.94054 -63.90305 1.000 92.32314 352 PHE B CA 1
ATOM 5940 C C . PHE B 1 352 ? 11.14224 -11.72307 -63.34456 1.000 89.98633 352 PHE B C 1
ATOM 5941 O O . PHE B 1 352 ? 11.51226 -11.72335 -62.16582 1.000 87.10871 352 PHE B O 1
ATOM 5949 N N . LEU B 1 353 ? 11.34800 -10.68907 -64.15773 1.000 90.45659 353 LEU B N 1
ATOM 5950 C CA . LEU B 1 353 ? 11.65668 -9.36652 -63.63410 1.000 87.26165 353 LEU B CA 1
ATOM 5951 C C . LEU B 1 353 ? 10.39350 -8.55872 -63.38291 1.000 87.32216 353 LEU B C 1
ATOM 5952 O O . LEU B 1 353 ? 10.38741 -7.67686 -62.51603 1.000 88.61019 353 LEU B O 1
ATOM 5957 N N . ASP B 1 354 ? 9.32237 -8.85113 -64.12498 1.000 89.76250 354 ASP B N 1
ATOM 5958 C CA . ASP B 1 354 ? 8.04143 -8.19749 -63.88138 1.000 92.87930 354 ASP B CA 1
ATOM 5959 C C . ASP B 1 354 ? 7.40562 -8.70137 -62.59118 1.000 91.61502 354 ASP B C 1
ATOM 5960 O O . ASP B 1 354 ? 6.82909 -7.91736 -61.82804 1.000 90.54885 354 ASP B O 1
ATOM 5965 N N . THR B 1 355 ? 7.49817 -10.00607 -62.33311 1.000 89.00354 355 THR B N 1
ATOM 5966 C CA . THR B 1 355 ? 7.00879 -10.61499 -61.09686 1.000 89.86702 355 THR B CA 1
ATOM 5967 C C . THR B 1 355 ? 8.16202 -11.39973 -60.48591 1.000 90.08420 355 THR B C 1
ATOM 5968 O O . THR B 1 355 ? 8.34559 -12.58988 -60.77852 1.000 84.75228 355 THR B O 1
ATOM 5972 N N . PRO B 1 356 ? 8.97680 -10.75833 -59.64349 1.000 88.37158 356 PRO B N 1
ATOM 5973 C CA . PRO B 1 356 ? 10.09816 -11.48490 -59.02881 1.000 84.73946 356 PRO B CA 1
ATOM 5974 C C . PRO B 1 356 ? 9.65906 -12.51833 -58.00897 1.000 86.59807 356 PRO B C 1
ATOM 5975 O O . PRO B 1 356 ? 10.32019 -13.55534 -57.87337 1.000 91.88005 356 PRO B O 1
ATOM 5979 N N . ASP B 1 357 ? 8.56692 -12.27295 -57.28899 1.000 87.70070 357 ASP B N 1
ATOM 5980 C CA . ASP B 1 357 ? 8.06474 -13.22094 -56.29630 1.000 88.59016 357 ASP B CA 1
ATOM 5981 C C . ASP B 1 357 ? 7.40225 -14.37723 -57.03035 1.000 88.46235 357 ASP B C 1
ATOM 5982 O O . ASP B 1 357 ? 6.20522 -14.35494 -57.32084 1.000 87.76035 357 ASP B O 1
ATOM 5987 N N . TYR B 1 358 ? 8.19640 -15.40531 -57.33911 1.000 87.37973 358 TYR B N 1
ATOM 5988 C CA . TYR B 1 358 ? 7.66887 -16.55305 -58.06694 1.000 87.55727 358 TYR B CA 1
ATOM 5989 C C . TYR B 1 358 ? 6.62151 -17.30468 -57.25869 1.000 87.46384 358 TYR B C 1
ATOM 5990 O O . TYR B 1 358 ? 5.83844 -18.06821 -57.83421 1.000 87.26734 358 TYR B O 1
ATOM 5999 N N . GLU B 1 359 ? 6.59185 -17.10579 -55.93891 1.000 85.52526 359 GLU B N 1
ATOM 6000 C CA . GLU B 1 359 ? 5.60548 -17.77710 -55.10501 1.000 85.26654 359 GLU B CA 1
ATOM 6001 C C . GLU B 1 359 ? 4.21373 -17.18980 -55.28421 1.000 85.91726 359 GLU B C 1
ATOM 6002 O O . GLU B 1 359 ? 3.22894 -17.83686 -54.91301 1.000 87.66117 359 GLU B O 1
ATOM 6008 N N . SER B 1 360 ? 4.10856 -15.98327 -55.84333 1.000 86.02877 360 SER B N 1
ATOM 6009 C CA . SER B 1 360 ? 2.80364 -15.42676 -56.17069 1.000 86.94977 360 SER B CA 1
ATOM 6010 C C . SER B 1 360 ? 2.21319 -16.04711 -57.42840 1.000 85.25811 360 SER B C 1
ATOM 6011 O O . SER B 1 360 ? 0.99478 -15.97927 -57.62616 1.000 82.67513 360 SER B O 1
ATOM 6014 N N . ILE B 1 361 ? 3.04663 -16.64851 -58.27560 1.000 86.40314 361 ILE B N 1
ATOM 6015 C CA . ILE B 1 361 ? 2.58902 -17.31436 -59.49318 1.000 86.14424 361 ILE B CA 1
ATOM 6016 C C . ILE B 1 361 ? 2.16898 -18.72986 -59.10657 1.000 82.17761 361 ILE B C 1
ATOM 6017 O O . ILE B 1 361 ? 3.01227 -19.59913 -58.87901 1.000 82.59413 361 ILE B O 1
ATOM 6022 N N . LYS B 1 362 ? 0.85688 -18.96229 -59.02235 1.000 79.14078 362 LYS B N 1
ATOM 6023 C CA . LYS B 1 362 ? 0.36102 -20.28280 -58.64845 1.000 78.03125 362 LYS B CA 1
ATOM 6024 C C . LYS B 1 362 ? 0.72953 -21.32693 -59.69576 1.000 82.08105 362 LYS B C 1
ATOM 6025 O O . LYS B 1 362 ? 1.01542 -22.48242 -59.35984 1.000 80.50637 362 LYS B O 1
ATOM 6031 N N . GLY B 1 363 ? 0.74140 -20.93577 -60.96844 1.000 84.04724 363 GLY B N 1
ATOM 6032 C CA . GLY B 1 363 ? 1.04558 -21.84025 -62.05701 1.000 82.43789 363 GLY B CA 1
ATOM 6033 C C . GLY B 1 363 ? 2.51183 -22.05459 -62.34420 1.000 81.41201 363 GLY B C 1
ATOM 6034 O O . GLY B 1 363 ? 2.84865 -22.75209 -63.30489 1.000 80.63838 363 GLY B O 1
ATOM 6035 N N . PHE B 1 364 ? 3.40115 -21.47126 -61.54467 1.000 81.32790 364 PHE B N 1
ATOM 6036 C CA . PHE B 1 364 ? 4.84195 -21.66974 -61.69067 1.000 80.07616 364 PHE B CA 1
ATOM 6037 C C . PHE B 1 364 ? 5.25248 -22.71096 -60.65555 1.000 77.85600 364 PHE B C 1
ATOM 6038 O O . PHE B 1 364 ? 5.51892 -22.39077 -59.49680 1.000 78.59635 364 PHE B O 1
ATOM 6046 N N . ILE B 1 365 ? 5.30394 -23.97027 -61.07963 1.000 78.94014 365 ILE B N 1
ATOM 6047 C CA . ILE B 1 365 ? 5.52528 -25.07381 -60.14693 1.000 79.16750 365 ILE B CA 1
ATOM 6048 C C . ILE B 1 365 ? 6.63121 -26.01572 -60.61737 1.000 79.13947 365 ILE B C 1
ATOM 6049 O O . ILE B 1 365 ? 6.44142 -27.24067 -60.57345 1.000 75.26647 365 ILE B O 1
ATOM 6054 N N . PRO B 1 366 ? 7.80028 -25.52323 -61.04800 1.000 81.25451 366 PRO B N 1
ATOM 6055 C CA . PRO B 1 366 ? 8.83639 -26.45349 -61.52051 1.000 75.51160 366 PRO B CA 1
ATOM 6056 C C . PRO B 1 366 ? 9.40162 -27.31197 -60.41058 1.000 75.26886 366 PRO B C 1
ATOM 6057 O O . PRO B 1 366 ? 9.99655 -28.35951 -60.69321 1.000 77.48220 366 PRO B O 1
ATOM 6061 N N . GLN B 1 367 ? 9.22941 -26.89961 -59.15586 1.000 76.69294 367 GLN B N 1
ATOM 6062 C CA . GLN B 1 367 ? 9.70829 -27.64301 -58.00012 1.000 75.95586 367 GLN B CA 1
ATOM 6063 C C . GLN B 1 367 ? 8.62447 -27.72964 -56.93429 1.000 76.17294 367 GLN B C 1
ATOM 6064 O O . GLN B 1 367 ? 8.91987 -27.75679 -55.74024 1.000 76.30539 367 GLN B O 1
ATOM 6070 N N . GLY B 1 368 ? 7.36135 -27.75855 -57.34673 1.000 77.23201 368 GLY B N 1
ATOM 6071 C CA . GLY B 1 368 ? 6.28875 -27.87132 -56.38037 1.000 75.18511 368 GLY B CA 1
ATOM 6072 C C . GLY B 1 368 ? 5.36179 -26.67636 -56.33219 1.000 77.07480 368 GLY B C 1
ATOM 6073 O O . GLY B 1 368 ? 5.70116 -25.58968 -56.81024 1.000 77.58567 368 GLY B O 1
ATOM 6074 N N . GLY B 1 369 ? 4.18185 -26.87501 -55.75379 1.000 76.60429 369 GLY B N 1
ATOM 6075 C CA . GLY B 1 369 ? 3.18858 -25.82710 -55.64002 1.000 75.06543 369 GLY B CA 1
ATOM 6076 C C . GLY B 1 369 ? 2.72483 -25.68126 -54.20657 1.000 75.85168 369 GLY B C 1
ATOM 6077 O O . GLY B 1 369 ? 3.32990 -26.25768 -53.29858 1.000 78.25181 369 GLY B O 1
ATOM 6078 N N . GLY B 1 370 ? 1.65649 -24.92255 -53.98729 1.000 74.68050 370 GLY B N 1
ATOM 6079 C CA . GLY B 1 370 ? 1.16931 -24.73259 -52.63771 1.000 77.98600 370 GLY B CA 1
ATOM 6080 C C . GLY B 1 370 ? 2.20907 -24.07486 -51.73910 1.000 78.68310 370 GLY B C 1
ATOM 6081 O O . GLY B 1 370 ? 3.11797 -23.37199 -52.18824 1.000 77.26927 370 GLY B O 1
ATOM 6082 N N . ASP B 1 371 ? 2.06291 -24.32504 -50.44114 1.000 77.87030 371 ASP B N 1
ATOM 6083 C CA . ASP B 1 371 ? 3.01678 -23.83913 -49.45604 1.000 79.90486 371 ASP B CA 1
ATOM 6084 C C . ASP B 1 371 ? 4.15363 -24.83202 -49.23902 1.000 81.42831 371 ASP B C 1
ATOM 6085 O O . ASP B 1 371 ? 3.97360 -26.04987 -49.33070 1.000 81.25454 371 ASP B O 1
ATOM 6090 N N . VAL B 1 372 ? 5.33544 -24.28910 -48.95111 1.000 83.60587 372 VAL B N 1
ATOM 6091 C CA . VAL B 1 372 ? 6.51466 -25.11457 -48.71660 1.000 81.52702 372 VAL B CA 1
ATOM 6092 C C . VAL B 1 372 ? 6.62616 -25.54383 -47.25240 1.000 81.57999 372 VAL B C 1
ATOM 6093 O O . VAL B 1 372 ? 7.06387 -26.66375 -46.96943 1.000 83.65491 372 VAL B O 1
ATOM 6097 N N . LEU B 1 373 ? 6.21083 -24.69147 -46.31146 1.000 80.54819 373 LEU B N 1
ATOM 6098 C CA . LEU B 1 373 ? 6.33996 -25.03416 -44.89828 1.000 84.05347 373 LEU B CA 1
ATOM 6099 C C . LEU B 1 373 ? 5.24076 -25.98870 -44.44719 1.000 84.93487 373 LEU B C 1
ATOM 6100 O O . LEU B 1 373 ? 5.49718 -26.90171 -43.65432 1.000 86.17964 373 LEU B O 1
ATOM 6105 N N . THR B 1 374 ? 4.01678 -25.79587 -44.93316 1.000 82.11978 374 THR B N 1
ATOM 6106 C CA . THR B 1 374 ? 2.88352 -26.61442 -44.52666 1.000 80.39373 374 THR B CA 1
ATOM 6107 C C . THR B 1 374 ? 2.54527 -27.70787 -45.53081 1.000 82.14560 374 THR B C 1
ATOM 6108 O O . THR B 1 374 ? 1.58648 -28.45443 -45.31045 1.000 77.94437 374 THR B O 1
ATOM 6112 N N . GLY B 1 375 ? 3.30394 -27.82647 -46.61818 1.000 82.16356 375 GLY B N 1
ATOM 6113 C CA . GLY B 1 375 ? 3.07020 -28.83576 -47.62507 1.000 78.84718 375 GLY B CA 1
ATOM 6114 C C . GLY B 1 375 ? 4.34174 -29.59455 -47.95870 1.000 77.64727 375 GLY B C 1
ATOM 6115 O O . GLY B 1 375 ? 5.27944 -29.67448 -47.16134 1.000 79.09531 375 GLY B O 1
ATOM 6116 N N . HIS B 1 376 ? 4.36481 -30.13981 -49.17390 1.000 76.46726 376 HIS B N 1
ATOM 6117 C CA . HIS B 1 376 ? 5.49914 -30.90417 -49.67322 1.000 74.47130 376 HIS B CA 1
ATOM 6118 C C . HIS B 1 376 ? 6.31122 -30.13663 -50.70548 1.000 75.27043 376 HIS B C 1
ATOM 6119 O O . HIS B 1 376 ? 7.22584 -30.71194 -51.30568 1.000 70.81658 376 HIS B O 1
ATOM 6126 N N . ARG B 1 377 ? 5.99980 -28.86001 -50.93026 1.000 77.07370 377 ARG B N 1
ATOM 6127 C CA . ARG B 1 377 ? 6.72098 -28.08579 -51.92984 1.000 74.50603 377 ARG B CA 1
ATOM 6128 C C . ARG B 1 377 ? 8.20813 -28.06299 -51.60264 1.000 73.33802 377 ARG B C 1
ATOM 6129 O O . ARG B 1 377 ? 8.61058 -28.05714 -50.43601 1.000 73.27222 377 ARG B O 1
ATOM 6137 N N . CYS B 1 378 ? 9.02507 -28.05388 -52.64798 1.000 73.93503 378 CYS B N 1
ATOM 6138 C CA . CYS B 1 378 ? 10.46357 -28.12812 -52.45567 1.000 74.38209 378 CYS B CA 1
ATOM 6139 C C . CYS B 1 378 ? 10.96361 -26.91159 -51.68577 1.000 76.00488 378 CYS B C 1
ATOM 6140 O O . CYS B 1 378 ? 10.70170 -25.77103 -52.09404 1.000 74.24628 378 CYS B O 1
ATOM 6143 N N . PRO B 1 379 ? 11.67712 -27.10419 -50.58334 1.000 77.60292 379 PRO B N 1
ATOM 6144 C CA . PRO B 1 379 ? 12.37279 -25.98937 -49.94650 1.000 78.14701 379 PRO B CA 1
ATOM 6145 C C . PRO B 1 379 ? 13.74623 -25.85980 -50.57680 1.000 83.42602 379 PRO B C 1
ATOM 6146 O O . PRO B 1 379 ? 14.33693 -26.82900 -51.05803 1.000 85.11526 379 PRO B O 1
ATOM 6150 N N . GLY B 1 380 ? 14.24909 -24.63676 -50.59391 1.000 89.14818 380 GLY B N 1
ATOM 6151 C CA . GLY B 1 380 ? 15.52113 -24.41324 -51.23473 1.000 91.33672 380 GLY B CA 1
ATOM 6152 C C . GLY B 1 380 ? 15.44488 -24.07645 -52.70373 1.000 89.81115 380 GLY B C 1
ATOM 6153 O O . GLY B 1 380 ? 16.46980 -24.16283 -53.39105 1.000 91.19866 380 GLY B O 1
ATOM 6154 N N . GLU B 1 381 ? 14.25801 -23.73849 -53.22142 1.000 83.20855 381 GLU B N 1
ATOM 6155 C CA . GLU B 1 381 ? 14.19708 -23.15242 -54.55473 1.000 80.93023 381 GLU B CA 1
ATOM 6156 C C . GLU B 1 381 ? 15.10928 -21.93989 -54.61591 1.000 84.66219 381 GLU B C 1
ATOM 6157 O O . GLU B 1 381 ? 15.69153 -21.64143 -55.66512 1.000 85.10881 381 GLU B O 1
ATOM 6163 N N . LYS B 1 382 ? 15.23660 -21.23117 -53.49198 1.000 84.33210 382 LYS B N 1
ATOM 6164 C CA . LYS B 1 382 ? 16.24191 -20.18517 -53.36716 1.000 82.69300 382 LYS B CA 1
ATOM 6165 C C . LYS B 1 382 ? 17.63810 -20.75828 -53.57693 1.000 84.97151 382 LYS B C 1
ATOM 6166 O O . LYS B 1 382 ? 18.41864 -20.23994 -54.38247 1.000 85.60132 382 LYS B O 1
ATOM 6172 N N . ILE B 1 383 ? 17.96831 -21.83545 -52.85500 1.000 87.12061 383 ILE B N 1
ATOM 6173 C CA . ILE B 1 383 ? 19.28120 -22.46434 -52.99650 1.000 87.93187 383 ILE B CA 1
ATOM 6174 C C . ILE B 1 383 ? 19.48985 -22.94416 -54.42709 1.000 84.62480 383 ILE B C 1
ATOM 6175 O O . ILE B 1 383 ? 20.58100 -22.80229 -54.99431 1.000 83.96460 383 ILE B O 1
ATOM 6180 N N . ALA B 1 384 ? 18.44546 -23.50964 -55.03588 1.000 83.49947 384 ALA B N 1
ATOM 6181 C CA . ALA B 1 384 ? 18.54465 -23.95313 -56.42195 1.000 82.17699 384 ALA B CA 1
ATOM 6182 C C . ALA B 1 384 ? 18.86139 -22.78077 -57.33951 1.000 84.56204 384 ALA B C 1
ATOM 6183 O O . ALA B 1 384 ? 19.82238 -22.82292 -58.11632 1.000 87.20679 384 ALA B O 1
ATOM 6185 N N . VAL B 1 385 ? 18.05391 -21.72191 -57.26175 1.000 85.40702 385 VAL B N 1
ATOM 6186 C CA . VAL B 1 385 ? 18.27774 -20.54397 -58.09289 1.000 83.14881 385 VAL B CA 1
ATOM 6187 C C . VAL B 1 385 ? 19.59415 -19.86842 -57.72653 1.000 84.81467 385 VAL B C 1
ATOM 6188 O O . VAL B 1 385 ? 20.30718 -19.35629 -58.59867 1.000 87.79579 385 VAL B O 1
ATOM 6192 N N . ALA B 1 386 ? 19.94474 -19.86515 -56.43559 1.000 83.78266 386 ALA B N 1
ATOM 6193 C CA . ALA B 1 386 ? 21.23377 -19.31594 -56.01969 1.000 88.45319 386 ALA B CA 1
ATOM 6194 C C . ALA B 1 386 ? 22.37980 -19.97828 -56.77083 1.000 87.43649 386 ALA B C 1
ATOM 6195 O O . ALA B 1 386 ? 23.31649 -19.30553 -57.21675 1.000 87.79127 386 ALA B O 1
ATOM 6197 N N . ALA B 1 387 ? 22.31884 -21.30045 -56.92388 1.000 86.68171 387 ALA B N 1
ATOM 6198 C CA . ALA B 1 387 ? 23.32783 -22.00247 -57.70707 1.000 86.29468 387 ALA B CA 1
ATOM 6199 C C . ALA B 1 387 ? 23.13128 -21.75066 -59.19702 1.000 86.33914 387 ALA B C 1
ATOM 6200 O O . ALA B 1 387 ? 24.08963 -21.45261 -59.91975 1.000 86.71389 387 ALA B O 1
ATOM 6202 N N . LEU B 1 388 ? 21.88831 -21.86575 -59.67089 1.000 84.08038 388 LEU B N 1
ATOM 6203 C CA . LEU B 1 388 ? 21.61161 -21.75670 -61.10022 1.000 85.15944 388 LEU B CA 1
ATOM 6204 C C . LEU B 1 388 ? 21.96887 -20.37458 -61.63682 1.000 89.54985 388 LEU B C 1
ATOM 6205 O O . LEU B 1 388 ? 22.59109 -20.25119 -62.69837 1.000 90.20837 388 LEU B O 1
ATOM 6210 N N . SER B 1 389 ? 21.57631 -19.31856 -60.91904 1.000 90.02080 389 SER B N 1
ATOM 6211 C CA . SER B 1 389 ? 21.84851 -17.96546 -61.39550 1.000 89.46253 389 SER B CA 1
ATOM 6212 C C . SER B 1 389 ? 23.34027 -17.65673 -61.40279 1.000 92.39082 389 SER B C 1
ATOM 6213 O O . SER B 1 389 ? 23.81452 -16.92433 -62.27922 1.000 94.17927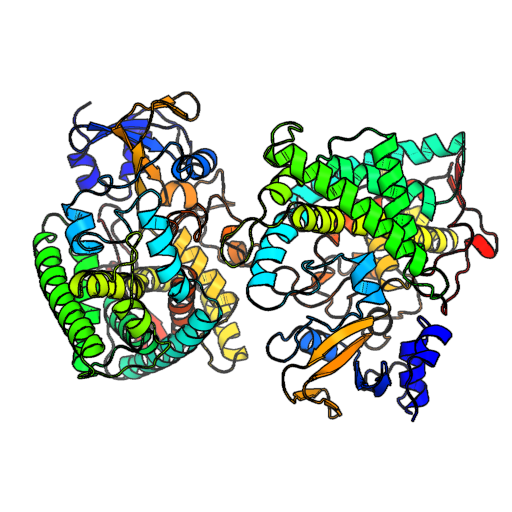 389 SER B O 1
ATOM 6216 N N . SER B 1 390 ? 24.09031 -18.19499 -60.43743 1.000 92.40495 390 SER B N 1
ATOM 6217 C CA . SER B 1 390 ? 25.53397 -17.98078 -60.41333 1.000 92.18808 390 SER B CA 1
ATOM 6218 C C . SER B 1 390 ? 26.20402 -18.57384 -61.64681 1.000 93.15988 390 SER B C 1
ATOM 6219 O O . SER B 1 390 ? 27.17549 -18.01079 -62.16507 1.000 93.43613 390 SER B O 1
ATOM 6222 N N . THR B 1 391 ? 25.69988 -19.71234 -62.13136 1.000 88.84842 391 THR B N 1
ATOM 6223 C CA . THR B 1 391 ? 26.24792 -20.30382 -63.34849 1.000 90.50094 391 THR B CA 1
ATOM 6224 C C . THR B 1 391 ? 25.91248 -19.46370 -64.57440 1.000 91.80302 391 THR B C 1
ATOM 6225 O O . THR B 1 391 ? 26.74584 -19.31336 -65.47600 1.000 90.02818 391 THR B O 1
ATOM 6229 N N . VAL B 1 392 ? 24.69579 -18.91570 -64.63008 1.000 91.66766 392 VAL B N 1
ATOM 6230 C CA . VAL B 1 392 ? 24.31989 -18.05591 -65.74911 1.000 90.40467 392 VAL B CA 1
ATOM 6231 C C . VAL B 1 392 ? 25.22228 -16.83072 -65.79716 1.000 95.95226 392 VAL B C 1
ATOM 6232 O O . VAL B 1 392 ? 25.64254 -16.38984 -66.87361 1.000 99.59301 392 VAL B O 1
ATOM 6236 N N . ALA B 1 393 ? 25.54467 -16.26847 -64.63100 1.000 95.87733 393 ALA B N 1
ATOM 6237 C CA . ALA B 1 393 ? 26.46684 -15.13901 -64.58867 1.000 95.59222 393 ALA B CA 1
ATOM 6238 C C . ALA B 1 393 ? 27.88944 -15.56739 -64.93222 1.000 96.31287 393 ALA B C 1
ATOM 6239 O O . ALA B 1 393 ? 28.63300 -14.80951 -65.56798 1.000 99.53228 393 ALA B O 1
ATOM 6241 N N . ALA B 1 394 ? 28.28898 -16.77432 -64.51125 1.000 96.91752 394 ALA B N 1
ATOM 6242 C CA . ALA B 1 394 ? 29.65443 -17.23375 -64.75613 1.000 98.44945 394 ALA B CA 1
ATOM 6243 C C . ALA B 1 394 ? 29.88747 -17.51319 -66.23499 1.000 96.63588 394 ALA B C 1
ATOM 6244 O O . ALA B 1 394 ? 30.93617 -17.15384 -66.78395 1.000 96.88718 394 ALA B O 1
ATOM 6246 N N . LEU B 1 395 ? 28.91725 -18.13412 -66.89982 1.000 96.17852 395 LEU B N 1
ATOM 6247 C CA . LEU B 1 395 ? 29.04523 -18.40483 -68.32167 1.000 94.06098 395 LEU B CA 1
ATOM 6248 C C . LEU B 1 395 ? 28.67163 -17.20530 -69.16003 1.000 93.45200 395 LEU B C 1
ATOM 6249 O O . LEU B 1 395 ? 28.82799 -17.24613 -70.38453 1.000 91.80657 395 LEU B O 1
ATOM 6254 N N . SER B 1 396 ? 28.18312 -16.14193 -68.53172 1.000 95.54445 396 SER B N 1
ATOM 6255 C CA . SER B 1 396 ? 27.84583 -14.96454 -69.31803 1.000 99.03543 396 SER B CA 1
ATOM 6256 C C . SER B 1 396 ? 29.09173 -14.24522 -69.82181 1.000 101.91820 396 SER B C 1
ATOM 6257 O O . SER B 1 396 ? 28.97685 -13.42974 -70.73225 1.000 99.89558 396 SER B O 1
ATOM 6260 N N . ALA B 1 397 ? 30.28582 -14.65206 -69.38489 1.000 101.69370 397 ALA B N 1
ATOM 6261 C CA . ALA B 1 397 ? 31.51298 -13.96068 -69.72862 1.000 98.67251 397 ALA B CA 1
ATOM 6262 C C . ALA B 1 397 ? 31.85917 -14.15556 -71.20085 1.000 105.02837 397 ALA B C 1
ATOM 6263 O O . ALA B 1 397 ? 31.16640 -14.84984 -71.95024 1.000 110.10375 397 ALA B O 1
ATOM 6265 N N . ASP B 1 398 ? 32.93885 -13.49785 -71.63215 1.000 107.61769 398 ASP B N 1
ATOM 6266 C CA . ASP B 1 398 ? 33.45095 -13.57071 -73.00741 1.000 110.82754 398 ASP B CA 1
ATOM 6267 C C . ASP B 1 398 ? 34.48717 -14.66225 -73.20064 1.000 110.67852 398 ASP B C 1
ATOM 6268 O O . ASP B 1 398 ? 34.42799 -15.39174 -74.19794 1.000 111.76981 398 ASP B O 1
ATOM 6273 N N . ASN B 1 399 ? 35.42574 -14.78784 -72.25974 1.000 108.94137 399 ASN B N 1
ATOM 6274 C CA . ASN B 1 399 ? 36.40370 -15.86128 -72.32378 1.000 109.67987 399 ASN B CA 1
ATOM 6275 C C . ASN B 1 399 ? 35.73513 -17.22403 -72.43440 1.000 109.23275 399 ASN B C 1
ATOM 6276 O O . ASN B 1 399 ? 36.31980 -18.16511 -72.98335 1.000 109.13929 399 ASN B O 1
ATOM 6281 N N . VAL B 1 400 ? 34.51359 -17.34546 -71.92807 1.000 106.01471 400 VAL B N 1
ATOM 6282 C CA . VAL B 1 400 ? 33.74739 -18.57932 -72.02356 1.000 105.15676 400 VAL B CA 1
ATOM 6283 C C . VAL B 1 400 ? 32.98888 -18.58414 -73.34452 1.000 104.21207 400 VAL B C 1
ATOM 6284 O O . VAL B 1 400 ? 32.24971 -17.64198 -73.65903 1.000 105.03649 400 VAL B O 1
ATOM 6288 N N . THR B 1 401 ? 33.19002 -19.64002 -74.12660 1.000 103.55037 401 THR B N 1
ATOM 6289 C CA . THR B 1 401 ? 32.47032 -19.86466 -75.37348 1.000 98.82973 401 THR B CA 1
ATOM 6290 C C . THR B 1 401 ? 31.83072 -21.24044 -75.28892 1.000 94.03561 401 THR B C 1
ATOM 6291 O O . THR B 1 401 ? 32.53643 -22.24767 -75.17407 1.000 93.76537 401 THR B O 1
ATOM 6295 N N . ILE B 1 402 ? 30.50437 -21.28245 -75.33562 1.000 91.79373 402 ILE B N 1
ATOM 6296 C CA . ILE B 1 402 ? 29.77734 -22.53933 -75.20184 1.000 88.48468 402 ILE B CA 1
ATOM 6297 C C . ILE B 1 402 ? 29.71331 -23.23586 -76.55385 1.000 87.74177 402 ILE B C 1
ATOM 6298 O O . ILE B 1 402 ? 29.28153 -22.64787 -77.55314 1.000 85.49071 402 ILE B O 1
ATOM 6303 N N . SER B 1 403 ? 30.15018 -24.49300 -76.58584 1.000 86.01224 403 SER B N 1
ATOM 6304 C CA . SER B 1 403 ? 30.10620 -25.27496 -77.81217 1.000 89.44528 403 SER B CA 1
ATOM 6305 C C . SER B 1 403 ? 28.66117 -25.50283 -78.24232 1.000 87.46759 403 SER B C 1
ATOM 6306 O O . SER B 1 403 ? 27.76175 -25.66802 -77.41420 1.000 82.96318 403 SER B O 1
ATOM 6309 N N . GLN B 1 404 ? 28.44202 -25.51893 -79.55576 1.000 86.38350 404 GLN B N 1
ATOM 6310 C CA . GLN B 1 404 ? 27.09627 -25.53907 -80.11814 1.000 84.95570 404 GLN B CA 1
ATOM 6311 C C . GLN B 1 404 ? 26.92957 -26.65655 -81.13836 1.000 87.76351 404 GLN B C 1
ATOM 6312 O O . GLN B 1 404 ? 26.26552 -26.48580 -82.16514 1.000 87.81495 404 GLN B O 1
ATOM 6318 N N . GLU B 1 405 ? 27.52017 -27.81984 -80.88203 1.000 86.50771 405 GLU B N 1
ATOM 6319 C CA . GLU B 1 405 ? 27.22289 -28.96904 -81.72222 1.000 81.37220 405 GLU B CA 1
ATOM 6320 C C . GLU B 1 405 ? 25.81832 -29.48351 -81.41696 1.000 80.63110 405 GLU B C 1
ATOM 6321 O O . GLU B 1 405 ? 25.20936 -29.13384 -80.40228 1.000 83.34366 405 GLU B O 1
ATOM 6327 N N . THR B 1 406 ? 25.29746 -30.31866 -82.32142 1.000 79.36385 406 THR B N 1
ATOM 6328 C CA . THR B 1 406 ? 23.93001 -30.80895 -82.16550 1.000 76.93477 406 THR B CA 1
ATOM 6329 C C . THR B 1 406 ? 23.74526 -31.55731 -80.85112 1.000 77.74040 406 THR B C 1
ATOM 6330 O O . THR B 1 406 ? 22.67549 -31.47739 -80.23682 1.000 77.91450 406 THR B O 1
ATOM 6334 N N . GLU B 1 407 ? 24.77072 -32.27684 -80.39765 1.000 76.61660 407 GLU B N 1
ATOM 6335 C CA . GLU B 1 407 ? 24.70344 -32.95226 -79.10923 1.000 77.16319 407 GLU B CA 1
ATOM 6336 C C . GLU B 1 407 ? 24.91585 -32.00436 -77.93712 1.000 79.71771 407 GLU B C 1
ATOM 6337 O O . GLU B 1 407 ? 24.72204 -32.41425 -76.78729 1.000 79.72652 407 GLU B O 1
ATOM 6343 N N . ASP B 1 408 ? 25.30485 -30.75600 -78.19984 1.000 80.61776 408 ASP B N 1
ATOM 6344 C CA . ASP B 1 408 ? 25.46774 -29.75062 -77.15726 1.000 78.31178 408 ASP B CA 1
ATOM 6345 C C . ASP B 1 408 ? 24.19827 -28.93989 -76.92948 1.000 79.20362 408 ASP B C 1
ATOM 6346 O O . ASP B 1 408 ? 23.89078 -28.58125 -75.78779 1.000 79.87106 408 ASP B O 1
ATOM 6351 N N . THR B 1 409 ? 23.45928 -28.63371 -77.99576 1.000 78.58678 409 THR B N 1
ATOM 6352 C CA . THR B 1 409 ? 22.28981 -27.76859 -77.90095 1.000 77.64661 409 THR B CA 1
ATOM 6353 C C . THR B 1 409 ? 20.96765 -28.51929 -77.83209 1.000 78.53310 409 THR B C 1
ATOM 6354 O O . THR B 1 409 ? 19.99411 -27.97964 -77.29715 1.000 79.38412 409 THR B O 1
ATOM 6358 N N . THR B 1 410 ? 20.89840 -29.74121 -78.34834 1.000 77.75873 410 THR B N 1
ATOM 6359 C CA . THR B 1 410 ? 19.64472 -30.47472 -78.42412 1.000 75.57835 410 THR B CA 1
ATOM 6360 C C . THR B 1 410 ? 19.61125 -31.58708 -77.38475 1.000 75.65751 410 THR B C 1
ATOM 6361 O O . THR B 1 410 ? 20.63697 -32.19217 -77.05912 1.000 77.83655 410 THR B O 1
ATOM 6365 N N . PHE B 1 411 ? 18.41279 -31.84657 -76.86770 1.000 72.04480 411 PHE B N 1
ATOM 6366 C CA . PHE B 1 411 ? 18.18167 -32.93081 -75.92735 1.000 69.69551 411 PHE B CA 1
ATOM 6367 C C . PHE B 1 411 ? 16.90562 -33.66153 -76.31650 1.000 69.87262 411 PHE B C 1
ATOM 6368 O O . PHE B 1 411 ? 16.04022 -33.12009 -77.00929 1.000 68.90938 411 PHE B O 1
ATOM 6376 N N . SER B 1 412 ? 16.79899 -34.90513 -75.85743 1.000 70.66703 412 SER B N 1
ATOM 6377 C CA . SER B 1 412 ? 15.64318 -35.73457 -76.16566 1.000 65.61086 412 SER B CA 1
ATOM 6378 C C . SER B 1 412 ? 14.50172 -35.42008 -75.20845 1.000 66.26834 412 SER B C 1
ATOM 6379 O O . SER B 1 412 ? 14.70363 -35.33307 -73.99419 1.000 67.63779 412 SER B O 1
ATOM 6382 N N . MET B 1 413 ? 13.30082 -35.25306 -75.75560 1.000 65.84785 413 MET B N 1
ATOM 6383 C CA . MET B 1 413 ? 12.11976 -35.03751 -74.93358 1.000 65.44032 413 MET B CA 1
ATOM 6384 C C . MET B 1 413 ? 11.48275 -36.33904 -74.46834 1.000 66.04780 413 MET B C 1
ATOM 6385 O O . MET B 1 413 ? 10.65368 -36.31220 -73.55252 1.000 69.83031 413 MET B O 1
ATOM 6390 N N . THR B 1 414 ? 11.85551 -37.47044 -75.06560 1.000 63.48962 414 THR B N 1
ATOM 6391 C CA . THR B 1 414 ? 11.36110 -38.77449 -74.64755 1.000 65.00249 414 THR B CA 1
ATOM 6392 C C . THR B 1 414 ? 12.22009 -39.42508 -73.57342 1.000 67.56118 414 THR B C 1
ATOM 6393 O O . THR B 1 414 ? 11.84230 -40.48210 -73.05614 1.000 68.90050 414 THR B O 1
ATOM 6397 N N . GLN B 1 415 ? 13.35179 -38.82680 -73.22120 1.000 65.01419 415 GLN B N 1
ATOM 6398 C CA . GLN B 1 415 ? 14.24002 -39.37818 -72.20992 1.000 65.88193 415 GLN B CA 1
ATOM 6399 C C . GLN B 1 415 ? 13.92090 -38.72290 -70.87473 1.000 68.35841 415 GLN B C 1
ATOM 6400 O O . GLN B 1 415 ? 13.78231 -37.49783 -70.79833 1.000 69.87717 415 GLN B O 1
ATOM 6406 N N . LEU B 1 416 ? 13.79526 -39.53572 -69.82960 1.000 71.65233 416 LEU B N 1
ATOM 6407 C CA . LEU B 1 416 ? 13.49973 -39.00123 -68.50985 1.000 73.17318 416 LEU B CA 1
ATOM 6408 C C . LEU B 1 416 ? 14.78373 -38.55051 -67.83550 1.000 71.52651 416 LEU B C 1
ATOM 6409 O O . LEU B 1 416 ? 15.82363 -39.20793 -67.94360 1.000 72.32039 416 LEU B O 1
ATOM 6414 N N . LEU B 1 417 ? 14.69635 -37.43117 -67.12284 1.000 73.57854 417 LEU B N 1
ATOM 6415 C CA . LEU B 1 417 ? 15.86961 -36.70654 -66.65234 1.000 73.38358 417 LEU B CA 1
ATOM 6416 C C . LEU B 1 417 ? 16.83312 -36.49463 -67.81769 1.000 74.20175 417 LEU B C 1
ATOM 6417 O O . LEU B 1 417 ? 17.96604 -36.97926 -67.83845 1.000 79.60471 417 LEU B O 1
ATOM 6422 N N . THR B 1 418 ? 16.33575 -35.76601 -68.81078 1.000 69.31831 418 THR B N 1
ATOM 6423 C CA . THR B 1 418 ? 17.06167 -35.55641 -70.04766 1.000 68.48643 418 THR B CA 1
ATOM 6424 C C . THR B 1 418 ? 18.04721 -34.40322 -69.90077 1.000 68.60351 418 THR B C 1
ATOM 6425 O O . THR B 1 418 ? 17.98743 -33.60777 -68.95977 1.000 69.01762 418 THR B O 1
ATOM 6429 N N . ARG B 1 419 ? 18.95386 -34.31611 -70.86534 1.000 69.47140 419 ARG B N 1
ATOM 6430 C CA . ARG B 1 419 ? 19.99657 -33.30326 -70.90384 1.000 70.89811 419 ARG B CA 1
ATOM 6431 C C . ARG B 1 419 ? 20.73073 -33.42442 -72.23179 1.000 72.21804 419 ARG B C 1
ATOM 6432 O O . ARG B 1 419 ? 20.74472 -34.50638 -72.83410 1.000 70.87984 419 ARG B O 1
ATOM 6440 N N . PRO B 1 420 ? 21.30890 -32.33645 -72.73763 1.000 74.06557 420 PRO B N 1
ATOM 6441 C CA . PRO B 1 420 ? 22.17584 -32.43804 -73.91619 1.000 75.90098 420 PRO B CA 1
ATOM 6442 C C . PRO B 1 420 ? 23.24432 -33.50450 -73.71989 1.000 78.29114 420 PRO B C 1
ATOM 6443 O O . PRO B 1 420 ? 23.81791 -33.63973 -72.63678 1.000 76.91997 420 PRO B O 1
ATOM 6447 N N . ARG B 1 421 ? 23.48878 -34.27817 -74.78243 1.000 80.34942 421 ARG B N 1
ATOM 6448 C CA . ARG B 1 421 ? 24.35230 -35.45389 -74.69725 1.000 83.07039 421 ARG B CA 1
ATOM 6449 C C . ARG B 1 421 ? 25.69801 -35.12567 -74.06228 1.000 84.07721 421 ARG B C 1
ATOM 6450 O O . ARG B 1 421 ? 26.09611 -35.72911 -73.05969 1.000 82.85459 421 ARG B O 1
ATOM 6458 N N . THR B 1 422 ? 26.41268 -34.16209 -74.64393 1.000 83.04636 422 THR B N 1
ATOM 6459 C CA . THR B 1 422 ? 27.72640 -33.78035 -74.14190 1.000 82.06667 422 THR B CA 1
ATOM 6460 C C . THR B 1 422 ? 27.68416 -33.27353 -72.70814 1.000 83.07936 422 THR B C 1
ATOM 6461 O O . THR B 1 422 ? 28.72405 -33.25295 -72.04137 1.000 80.65977 422 THR B O 1
ATOM 6465 N N . GLY B 1 423 ? 26.51329 -32.87681 -72.21840 1.000 84.42285 423 GLY B N 1
ATOM 6466 C CA . GLY B 1 423 ? 26.42903 -32.13855 -70.97841 1.000 80.56819 423 GLY B CA 1
ATOM 6467 C C . GLY B 1 423 ? 26.62629 -30.65685 -71.16801 1.000 81.07252 423 GLY B C 1
ATOM 6468 O O . GLY B 1 423 ? 26.90386 -29.95114 -70.19114 1.000 82.64278 423 GLY B O 1
ATOM 6469 N N . VAL B 1 424 ? 26.48019 -30.16989 -72.40325 1.000 81.60071 424 VAL B N 1
ATOM 6470 C CA . VAL B 1 424 ? 26.83324 -28.81546 -72.81503 1.000 82.62353 424 VAL B CA 1
ATOM 6471 C C . VAL B 1 424 ? 28.31377 -28.59756 -72.53520 1.000 82.39923 424 VAL B C 1
ATOM 6472 O O . VAL B 1 424 ? 28.70546 -28.27941 -71.40863 1.000 84.65716 424 VAL B O 1
ATOM 6476 N N . ARG B 1 425 ? 29.14673 -28.78804 -73.55291 1.000 81.96028 425 ARG B N 1
ATOM 6477 C CA . ARG B 1 425 ? 30.57622 -28.57003 -73.40832 1.000 83.54369 425 ARG B CA 1
ATOM 6478 C C . ARG B 1 425 ? 30.89200 -27.07903 -73.38738 1.000 84.95817 425 ARG B C 1
ATOM 6479 O O . ARG B 1 425 ? 30.14485 -26.24885 -73.91211 1.000 84.97178 425 ARG B O 1
ATOM 6487 N N . VAL B 1 426 ? 32.02052 -26.74285 -72.76481 1.000 86.49736 426 VAL B N 1
ATOM 6488 C CA . VAL B 1 426 ? 32.40516 -25.34909 -72.59237 1.000 93.71311 426 VAL B CA 1
ATOM 6489 C C . VAL B 1 426 ? 33.92276 -25.24652 -72.51844 1.000 92.88380 426 VAL B C 1
ATOM 6490 O O . VAL B 1 426 ? 34.60709 -26.14290 -72.01509 1.000 89.91087 426 VAL B O 1
ATOM 6494 N N . THR B 1 427 ? 34.44450 -24.15138 -73.06621 1.000 91.99575 427 THR B N 1
ATOM 6495 C CA . THR B 1 427 ? 35.86605 -23.84401 -73.05900 1.000 98.05541 427 THR B CA 1
ATOM 6496 C C . THR B 1 427 ? 36.03301 -22.37172 -72.71281 1.000 100.70531 427 THR B C 1
ATOM 6497 O O . THR B 1 427 ? 35.21182 -21.53636 -73.09991 1.000 103.67165 427 THR B O 1
ATOM 6501 N N . VAL B 1 428 ? 37.09930 -22.05473 -71.97924 1.000 96.25032 428 VAL B N 1
ATOM 6502 C CA . VAL B 1 428 ? 37.33176 -20.70033 -71.49159 1.000 103.66012 428 VAL B CA 1
ATOM 6503 C C . VAL B 1 428 ? 38.74612 -20.26947 -71.85332 1.000 109.80560 428 VAL B C 1
ATOM 6504 O O . VAL B 1 428 ? 39.67658 -21.08331 -71.84896 1.000 111.01630 428 VAL B O 1
ATOM 6508 N N . SER B 1 429 ? 38.90201 -18.98419 -72.16453 1.000 112.54495 429 SER B N 1
ATOM 6509 C CA . SER B 1 429 ? 40.17791 -18.42945 -72.60400 1.000 113.07191 429 SER B CA 1
ATOM 6510 C C . SER B 1 429 ? 40.87068 -17.66617 -71.47803 1.000 115.52064 429 SER B C 1
ATOM 6511 O O . SER B 1 429 ? 40.24409 -16.90020 -70.74686 1.000 115.91022 429 SER B O 1
#

Solvent-accessible surface area: 33412 Å² total; per-residue (Å²): 163,125,51,17,66,89,35,41,86,132,18,2,4,71,1,4,60,24,9,20,153,138,59,69,23,94,92,79,30,37,62,11,5,48,6,39,11,62,76,34,89,0,0,3,1,20,1,66,127,1,3,77,17,1,26,56,71,80,56,9,25,39,91,43,1,48,40,89,54,43,14,7,0,19,30,0,114,29,0,14,64,25,28,49,51,128,25,1,54,42,14,8,72,34,5,5,47,7,2,15,50,42,144,46,0,83,49,0,46,37,62,1,33,103,6,0,86,39,7,28,89,112,3,75,116,109,62,26,23,0,4,57,38,0,0,30,2,0,0,43,0,0,1,75,20,0,22,12,44,33,46,89,180,34,5,53,111,24,0,60,25,0,4,78,0,6,25,3,9,27,50,98,182,69,27,96,62,0,105,85,10,8,141,81,0,12,57,20,0,46,64,10,0,116,60,5,78,81,42,121,45,116,25,87,112,88,10,0,0,78,62,0,1,64,2,111,15,98,158,47,81,69,8,85,11,88,26,0,0,2,0,3,1,13,14,1,7,50,8,1,14,5,0,0,9,0,0,0,0,0,3,0,7,45,112,36,91,148,33,14,40,91,0,40,86,17,14,112,124,27,130,33,101,9,10,60,3,78,39,0,49,0,0,0,9,0,0,2,1,62,19,4,28,47,17,19,37,12,0,32,6,86,100,97,30,99,15,81,58,24,83,4,92,124,58,5,44,0,13,0,2,5,32,9,0,2,35,0,65,132,47,23,126,100,13,60,98,18,36,0,73,25,5,52,100,48,51,35,25,61,57,35,88,0,1,2,5,36,4,13,17,56,0,42,50,4,31,7,39,23,17,0,41,9,8,8,5,0,0,2,0,0,0,1,4,7,2,34,105,57,16,85,14,34,115,106,105,93,1,43,84,44,46,61,65,52,22,6,0,42,0,188,33,0,1,95,0,66,12,111,164,127,51,17,65,89,44,36,85,156,37,1,6,74,0,4,60,32,7,17,149,136,57,68,24,94,89,81,27,31,61,11,5,46,5,35,10,67,75,33,87,0,1,2,1,20,3,70,126,4,2,78,12,1,35,46,67,76,61,5,28,40,89,47,1,50,42,87,55,38,16,6,0,16,36,0,100,27,0,14,63,22,35,45,43,36,18,0,52,42,11,6,37,35,5,9,37,1,6,37,57,94,144,46,0,82,51,0,49,40,60,1,33,100,4,0,77,40,11,29,75,93,2,76,116,115,62,24,19,0,3,69,39,0,1,34,2,0,0,46,0,1,1,79,21,0,27,12,50,34,69,85,198,46,5,36,96,22,0,66,19,0,6,78,0,10,23,2,17,16,55,99,186,64,27,98,58,0,105,89,13,10,154,86,0,10,54,30,0,50,65,13,0,127,63,5,80,80,44,117,41,117,26,89,110,92,11,1,0,66,68,0,0,73,8,96,29,59,142,9,99,87,11,80,8,87,22,0,0,4,0,2,1,14,15,1,3,53,9,1,12,5,0,1,7,0,0,0,1,0,3,0,7,38,114,33,89,149,42,16,42,91,0,36,68,15,16,103,125,29,136,19,112,6,10,64,2,79,28,0,42,2,0,0,6,0,0,2,1,57,21,5,22,51,16,19,32,12,0,38,3,79,106,108,28,109,20,76,60,32,81,4,91,132,41,4,49,0,14,0,1,5,25,10,0,2,34,0,60,122,52,23,113,97,17,60,98,18,37,0,76,29,5,52,106,50,97,83,22,66,75,37,86,1,0,1,5,34,6,1,40,58,1,45,75,5,31,11,44,31,5,2,44,10,7,10,4,0,0,2,0,2,1,2,3,8,8,32,108,46,11,89,24,35,119,106,101,96,1,34,78,51,48,67,60,39,21,9,0,36,0,137,30,0,1,97,0,62,15,115

Organism: NCBI:txid85336

Radius of gyration: 29.61 Å; Cα contacts (8 Å, |Δi|>4): 1552; chains: 2; bounding box: 72×54×83 Å

B-factor: mean 78.51, std 10.77, range [42.61, 131.94]

InterPro domains:
  IPR001128 Cytochrome P450 [PF00067] (260-393)
  IPR002401 Cytochrome P450, E-class, group I [PR00463] (255-281)
  IPR002401 Cytochrome P450, E-class, group I [PR00463] (290-308)
  IPR002401 Cytochrome P450, E-class, group I [PR00463] (330-354)
  IPR036396 Cytochrome P450 superfamily [G3DSA:1.10.630.10] (5-429)
  IPR036396 Cytochrome P450 superfamily [SSF48264] (14-427)
  IPR050705 Cytochrome P450 3A [PTHR24302] (223-427)

Foldseek 3Di:
DDACAVVCLQFFLCSVVVQCVVQVHDPLDFDWGWHHHPNFIEIEGEDLLVQVVQFPLVWWAFACQDPCLFCPLQLHPPHLRNDHDQQNLLQLVLQLVQQQDPVLLVVLLVLLLVLLVVLLVVLQVPFAFLLLSLLLSLQRSLCVSQFQPDDSCVSSVLSNLLSLLLQQRLNPVRSVVSNVSSVVQLVVLLVSLVCCVVVVDPTDCPGNSNSLSQRDGPVRDHDRSSNSSSSSCVRRSVSSLLSQLLLLLLLVCVVPVVLLLVLQVQCVVVVNRQFPRLSLLLSSLLSLLADDAPAWGWIATCAWDDDPPHTDGHRYIYIYGLNSLSQSVVQDPNSVDSDSVVCVVPVPQLVRQSNQSQGRDDSSSGVGDSNPSSSSSNSSSSSSSCSHDQKDWDDDCLSNDWDSSGHRIGRPSNTIIHGD/DDACQVVCLQQPLCSLVVQCVVQVHDPLDFDWGWDHHPRAIEIEGEDLLVQVVCWPLVWWAQACFDPCLQCPLQLHPPHLRNDDDLQNLLRLQLVLVQQFDPVLLVVLLVQLLVLLVCVLVVCQVPFAFLLLSLLLSLQRSLCVSQQPPDDSVVSSVLSNLLSLLLQASQHPVRSVVSNVSSVVQLVVQLVSLVCCVVVVDPTDCPGNSNSLSQDAGSVGHRDHSSRSSSVSCVRRSVSSLLSQLLLLLVLVCVVCVPLLVVLQVQCVVVVSSQFPRQSLLLSSLLSLLADDAPQWGKIATCAWDDGPNHTDHHRYIYIYGLNSLSQSVVQDPNSVDSDSVVCVVPVPCLVRQSNQSQGHDDSSSGVGDRNPSSSSSNSSSSSSSCSDDQKDWDDDCLSNDWDSSGHRIGRNSNTTIHGD

Sequence (840 aa):
LNDQLPNFIKQGYLFMSHQRRKAGVPADSNCPVTFPVLGGRATLIRGEEAVDFFYDESKISRNGAMPTAIQGPLFGDGAVHTLDGQAHKVRKSAMAAMAYDDERVEAFRGFVEEEMKALIERWKTNPGNIYDDVAVAYGRAAFRWAGVPASDRELNKRATQMSHLLDTFGEVKQNVLSWMDRRKLDAWAEDLIKKVRSGELTVDPDSVVRHMADLRDEKGELVTAKLAGIELQNLTRPTVAVSRFAAFAAVAMVENPEWAAKVKNAVEDADGRLVNIPEAVAFAQETRRKYPFVPMLPAMVKEDTELSGCPIQKGQRVFLDVLGTNNSPQLWNNPGEFNPQRFLDTPDYESIKGFIPQGGGDVLTGHRCPGEKIAVAALSSTVAALSADNVTISQETEDTTFSMTQLLTRPRTGVRVTVSLNDQLPNFIKQGYLFMSHQRRKAGVPADSNCPVTFPVLGGRATLIRGEEAVDFFYDESKISRNGAMPTAIQGPLFGDGAVHTLDGQAHKVRKSAMAAMAYDDERVEAFRGFVEEEMKALIERWKTNPGNIYDDVAVAYGRAAFRWAGVPASDRELNKRATQMSHLLDTFGEVKQNVLSWMDRRKLDAWAEDLIKKVRSGELTVDPDSVVRHMADLRDEKGELVTAKLAGIELQNLTRPTVAVSRFAAFAAVAMVENPEWAAKVKNAVEDADGRLVNIPEAVAFAQETRRKYPFVPMLPAMVKEDTELSGCPIQKGQRVFLDVLGTNNSPQLWNNPGEFNPQRFLDTPDYESIKGFIPQGGGDVLTGHRCPGEKIAVAALSSTVAALSADNVTISQETEDTTFSMTQLLTRPRTGVRVTVS

Secondary structure (DSSP, 8-state):
---SHHHHHHHGGGHHHHHHHTTTPPTT----EEEE-SSSEEEEE-SHHHHHHHT-TTTEE-TTTS-HHHHHHHH-TT-GGG--HHHHHHHHHHHHHHHS-HHHHHHHHHHHHHHHHHHHHHHHHS-EEHHHHHHHHHHHHHHHHHT----HHHHHHHHHHHHHHHHHTT-TTTHHHHHHHHHHHHHHHHHHHHHHHTTSS---TTSHHHHHHT-B-SSSSBPPHHHHHHHHHTTTHHHHTHHHHHHHHHHHHHH-HHHHHHHHHHHHHTTT--SS-HHHHHHHHHHHHHS-S--EEEEEESS-EEETTEEE-TT-EEEEEHHHHHT-TTTSSSTTS--TTHHHH---GGG-TT--BTBSS-TTTSS--S-HHHHHHHHHHHHHHHTSSSEEE---HHHH---SSSTT---TT--EEEE-/---SHHHHHHHGGGHHHHHHHTTTPPTT----EEEE-SSSEEEEE-SHHHHHHHT-TTTEE-TTTS-HHHHHHHH-TT-GGG--HHHHHHHHHHHHHHHS-HHHHHHHHHHHHHHHHHHHHHTTTS-EEHHHHHHHHHHHHHHHHHT----HHHHHHHHHHHHHHHHHTTSTTTHHHHHHHHHHHHHHHHHHHHHHHTTSS---TTSHHHHHHT-B-TTSPBPPHHHHHHHHHTTTHHHHTHHHHHHHHHHHHHH-HHHHHHHHHHHHTTTT--SS-HHHHHHHHHHHHHS-S--EEEEEESS-EEETTEEE-TT-EEEEEHHHHHT-TTTSSSTTS--TTHHHH---GGG-TT--BTB-S-SSSSSPPTTHHHHHHHHHHHHHHHTSSSEEE---HHHH---SSSTT---TT--EEEE-

Nearest PDB structures (foldseek):
  8d8p-assembly1_B  TM=1.002E+00  e=3.633E-66  Rothia nasimurium
  8vwk-assembly1_A-2  TM=9.944E-01  e=3.605E-45  Kocuria marina
  8w1k-assembly3_C  TM=9.808E-01  e=7.602E-41  Corynebacterium lipophiloflavum
  8ewd-assembly1_A-2  TM=7.784E-01  e=1.231E-10  Homo sapiens
  6bdh-assembly1_A-2  TM=7.316E-01  e=1.928E-10  Homo sapiens